Protein AF-0000000072982853 (afdb_homodimer)

Organism: Lacticaseibacillus paracasei (strain ATCC 334 / BCRC 17002 / CCUG 31169 / CIP 107868 / KCTC 3260 / NRRL B-441) (NCBI:txid321967)

Foldseek 3Di:
DEEEEEAAAALSVLLLLLQCVVPVPYAYEYEEQAQWYNAQLLCLLCVLLVNDPDNVVRHPDGPVRSVVSPYHYHYNKDWDAADVVQQKTWIARNVPRDIDIDHGQFYEYENAWAADDDPAACCVVAQEAERDDPVSSVVSSVCSVVWQEEEEEAQAQRSVSNQQSSLVVNHAYEYAYLAQFRNPQPADCVARVVSVVLCVVSNYHYHYNWAWHHWDADPVQWIWTDTPVGIDITNHYYYDHDIAAPQVNCQVPWDADPSQAFEAFFQQATVDNRYGYAAQSHWFQALLVRDTDRQHDSVRSNVSSSSCSVDVPHRDDTHLTAQNWDWHDGPLKTKTKGFDDCVRCVVVVHDKDKDKDKDWFADPVDPDTKIKIKMWIARLPLQFTGMMMIIISDPPHCVNVVSGVSSSVRHGLVCQLDPDDDDDRVGGYPRGVSNVRSVVVVVVSVVVVVDDDD/DFEEEEAAAALSVLLLLLQCVVPVPYAYEYEEQAQWYNAQLLCLLCVLLVNDPDNVVSHPDGPVRSVVSPYHYHYNKDWDAADVVQQKTWIARNVPRDIDIDHGQFYEYENAWDADDDPAACCVVAQEAERDDPVSSVVSSVCSVVWQEEEEEAQAQRSVSNQQSSLVVNHAYEYAYLAQFRNPQPADCVARVVSVVLCVVSNYHYHYNWAWHHWDADPVQWIWTDTPVGIDITNHYYYDHDIAAPQVNCQVPWDADPSQAFEAFFQQATVDNRYGYAAQSHWFQALLVRDTDRQHDSVRSNVSSSSCSVDVPHRDDTHLTAQNWDWHDGPLKTKTKGFDDCVRCVVVVHDKDKDKDKDWFADPVDPDTKIKIKMWIARLPLQFTGMMMIIISDPPHCVNVVSGVSSSVRHGLVCQLDPDDDDDRVGGYPRGVSNVRSVVVVVVSVVVVVDDDD

Nearest PDB structures (foldseek):
  5vn0-assembly2_C  TM=9.931E-01  e=9.464E-73  Levilactobacillus brevis ATCC 367
  5voh-assembly1_C  TM=9.916E-01  e=3.330E-72  Levilactobacillus brevis KB290
  2cdu-assembly1_B  TM=9.832E-01  e=1.960E-71  Fructilactobacillus sanfranciscensis
  8a56-assembly1_B  TM=9.497E-01  e=4.866E-48  Enterococcus faecalis
  6pfz-assembly1_C  TM=9.496E-01  e=2.821E-46  Archaeoglobus fulgidus DSM 4304

Radius of gyration: 30.74 Å; Cα contacts (8 Å, |Δi|>4): 2297; chains: 2; bounding box: 70×97×79 Å

InterPro domains:
  IPR004099 Pyridine nucleotide-disulphide oxidoreductase, dimerisation domain [PF02852] (331-433)
  IPR016156 FAD/NAD-linked reductase, dimerisation domain superfamily [G3DSA:3.30.390.30] (333-445)
  IPR016156 FAD/NAD-linked reductase, dimerisation domain superfamily [SSF55424] (321-443)
  IPR023753 FAD/NAD(P)-binding domain [PF07992] (1-305)
  IPR036188 FAD/NAD(P)-binding domain superfamily [G3DSA:3.50.50.60] (2-312)
  IPR036188 FAD/NAD(P)-binding domain superfamily [G3DSA:3.50.50.60] (34-243)
  IPR036188 FAD/NAD(P)-binding domain superfamily [SSF51905] (1-313)
  IPR050260 FAD-dependent oxidoreductase [PTHR43429] (2-429)

Solvent-accessible surface area (backbone atoms only — not comparable to full-atom values): 45490 Å² total; per-residue (Å²): 100,39,35,36,31,38,24,39,39,52,13,26,40,32,20,53,53,34,31,33,69,76,36,64,82,42,47,37,37,35,38,21,59,48,92,69,35,24,66,47,54,82,47,39,34,36,45,55,47,68,51,45,63,37,78,80,48,37,35,84,55,43,66,65,59,46,34,74,58,55,36,46,72,35,60,30,20,40,76,75,40,54,40,79,85,81,30,34,34,35,34,29,34,68,84,78,64,51,70,49,77,48,72,44,66,33,37,38,46,19,55,23,55,40,73,53,74,76,95,38,55,39,52,88,68,41,64,60,39,59,76,66,49,73,69,31,37,52,54,51,43,68,42,51,83,74,48,58,26,37,32,30,35,19,33,41,72,69,22,44,42,37,49,47,25,40,31,76,65,73,27,48,32,35,43,29,20,60,48,78,44,59,32,56,88,74,44,43,64,86,52,31,55,56,52,50,48,53,40,48,75,55,61,35,42,77,42,54,54,29,44,79,59,30,36,44,59,47,93,84,63,34,31,34,43,30,34,81,79,47,74,48,75,23,51,32,35,37,53,36,66,49,68,37,31,48,33,74,68,48,53,94,73,42,51,51,51,97,74,39,25,31,44,51,53,55,40,26,34,31,75,42,88,47,32,31,42,18,26,41,15,19,44,41,44,31,54,73,78,70,39,77,39,83,72,80,41,71,50,56,8,36,53,37,6,38,35,34,21,59,17,70,88,48,83,73,49,73,59,84,43,31,38,68,33,36,46,50,71,57,96,71,24,29,36,19,21,9,43,42,40,70,64,54,25,52,77,69,74,40,77,63,43,72,46,73,46,74,43,55,43,27,46,79,19,37,74,67,74,49,55,32,38,33,34,42,23,22,31,78,85,79,35,26,36,31,18,30,37,40,42,20,66,54,81,59,51,51,54,21,36,38,42,23,51,33,41,77,67,61,31,31,32,66,53,50,34,62,53,50,51,41,45,35,65,93,73,20,24,77,64,33,67,70,26,47,40,20,42,52,40,43,55,49,52,54,53,57,66,70,50,72,82,126,99,38,34,35,30,38,24,39,40,51,14,26,40,32,19,51,53,34,30,32,69,76,36,63,82,42,47,37,37,35,38,21,60,46,95,69,35,25,65,49,54,82,47,40,33,34,45,54,48,67,50,42,62,38,76,80,47,38,34,86,56,41,65,65,58,46,35,72,57,54,37,46,71,35,58,30,21,40,77,76,40,54,40,80,86,80,31,34,35,35,34,29,34,68,86,78,64,50,70,50,77,48,71,43,65,33,38,36,45,17,56,23,54,42,74,53,76,76,95,38,56,39,52,86,69,40,64,61,39,59,76,67,49,72,70,30,38,52,54,52,42,68,44,52,83,75,48,59,26,35,32,30,35,18,32,40,72,67,21,44,42,35,48,48,27,40,31,75,67,72,28,47,32,35,44,28,17,58,49,78,44,59,32,57,88,73,45,44,65,87,53,32,54,54,52,52,48,54,40,47,76,56,62,37,42,77,42,54,54,28,46,78,58,30,35,45,62,46,94,84,64,34,31,35,43,30,35,80,80,48,75,48,75,23,51,34,34,36,52,34,68,49,69,38,31,48,34,75,67,46,54,93,73,41,51,49,49,96,74,39,25,31,43,51,53,55,41,26,33,31,76,44,85,48,34,32,43,18,26,40,15,19,43,40,44,30,55,72,78,71,38,77,40,81,71,79,43,71,48,54,7,35,55,37,5,37,35,34,20,61,18,69,88,48,83,72,50,74,58,84,44,33,38,69,32,36,47,50,70,58,96,71,23,31,37,18,22,9,43,42,39,69,65,54,25,52,77,69,73,42,78,63,42,72,44,72,44,72,45,55,43,25,46,80,19,38,75,68,74,51,54,32,38,33,35,40,24,23,29,78,85,80,35,26,37,30,18,30,39,39,42,21,69,55,80,58,50,52,52,22,35,36,43,24,51,34,41,76,65,61,31,31,32,66,52,50,33,61,52,47,51,40,44,35,66,93,73,19,24,76,64,33,67,68,27,46,40,21,43,51,39,43,54,49,53,55,52,57,67,69,50,72,82,126

Structure (mmCIF, N/CA/C/O backbone):
data_AF-0000000072982853-model_v1
#
loop_
_entity.id
_entity.type
_entity.pdbx_description
1 polymer 'Uncharacterized NAD(FAD)-dependent dehydrogenase'
#
loop_
_atom_site.group_PDB
_atom_site.id
_atom_site.type_symbol
_atom_site.label_atom_id
_atom_site.label_alt_id
_atom_site.label_comp_id
_atom_site.label_asym_id
_atom_site.label_entity_id
_atom_site.label_seq_id
_atom_site.pdbx_PDB_ins_code
_atom_site.Cartn_x
_atom_site.Cartn_y
_atom_site.Cartn_z
_atom_site.occupancy
_atom_site.B_iso_or_equiv
_atom_site.auth_seq_id
_atom_site.auth_comp_id
_atom_site.auth_asym_id
_atom_site.auth_atom_id
_atom_site.pdbx_PDB_model_num
ATOM 1 N N . MET A 1 1 ? -22.672 17.75 29.859 1 97.06 1 MET A N 1
ATOM 2 C CA . MET A 1 1 ? -21.328 18.312 30.016 1 97.06 1 MET A CA 1
ATOM 3 C C . MET A 1 1 ? -21.109 19.484 29.062 1 97.06 1 MET A C 1
ATOM 5 O O . MET A 1 1 ? -21.578 19.438 27.906 1 97.06 1 MET A O 1
ATOM 9 N N . LYS A 1 2 ? -20.531 20.547 29.578 1 98.69 2 LYS A N 1
ATOM 10 C CA . LYS A 1 2 ? -20.234 21.719 28.75 1 98.69 2 LYS A CA 1
ATOM 11 C C . LYS A 1 2 ? -18.812 21.656 28.203 1 98.69 2 LYS A C 1
ATOM 13 O O . LYS A 1 2 ? -17.859 21.672 28.969 1 98.69 2 LYS A O 1
ATOM 18 N N . ILE A 1 3 ? -18.719 21.609 26.875 1 98.81 3 ILE A N 1
ATOM 19 C CA . ILE A 1 3 ? -17.422 21.484 26.219 1 98.81 3 ILE A CA 1
ATOM 20 C C . ILE A 1 3 ? -17.172 22.719 25.344 1 98.81 3 ILE A C 1
ATOM 22 O O . ILE A 1 3 ? -18.016 23.109 24.547 1 98.81 3 ILE A O 1
ATOM 26 N N . LEU A 1 4 ? -16.031 23.344 25.516 1 98.88 4 LEU A N 1
ATOM 27 C CA . LEU A 1 4 ? -15.578 24.391 24.609 1 98.88 4 LEU A CA 1
ATOM 28 C C . LEU A 1 4 ? -14.477 23.891 23.688 1 98.88 4 LEU A C 1
ATOM 30 O O . LEU A 1 4 ? -13.555 23.188 24.125 1 98.88 4 LEU A O 1
ATOM 34 N N . VAL A 1 5 ? -14.602 24.094 22.422 1 98.88 5 VAL A N 1
ATOM 35 C CA . VAL A 1 5 ? -13.57 23.797 21.422 1 98.88 5 VAL A CA 1
ATOM 36 C C . VAL A 1 5 ? -13 25.109 20.891 1 98.88 5 VAL A C 1
ATOM 38 O O . VAL A 1 5 ? -13.75 25.969 20.391 1 98.88 5 VAL A O 1
ATOM 41 N N . ILE A 1 6 ? -11.703 25.281 21.031 1 98.75 6 ILE A N 1
ATOM 42 C CA . ILE A 1 6 ? -11.07 26.5 20.531 1 98.75 6 ILE A CA 1
ATOM 43 C C . ILE A 1 6 ? -10.289 26.172 19.266 1 98.75 6 ILE A C 1
ATOM 45 O O . ILE A 1 6 ? -9.203 25.594 19.312 1 98.75 6 ILE A O 1
ATOM 49 N N . GLY A 1 7 ? -10.75 26.656 18.125 1 97.44 7 GLY A N 1
ATOM 50 C CA . GLY A 1 7 ? -10.172 26.359 16.828 1 97.44 7 GLY A CA 1
ATOM 51 C C . GLY A 1 7 ? -10.844 25.188 16.141 1 97.44 7 GLY A C 1
ATOM 52 O O . GLY A 1 7 ? -11.055 24.141 16.75 1 97.44 7 GLY A O 1
ATOM 53 N N . ALA A 1 8 ? -11.18 25.391 14.828 1 94.94 8 ALA A N 1
ATOM 54 C CA . ALA A 1 8 ? -11.906 24.344 14.133 1 94.94 8 ALA A CA 1
ATOM 55 C C . ALA A 1 8 ? -11.438 24.219 12.688 1 94.94 8 ALA A C 1
ATOM 57 O O . ALA A 1 8 ? -12.25 24.203 11.758 1 94.94 8 ALA A O 1
ATOM 58 N N . THR A 1 9 ? -10.156 23.969 12.453 1 93.5 9 THR A N 1
ATOM 59 C CA . THR A 1 9 ? -9.727 23.562 11.117 1 93.5 9 THR A CA 1
ATOM 60 C C . THR A 1 9 ? -9.859 22.062 10.945 1 93.5 9 THR A C 1
ATOM 62 O O . THR A 1 9 ? -10.938 21.547 10.656 1 93.5 9 THR A O 1
ATOM 65 N N . HIS A 1 10 ? -8.789 21.25 11.266 1 94.25 10 HIS A N 1
ATOM 66 C CA . HIS A 1 10 ? -8.93 19.797 11.133 1 94.25 10 HIS A CA 1
ATOM 67 C C . HIS A 1 10 ? -9.219 19.156 12.484 1 94.25 10 HIS A C 1
ATOM 69 O O . HIS A 1 10 ? -10.281 18.547 12.672 1 94.25 10 HIS A O 1
ATOM 75 N N . ALA A 1 11 ? -8.359 19.359 13.438 1 97.81 11 ALA A N 1
ATOM 76 C CA . ALA A 1 11 ? -8.477 18.703 14.727 1 97.81 11 ALA A CA 1
ATOM 77 C C . ALA A 1 11 ? -9.773 19.094 15.438 1 97.81 11 ALA A C 1
ATOM 79 O O . ALA A 1 11 ? -10.508 18.234 15.93 1 97.81 11 ALA A O 1
ATOM 80 N N . GLY A 1 12 ? -10.023 20.391 15.477 1 98.31 12 GLY A N 1
ATOM 81 C CA . GLY A 1 12 ? -11.227 20.875 16.141 1 98.31 12 GLY A CA 1
ATOM 82 C C . GLY A 1 12 ? -12.5 20.375 15.484 1 98.31 12 GLY A C 1
ATOM 83 O O . GLY A 1 12 ? -13.469 20.031 16.172 1 98.31 12 GLY A O 1
ATOM 84 N N . THR A 1 13 ? -12.484 20.344 14.188 1 97.69 13 THR A N 1
ATOM 85 C CA . THR A 1 13 ? -13.633 19.859 13.43 1 97.69 13 THR A CA 1
ATOM 86 C C . THR A 1 13 ? -13.922 18.406 13.766 1 97.69 13 THR A C 1
ATOM 88 O O . THR A 1 13 ? -15.047 18.047 14.109 1 97.69 13 THR A O 1
ATOM 91 N N . PHE A 1 14 ? -12.938 17.562 13.719 1 97.56 14 PHE A N 1
ATOM 92 C CA . PHE A 1 14 ? -13.133 16.125 13.945 1 97.56 14 PHE A CA 1
ATOM 93 C C . PHE A 1 14 ? -13.422 15.844 15.414 1 97.56 14 PHE A C 1
ATOM 95 O O . PHE A 1 14 ? -14.18 14.93 15.734 1 97.56 14 PHE A O 1
ATOM 102 N N . ALA A 1 15 ? -12.828 16.625 16.312 1 98.62 15 ALA A N 1
ATOM 103 C CA . ALA A 1 15 ? -13.164 16.5 17.734 1 98.62 15 ALA A CA 1
ATOM 104 C C . ALA A 1 15 ? -14.641 16.797 17.984 1 98.62 15 ALA A C 1
ATOM 106 O O . ALA A 1 15 ? -15.328 16.031 18.641 1 98.62 15 ALA A O 1
ATOM 107 N N . THR A 1 16 ? -15.078 17.922 17.438 1 98.56 16 THR A N 1
ATOM 108 C CA . THR A 1 16 ? -16.469 18.328 17.594 1 98.56 16 THR A CA 1
ATOM 109 C C . THR A 1 16 ? -17.406 17.266 17.031 1 98.56 16 THR A C 1
ATOM 111 O O . THR A 1 16 ? -18.359 16.859 17.703 1 98.56 16 THR A O 1
ATOM 114 N N . GLN A 1 17 ? -17.125 16.844 15.828 1 97.62 17 GLN A N 1
ATOM 115 C CA . GLN A 1 17 ? -17.953 15.828 15.18 1 97.62 17 GLN A CA 1
ATOM 116 C C . GLN A 1 17 ? -18.016 14.555 16.016 1 97.62 17 GLN A C 1
ATOM 118 O O . GLN A 1 17 ? -19.094 14 16.234 1 97.62 17 GLN A O 1
ATOM 123 N N . GLN A 1 18 ? -16.891 14.109 16.469 1 97.44 18 GLN A N 1
ATOM 124 C CA . GLN A 1 18 ? -16.812 12.852 17.203 1 97.44 18 GLN A CA 1
ATOM 125 C C . GLN A 1 18 ? -17.484 12.969 18.578 1 97.44 18 GLN A C 1
ATOM 127 O O . GLN A 1 18 ? -18.156 12.039 19.016 1 97.44 18 GLN A O 1
ATOM 132 N N . ILE A 1 19 ? -17.312 14.062 19.297 1 98.38 19 ILE A N 1
ATOM 133 C CA . ILE A 1 19 ? -17.953 14.281 20.594 1 98.38 19 ILE A CA 1
ATOM 134 C C . ILE A 1 19 ? -19.469 14.195 20.438 1 98.38 19 ILE A C 1
ATOM 136 O O . ILE A 1 19 ? -20.125 13.477 21.203 1 98.38 19 ILE A O 1
ATOM 140 N N . LEU A 1 20 ? -19.969 14.906 19.438 1 98.06 20 LEU A N 1
ATOM 141 C CA . LEU A 1 20 ? -21.406 15.008 19.281 1 98.06 20 LEU A CA 1
ATOM 142 C C . LEU A 1 20 ? -22 13.703 18.75 1 98.06 20 LEU A C 1
ATOM 144 O O . LEU A 1 20 ? -23.172 13.398 18.984 1 98.06 20 LEU A O 1
ATOM 148 N N . THR A 1 21 ? -21.156 12.977 18.016 1 94.5 21 THR A N 1
ATOM 149 C CA . THR A 1 21 ? -21.594 11.648 17.594 1 94.5 21 THR A CA 1
ATOM 150 C C . THR A 1 21 ? -21.734 10.711 18.797 1 94.5 21 THR A C 1
ATOM 152 O O . THR A 1 21 ? -22.703 9.961 18.891 1 94.5 21 THR A O 1
ATOM 155 N N . GLU A 1 22 ? -20.828 10.828 19.734 1 94.75 22 GLU A N 1
ATOM 156 C CA . GLU A 1 22 ? -20.844 9.961 20.906 1 94.75 22 GLU A CA 1
ATOM 157 C C . GLU A 1 22 ? -21.812 10.469 21.969 1 94.75 22 GLU A C 1
ATOM 159 O O . GLU A 1 22 ? -22.422 9.68 22.688 1 94.75 22 GLU A O 1
ATOM 164 N N . HIS A 1 23 ? -21.891 11.766 22.047 1 97.06 23 HIS A N 1
ATOM 165 C CA . HIS A 1 23 ? -22.703 12.406 23.078 1 97.06 23 HIS A CA 1
ATOM 166 C C . HIS A 1 23 ? -23.531 13.539 22.5 1 97.06 23 HIS A C 1
ATOM 168 O O . HIS A 1 23 ? -23.25 14.711 22.734 1 97.06 23 HIS A O 1
ATOM 174 N N . PRO A 1 24 ? -24.641 13.18 21.906 1 96.31 24 PRO A N 1
ATOM 175 C CA . PRO A 1 24 ? -25.438 14.203 21.234 1 96.31 24 PRO A CA 1
ATOM 176 C C . PRO A 1 24 ? -26.047 15.203 22.219 1 96.31 24 PRO A C 1
ATOM 178 O O . PRO A 1 24 ? -26.469 16.297 21.828 1 96.31 24 PRO A O 1
ATOM 181 N N . ASP A 1 25 ? -26.031 14.844 23.469 1 97.06 25 ASP A N 1
ATOM 182 C CA . ASP A 1 25 ? -26.688 15.68 24.484 1 97.06 25 ASP A CA 1
ATOM 183 C C . ASP A 1 25 ? -25.703 16.672 25.078 1 97.06 25 ASP A C 1
ATOM 185 O O . ASP A 1 25 ? -26.094 17.578 25.828 1 97.06 25 ASP A O 1
ATOM 189 N N . TYR A 1 26 ? -24.422 16.609 24.781 1 98.38 26 TYR A N 1
ATOM 190 C CA . TYR A 1 26 ? -23.422 17.516 25.344 1 98.38 26 TYR A CA 1
ATOM 191 C C . TYR A 1 26 ? -23.531 18.906 24.75 1 98.38 26 TYR A C 1
ATOM 193 O O . TYR A 1 26 ? -23.969 19.062 23.594 1 98.38 26 TYR A O 1
ATOM 201 N N . ASP A 1 27 ? -23.266 19.891 25.578 1 98.62 27 ASP A N 1
ATOM 202 C CA . ASP A 1 27 ? -23.25 21.281 25.141 1 98.62 27 ASP A CA 1
ATOM 203 C C . ASP A 1 27 ? -21.875 21.672 24.578 1 98.62 27 ASP A C 1
ATOM 205 O O . ASP A 1 27 ? -20.969 21.984 25.344 1 98.62 27 ASP A O 1
ATOM 209 N N . VAL A 1 28 ? -21.797 21.641 23.234 1 98.88 28 VAL A N 1
ATOM 210 C CA . VAL A 1 28 ? -20.516 21.891 22.594 1 98.88 28 VAL A CA 1
ATOM 211 C C . VAL A 1 28 ? -20.516 23.25 21.906 1 98.88 28 VAL A C 1
ATOM 213 O O . VAL A 1 28 ? -21.312 23.484 20.984 1 98.88 28 VAL A O 1
ATOM 216 N N . THR A 1 29 ? -19.672 24.156 22.344 1 98.88 29 THR A N 1
ATOM 217 C CA . THR A 1 29 ? -19.484 25.438 21.688 1 98.88 29 THR A CA 1
ATOM 218 C C . THR A 1 29 ? -18.094 25.516 21.047 1 98.88 29 THR A C 1
ATOM 220 O O . THR A 1 29 ? -17.094 25.219 21.688 1 98.88 29 THR A O 1
ATOM 223 N N . VAL A 1 30 ? -18.094 25.875 19.766 1 98.81 30 VAL A N 1
ATOM 224 C CA . VAL A 1 30 ? -16.844 26.016 19.031 1 98.81 30 VAL A CA 1
ATOM 225 C C . VAL A 1 30 ? -16.547 27.484 18.766 1 98.81 30 VAL A C 1
ATOM 227 O O . VAL A 1 30 ? -17.359 28.203 18.203 1 98.81 30 VAL A O 1
ATOM 230 N N . TYR A 1 31 ? -15.43 27.938 19.25 1 98.69 31 TYR A N 1
ATOM 231 C CA . TYR A 1 31 ? -14.953 29.266 18.906 1 98.69 31 TYR A CA 1
ATOM 232 C C . TYR A 1 31 ? -13.914 29.219 17.797 1 98.69 31 TYR A C 1
ATOM 234 O O . TYR A 1 31 ? -12.883 28.547 17.938 1 98.69 31 TYR A O 1
ATOM 242 N N . GLU A 1 32 ? -14.148 29.844 16.688 1 97.75 32 GLU A N 1
ATOM 243 C CA . GLU A 1 32 ? -13.258 29.922 15.539 1 97.75 32 GLU A CA 1
ATOM 244 C C . GLU A 1 32 ? -13.078 31.375 15.086 1 97.75 32 GLU A C 1
ATOM 246 O O . GLU A 1 32 ? -14.062 32.094 14.883 1 97.75 32 GLU A O 1
ATOM 251 N N . ARG A 1 33 ? -11.844 31.75 14.922 1 95.56 33 ARG A N 1
ATOM 252 C CA . ARG A 1 33 ? -11.562 33.125 14.594 1 95.56 33 ARG A CA 1
ATOM 253 C C . ARG A 1 33 ? -11.883 33.438 13.133 1 95.56 33 ARG A C 1
ATOM 255 O O . ARG A 1 33 ? -12.203 34.562 12.781 1 95.56 33 ARG A O 1
ATOM 262 N N . ASN A 1 34 ? -11.797 32.406 12.281 1 92.31 34 ASN A N 1
ATOM 263 C CA . ASN A 1 34 ? -12.023 32.594 10.852 1 92.31 34 ASN A CA 1
ATOM 264 C C . ASN A 1 34 ? -13.5 32.438 10.492 1 92.31 34 ASN A C 1
ATOM 266 O O . ASN A 1 34 ? -14.305 32 11.328 1 92.31 34 ASN A O 1
ATOM 270 N N . HIS A 1 35 ? -13.852 32.781 9.25 1 91.12 35 HIS A N 1
ATOM 271 C CA . HIS A 1 35 ? -15.227 32.625 8.781 1 91.12 35 HIS A CA 1
ATOM 272 C C . HIS A 1 35 ? -15.445 31.312 8.07 1 91.12 35 HIS A C 1
ATOM 274 O O . HIS A 1 35 ? -16.547 31.031 7.586 1 91.12 35 HIS A O 1
ATOM 280 N N . ASN A 1 36 ? -14.383 30.531 7.973 1 87.38 36 ASN A N 1
ATOM 281 C CA . ASN A 1 36 ? -14.414 29.188 7.402 1 87.38 36 ASN A CA 1
ATOM 282 C C . ASN A 1 36 ? -13.68 28.188 8.289 1 87.38 36 ASN A C 1
ATOM 284 O O . ASN A 1 36 ? -12.992 28.578 9.234 1 87.38 36 ASN A O 1
ATOM 288 N N . LEU A 1 37 ? -14.039 26.922 8.055 1 87.19 37 LEU A N 1
ATOM 289 C CA . LEU A 1 37 ? -13.297 25.891 8.758 1 87.19 37 LEU A CA 1
ATOM 290 C C . LEU A 1 37 ? -12.93 24.75 7.824 1 87.19 37 LEU A C 1
ATOM 292 O O . LEU A 1 37 ? -13.43 24.672 6.699 1 87.19 37 LEU A O 1
ATOM 296 N N . SER A 1 38 ? -11.914 23.922 8.273 1 86.62 38 SER A N 1
ATOM 297 C CA . SER A 1 38 ? -11.547 22.688 7.609 1 86.62 38 SER A CA 1
ATOM 298 C C . SER A 1 38 ? -10.938 22.938 6.238 1 86.62 38 SER A C 1
ATOM 300 O O . SER A 1 38 ? -11.266 22.25 5.266 1 86.62 38 SER A O 1
ATOM 302 N N . PHE A 1 39 ? -10.156 23.969 6.152 1 85.5 39 PHE A N 1
ATOM 303 C CA . PHE A 1 39 ? -9.469 24.328 4.918 1 85.5 39 PHE A CA 1
ATOM 304 C C . PHE A 1 39 ? -8.281 23.406 4.668 1 85.5 39 PHE A C 1
ATOM 306 O O . PHE A 1 39 ? -7.43 23.219 5.539 1 85.5 39 PHE A O 1
ATOM 313 N N . LEU A 1 40 ? -8.258 22.75 3.465 1 84.12 40 LEU A N 1
ATOM 314 C CA . LEU A 1 40 ? -7.129 21.922 3.061 1 84.12 40 LEU A CA 1
ATOM 315 C C . LEU A 1 40 ? -6.031 22.766 2.432 1 84.12 40 LEU A C 1
ATOM 317 O O . LEU A 1 40 ? -5.996 22.938 1.21 1 84.12 40 LEU A O 1
ATOM 321 N N . SER A 1 41 ? -5.086 23.109 3.221 1 84.56 41 SER A N 1
ATOM 322 C CA . SER A 1 41 ? -4.051 24.047 2.814 1 84.56 41 SER A CA 1
ATOM 323 C C . SER A 1 41 ? -3.145 23.453 1.741 1 84.56 41 SER A C 1
ATOM 325 O O . SER A 1 41 ? -2.479 24.188 1.006 1 84.56 41 SER A O 1
ATOM 327 N N . CYS A 1 42 ? -3.139 22.203 1.672 1 85.06 42 CYS A N 1
ATOM 328 C CA . CYS A 1 42 ? -2.344 21.531 0.65 1 85.06 42 CYS A CA 1
ATOM 329 C C . CYS A 1 42 ? -2.854 21.859 -0.746 1 85.06 42 CYS A C 1
ATOM 331 O O . CYS A 1 42 ? -2.143 21.672 -1.733 1 85.06 42 CYS A O 1
ATOM 333 N N . GLY A 1 43 ? -4.012 22.406 -0.802 1 86.56 43 GLY A N 1
ATOM 334 C CA . GLY A 1 43 ? -4.598 22.797 -2.078 1 86.56 43 GLY A CA 1
ATOM 335 C C . GLY A 1 43 ? -4.098 24.141 -2.582 1 86.56 43 GLY A C 1
ATOM 336 O O . GLY A 1 43 ? -4.305 24.484 -3.748 1 86.56 43 GLY A O 1
ATOM 337 N N . ILE A 1 44 ? -3.396 24.891 -1.746 1 89.31 44 ILE A N 1
ATOM 338 C CA . ILE A 1 44 ? -2.998 26.25 -2.109 1 89.31 44 ILE A CA 1
ATOM 339 C C . ILE A 1 44 ? -2.072 26.203 -3.322 1 89.31 44 ILE A C 1
ATOM 341 O O . ILE A 1 44 ? -2.314 26.875 -4.32 1 89.31 44 ILE A O 1
ATOM 345 N N . ALA A 1 45 ? -1.058 25.391 -3.205 1 89.44 45 ALA A N 1
ATOM 346 C CA . ALA A 1 45 ? -0.096 25.312 -4.301 1 89.44 45 ALA A CA 1
ATOM 347 C C . ALA A 1 45 ? -0.774 24.859 -5.59 1 89.44 45 ALA A C 1
ATOM 349 O O . ALA A 1 45 ? -0.521 25.422 -6.66 1 89.44 45 ALA A O 1
ATOM 350 N N . LEU A 1 46 ? -1.642 23.938 -5.449 1 90.75 46 LEU A N 1
ATOM 351 C CA . LEU A 1 46 ? -2.35 23.422 -6.613 1 90.75 46 LEU A CA 1
ATOM 352 C C . LEU A 1 46 ? -3.234 24.5 -7.234 1 90.75 46 LEU A C 1
ATOM 354 O O . LEU A 1 46 ? -3.352 24.578 -8.461 1 90.75 46 LEU A O 1
ATOM 358 N N . TRP A 1 47 ? -3.875 25.281 -6.375 1 90.12 47 TRP A N 1
ATOM 359 C CA . TRP A 1 47 ? -4.742 26.344 -6.848 1 90.12 47 TRP A CA 1
ATOM 360 C C . TRP A 1 47 ? -3.938 27.422 -7.562 1 90.12 47 TRP A C 1
ATOM 362 O O . TRP A 1 47 ? -4.344 27.922 -8.617 1 90.12 47 TRP A O 1
ATOM 372 N N . VAL A 1 48 ? -2.838 27.703 -6.996 1 90.69 48 VAL A N 1
ATOM 373 C CA . VAL A 1 48 ? -1.943 28.703 -7.59 1 90.69 48 VAL A CA 1
ATOM 374 C C . VAL A 1 48 ? -1.515 28.234 -8.984 1 90.69 48 VAL A C 1
ATOM 376 O O . VAL A 1 48 ? -1.377 29.062 -9.891 1 90.69 48 VAL A O 1
ATOM 379 N N . GLY A 1 49 ? -1.339 27 -9.188 1 91.06 49 GLY A N 1
ATOM 380 C CA . GLY A 1 49 ? -0.914 26.438 -10.461 1 91.06 49 GLY A CA 1
ATOM 381 C C . GLY A 1 49 ? -2.074 26.078 -11.375 1 91.06 49 GLY A C 1
ATOM 382 O O . GLY A 1 49 ? -1.879 25.453 -12.414 1 91.06 49 GLY A O 1
ATOM 383 N N . ASP A 1 50 ? -3.291 26.359 -10.961 1 89.19 50 ASP A N 1
ATOM 384 C CA . ASP A 1 50 ? -4.504 26.141 -11.742 1 89.19 50 ASP A CA 1
ATOM 385 C C . ASP A 1 50 ? -4.828 24.656 -11.844 1 89.19 50 ASP A C 1
ATOM 387 O O . ASP A 1 50 ? -5.301 24.188 -12.875 1 89.19 50 ASP A O 1
ATOM 391 N N . HIS A 1 51 ? -4.535 23.984 -10.836 1 89.75 51 HIS A N 1
ATOM 392 C CA . HIS A 1 51 ? -4.812 22.547 -10.812 1 89.75 51 HIS A CA 1
ATOM 393 C C . HIS A 1 51 ? -5.949 22.219 -9.852 1 89.75 51 HIS A C 1
ATOM 395 O O . HIS A 1 51 ? -5.949 21.156 -9.227 1 89.75 51 HIS A O 1
ATOM 401 N N . VAL A 1 52 ? -6.781 23.188 -9.602 1 88.06 52 VAL A N 1
ATOM 402 C CA . VAL A 1 52 ? -7.941 23 -8.742 1 88.06 52 VAL A CA 1
ATOM 403 C C . VAL A 1 52 ? -9.219 23.25 -9.531 1 88.06 52 VAL A C 1
ATOM 405 O O . VAL A 1 52 ? -9.312 24.234 -10.273 1 88.06 52 VAL A O 1
ATOM 408 N N . SER A 1 53 ? -10.18 22.359 -9.398 1 83.88 53 SER A N 1
ATOM 409 C CA . SER A 1 53 ? -11.445 22.469 -10.125 1 83.88 53 SER A CA 1
ATOM 410 C C . SER A 1 53 ? -12.312 23.578 -9.555 1 83.88 53 SER A C 1
ATOM 412 O O . SER A 1 53 ? -12.906 24.359 -10.312 1 83.88 53 SER A O 1
ATOM 414 N N . ASP A 1 54 ? -12.438 23.609 -8.266 1 87.38 54 ASP A N 1
ATOM 415 C CA . ASP A 1 54 ? -13.258 24.562 -7.516 1 87.38 54 ASP A CA 1
ATOM 416 C C . ASP A 1 54 ? -12.648 24.844 -6.141 1 87.38 54 ASP A C 1
ATOM 418 O O . ASP A 1 54 ? -12.672 23.984 -5.258 1 87.38 54 ASP A O 1
ATOM 422 N N . PRO A 1 55 ? -12.156 26.047 -5.977 1 85.81 55 PRO A N 1
ATOM 423 C CA . PRO A 1 55 ? -11.508 26.359 -4.703 1 85.81 55 PRO A CA 1
ATOM 424 C C . PRO A 1 55 ? -12.453 26.219 -3.508 1 85.81 55 PRO A C 1
ATOM 426 O O . PRO A 1 55 ? -12 25.969 -2.389 1 85.81 55 PRO A O 1
ATOM 429 N N . GLU A 1 56 ? -13.703 26.312 -3.752 1 85.12 56 GLU A N 1
ATOM 430 C CA . GLU A 1 56 ? -14.672 26.172 -2.668 1 85.12 56 GLU A CA 1
ATOM 431 C C . GLU A 1 56 ? -14.711 24.75 -2.148 1 85.12 56 GLU A C 1
ATOM 433 O O . GLU A 1 56 ? -15.219 24.484 -1.052 1 85.12 56 GLU A O 1
ATOM 438 N N . LYS A 1 57 ? -14.133 23.844 -2.941 1 85.38 57 LYS A N 1
ATOM 439 C CA . LYS A 1 57 ? -14.148 22.422 -2.572 1 85.38 57 LYS A CA 1
ATOM 440 C C . LYS A 1 57 ? -12.93 22.078 -1.723 1 85.38 57 LYS A C 1
ATOM 442 O O . LYS A 1 57 ? -12.734 20.906 -1.364 1 85.38 57 LYS A O 1
ATOM 447 N N . MET A 1 58 ? -12.195 23.062 -1.389 1 86.81 58 MET A N 1
ATOM 448 C CA . MET A 1 58 ? -11.023 22.828 -0.553 1 86.81 58 MET A CA 1
ATOM 449 C C . MET A 1 58 ? -11.406 22.766 0.921 1 86.81 58 MET A C 1
ATOM 451 O O . MET A 1 58 ? -10.539 22.781 1.795 1 86.81 58 MET A O 1
ATOM 455 N N . PHE A 1 59 ? -12.672 22.766 1.155 1 86.69 59 PHE A N 1
ATOM 456 C CA . PHE A 1 59 ? -13.25 22.594 2.482 1 86.69 59 PHE A CA 1
ATOM 457 C C . PHE A 1 59 ? -14.023 21.281 2.568 1 86.69 59 PHE A C 1
ATOM 459 O O . PHE A 1 59 ? -14.844 20.969 1.703 1 86.69 59 PHE A O 1
ATOM 466 N N . TYR A 1 60 ? -13.734 20.484 3.59 1 82.94 60 TYR A N 1
ATOM 467 C CA . TYR A 1 60 ? -14.422 19.203 3.621 1 82.94 60 TYR A CA 1
ATOM 468 C C . TYR A 1 60 ? -15.531 19.203 4.664 1 82.94 60 TYR A C 1
ATOM 470 O O . TYR A 1 60 ? -16.234 18.203 4.84 1 82.94 60 TYR A O 1
ATOM 478 N N . SER A 1 61 ? -15.711 20.297 5.402 1 89.06 61 SER A N 1
ATOM 479 C CA . SER A 1 61 ? -16.797 20.547 6.336 1 89.06 61 SER A CA 1
ATOM 480 C C . SER A 1 61 ? -17.188 22.016 6.344 1 89.06 61 SER A C 1
ATOM 482 O O . SER A 1 61 ? -16.672 22.812 5.547 1 89.06 61 SER A O 1
ATOM 484 N N . SER A 1 62 ? -18.234 22.359 7.09 1 92.12 62 SER A N 1
ATOM 485 C CA . SER A 1 62 ? -18.719 23.734 7.215 1 92.12 62 SER A CA 1
ATOM 486 C C . SER A 1 62 ? -19.297 23.984 8.602 1 92.12 62 SER A C 1
ATOM 488 O O . SER A 1 62 ? -19.656 23.047 9.32 1 92.12 62 SER A O 1
ATOM 490 N N . PRO A 1 63 ? -19.297 25.297 8.875 1 94.69 63 PRO A N 1
ATOM 491 C CA . PRO A 1 63 ? -19.953 25.625 10.141 1 94.69 63 PRO A CA 1
ATOM 492 C C . PRO A 1 63 ? -21.391 25.094 10.211 1 94.69 63 PRO A C 1
ATOM 494 O O . PRO A 1 63 ? -21.828 24.641 11.266 1 94.69 63 PRO A O 1
ATOM 497 N N . GLU A 1 64 ? -22.062 25.094 9.109 1 95.62 64 GLU A N 1
ATOM 498 C CA . GLU A 1 64 ? -23.438 24.609 9.055 1 95.62 64 GLU A CA 1
ATOM 499 C C . GLU A 1 64 ? -23.5 23.109 9.32 1 95.62 64 GLU A C 1
ATOM 501 O O . GLU A 1 64 ? -24.406 22.641 10 1 95.62 64 GLU A O 1
ATOM 506 N N . ALA A 1 65 ? -22.531 22.453 8.812 1 94.44 65 ALA A N 1
ATOM 507 C CA . ALA A 1 65 ? -22.5 21 9 1 94.44 65 ALA A CA 1
ATOM 508 C C . ALA A 1 65 ? -22.312 20.641 10.469 1 94.44 65 ALA A C 1
ATOM 510 O O . ALA A 1 65 ? -22.953 19.719 10.984 1 94.44 65 ALA A O 1
ATOM 511 N N . LEU A 1 66 ? -21.422 21.312 11.172 1 96.38 66 LEU A N 1
ATOM 512 C CA . LEU A 1 66 ? -21.188 21.078 12.594 1 96.38 66 LEU A CA 1
ATOM 513 C C . LEU A 1 66 ? -22.375 21.516 13.43 1 96.38 66 LEU A C 1
ATOM 515 O O . LEU A 1 66 ? -22.734 20.859 14.414 1 96.38 66 LEU A O 1
ATOM 519 N N . ALA A 1 67 ? -22.984 22.625 12.992 1 97.25 67 ALA A N 1
ATOM 520 C CA . ALA A 1 67 ? -24.188 23.094 13.68 1 97.25 67 ALA A CA 1
ATOM 521 C C . ALA A 1 67 ? -25.312 22.078 13.57 1 97.25 67 ALA A C 1
ATOM 523 O O . ALA A 1 67 ? -26.078 21.875 14.516 1 97.25 67 ALA A O 1
ATOM 524 N N . ALA A 1 68 ? -25.406 21.516 12.438 1 97.06 68 ALA A N 1
ATOM 525 C CA . ALA A 1 68 ? -26.438 20.5 12.203 1 97.06 68 ALA A CA 1
ATOM 526 C C . ALA A 1 68 ? -26.25 19.297 13.117 1 97.06 68 ALA A C 1
ATOM 528 O O . ALA A 1 68 ? -27.219 18.609 13.469 1 97.06 68 ALA A O 1
ATOM 529 N N . LEU A 1 69 ? -25.047 19.094 13.586 1 96.44 69 LEU A N 1
ATOM 530 C CA . LEU A 1 69 ? -24.75 17.984 14.492 1 96.44 69 LEU A CA 1
ATOM 531 C C . LEU A 1 69 ? -25.047 18.375 15.938 1 96.44 69 LEU A C 1
ATOM 533 O O . LEU A 1 69 ? -25.078 17.516 16.828 1 96.44 69 LEU A O 1
ATOM 537 N N . GLY A 1 70 ? -25.172 19.688 16.141 1 97.81 70 GLY A N 1
ATOM 538 C CA . GLY A 1 70 ? -25.547 20.125 17.469 1 97.81 70 GLY A CA 1
ATOM 539 C C . GLY A 1 70 ? -24.562 21.125 18.062 1 97.81 70 GLY A C 1
ATOM 540 O O . GLY A 1 70 ? -24.734 21.594 19.188 1 97.81 70 GLY A O 1
ATOM 541 N N . ALA A 1 71 ? -23.594 21.469 17.359 1 98.44 71 ALA A N 1
ATOM 542 C CA . ALA A 1 71 ? -22.578 22.375 17.891 1 98.44 71 ALA A CA 1
ATOM 543 C C . ALA A 1 71 ? -23.078 23.828 17.859 1 98.44 71 ALA A C 1
ATOM 545 O O . ALA A 1 71 ? -23.734 24.234 16.906 1 98.44 71 ALA A O 1
ATOM 546 N N . ASN A 1 72 ? -22.797 24.562 18.891 1 98.62 72 ASN A N 1
ATOM 547 C CA . ASN A 1 72 ? -22.906 26.016 18.844 1 98.62 72 ASN A CA 1
ATOM 548 C C . ASN A 1 72 ? -21.672 26.656 18.219 1 98.62 72 ASN A C 1
ATOM 550 O O . ASN A 1 72 ? -20.672 26.891 18.891 1 98.62 72 ASN A O 1
ATOM 554 N N . MET A 1 73 ? -21.828 27.016 16.922 1 98.38 73 MET A N 1
ATOM 555 C CA . MET A 1 73 ? -20.688 27.531 16.188 1 98.38 73 MET A CA 1
ATOM 556 C C . MET A 1 73 ? -20.562 29.047 16.375 1 98.38 73 MET A C 1
ATOM 558 O O . MET A 1 73 ? -21.453 29.797 15.984 1 98.38 73 MET A O 1
ATOM 562 N N . GLN A 1 74 ? -19.484 29.422 17.016 1 98.38 74 GLN A N 1
ATOM 563 C CA . GLN A 1 74 ? -19.156 30.844 17.156 1 98.38 74 GLN A CA 1
ATOM 564 C C . GLN A 1 74 ? -18 31.234 16.25 1 98.38 74 GLN A C 1
ATOM 566 O O . GLN A 1 74 ? -16.844 31.281 16.703 1 98.38 74 GLN A O 1
ATOM 571 N N . MET A 1 75 ? -18.391 31.5 14.992 1 97.44 75 MET A N 1
ATOM 572 C CA . MET A 1 75 ? -17.391 31.906 14.016 1 97.44 75 MET A CA 1
ATOM 573 C C . MET A 1 75 ? -16.969 33.344 14.25 1 97.44 75 MET A C 1
ATOM 575 O O . MET A 1 75 ? -17.688 34.125 14.883 1 97.44 75 MET A O 1
ATOM 579 N N . GLU A 1 76 ? -15.82 33.719 13.742 1 97.56 76 GLU A N 1
ATOM 580 C CA . GLU A 1 76 ? -15.281 35.062 13.883 1 97.56 76 GLU A CA 1
ATOM 581 C C . GLU A 1 76 ? -15.289 35.531 15.336 1 97.56 76 GLU A C 1
ATOM 583 O O . GLU A 1 76 ? -15.727 36.625 15.648 1 97.56 76 GLU A O 1
ATOM 588 N N . HIS A 1 77 ? -14.984 34.656 16.203 1 98.31 77 HIS A N 1
ATOM 589 C CA . HIS A 1 77 ? -14.758 34.875 17.625 1 98.31 77 HIS A CA 1
ATOM 590 C C . HIS A 1 77 ? -13.328 34.531 18.016 1 98.31 77 HIS A C 1
ATOM 592 O O . HIS A 1 77 ? -12.82 33.469 17.656 1 98.31 77 HIS A O 1
ATOM 598 N N . ASP A 1 78 ? -12.703 35.406 18.672 1 98.12 78 ASP A N 1
ATOM 599 C CA . ASP A 1 78 ? -11.32 35.219 19.109 1 98.12 78 ASP A CA 1
ATOM 600 C C . ASP A 1 78 ? -11.258 34.969 20.625 1 98.12 78 ASP A C 1
ATOM 602 O O . ASP A 1 78 ? -11.789 35.781 21.406 1 98.12 78 ASP A O 1
ATOM 606 N N . VAL A 1 79 ? -10.695 33.875 21 1 98.62 79 VAL A N 1
ATOM 607 C CA . VAL A 1 79 ? -10.469 33.625 22.422 1 98.62 79 VAL A CA 1
ATOM 608 C C . VAL A 1 79 ? -9.242 34.406 22.891 1 98.62 79 VAL A C 1
ATOM 610 O O . VAL A 1 79 ? -8.133 34.219 22.391 1 98.62 79 VAL A O 1
ATOM 613 N N . LEU A 1 80 ? -9.43 35.25 23.906 1 98.25 80 LEU A N 1
ATOM 614 C CA . LEU A 1 80 ? -8.398 36.219 24.328 1 98.25 80 LEU A CA 1
ATOM 615 C C . LEU A 1 80 ? -7.598 35.656 25.5 1 98.25 80 LEU A C 1
ATOM 617 O O . LEU A 1 80 ? -6.41 35.969 25.641 1 98.25 80 LEU A O 1
ATOM 621 N N . ALA A 1 81 ? -8.297 34.938 26.312 1 98.31 81 ALA A N 1
ATOM 622 C CA . ALA A 1 81 ? -7.668 34.438 27.531 1 98.31 81 ALA A CA 1
ATOM 623 C C . ALA A 1 81 ? -8.406 33.219 28.062 1 98.31 81 ALA A C 1
ATOM 625 O O . ALA A 1 81 ? -9.617 33.062 27.859 1 98.31 81 ALA A O 1
ATOM 626 N N . ILE A 1 82 ? -7.652 32.375 28.719 1 98.62 82 ILE A N 1
ATOM 627 C CA . ILE A 1 82 ? -8.195 31.188 29.391 1 98.62 82 ILE A CA 1
ATOM 628 C C . ILE A 1 82 ? -7.754 31.188 30.859 1 98.62 82 ILE A C 1
ATOM 630 O O . ILE A 1 82 ? -6.574 31.375 31.156 1 98.62 82 ILE A O 1
ATOM 634 N N . ASP A 1 83 ? -8.656 31.078 31.781 1 98.31 83 ASP A N 1
ATOM 635 C CA . ASP A 1 83 ? -8.367 30.828 33.188 1 98.31 83 ASP A CA 1
ATOM 636 C C . ASP A 1 83 ? -8.672 29.375 33.562 1 98.31 83 ASP A C 1
ATOM 638 O O . ASP A 1 83 ? -9.812 29.031 33.875 1 98.31 83 ASP A O 1
ATOM 642 N N . PRO A 1 84 ? -7.672 28.547 33.5 1 98.19 84 PRO A N 1
ATOM 643 C CA . PRO A 1 84 ? -7.918 27.109 33.719 1 98.19 84 PRO A CA 1
ATOM 644 C C . PRO A 1 84 ? -8.367 26.797 35.156 1 98.19 84 PRO A C 1
ATOM 646 O O . PRO A 1 84 ? -8.984 25.75 35.375 1 98.19 84 PRO A O 1
ATOM 649 N N . VAL A 1 85 ? -8.031 27.625 36.094 1 97 85 VAL A N 1
ATOM 650 C CA . VAL A 1 85 ? -8.445 27.406 37.469 1 97 85 VAL A CA 1
ATOM 651 C C . VAL A 1 85 ? -9.938 27.656 37.594 1 97 85 VAL A C 1
ATOM 653 O O . VAL A 1 85 ? -10.672 26.828 38.156 1 97 85 VAL A O 1
ATOM 656 N N . ALA A 1 86 ? -10.344 28.797 37.125 1 97.88 86 ALA A N 1
ATOM 657 C CA . ALA A 1 86 ? -11.758 29.141 37.188 1 97.88 86 ALA A CA 1
ATOM 658 C C . ALA A 1 86 ? -12.547 28.438 36.062 1 97.88 86 ALA A C 1
ATOM 660 O O . ALA A 1 86 ? -13.773 28.422 36.094 1 97.88 86 ALA A O 1
ATOM 661 N N . LYS A 1 87 ? -11.836 27.859 35.125 1 98.5 87 LYS A N 1
ATOM 662 C CA . LYS A 1 87 ? -12.406 27.203 33.938 1 98.5 87 LYS A CA 1
ATOM 663 C C . LYS A 1 87 ? -13.273 28.156 33.156 1 98.5 87 LYS A C 1
ATOM 665 O O . LYS A 1 87 ? -14.422 27.844 32.812 1 98.5 87 LYS A O 1
ATOM 670 N N . THR A 1 88 ? -12.688 29.297 32.844 1 98.5 88 THR A N 1
ATOM 671 C CA . THR A 1 88 ? -13.367 30.312 32.031 1 98.5 88 THR A CA 1
ATOM 672 C C . THR A 1 88 ? -12.516 30.719 30.844 1 98.5 88 THR A C 1
ATOM 674 O O . THR A 1 88 ? -11.297 30.531 30.844 1 98.5 88 THR A O 1
ATOM 677 N N . VAL A 1 89 ? -13.219 31.219 29.812 1 98.62 89 VAL A N 1
ATOM 678 C CA . VAL A 1 89 ? -12.57 31.75 28.625 1 98.62 89 VAL A CA 1
ATOM 679 C C . VAL A 1 89 ? -13.125 33.125 28.297 1 98.62 89 VAL A C 1
ATOM 681 O O . VAL A 1 89 ? -14.328 33.375 28.422 1 98.62 89 VAL A O 1
ATOM 684 N N . GLU A 1 90 ? -12.219 34.031 28.047 1 98.75 90 GLU A N 1
ATOM 685 C CA . GLU A 1 90 ? -12.609 35.344 27.531 1 98.75 90 GLU A CA 1
ATOM 686 C C . GLU A 1 90 ? -12.625 35.344 26 1 98.75 90 GLU A C 1
ATOM 688 O O . GLU A 1 90 ? -11.641 34.969 25.375 1 98.75 90 GLU A O 1
ATOM 693 N N . VAL A 1 91 ? -13.773 35.75 25.422 1 98.69 91 VAL A N 1
ATOM 694 C CA . VAL A 1 91 ? -13.953 35.656 23.984 1 98.69 91 VAL A CA 1
ATOM 695 C C . VAL A 1 91 ? -14.398 37 23.406 1 98.69 91 VAL A C 1
ATOM 697 O O . VAL A 1 91 ? -15.258 37.656 23.984 1 98.69 91 VAL A O 1
ATOM 700 N N . LYS A 1 92 ? -13.781 37.375 22.312 1 98.75 92 LYS A N 1
ATOM 701 C CA . LYS A 1 92 ? -14.156 38.594 21.594 1 98.75 92 LYS A CA 1
ATOM 702 C C . LYS A 1 92 ? -14.875 38.281 20.297 1 98.75 92 LYS A C 1
ATOM 704 O O . LYS A 1 92 ? -14.367 37.531 19.453 1 98.75 92 LYS A O 1
ATOM 709 N N . ASP A 1 93 ? -16.078 38.75 20.141 1 98.38 93 ASP A N 1
ATOM 710 C CA . ASP A 1 93 ? -16.75 38.75 18.844 1 98.38 93 ASP A CA 1
ATOM 711 C C . ASP A 1 93 ? -16.078 39.719 17.875 1 98.38 93 ASP A C 1
ATOM 713 O O . ASP A 1 93 ? -16.109 40.938 18.094 1 98.38 93 ASP A O 1
ATOM 717 N N . LEU A 1 94 ? -15.555 39.219 16.859 1 97.75 94 LEU A N 1
ATOM 718 C CA . LEU A 1 94 ? -14.75 40.031 15.969 1 97.75 94 LEU A CA 1
ATOM 719 C C . LEU A 1 94 ? -15.633 40.938 15.117 1 97.75 94 LEU A C 1
ATOM 721 O O . LEU A 1 94 ? -15.156 41.938 14.547 1 97.75 94 LEU A O 1
ATOM 725 N N . LYS A 1 95 ? -16.891 40.625 15.039 1 97.19 95 LYS A N 1
ATOM 726 C CA . LYS A 1 95 ? -17.828 41.438 14.281 1 97.19 95 LYS A CA 1
ATOM 727 C C . LYS A 1 95 ? -18.281 42.656 15.102 1 97.19 95 LYS A C 1
ATOM 729 O O . LYS A 1 95 ? -18.359 43.781 14.586 1 97.19 95 LYS A O 1
ATOM 734 N N . THR A 1 96 ? -18.547 42.438 16.406 1 97.44 96 THR A N 1
ATOM 735 C CA . THR A 1 96 ? -19.141 43.469 17.234 1 97.44 96 THR A CA 1
ATOM 736 C C . THR A 1 96 ? -18.078 44.094 18.141 1 97.44 96 THR A C 1
ATOM 738 O O . THR A 1 96 ? -18.266 45.219 18.656 1 97.44 96 THR A O 1
ATOM 741 N N . GLY A 1 97 ? -17.047 43.344 18.422 1 97.5 97 GLY A N 1
ATOM 742 C CA . GLY A 1 97 ? -16.031 43.812 19.359 1 97.5 97 GLY A CA 1
ATOM 743 C C . GLY A 1 97 ? -16.359 43.469 20.812 1 97.5 97 GLY A C 1
ATOM 744 O O . GLY A 1 97 ? -15.531 43.688 21.703 1 97.5 97 GLY A O 1
ATOM 745 N N . ASN A 1 98 ? -17.531 42.969 21.047 1 97.94 98 ASN A N 1
ATOM 746 C CA . ASN A 1 98 ? -17.953 42.625 22.391 1 97.94 98 ASN A CA 1
ATOM 747 C C . ASN A 1 98 ? -17.125 41.5 22.984 1 97.94 98 ASN A C 1
ATOM 749 O O . ASN A 1 98 ? -16.797 40.531 22.281 1 97.94 98 ASN A O 1
ATOM 753 N N . VAL A 1 99 ? -16.719 41.656 24.172 1 98.56 99 VAL A N 1
ATOM 754 C CA . VAL A 1 99 ? -15.961 40.656 24.906 1 98.56 99 VAL A CA 1
ATOM 755 C C . VAL A 1 99 ? -16.859 40 25.953 1 98.56 99 VAL A C 1
ATOM 757 O O . VAL A 1 99 ? -17.516 40.688 26.734 1 98.56 99 VAL A O 1
ATOM 760 N N . THR A 1 100 ? -16.984 38.719 25.984 1 98.38 100 THR A N 1
ATOM 761 C CA . THR A 1 100 ? -17.781 37.969 26.938 1 98.38 100 THR A CA 1
ATOM 762 C C . THR A 1 100 ? -16.953 36.875 27.609 1 98.38 100 THR A C 1
ATOM 764 O O . THR A 1 100 ? -15.828 36.594 27.188 1 98.38 100 THR A O 1
ATOM 767 N N . THR A 1 101 ? -17.469 36.344 28.688 1 98.5 101 THR A N 1
ATOM 768 C CA . THR A 1 101 ? -16.859 35.219 29.391 1 98.5 101 THR A CA 1
ATOM 769 C C . THR A 1 101 ? -17.719 33.969 29.281 1 98.5 101 THR A C 1
ATOM 771 O O . THR A 1 101 ? -18.953 34.062 29.406 1 98.5 101 THR A O 1
ATOM 774 N N . ASP A 1 102 ? -17.125 32.906 28.953 1 98.56 102 ASP A N 1
ATOM 775 C CA . ASP A 1 102 ? -17.781 31.609 28.906 1 98.56 102 ASP A CA 1
ATOM 776 C C . ASP A 1 102 ? -17.125 30.609 29.844 1 98.56 102 ASP A C 1
ATOM 778 O O . ASP A 1 102 ? -16.047 30.875 30.391 1 98.56 102 ASP A O 1
ATOM 782 N N . THR A 1 103 ? -17.844 29.516 30.203 1 98.69 103 THR A N 1
ATOM 783 C CA . THR A 1 103 ? -17.344 28.5 31.109 1 98.69 103 THR A CA 1
ATOM 784 C C . THR A 1 103 ? -17.312 27.125 30.438 1 98.69 103 THR A C 1
ATOM 786 O O . THR A 1 103 ? -17.891 26.953 29.359 1 98.69 103 THR A O 1
ATOM 789 N N . TYR A 1 104 ? -16.594 26.203 31.047 1 98.75 104 TYR A N 1
ATOM 790 C CA . TYR A 1 104 ? -16.547 24.859 30.484 1 98.75 104 TYR A CA 1
ATOM 791 C C . TYR A 1 104 ? -16.344 23.812 31.578 1 98.75 104 TYR A C 1
ATOM 793 O O . TYR A 1 104 ? -15.797 24.125 32.656 1 98.75 104 TYR A O 1
ATOM 801 N N . ASP A 1 105 ? -16.844 22.578 31.312 1 98.69 105 ASP A N 1
ATOM 802 C CA . ASP A 1 105 ? -16.438 21.406 32.062 1 98.69 105 ASP A CA 1
ATOM 803 C C . ASP A 1 105 ? -15.141 20.812 31.484 1 98.69 105 ASP A C 1
ATOM 805 O O . ASP A 1 105 ? -14.242 20.438 32.25 1 98.69 105 ASP A O 1
ATOM 809 N N . LYS A 1 106 ? -15.047 20.719 30.156 1 98.75 106 LYS A N 1
ATOM 810 C CA . LYS A 1 106 ? -13.859 20.328 29.406 1 98.75 106 LYS A CA 1
ATOM 811 C C . LYS A 1 106 ? -13.531 21.344 28.312 1 98.75 106 LYS A C 1
ATOM 813 O O . LYS A 1 106 ? -14.43 21.984 27.766 1 98.75 106 LYS A O 1
ATOM 818 N N . LEU A 1 107 ? -12.273 21.484 28.078 1 98.88 107 LEU A N 1
ATOM 819 C CA . LEU A 1 107 ? -11.781 22.375 27.016 1 98.88 107 LEU A CA 1
ATOM 820 C C . LEU A 1 107 ? -10.969 21.578 26 1 98.88 107 LEU A C 1
ATOM 822 O O . LEU A 1 107 ? -10.109 20.781 26.359 1 98.88 107 LEU A O 1
ATOM 826 N N . VAL A 1 108 ? -11.289 21.703 24.734 1 98.94 108 VAL A N 1
ATOM 827 C CA . VAL A 1 108 ? -10.508 21.156 23.625 1 98.94 108 VAL A CA 1
ATOM 828 C C . VAL A 1 108 ? -9.695 22.266 22.969 1 98.94 108 VAL A C 1
ATOM 830 O O . VAL A 1 108 ? -10.258 23.172 22.344 1 98.94 108 VAL A O 1
ATOM 833 N N . TYR A 1 109 ? -8.422 22.141 23.156 1 98.81 109 TYR A N 1
ATOM 834 C CA . TYR A 1 109 ? -7.473 23.156 22.719 1 98.81 109 TYR A CA 1
ATOM 835 C C . TYR A 1 109 ? -6.875 22.797 21.359 1 98.81 109 TYR A C 1
ATOM 837 O O . TYR A 1 109 ? -5.855 22.109 21.297 1 98.81 109 TYR A O 1
ATOM 845 N N . THR A 1 110 ? -7.426 23.266 20.266 1 98.62 110 THR A N 1
ATOM 846 C CA . THR A 1 110 ? -7.027 22.984 18.891 1 98.62 110 THR A CA 1
ATOM 847 C C . THR A 1 110 ? -6.785 24.281 18.109 1 98.62 110 THR A C 1
ATOM 849 O O . THR A 1 110 ? -7.328 24.469 17.016 1 98.62 110 THR A O 1
ATOM 852 N N . THR A 1 111 ? -5.848 25.062 18.562 1 97.94 111 THR A N 1
ATOM 853 C CA . THR A 1 111 ? -5.609 26.406 18.062 1 97.94 111 THR A CA 1
ATOM 854 C C . THR A 1 111 ? -4.633 26.406 16.891 1 97.94 111 THR A C 1
ATOM 856 O O . THR A 1 111 ? -4.379 27.438 16.281 1 97.94 111 THR A O 1
ATOM 859 N N . GLY A 1 112 ? -4.141 25.25 16.594 1 96.69 112 GLY A N 1
ATOM 860 C CA . GLY A 1 112 ? -3.316 25.078 15.406 1 96.69 112 GLY A CA 1
ATOM 861 C C . GLY A 1 112 ? -1.94 25.703 15.539 1 96.69 112 GLY A C 1
ATOM 862 O O . GLY A 1 112 ? -1.312 25.594 16.594 1 96.69 112 GLY A O 1
ATOM 863 N N . SER A 1 113 ? -1.404 26.125 14.43 1 96.44 113 SER A N 1
ATOM 864 C CA . SER A 1 113 ? -0.067 26.703 14.375 1 96.44 113 SER A CA 1
ATOM 865 C C . SER A 1 113 ? -0.053 27.984 13.539 1 96.44 113 SER A C 1
ATOM 867 O O . SER A 1 113 ? -1.021 28.281 12.836 1 96.44 113 SER A O 1
ATOM 869 N N . THR A 1 114 ? 0.939 28.75 13.711 1 94 114 THR A N 1
ATOM 870 C CA . THR A 1 114 ? 1.141 29.969 12.945 1 94 114 THR A CA 1
ATOM 871 C C . THR A 1 114 ? 2.479 29.938 12.211 1 94 114 THR A C 1
ATOM 873 O O . THR A 1 114 ? 3.469 29.438 12.742 1 94 114 THR A O 1
ATOM 876 N N . PRO A 1 115 ? 2.498 30.516 10.984 1 93.25 115 PRO A N 1
ATOM 877 C CA . PRO A 1 115 ? 3.773 30.578 10.266 1 93.25 115 PRO A CA 1
ATOM 878 C C . PRO A 1 115 ? 4.852 31.328 11.047 1 93.25 115 PRO A C 1
ATOM 880 O O . PRO A 1 115 ? 4.562 32.344 11.695 1 93.25 115 PRO A O 1
ATOM 883 N N . ILE A 1 116 ? 5.996 30.828 10.961 1 92 116 ILE A N 1
ATOM 884 C CA . ILE A 1 116 ? 7.129 31.516 11.57 1 92 116 ILE A CA 1
ATOM 885 C C . ILE A 1 116 ? 7.582 32.656 10.672 1 92 116 ILE A C 1
ATOM 887 O O . ILE A 1 116 ? 7.938 32.438 9.508 1 92 116 ILE A O 1
ATOM 891 N N . VAL A 1 117 ? 7.504 33.844 11.148 1 91.62 117 VAL A N 1
ATOM 892 C CA . VAL A 1 117 ? 8.047 35 10.461 1 91.62 117 VAL A CA 1
ATOM 893 C C . VAL A 1 117 ? 9.312 35.469 11.172 1 91.62 117 VAL A C 1
ATOM 895 O O . VAL A 1 117 ? 9.25 36.062 12.258 1 91.62 117 VAL A O 1
ATOM 898 N N . PRO A 1 118 ? 10.406 35.156 10.562 1 88.69 118 PRO A N 1
ATOM 899 C CA . PRO A 1 118 ? 11.656 35.562 11.219 1 88.69 118 PRO A CA 1
ATOM 900 C C . PRO A 1 118 ? 11.812 37.062 11.305 1 88.69 118 PRO A C 1
ATOM 902 O O . PRO A 1 118 ? 11.258 37.812 10.484 1 88.69 118 PRO A O 1
ATOM 905 N N . ASN A 1 119 ? 12.469 37.469 12.32 1 89.25 119 ASN A N 1
ATOM 906 C CA . ASN A 1 119 ? 12.758 38.906 12.477 1 89.25 119 ASN A CA 1
ATOM 907 C C . ASN A 1 119 ? 13.969 39.312 11.648 1 89.25 119 ASN A C 1
ATOM 909 O O . ASN A 1 119 ? 15.07 39.469 12.172 1 89.25 119 ASN A O 1
ATOM 913 N N . ILE A 1 120 ? 13.695 39.5 10.43 1 92.31 120 ILE A N 1
ATOM 914 C CA . ILE A 1 120 ? 14.727 39.844 9.461 1 92.31 120 ILE A CA 1
ATOM 915 C C . ILE A 1 120 ? 14.469 41.25 8.914 1 92.31 120 ILE A C 1
ATOM 917 O O . ILE A 1 120 ? 13.32 41.594 8.625 1 92.31 120 ILE A O 1
ATOM 921 N N . PRO A 1 121 ? 15.492 42.062 8.805 1 91.12 121 PRO A N 1
ATOM 922 C CA . PRO A 1 121 ? 15.32 43.406 8.297 1 91.12 121 PRO A CA 1
ATOM 923 C C . PRO A 1 121 ? 14.609 43.469 6.945 1 91.12 121 PRO A C 1
ATOM 925 O O . PRO A 1 121 ? 14.922 42.656 6.055 1 91.12 121 PRO A O 1
ATOM 928 N N . GLY A 1 122 ? 13.594 44.344 6.902 1 89.44 122 GLY A N 1
ATOM 929 C CA . GLY A 1 122 ? 12.953 44.625 5.629 1 89.44 122 GLY A CA 1
ATOM 930 C C . GLY A 1 122 ? 11.766 43.719 5.344 1 89.44 122 GLY A C 1
ATOM 931 O O . GLY A 1 122 ? 11.039 43.938 4.375 1 89.44 122 GLY A O 1
ATOM 932 N N . ILE A 1 123 ? 11.516 42.719 6.18 1 87.94 123 ILE A N 1
ATOM 933 C CA . ILE A 1 123 ? 10.508 41.719 5.887 1 87.94 123 ILE A CA 1
ATOM 934 C C . ILE A 1 123 ? 9.125 42.344 5.852 1 87.94 123 ILE A C 1
ATOM 936 O O . ILE A 1 123 ? 8.258 41.938 5.086 1 87.94 123 ILE A O 1
ATOM 940 N N . HIS A 1 124 ? 8.906 43.406 6.562 1 83.25 124 HIS A N 1
ATOM 941 C CA . HIS A 1 124 ? 7.586 44.031 6.668 1 83.25 124 HIS A CA 1
ATOM 942 C C . HIS A 1 124 ? 7.43 45.156 5.676 1 83.25 124 HIS A C 1
ATOM 944 O O . HIS A 1 124 ? 6.352 45.75 5.551 1 83.25 124 HIS A O 1
ATOM 950 N N . ASP A 1 125 ? 8.445 45.469 5.035 1 76.06 125 ASP A N 1
ATOM 951 C CA . ASP A 1 125 ? 8.445 46.594 4.117 1 76.06 125 ASP A CA 1
ATOM 952 C C . ASP A 1 125 ? 8.453 46.125 2.664 1 76.06 125 ASP A C 1
ATOM 954 O O . ASP A 1 125 ? 8.68 46.906 1.748 1 76.06 125 ASP A O 1
ATOM 958 N N . THR A 1 126 ? 8.25 44.875 2.547 1 77.56 126 THR A N 1
ATOM 959 C CA . THR A 1 126 ? 8.352 44.312 1.208 1 77.56 126 THR A CA 1
ATOM 960 C C . THR A 1 126 ? 7.156 43.406 0.914 1 77.56 126 THR A C 1
ATOM 962 O O . THR A 1 126 ? 6.281 43.219 1.764 1 77.56 126 THR A O 1
ATOM 965 N N . ASP A 1 127 ? 7.062 42.906 -0.328 1 83.81 127 ASP A N 1
ATOM 966 C CA . ASP A 1 127 ? 5.984 42.031 -0.792 1 83.81 127 ASP A CA 1
ATOM 967 C C . ASP A 1 127 ? 6.23 40.594 -0.392 1 83.81 127 ASP A C 1
ATOM 969 O O . ASP A 1 127 ? 6.32 39.688 -1.251 1 83.81 127 ASP A O 1
ATOM 973 N N . VAL A 1 128 ? 6.367 40.406 0.854 1 90.56 128 VAL A N 1
ATOM 974 C CA . VAL A 1 128 ? 6.52 39.062 1.425 1 90.56 128 VAL A CA 1
ATOM 975 C C . VAL A 1 128 ? 5.152 38.531 1.814 1 90.56 128 VAL A C 1
ATOM 977 O O . VAL A 1 128 ? 4.375 39.188 2.502 1 90.56 128 VAL A O 1
ATOM 980 N N . HIS A 1 129 ? 4.883 37.344 1.264 1 93.75 129 HIS A N 1
ATOM 981 C CA . HIS A 1 129 ? 3.582 36.719 1.475 1 93.75 129 HIS A CA 1
ATOM 982 C C . HIS A 1 129 ? 3.713 35.438 2.281 1 93.75 129 HIS A C 1
ATOM 984 O O . HIS A 1 129 ? 4.793 34.844 2.348 1 93.75 129 HIS A O 1
ATOM 990 N N . LEU A 1 130 ? 2.621 35.094 2.9 1 93.69 130 LEU A N 1
ATOM 991 C CA . LEU A 1 130 ? 2.539 33.812 3.641 1 93.69 130 LEU A CA 1
ATOM 992 C C . LEU A 1 130 ? 1.7 32.812 2.883 1 93.69 130 LEU A C 1
ATOM 994 O O . LEU A 1 130 ? 0.988 33.156 1.938 1 93.69 130 LEU A O 1
ATOM 998 N N . CYS A 1 131 ? 1.838 31.547 3.225 1 93.06 131 CYS A N 1
ATOM 999 C CA . CYS A 1 131 ? 1.121 30.453 2.588 1 93.06 131 CYS A CA 1
ATOM 1000 C C . CYS A 1 131 ? 0.574 29.484 3.627 1 93.06 131 CYS A C 1
ATOM 1002 O O . CYS A 1 131 ? 1.134 28.406 3.832 1 93.06 131 CYS A O 1
ATOM 1004 N N . LYS A 1 132 ? -0.539 29.781 4.18 1 89.19 132 LYS A N 1
ATOM 1005 C CA . LYS A 1 132 ? -1.01 28.938 5.277 1 89.19 132 LYS A CA 1
ATOM 1006 C C . LYS A 1 132 ? -2.527 28.797 5.242 1 89.19 132 LYS A C 1
ATOM 1008 O O . LYS A 1 132 ? -3.051 27.688 5.375 1 89.19 132 LYS A O 1
ATOM 1013 N N . ASN A 1 133 ? -3.242 29.859 5.137 1 87.56 133 ASN A N 1
ATOM 1014 C CA . ASN A 1 133 ? -4.691 29.828 5.289 1 87.56 133 ASN A CA 1
ATOM 1015 C C . ASN A 1 133 ? -5.398 30.328 4.031 1 87.56 133 ASN A C 1
ATOM 1017 O O . ASN A 1 133 ? -4.75 30.609 3.02 1 87.56 133 ASN A O 1
ATOM 1021 N N . TRP A 1 134 ? -6.715 30.375 4.109 1 88.06 134 TRP A N 1
ATOM 1022 C CA . TRP A 1 134 ? -7.543 30.734 2.965 1 88.06 134 TRP A CA 1
ATOM 1023 C C . TRP A 1 134 ? -7.227 32.125 2.48 1 88.06 134 TRP A C 1
ATOM 1025 O O . TRP A 1 134 ? -7.199 32.406 1.274 1 88.06 134 TRP A O 1
ATOM 1035 N N . HIS A 1 135 ? -7.02 33 3.387 1 89.12 135 HIS A N 1
ATOM 1036 C CA . HIS A 1 135 ? -6.656 34.375 3.041 1 89.12 135 HIS A CA 1
ATOM 1037 C C . HIS A 1 135 ? -5.352 34.406 2.256 1 89.12 135 HIS A C 1
ATOM 1039 O O . HIS A 1 135 ? -5.254 35.094 1.241 1 89.12 135 HIS A O 1
ATOM 1045 N N . ASP A 1 136 ? -4.344 33.719 2.73 1 91.31 136 ASP A N 1
ATOM 1046 C CA . ASP A 1 136 ? -3.07 33.625 2.027 1 91.31 136 ASP A CA 1
ATOM 1047 C C . ASP A 1 136 ? -3.262 33.031 0.63 1 91.31 136 ASP A C 1
ATOM 1049 O O . ASP A 1 136 ? -2.65 33.5 -0.334 1 91.31 136 ASP A O 1
ATOM 1053 N N . ALA A 1 137 ? -4.086 32 0.579 1 91.75 137 ALA A N 1
ATOM 1054 C CA . ALA A 1 137 ? -4.359 31.344 -0.686 1 91.75 137 ALA A CA 1
ATOM 1055 C C . ALA A 1 137 ? -4.926 32.312 -1.717 1 91.75 137 ALA A C 1
ATOM 1057 O O . ALA A 1 137 ? -4.477 32.344 -2.865 1 91.75 137 ALA A O 1
ATOM 1058 N N . LYS A 1 138 ? -5.887 33.094 -1.337 1 92.69 138 LYS A N 1
ATOM 1059 C CA . LYS A 1 138 ? -6.516 34.062 -2.227 1 92.69 138 LYS A CA 1
ATOM 1060 C C . LYS A 1 138 ? -5.512 35.094 -2.695 1 92.69 138 LYS A C 1
ATOM 1062 O O . LYS A 1 138 ? -5.496 35.469 -3.871 1 92.69 138 LYS A O 1
ATOM 1067 N N . ALA A 1 139 ? -4.742 35.562 -1.775 1 93.81 139 ALA A N 1
ATOM 1068 C CA . ALA A 1 139 ? -3.736 36.562 -2.107 1 93.81 139 ALA A CA 1
ATOM 1069 C C . ALA A 1 139 ? -2.742 36.031 -3.133 1 93.81 139 ALA A C 1
ATOM 1071 O O . ALA A 1 139 ? -2.439 36.688 -4.121 1 93.81 139 ALA A O 1
ATOM 1072 N N . LEU A 1 140 ? -2.248 34.906 -2.867 1 94.69 140 LEU A N 1
ATOM 1073 C CA . LEU A 1 140 ? -1.26 34.312 -3.756 1 94.69 140 LEU A CA 1
ATOM 1074 C C . LEU A 1 140 ? -1.869 34 -5.121 1 94.69 140 LEU A C 1
ATOM 1076 O O . LEU A 1 140 ? -1.213 34.188 -6.152 1 94.69 140 LEU A O 1
ATOM 1080 N N . LYS A 1 141 ? -3.092 33.5 -5.113 1 94.38 141 LYS A N 1
ATOM 1081 C CA . LYS A 1 141 ? -3.766 33.188 -6.371 1 94.38 141 LYS A CA 1
ATOM 1082 C C . LYS A 1 141 ? -3.971 34.469 -7.199 1 94.38 141 LYS A C 1
ATOM 1084 O O . LYS A 1 141 ? -3.791 34.438 -8.422 1 94.38 141 LYS A O 1
ATOM 1089 N N . ALA A 1 142 ? -4.328 35.5 -6.559 1 94.19 142 ALA A N 1
ATOM 1090 C CA . ALA A 1 142 ? -4.574 36.781 -7.234 1 94.19 142 ALA A CA 1
ATOM 1091 C C . ALA A 1 142 ? -3.291 37.344 -7.836 1 94.19 142 ALA A C 1
ATOM 1093 O O . ALA A 1 142 ? -3.318 37.969 -8.898 1 94.19 142 ALA A O 1
ATOM 1094 N N . LEU A 1 143 ? -2.203 37.094 -7.266 1 93.38 143 LEU A N 1
ATOM 1095 C CA . LEU A 1 143 ? -0.913 37.625 -7.676 1 93.38 143 LEU A CA 1
ATOM 1096 C C . LEU A 1 143 ? -0.32 36.812 -8.82 1 93.38 143 LEU A C 1
ATOM 1098 O O . LEU A 1 143 ? 0.428 37.344 -9.641 1 93.38 143 LEU A O 1
ATOM 1102 N N . ALA A 1 144 ? -0.635 35.594 -8.898 1 92.88 144 ALA A N 1
ATOM 1103 C CA . ALA A 1 144 ? 0.032 34.625 -9.758 1 92.88 144 ALA A CA 1
ATOM 1104 C C . ALA A 1 144 ? 0.031 35.094 -11.211 1 92.88 144 ALA A C 1
ATOM 1106 O O . ALA A 1 144 ? 1.06 35.031 -11.891 1 92.88 144 ALA A O 1
ATOM 1107 N N . PRO A 1 145 ? -1.09 35.625 -11.688 1 93.12 145 PRO A N 1
ATOM 1108 C CA . PRO A 1 145 ? -1.098 36.031 -13.102 1 93.12 145 PRO A CA 1
ATOM 1109 C C . PRO A 1 145 ? -0.289 37.281 -13.359 1 93.12 145 PRO A C 1
ATOM 1111 O O . PRO A 1 145 ? 0.06 37.562 -14.508 1 93.12 145 PRO A O 1
ATOM 1114 N N . THR A 1 146 ? 0.058 38 -12.297 1 93.44 146 THR A N 1
ATOM 1115 C CA . THR A 1 146 ? 0.617 39.344 -12.492 1 93.44 146 THR A CA 1
ATOM 1116 C C . THR A 1 146 ? 2.131 39.312 -12.289 1 93.44 146 THR A C 1
ATOM 1118 O O . THR A 1 146 ? 2.814 40.281 -12.633 1 93.44 146 THR A O 1
ATOM 1121 N N . ILE A 1 147 ? 2.588 38.281 -11.82 1 94.81 147 ILE A N 1
ATOM 1122 C CA . ILE A 1 147 ? 4.012 38.25 -11.516 1 94.81 147 ILE A CA 1
ATOM 1123 C C . ILE A 1 147 ? 4.754 37.438 -12.578 1 94.81 147 ILE A C 1
ATOM 1125 O O . ILE A 1 147 ? 4.164 36.594 -13.242 1 94.81 147 ILE A O 1
ATOM 1129 N N . LYS A 1 148 ? 6.031 37.719 -12.672 1 96.5 148 LYS A N 1
ATOM 1130 C CA . LYS A 1 148 ? 6.898 37 -13.586 1 96.5 148 LYS A CA 1
ATOM 1131 C C . LYS A 1 148 ? 7.918 36.156 -12.828 1 96.5 148 LYS A C 1
ATOM 1133 O O . LYS A 1 148 ? 8.492 35.219 -13.375 1 96.5 148 LYS A O 1
ATOM 1138 N N . SER A 1 149 ? 8.125 36.531 -11.617 1 97.19 149 SER A N 1
ATOM 1139 C CA . SER A 1 149 ? 9.156 35.875 -10.828 1 97.19 149 SER A CA 1
ATOM 1140 C C . SER A 1 149 ? 8.758 35.781 -9.359 1 97.19 149 SER A C 1
ATOM 1142 O O . SER A 1 149 ? 8.008 36.625 -8.867 1 97.19 149 SER A O 1
ATOM 1144 N N . ALA A 1 150 ? 9.203 34.719 -8.695 1 97.25 150 ALA A N 1
ATOM 1145 C CA . ALA A 1 150 ? 8.898 34.5 -7.281 1 97.25 150 ALA A CA 1
ATOM 1146 C C . ALA A 1 150 ? 10.086 33.875 -6.555 1 97.25 150 ALA A C 1
ATOM 1148 O O . ALA A 1 150 ? 10.766 33 -7.109 1 97.25 150 ALA A O 1
ATOM 1149 N N . ILE A 1 151 ? 10.391 34.344 -5.375 1 97.94 151 ILE A N 1
ATOM 1150 C CA . ILE A 1 151 ? 11.297 33.688 -4.445 1 97.94 151 ILE A CA 1
ATOM 1151 C C . ILE A 1 151 ? 10.5 32.938 -3.387 1 97.94 151 ILE A C 1
ATOM 1153 O O . ILE A 1 151 ? 9.625 33.5 -2.736 1 97.94 151 ILE A O 1
ATOM 1157 N N . VAL A 1 152 ? 10.68 31.656 -3.293 1 98.31 152 VAL A N 1
ATOM 1158 C CA . VAL A 1 152 ? 10.086 30.844 -2.238 1 98.31 152 VAL A CA 1
ATOM 1159 C C . VAL A 1 152 ? 11.133 30.547 -1.171 1 98.31 152 VAL A C 1
ATOM 1161 O O . VAL A 1 152 ? 12.203 30.016 -1.477 1 98.31 152 VAL A O 1
ATOM 1164 N N . ILE A 1 153 ? 10.836 30.906 0.054 1 97.75 153 ILE A N 1
ATOM 1165 C CA . ILE A 1 153 ? 11.773 30.734 1.156 1 97.75 153 ILE A CA 1
ATOM 1166 C C . ILE A 1 153 ? 11.305 29.594 2.055 1 97.75 153 ILE A C 1
ATOM 1168 O O . ILE A 1 153 ? 10.289 29.703 2.738 1 97.75 153 ILE A O 1
ATOM 1172 N N . GLY A 1 154 ? 12.102 28.531 2.141 1 97.81 154 GLY A N 1
ATOM 1173 C CA . GLY A 1 154 ? 11.742 27.266 2.764 1 97.81 154 GLY A CA 1
ATOM 1174 C C . GLY A 1 154 ? 11.453 26.172 1.76 1 97.81 154 GLY A C 1
ATOM 1175 O O . GLY A 1 154 ? 10.508 26.266 0.969 1 97.81 154 GLY A O 1
ATOM 1176 N N . ALA A 1 155 ? 12.281 25.094 1.846 1 98.31 155 ALA A N 1
ATOM 1177 C CA . ALA A 1 155 ? 12.18 24.047 0.842 1 98.31 155 ALA A CA 1
ATOM 1178 C C . ALA A 1 155 ? 11.594 22.766 1.445 1 98.31 155 ALA A C 1
ATOM 1180 O O . ALA A 1 155 ? 11.961 21.656 1.044 1 98.31 155 ALA A O 1
ATOM 1181 N N . GLY A 1 156 ? 10.711 22.906 2.477 1 96.88 156 GLY A N 1
ATOM 1182 C CA . GLY A 1 156 ? 9.867 21.812 2.906 1 96.88 156 GLY A CA 1
ATOM 1183 C C . GLY A 1 156 ? 8.703 21.547 1.969 1 96.88 156 GLY A C 1
ATOM 1184 O O . GLY A 1 156 ? 8.672 22.062 0.846 1 96.88 156 GLY A O 1
ATOM 1185 N N . TYR A 1 157 ? 7.746 20.812 2.377 1 96.06 157 TYR A N 1
ATOM 1186 C CA . TYR A 1 157 ? 6.641 20.375 1.529 1 96.06 157 TYR A CA 1
ATOM 1187 C C . TYR A 1 157 ? 5.918 21.562 0.915 1 96.06 157 TYR A C 1
ATOM 1189 O O . TYR A 1 157 ? 5.691 21.594 -0.297 1 96.06 157 TYR A O 1
ATOM 1197 N N . ILE A 1 158 ? 5.574 22.562 1.736 1 95.56 158 ILE A N 1
ATOM 1198 C CA . ILE A 1 158 ? 4.789 23.703 1.267 1 95.56 158 ILE A CA 1
ATOM 1199 C C . ILE A 1 158 ? 5.578 24.484 0.212 1 95.56 158 ILE A C 1
ATOM 1201 O O . ILE A 1 158 ? 5.066 24.75 -0.876 1 95.56 158 ILE A O 1
ATOM 1205 N N . GLY A 1 159 ? 6.809 24.828 0.534 1 97.69 159 GLY A N 1
ATOM 1206 C CA . GLY A 1 159 ? 7.641 25.562 -0.4 1 97.69 159 GLY A CA 1
ATOM 1207 C C . GLY A 1 159 ? 7.957 24.781 -1.663 1 97.69 159 GLY A C 1
ATOM 1208 O O . GLY A 1 159 ? 8 25.359 -2.756 1 97.69 159 GLY A O 1
ATOM 1209 N N . ALA A 1 160 ? 8.203 23.516 -1.497 1 98.31 160 ALA A N 1
ATOM 1210 C CA . ALA A 1 160 ? 8.508 22.656 -2.645 1 98.31 160 ALA A CA 1
ATOM 1211 C C . ALA A 1 160 ? 7.352 22.625 -3.635 1 98.31 160 ALA A C 1
ATOM 1213 O O . ALA A 1 160 ? 7.555 22.766 -4.844 1 98.31 160 ALA A O 1
ATOM 1214 N N . GLU A 1 161 ? 6.176 22.453 -3.148 1 97.88 161 GLU A N 1
ATOM 1215 C CA . GLU A 1 161 ? 5 22.375 -4.012 1 97.88 161 GLU A CA 1
ATOM 1216 C C . GLU A 1 161 ? 4.727 23.734 -4.676 1 97.88 161 GLU A C 1
ATOM 1218 O O . GLU A 1 161 ? 4.391 23.781 -5.859 1 97.88 161 GLU A O 1
ATOM 1223 N N . LEU A 1 162 ? 4.859 24.797 -3.91 1 97.69 162 LEU A N 1
ATOM 1224 C CA . LEU A 1 162 ? 4.613 26.125 -4.457 1 97.69 162 LEU A CA 1
ATOM 1225 C C . LEU A 1 162 ? 5.625 26.453 -5.547 1 97.69 162 LEU A C 1
ATOM 1227 O O . LEU A 1 162 ? 5.262 27 -6.594 1 97.69 162 LEU A O 1
ATOM 1231 N N . ALA A 1 163 ? 6.902 26.156 -5.234 1 98.44 163 ALA A N 1
ATOM 1232 C CA . ALA A 1 163 ? 7.949 26.391 -6.223 1 98.44 163 ALA A CA 1
ATOM 1233 C C . ALA A 1 163 ? 7.676 25.609 -7.508 1 98.44 163 ALA A C 1
ATOM 1235 O O . ALA A 1 163 ? 7.879 26.125 -8.609 1 98.44 163 ALA A O 1
ATOM 1236 N N . GLU A 1 164 ? 7.246 24.375 -7.406 1 98.31 164 GLU A N 1
ATOM 1237 C CA . GLU A 1 164 ? 6.898 23.578 -8.57 1 98.31 164 GLU A CA 1
ATOM 1238 C C . GLU A 1 164 ? 5.797 24.234 -9.391 1 98.31 164 GLU A C 1
ATOM 1240 O O . GLU A 1 164 ? 5.902 24.344 -10.617 1 98.31 164 GLU A O 1
ATOM 1245 N N . GLN A 1 165 ? 4.75 24.672 -8.711 1 97.06 165 GLN A N 1
ATOM 1246 C CA . GLN A 1 165 ? 3.6 25.219 -9.422 1 97.06 165 GLN A CA 1
ATOM 1247 C C . GLN A 1 165 ? 3.967 26.5 -10.156 1 97.06 165 GLN A C 1
ATOM 1249 O O . GLN A 1 165 ? 3.516 26.734 -11.281 1 97.06 165 GLN A O 1
ATOM 1254 N N . TYR A 1 166 ? 4.758 27.344 -9.539 1 97.5 166 TYR A N 1
ATOM 1255 C CA . TYR A 1 166 ? 5.23 28.547 -10.211 1 97.5 166 TYR A CA 1
ATOM 1256 C C . TYR A 1 166 ? 6.09 28.203 -11.414 1 97.5 166 TYR A C 1
ATOM 1258 O O . TYR A 1 166 ? 5.965 28.812 -12.477 1 97.5 166 TYR A O 1
ATOM 1266 N N . ALA A 1 167 ? 6.961 27.219 -11.211 1 97.75 167 ALA A N 1
ATOM 1267 C CA . ALA A 1 167 ? 7.82 26.797 -12.32 1 97.75 167 ALA A CA 1
ATOM 1268 C C . ALA A 1 167 ? 7 26.266 -13.492 1 97.75 167 ALA A C 1
ATOM 1270 O O . ALA A 1 167 ? 7.273 26.594 -14.648 1 97.75 167 ALA A O 1
ATOM 1271 N N . LEU A 1 168 ? 6.008 25.5 -13.203 1 96.19 168 LEU A N 1
ATOM 1272 C CA . LEU A 1 168 ? 5.184 24.859 -14.219 1 96.19 168 LEU A CA 1
ATOM 1273 C C . LEU A 1 168 ? 4.312 25.891 -14.938 1 96.19 168 LEU A C 1
ATOM 1275 O O . LEU A 1 168 ? 3.775 25.609 -16.016 1 96.19 168 LEU A O 1
ATOM 1279 N N . THR A 1 169 ? 4.133 27.016 -14.305 1 95.25 169 THR A N 1
ATOM 1280 C CA . THR A 1 169 ? 3.354 28.078 -14.93 1 95.25 169 THR A CA 1
ATOM 1281 C C . THR A 1 169 ? 4.27 29.172 -15.484 1 95.25 169 THR A C 1
ATOM 1283 O O . THR A 1 169 ? 3.904 30.344 -15.492 1 95.25 169 THR A O 1
ATOM 1286 N N . ASP A 1 170 ? 5.492 28.859 -15.75 1 94.69 170 ASP A N 1
ATOM 1287 C CA . ASP A 1 170 ? 6.477 29.625 -16.5 1 94.69 170 ASP A CA 1
ATOM 1288 C C . ASP A 1 170 ? 6.938 30.844 -15.719 1 94.69 170 ASP A C 1
ATOM 1290 O O . ASP A 1 170 ? 7.156 31.922 -16.297 1 94.69 170 ASP A O 1
ATOM 1294 N N . LYS A 1 171 ? 6.887 30.797 -14.422 1 97.25 171 LYS A N 1
ATOM 1295 C CA . LYS A 1 171 ? 7.508 31.844 -13.617 1 97.25 171 LYS A CA 1
ATOM 1296 C C . LYS A 1 171 ? 8.992 31.562 -13.391 1 97.25 171 LYS A C 1
ATOM 1298 O O . LYS A 1 171 ? 9.406 30.406 -13.359 1 97.25 171 LYS A O 1
ATOM 1303 N N . GLN A 1 172 ? 9.734 32.625 -13.312 1 98.19 172 GLN A N 1
ATOM 1304 C CA . GLN A 1 172 ? 11.102 32.469 -12.828 1 98.19 172 GLN A CA 1
ATOM 1305 C C . GLN A 1 172 ? 11.125 32.281 -11.312 1 98.19 172 GLN A C 1
ATOM 1307 O O . GLN A 1 172 ? 10.656 33.125 -10.555 1 98.19 172 GLN A O 1
ATOM 1312 N N . VAL A 1 173 ? 11.68 31.125 -10.891 1 98.62 173 VAL A N 1
ATOM 1313 C CA . VAL A 1 173 ? 11.555 30.75 -9.477 1 98.62 173 VAL A CA 1
ATOM 1314 C C . VAL A 1 173 ? 12.945 30.594 -8.859 1 98.62 173 VAL A C 1
ATOM 1316 O O . VAL A 1 173 ? 13.844 30.016 -9.484 1 98.62 173 VAL A O 1
ATOM 1319 N N . THR A 1 174 ? 13.148 31.172 -7.715 1 98.75 174 THR A N 1
ATOM 1320 C CA . THR A 1 174 ? 14.258 30.859 -6.824 1 98.75 174 THR A CA 1
ATOM 1321 C C . THR A 1 174 ? 13.75 30.219 -5.531 1 98.75 174 THR A C 1
ATOM 1323 O O . THR A 1 174 ? 12.883 30.781 -4.859 1 98.75 174 THR A O 1
ATOM 1326 N N . LEU A 1 175 ? 14.195 29.031 -5.223 1 98.81 175 LEU A N 1
ATOM 1327 C CA . LEU A 1 175 ? 13.859 28.328 -3.99 1 98.81 175 LEU A CA 1
ATOM 1328 C C . LEU A 1 175 ? 15.023 28.375 -3.002 1 98.81 175 LEU A C 1
ATOM 1330 O O . LEU A 1 175 ? 16.094 27.828 -3.268 1 98.81 175 LEU A O 1
ATOM 1334 N N . ILE A 1 176 ? 14.82 29.062 -1.867 1 98.62 176 ILE A N 1
ATOM 1335 C CA . ILE A 1 176 ? 15.859 29.297 -0.875 1 98.62 176 ILE A CA 1
ATOM 1336 C C . ILE A 1 176 ? 15.586 28.438 0.365 1 98.62 176 ILE A C 1
ATOM 1338 O O . ILE A 1 176 ? 14.445 28.344 0.815 1 98.62 176 ILE A O 1
ATOM 1342 N N . ASP A 1 177 ? 16.594 27.828 0.863 1 98.5 177 ASP A N 1
ATOM 1343 C CA . ASP A 1 177 ? 16.484 27.156 2.156 1 98.5 177 ASP A CA 1
ATOM 1344 C C . ASP A 1 177 ? 17.812 27.219 2.918 1 98.5 177 ASP A C 1
ATOM 1346 O O . ASP A 1 177 ? 18.891 27.172 2.312 1 98.5 177 ASP A O 1
ATOM 1350 N N . GLY A 1 178 ? 17.688 27.344 4.246 1 97.19 178 GLY A N 1
ATOM 1351 C CA . GLY A 1 178 ? 18.875 27.281 5.086 1 97.19 178 GLY A CA 1
ATOM 1352 C C . GLY A 1 178 ? 19.5 25.906 5.148 1 97.19 178 GLY A C 1
ATOM 1353 O O . GLY A 1 178 ? 20.688 25.766 5.414 1 97.19 178 GLY A O 1
ATOM 1354 N N . LEU A 1 179 ? 18.766 24.859 4.926 1 96.94 179 LEU A N 1
ATOM 1355 C CA . LEU A 1 179 ? 19.266 23.484 4.891 1 96.94 179 LEU A CA 1
ATOM 1356 C C . LEU A 1 179 ? 19.875 23.172 3.531 1 96.94 179 LEU A C 1
ATOM 1358 O O . LEU A 1 179 ? 19.562 23.828 2.533 1 96.94 179 LEU A O 1
ATOM 1362 N N . PRO A 1 180 ? 20.703 22.188 3.498 1 96.94 180 PRO A N 1
ATOM 1363 C CA . PRO A 1 180 ? 21.516 21.984 2.299 1 96.94 180 PRO A CA 1
ATOM 1364 C C . PRO A 1 180 ? 20.766 21.266 1.184 1 96.94 180 PRO A C 1
ATOM 1366 O O . PRO A 1 180 ? 21.297 21.094 0.087 1 96.94 180 PRO A O 1
ATOM 1369 N N . ARG A 1 181 ? 19.5 20.875 1.434 1 97.62 181 ARG A N 1
ATOM 1370 C CA . ARG A 1 181 ? 18.781 20.109 0.417 1 97.62 181 ARG A CA 1
ATOM 1371 C C . ARG A 1 181 ? 17.297 20.484 0.402 1 97.62 181 ARG A C 1
ATOM 1373 O O . ARG A 1 181 ? 16.766 20.938 1.414 1 97.62 181 ARG A O 1
ATOM 1380 N N . VAL A 1 182 ? 16.656 20.344 -0.8 1 98.5 182 VAL A N 1
ATOM 1381 C CA . VAL A 1 182 ? 15.203 20.406 -0.866 1 98.5 182 VAL A CA 1
ATOM 1382 C C . VAL A 1 182 ? 14.602 19.219 -0.107 1 98.5 182 VAL A C 1
ATOM 1384 O O . VAL A 1 182 ? 15.102 18.094 -0.206 1 98.5 182 VAL A O 1
ATOM 1387 N N . LEU A 1 183 ? 13.594 19.422 0.665 1 98.44 183 LEU A N 1
ATOM 1388 C CA . LEU A 1 183 ? 12.906 18.375 1.411 1 98.44 183 LEU A CA 1
ATOM 1389 C C . LEU A 1 183 ? 13.875 17.641 2.332 1 98.44 183 LEU A C 1
ATOM 1391 O O . LEU A 1 183 ? 13.773 16.422 2.5 1 98.44 183 LEU A O 1
ATOM 1395 N N . ALA A 1 184 ? 14.75 18.391 2.945 1 97.06 184 ALA A N 1
ATOM 1396 C CA . ALA A 1 184 ? 15.875 17.844 3.705 1 97.06 184 ALA A CA 1
ATOM 1397 C C . ALA A 1 184 ? 15.383 17.078 4.93 1 97.06 184 ALA A C 1
ATOM 1399 O O . ALA A 1 184 ? 16.047 16.141 5.391 1 97.06 184 ALA A O 1
ATOM 1400 N N . LYS A 1 185 ? 14.25 17.406 5.441 1 95.56 185 LYS A N 1
ATOM 1401 C CA . LYS A 1 185 ? 13.75 16.766 6.652 1 95.56 185 LYS A CA 1
ATOM 1402 C C . LYS A 1 185 ? 12.836 15.586 6.316 1 95.56 185 LYS A C 1
ATOM 1404 O O . LYS A 1 185 ? 12.477 14.805 7.195 1 95.56 185 LYS A O 1
ATOM 1409 N N . ASN A 1 186 ? 12.57 15.406 5.055 1 96.81 186 ASN A N 1
ATOM 1410 C CA . ASN A 1 186 ? 11.555 14.438 4.66 1 96.81 186 ASN A CA 1
ATOM 1411 C C . ASN A 1 186 ? 12.18 13.227 3.965 1 96.81 186 ASN A C 1
ATOM 1413 O O . ASN A 1 186 ? 11.617 12.133 4.008 1 96.81 186 ASN A O 1
ATOM 1417 N N . PHE A 1 187 ? 13.273 13.469 3.268 1 98.44 187 PHE A N 1
ATOM 1418 C CA . PHE A 1 187 ? 13.898 12.406 2.49 1 98.44 187 PHE A CA 1
ATOM 1419 C C . PHE A 1 187 ? 15.422 12.477 2.604 1 98.44 187 PHE A C 1
ATOM 1421 O O . PHE A 1 187 ? 15.977 13.531 2.932 1 98.44 187 PHE A O 1
ATOM 1428 N N . ASP A 1 188 ? 16.078 11.336 2.312 1 98.19 188 ASP A N 1
ATOM 1429 C CA . ASP A 1 188 ? 17.531 11.289 2.244 1 98.19 188 ASP A CA 1
ATOM 1430 C C . ASP A 1 188 ? 18.031 11.688 0.856 1 98.19 188 ASP A C 1
ATOM 1432 O O . ASP A 1 188 ? 17.234 11.859 -0.068 1 98.19 188 ASP A O 1
ATOM 1436 N N . ALA A 1 189 ? 19.312 11.789 0.701 1 97.81 189 ALA A N 1
ATOM 1437 C CA . ALA A 1 189 ? 19.984 12.344 -0.473 1 97.81 189 ALA A CA 1
ATOM 1438 C C . ALA A 1 189 ? 19.641 11.539 -1.728 1 97.81 189 ALA A C 1
ATOM 1440 O O . ALA A 1 189 ? 19.547 12.102 -2.82 1 97.81 189 ALA A O 1
ATOM 1441 N N . ASN A 1 190 ? 19.469 10.25 -1.556 1 97.44 190 ASN A N 1
ATOM 1442 C CA . ASN A 1 190 ? 19.156 9.406 -2.707 1 97.44 190 ASN A CA 1
ATOM 1443 C C . ASN A 1 190 ? 17.891 9.859 -3.418 1 97.44 190 ASN A C 1
ATOM 1445 O O . ASN A 1 190 ? 17.75 9.68 -4.629 1 97.44 190 ASN A O 1
ATOM 1449 N N . ILE A 1 191 ? 17 10.484 -2.732 1 98.44 191 ILE A N 1
ATOM 1450 C CA . ILE A 1 191 ? 15.75 10.969 -3.307 1 98.44 191 ILE A CA 1
ATOM 1451 C C . ILE A 1 191 ? 15.852 12.469 -3.578 1 98.44 191 ILE A C 1
ATOM 1453 O O . ILE A 1 191 ? 15.492 12.938 -4.66 1 98.44 191 ILE A O 1
ATOM 1457 N N . THR A 1 192 ? 16.391 13.25 -2.637 1 98.5 192 THR A N 1
ATOM 1458 C CA . THR A 1 192 ? 16.406 14.695 -2.797 1 98.5 192 THR A CA 1
ATOM 1459 C C . THR A 1 192 ? 17.312 15.102 -3.955 1 98.5 192 THR A C 1
ATOM 1461 O O . THR A 1 192 ? 17.062 16.109 -4.629 1 98.5 192 THR A O 1
ATOM 1464 N N . ASP A 1 193 ? 18.391 14.266 -4.262 1 98.44 193 ASP A N 1
ATOM 1465 C CA . ASP A 1 193 ? 19.219 14.508 -5.441 1 98.44 193 ASP A CA 1
ATOM 1466 C C . ASP A 1 193 ? 18.375 14.508 -6.711 1 98.44 193 ASP A C 1
ATOM 1468 O O . ASP A 1 193 ? 18.562 15.359 -7.586 1 98.44 193 ASP A O 1
ATOM 1472 N N . ARG A 1 194 ? 17.516 13.594 -6.789 1 98.5 194 ARG A N 1
ATOM 1473 C CA . ARG A 1 194 ? 16.641 13.477 -7.961 1 98.5 194 ARG A CA 1
ATOM 1474 C C . ARG A 1 194 ? 15.641 14.625 -8.016 1 98.5 194 ARG A C 1
ATOM 1476 O O . ARG A 1 194 ? 15.359 15.164 -9.094 1 98.5 194 ARG A O 1
ATOM 1483 N N . VAL A 1 195 ? 15.117 15.023 -6.887 1 98.75 195 VAL A N 1
ATOM 1484 C CA . VAL A 1 195 ? 14.164 16.125 -6.805 1 98.75 195 VAL A CA 1
ATOM 1485 C C . VAL A 1 195 ? 14.836 17.422 -7.238 1 98.75 195 VAL A C 1
ATOM 1487 O O . VAL A 1 195 ? 14.25 18.203 -7.992 1 98.75 195 VAL A O 1
ATOM 1490 N N . GLU A 1 196 ? 16 17.641 -6.734 1 98.81 196 GLU A N 1
ATOM 1491 C CA . GLU A 1 196 ? 16.75 18.844 -7.082 1 98.81 196 GLU A CA 1
ATOM 1492 C C . GLU A 1 196 ? 17.031 18.906 -8.578 1 98.81 196 GLU A C 1
ATOM 1494 O O . GLU A 1 196 ? 16.953 19.984 -9.188 1 98.81 196 GLU A O 1
ATOM 1499 N N . LYS A 1 197 ? 17.328 17.75 -9.148 1 98.69 197 LYS A N 1
ATOM 1500 C CA . LYS A 1 197 ? 17.531 17.719 -10.594 1 98.69 197 LYS A CA 1
ATOM 1501 C C . LYS A 1 197 ? 16.266 18.078 -11.344 1 98.69 197 LYS A C 1
ATOM 1503 O O . LYS A 1 197 ? 16.312 18.781 -12.359 1 98.69 197 LYS A O 1
ATOM 1508 N N . LEU A 1 198 ? 15.141 17.625 -10.906 1 98.75 198 LEU A N 1
ATOM 1509 C CA . LEU A 1 198 ? 13.859 17.984 -11.516 1 98.75 198 LEU A CA 1
ATOM 1510 C C . LEU A 1 198 ? 13.641 19.484 -11.484 1 98.75 198 LEU A C 1
ATOM 1512 O O . LEU A 1 198 ? 13.188 20.078 -12.469 1 98.75 198 LEU A O 1
ATOM 1516 N N . TYR A 1 199 ? 13.953 20.094 -10.328 1 98.81 199 TYR A N 1
ATOM 1517 C CA . TYR A 1 199 ? 13.805 21.547 -10.203 1 98.81 199 TYR A CA 1
ATOM 1518 C C . TYR A 1 199 ? 14.695 22.266 -11.203 1 98.81 199 TYR A C 1
ATOM 1520 O O . TYR A 1 199 ? 14.234 23.156 -11.922 1 98.81 199 TYR A O 1
ATOM 1528 N N . THR A 1 200 ? 15.961 21.906 -11.258 1 98.69 200 THR A N 1
ATOM 1529 C CA . THR A 1 200 ? 16.891 22.594 -12.148 1 98.69 200 THR A CA 1
ATOM 1530 C C . THR A 1 200 ? 16.516 22.344 -13.609 1 98.69 200 THR A C 1
ATOM 1532 O O . THR A 1 200 ? 16.656 23.234 -14.453 1 98.69 200 THR A O 1
ATOM 1535 N N . ASP A 1 201 ? 16.062 21.141 -13.898 1 98.44 201 ASP A N 1
ATOM 1536 C CA . ASP A 1 201 ? 15.625 20.812 -15.25 1 98.44 201 ASP A CA 1
ATOM 1537 C C . ASP A 1 201 ? 14.438 21.688 -15.672 1 98.44 201 ASP A C 1
ATOM 1539 O O . ASP A 1 201 ? 14.18 21.859 -16.859 1 98.44 201 ASP A O 1
ATOM 1543 N N . HIS A 1 202 ? 13.758 22.219 -14.711 1 98.12 202 HIS A N 1
ATOM 1544 C CA . HIS A 1 202 ? 12.602 23.062 -15 1 98.12 202 HIS A CA 1
ATOM 1545 C C . HIS A 1 202 ? 12.914 24.531 -14.781 1 98.12 202 HIS A C 1
ATOM 1547 O O . HIS A 1 202 ? 12 25.344 -14.617 1 98.12 202 HIS A O 1
ATOM 1553 N N . GLY A 1 203 ? 14.172 24.812 -14.609 1 98.19 203 GLY A N 1
ATOM 1554 C CA . GLY A 1 203 ? 14.625 26.203 -14.617 1 98.19 203 GLY A CA 1
ATOM 1555 C C . GLY A 1 203 ? 14.578 26.859 -13.25 1 98.19 203 GLY A C 1
ATOM 1556 O O . GLY A 1 203 ? 14.719 28.078 -13.133 1 98.19 203 GLY A O 1
ATOM 1557 N N . VAL A 1 204 ? 14.359 26.141 -12.195 1 98.81 204 VAL A N 1
ATOM 1558 C CA . VAL A 1 204 ? 14.312 26.688 -10.852 1 98.81 204 VAL A CA 1
ATOM 1559 C C . VAL A 1 204 ? 15.727 26.922 -10.328 1 98.81 204 VAL A C 1
ATOM 1561 O O . VAL A 1 204 ? 16.578 26.031 -10.43 1 98.81 204 VAL A O 1
ATOM 1564 N N . ASN A 1 205 ? 15.961 28.109 -9.867 1 98.75 205 ASN A N 1
ATOM 1565 C CA . ASN A 1 205 ? 17.219 28.391 -9.172 1 98.75 205 ASN A CA 1
ATOM 1566 C C . ASN A 1 205 ? 17.172 27.922 -7.723 1 98.75 205 ASN A C 1
ATOM 1568 O O . ASN A 1 205 ? 16.344 28.391 -6.938 1 98.75 205 ASN A O 1
ATOM 1572 N N . LEU A 1 206 ? 18.062 27 -7.41 1 98.81 206 LEU A N 1
ATOM 1573 C CA . LEU A 1 206 ? 18.109 26.469 -6.047 1 98.81 206 LEU A CA 1
ATOM 1574 C C . LEU A 1 206 ? 19.188 27.188 -5.234 1 98.81 206 LEU A C 1
ATOM 1576 O O . LEU A 1 206 ? 20.375 27.125 -5.57 1 98.81 206 LEU A O 1
ATOM 1580 N N . ALA A 1 207 ? 18.781 27.922 -4.227 1 98.69 207 ALA A N 1
ATOM 1581 C CA . ALA A 1 207 ? 19.672 28.562 -3.271 1 98.69 207 ALA A CA 1
ATOM 1582 C C . ALA A 1 207 ? 19.641 27.844 -1.922 1 98.69 207 ALA A C 1
ATOM 1584 O O . ALA A 1 207 ? 19.047 28.359 -0.961 1 98.69 207 ALA A O 1
ATOM 1585 N N . LEU A 1 208 ? 20.328 26.703 -1.828 1 98.5 208 LEU A N 1
ATOM 1586 C CA . LEU A 1 208 ? 20.297 25.828 -0.66 1 98.5 208 LEU A CA 1
ATOM 1587 C C . LEU A 1 208 ? 21.5 26.094 0.242 1 98.5 208 LEU A C 1
ATOM 1589 O O . LEU A 1 208 ? 22.562 26.531 -0.231 1 98.5 208 LEU A O 1
ATOM 1593 N N . GLY A 1 209 ? 21.328 25.781 1.534 1 97.88 209 GLY A N 1
ATOM 1594 C CA . GLY A 1 209 ? 22.359 26.109 2.494 1 97.88 209 GLY A CA 1
ATOM 1595 C C . GLY A 1 209 ? 22.562 27.609 2.674 1 97.88 209 GLY A C 1
ATOM 1596 O O . GLY A 1 209 ? 23.656 28.062 2.975 1 97.88 209 GLY A O 1
ATOM 1597 N N . GLU A 1 210 ? 21.531 28.344 2.322 1 97.38 210 GLU A N 1
ATOM 1598 C CA . GLU A 1 210 ? 21.578 29.797 2.406 1 97.38 210 GLU A CA 1
ATOM 1599 C C . GLU A 1 210 ? 20.562 30.328 3.412 1 97.38 210 GLU A C 1
ATOM 1601 O O . GLU A 1 210 ? 19.359 30.031 3.309 1 97.38 210 GLU A O 1
ATOM 1606 N N . MET A 1 211 ? 21.016 31.141 4.301 1 97 211 MET A N 1
ATOM 1607 C CA . MET A 1 211 ? 20.141 31.734 5.301 1 97 211 MET A CA 1
ATOM 1608 C C . MET A 1 211 ? 19.734 33.156 4.891 1 97 211 MET A C 1
ATOM 1610 O O . MET A 1 211 ? 20.594 34 4.621 1 97 211 MET A O 1
ATOM 1614 N N . VAL A 1 212 ? 18.516 33.438 4.844 1 97 212 VAL A N 1
ATOM 1615 C CA . VAL A 1 212 ? 18.031 34.781 4.496 1 97 212 VAL A CA 1
ATOM 1616 C C . VAL A 1 212 ? 18.391 35.781 5.602 1 97 212 VAL A C 1
ATOM 1618 O O . VAL A 1 212 ? 18.156 35.5 6.785 1 97 212 VAL A O 1
ATOM 1621 N N . THR A 1 213 ? 18.844 36.969 5.199 1 96.56 213 THR A N 1
ATOM 1622 C CA . THR A 1 213 ? 19.312 37.938 6.199 1 96.56 213 THR A CA 1
ATOM 1623 C C . THR A 1 213 ? 18.625 39.281 6.02 1 96.56 213 THR A C 1
ATOM 1625 O O . THR A 1 213 ? 18.703 40.125 6.891 1 96.56 213 THR A O 1
ATOM 1628 N N . GLY A 1 214 ? 17.938 39.344 4.887 1 95.5 214 GLY A N 1
ATOM 1629 C CA . GLY A 1 214 ? 17.281 40.625 4.723 1 95.5 214 GLY A CA 1
ATOM 1630 C C . GLY A 1 214 ? 16.438 40.719 3.471 1 95.5 214 GLY A C 1
ATOM 1631 O O . GLY A 1 214 ? 16.578 39.906 2.559 1 95.5 214 GLY A O 1
ATOM 1632 N N . PHE A 1 215 ? 15.547 41.719 3.494 1 94.62 215 PHE A N 1
ATOM 1633 C CA . PHE A 1 215 ? 14.68 42.062 2.371 1 94.62 215 PHE A CA 1
ATOM 1634 C C . PHE A 1 215 ? 14.812 43.531 2.027 1 94.62 215 PHE A C 1
ATOM 1636 O O . PHE A 1 215 ? 14.938 44.375 2.92 1 94.62 215 PHE A O 1
ATOM 1643 N N . THR A 1 216 ? 14.82 43.844 0.793 1 92.5 216 THR A N 1
ATOM 1644 C CA . THR A 1 216 ? 14.805 45.219 0.359 1 92.5 216 THR A CA 1
ATOM 1645 C C . THR A 1 216 ? 13.867 45.406 -0.828 1 92.5 216 THR A C 1
ATOM 1647 O O . THR A 1 216 ? 13.766 44.531 -1.69 1 92.5 216 THR A O 1
ATOM 1650 N N . GLN A 1 217 ? 13.141 46.5 -0.776 1 88.06 217 GLN A N 1
ATOM 1651 C CA . GLN A 1 217 ? 12.281 46.844 -1.896 1 88.06 217 GLN A CA 1
ATOM 1652 C C . GLN A 1 217 ? 13.016 47.719 -2.906 1 88.06 217 GLN A C 1
ATOM 1654 O O . GLN A 1 217 ? 13.688 48.688 -2.529 1 88.06 217 GLN A O 1
ATOM 1659 N N . GLY A 1 218 ? 12.898 47.25 -4.059 1 78.88 218 GLY A N 1
ATOM 1660 C CA . GLY A 1 218 ? 13.5 48.062 -5.102 1 78.88 218 GLY A CA 1
ATOM 1661 C C . GLY A 1 218 ? 12.609 49.219 -5.531 1 78.88 218 GLY A C 1
ATOM 1662 O O . GLY A 1 218 ? 11.484 49.375 -5.055 1 78.88 218 GLY A O 1
ATOM 1663 N N . THR A 1 219 ? 13.219 50.031 -6.43 1 77.44 219 THR A N 1
ATOM 1664 C CA . THR A 1 219 ? 12.547 51.219 -6.898 1 77.44 219 THR A CA 1
ATOM 1665 C C . THR A 1 219 ? 11.469 50.875 -7.926 1 77.44 219 THR A C 1
ATOM 1667 O O . THR A 1 219 ? 10.523 51.656 -8.117 1 77.44 219 THR A O 1
ATOM 1670 N N . ASP A 1 220 ? 11.656 49.812 -8.578 1 80.19 220 ASP A N 1
ATOM 1671 C CA . ASP A 1 220 ? 10.727 49.438 -9.648 1 80.19 220 ASP A CA 1
ATOM 1672 C C . ASP A 1 220 ? 9.719 48.406 -9.172 1 80.19 220 ASP A C 1
ATOM 1674 O O . ASP A 1 220 ? 9.109 47.719 -9.992 1 80.19 220 ASP A O 1
ATOM 1678 N N . GLY A 1 221 ? 9.617 48.219 -7.922 1 80 221 GLY A N 1
ATOM 1679 C CA . GLY A 1 221 ? 8.594 47.344 -7.387 1 80 221 GLY A CA 1
ATOM 1680 C C . GLY A 1 221 ? 9.094 45.938 -7.145 1 80 221 GLY A C 1
ATOM 1681 O O . GLY A 1 221 ? 8.391 45.125 -6.559 1 80 221 GLY A O 1
ATOM 1682 N N . GLU A 1 222 ? 10.359 45.75 -7.598 1 84.62 222 GLU A N 1
ATOM 1683 C CA . GLU A 1 222 ? 10.914 44.406 -7.344 1 84.62 222 GLU A CA 1
ATOM 1684 C C . GLU A 1 222 ? 11.445 44.312 -5.918 1 84.62 222 GLU A C 1
ATOM 1686 O O . GLU A 1 222 ? 11.703 45.312 -5.262 1 84.62 222 GLU A O 1
ATOM 1691 N N . MET A 1 223 ? 11.445 43.094 -5.426 1 90.5 223 MET A N 1
ATOM 1692 C CA . MET A 1 223 ? 11.992 42.812 -4.098 1 90.5 223 MET A CA 1
ATOM 1693 C C . MET A 1 223 ? 13.273 42 -4.188 1 90.5 223 MET A C 1
ATOM 1695 O O . MET A 1 223 ? 13.391 41.125 -5.039 1 90.5 223 MET A O 1
ATOM 1699 N N . THR A 1 224 ? 14.234 42.406 -3.371 1 95 224 THR A N 1
ATOM 1700 C CA . THR A 1 224 ? 15.492 41.688 -3.285 1 95 224 THR A CA 1
ATOM 1701 C C . THR A 1 224 ? 15.617 40.969 -1.94 1 95 224 THR A C 1
ATOM 1703 O O . THR A 1 224 ? 15.43 41.594 -0.889 1 95 224 THR A O 1
ATOM 1706 N N . VAL A 1 225 ? 15.867 39.656 -1.981 1 96.31 225 VAL A N 1
ATOM 1707 C CA . VAL A 1 225 ? 16.156 38.875 -0.792 1 96.31 225 VAL A CA 1
ATOM 1708 C C . VAL A 1 225 ? 17.672 38.625 -0.674 1 96.31 225 VAL A C 1
ATOM 1710 O O . VAL A 1 225 ? 18.297 38.125 -1.604 1 96.31 225 VAL A O 1
ATOM 1713 N N . THR A 1 226 ? 18.172 39.094 0.468 1 96.75 226 THR A N 1
ATOM 1714 C CA . THR A 1 226 ? 19.594 38.875 0.731 1 96.75 226 THR A CA 1
ATOM 1715 C C . THR A 1 226 ? 19.812 37.688 1.665 1 96.75 226 THR A C 1
ATOM 1717 O O . THR A 1 226 ? 19.078 37.531 2.639 1 96.75 226 THR A O 1
ATOM 1720 N N . THR A 1 227 ? 20.797 36.812 1.255 1 97.56 227 THR A N 1
ATOM 1721 C CA . THR A 1 227 ? 21.203 35.719 2.105 1 97.56 227 THR A CA 1
ATOM 1722 C C . THR A 1 227 ? 22.656 35.906 2.564 1 97.56 227 THR A C 1
ATOM 1724 O O . THR A 1 227 ? 23.297 36.906 2.242 1 97.56 227 THR A O 1
ATOM 1727 N N . ASP A 1 228 ? 23.109 34.969 3.379 1 97.75 228 ASP A N 1
ATOM 1728 C CA . ASP A 1 228 ? 24.5 35.031 3.826 1 97.75 228 ASP A CA 1
ATOM 1729 C C . ASP A 1 228 ? 25.453 34.688 2.682 1 97.75 228 ASP A C 1
ATOM 1731 O O . ASP A 1 228 ? 26.656 34.844 2.814 1 97.75 228 ASP A O 1
ATOM 1735 N N . LYS A 1 229 ? 24.906 34.281 1.538 1 97.69 229 LYS A N 1
ATOM 1736 C CA . LYS A 1 229 ? 25.797 33.875 0.45 1 97.69 229 LYS A CA 1
ATOM 1737 C C . LYS A 1 229 ? 25.5 34.656 -0.82 1 97.69 229 LYS A C 1
ATOM 1739 O O . LYS A 1 229 ? 26.297 34.656 -1.756 1 97.69 229 LYS A O 1
ATOM 1744 N N . GLY A 1 230 ? 24.359 35.281 -0.835 1 96.12 230 GLY A N 1
ATOM 1745 C CA . GLY A 1 230 ? 24.031 35.969 -2.074 1 96.12 230 GLY A CA 1
ATOM 1746 C C . GLY A 1 230 ? 22.781 36.812 -1.962 1 96.12 230 GLY A C 1
ATOM 1747 O O . GLY A 1 230 ? 22.391 37.188 -0.859 1 96.12 230 GLY A O 1
ATOM 1748 N N . SER A 1 231 ? 22.359 37.312 -3.148 1 96.88 231 SER A N 1
ATOM 1749 C CA . SER A 1 231 ? 21.141 38.094 -3.25 1 96.88 231 SER A CA 1
ATOM 1750 C C . SER A 1 231 ? 20.312 37.688 -4.469 1 96.88 231 SER A C 1
ATOM 1752 O O . SER A 1 231 ? 20.859 37.406 -5.531 1 96.88 231 SER A O 1
ATOM 1754 N N . TYR A 1 232 ? 19.031 37.719 -4.293 1 97.12 232 TYR A N 1
ATOM 1755 C CA . TYR A 1 232 ? 18.094 37.281 -5.332 1 97.12 232 TYR A CA 1
ATOM 1756 C C . TYR A 1 232 ? 16.938 38.281 -5.465 1 97.12 232 TYR A C 1
ATOM 1758 O O . TYR A 1 232 ? 16.422 38.781 -4.461 1 97.12 232 TYR A O 1
ATOM 1766 N N . THR A 1 233 ? 16.578 38.562 -6.691 1 95.88 233 THR A N 1
ATOM 1767 C CA . THR A 1 233 ? 15.523 39.531 -6.941 1 95.88 233 THR A CA 1
ATOM 1768 C C . THR A 1 233 ? 14.336 38.875 -7.629 1 95.88 233 THR A C 1
ATOM 1770 O O . THR A 1 233 ? 14.516 38 -8.5 1 95.88 233 THR A O 1
ATOM 1773 N N . ALA A 1 234 ? 13.102 39.25 -7.207 1 95.94 234 ALA A N 1
ATOM 1774 C CA . ALA A 1 234 ? 11.859 38.75 -7.816 1 95.94 234 ALA A CA 1
ATOM 1775 C C . ALA A 1 234 ? 10.711 39.719 -7.562 1 95.94 234 ALA A C 1
ATOM 1777 O O . ALA A 1 234 ? 10.875 40.719 -6.844 1 95.94 234 ALA A O 1
ATOM 1778 N N . ASP A 1 235 ? 9.578 39.438 -8.211 1 95.06 235 ASP A N 1
ATOM 1779 C CA . ASP A 1 235 ? 8.391 40.25 -8.023 1 95.06 235 ASP A CA 1
ATOM 1780 C C . ASP A 1 235 ? 7.809 40.062 -6.621 1 95.06 235 ASP A C 1
ATOM 1782 O O . ASP A 1 235 ? 7.312 41.031 -6.016 1 95.06 235 ASP A O 1
ATOM 1786 N N . ILE A 1 236 ? 7.836 38.875 -6.109 1 94.88 236 ILE A N 1
ATOM 1787 C CA . ILE A 1 236 ? 7.32 38.594 -4.773 1 94.88 236 ILE A CA 1
ATOM 1788 C C . ILE A 1 236 ? 8.203 37.562 -4.074 1 94.88 236 ILE A C 1
ATOM 1790 O O . ILE A 1 236 ? 9.016 36.906 -4.723 1 94.88 236 ILE A O 1
ATOM 1794 N N . ALA A 1 237 ? 8.07 37.5 -2.803 1 95.81 237 ALA A N 1
ATOM 1795 C CA . ALA A 1 237 ? 8.625 36.406 -1.99 1 95.81 237 ALA A CA 1
ATOM 1796 C C . ALA A 1 237 ? 7.535 3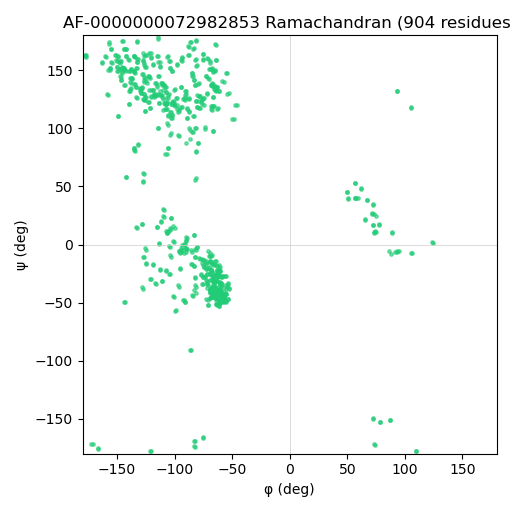5.75 -1.154 1 95.81 237 ALA A C 1
ATOM 1798 O O . ALA A 1 237 ? 6.59 36.406 -0.715 1 95.81 237 ALA A O 1
ATOM 1799 N N . VAL A 1 238 ? 7.59 34.469 -1.047 1 96.38 238 VAL A N 1
ATOM 1800 C CA . VAL A 1 238 ? 6.66 33.719 -0.203 1 96.38 238 VAL A CA 1
ATOM 1801 C C . VAL A 1 238 ? 7.426 33 0.909 1 96.38 238 VAL A C 1
ATOM 1803 O O . VAL A 1 238 ? 8.383 32.281 0.642 1 96.38 238 VAL A O 1
ATOM 1806 N N . LEU A 1 239 ? 6.996 33.219 2.113 1 95.88 239 LEU A N 1
ATOM 1807 C CA . LEU A 1 239 ? 7.633 32.625 3.281 1 95.88 239 LEU A CA 1
ATOM 1808 C C . LEU A 1 239 ? 7.02 31.266 3.596 1 95.88 239 LEU A C 1
ATOM 1810 O O . LEU A 1 239 ? 5.824 31.172 3.895 1 95.88 239 LEU A O 1
ATOM 1814 N N . CYS A 1 240 ? 7.789 30.203 3.52 1 95.38 240 CYS A N 1
ATOM 1815 C CA . CYS A 1 240 ? 7.422 28.844 3.859 1 95.38 240 CYS A CA 1
ATOM 1816 C C . CYS A 1 240 ? 8.414 28.234 4.844 1 95.38 240 CYS A C 1
ATOM 1818 O O . CYS A 1 240 ? 8.938 27.141 4.613 1 95.38 240 CYS A O 1
ATOM 1820 N N . THR A 1 241 ? 8.648 28.875 5.949 1 92.44 241 THR A N 1
ATOM 1821 C CA . THR A 1 241 ? 9.789 28.578 6.805 1 92.44 241 THR A CA 1
ATOM 1822 C C . THR A 1 241 ? 9.344 27.781 8.031 1 92.44 241 THR A C 1
ATOM 1824 O O . THR A 1 241 ? 10.078 27.703 9.023 1 92.44 241 THR A O 1
ATOM 1827 N N . GLY A 1 242 ? 8.133 27.266 7.996 1 91.12 242 GLY A N 1
ATOM 1828 C CA . GLY A 1 242 ? 7.684 26.438 9.094 1 91.12 242 GLY A CA 1
ATOM 1829 C C . GLY A 1 242 ? 6.617 27.094 9.945 1 91.12 242 GLY A C 1
ATOM 1830 O O . GLY A 1 242 ? 6.129 28.172 9.609 1 91.12 242 GLY A O 1
ATOM 1831 N N . PHE A 1 243 ? 6.219 26.359 11.016 1 93.44 243 PHE A N 1
ATOM 1832 C CA . PHE A 1 243 ? 5.105 26.781 11.852 1 93.44 243 PHE A CA 1
ATOM 1833 C C . PHE A 1 243 ? 5.453 26.641 13.328 1 93.44 243 PHE A C 1
ATOM 1835 O O . PHE A 1 243 ? 6.262 25.797 13.703 1 93.44 243 PHE A O 1
ATOM 1842 N N . ARG A 1 244 ? 4.938 27.484 14.086 1 95.19 244 ARG A N 1
ATOM 1843 C CA . ARG A 1 244 ? 4.988 27.375 15.539 1 95.19 244 ARG A CA 1
ATOM 1844 C C . ARG A 1 244 ? 3.609 27.078 16.109 1 95.19 244 ARG A C 1
ATOM 1846 O O . ARG A 1 244 ? 2.611 27.656 15.68 1 95.19 244 ARG A O 1
ATOM 1853 N N . PRO A 1 245 ? 3.566 26.156 17.125 1 97.5 245 PRO A N 1
ATOM 1854 C CA . PRO A 1 245 ? 2.258 25.891 17.734 1 97.5 245 PRO A CA 1
ATOM 1855 C C . PRO A 1 245 ? 1.666 27.125 18.422 1 97.5 245 PRO A C 1
ATOM 1857 O O . PRO A 1 245 ? 2.395 27.891 19.062 1 97.5 245 PRO A O 1
ATOM 1860 N N . ASN A 1 246 ? 0.387 27.375 18.203 1 97 246 ASN A N 1
ATOM 1861 C CA . ASN A 1 246 ? -0.336 28.438 18.891 1 97 246 ASN A CA 1
ATOM 1862 C C . ASN A 1 246 ? -0.75 28 20.297 1 97 246 ASN A C 1
ATOM 1864 O O . ASN A 1 246 ? -1.89 27.594 20.516 1 97 246 ASN A O 1
ATOM 1868 N N . THR A 1 247 ? 0.162 28.203 21.266 1 97.69 247 THR A N 1
ATOM 1869 C CA . THR A 1 247 ? -0.129 27.641 22.562 1 97.69 247 THR A CA 1
ATOM 1870 C C . THR A 1 247 ? -0.003 28.703 23.656 1 97.69 247 THR A C 1
ATOM 1872 O O . THR A 1 247 ? 0.045 28.375 24.844 1 97.69 247 THR A O 1
ATOM 1875 N N . GLU A 1 248 ? -0.022 29.953 23.281 1 96.19 248 GLU A N 1
ATOM 1876 C CA . GLU A 1 248 ? 0.267 31.047 24.203 1 96.19 248 GLU A CA 1
ATOM 1877 C C . GLU A 1 248 ? -0.793 31.141 25.297 1 96.19 248 GLU A C 1
ATOM 1879 O O . GLU A 1 248 ? -0.488 31.5 26.438 1 96.19 248 GLU A O 1
ATOM 1884 N N . LEU A 1 249 ? -2.02 30.875 25.016 1 97.75 249 LEU A N 1
ATOM 1885 C CA . LEU A 1 249 ? -3.137 31.062 25.938 1 97.75 249 LEU A CA 1
ATOM 1886 C C . LEU A 1 249 ? -2.99 30.188 27.156 1 97.75 249 LEU A C 1
ATOM 1888 O O . LEU A 1 249 ? -3.564 30.469 28.219 1 97.75 249 LEU A O 1
ATOM 1892 N N . LEU A 1 250 ? -2.189 29.062 27.016 1 97.62 250 LEU A N 1
ATOM 1893 C CA . LEU A 1 250 ? -2.072 28.109 28.109 1 97.62 250 LEU A CA 1
ATOM 1894 C C . LEU A 1 250 ? -0.612 27.75 28.375 1 97.62 250 LEU A C 1
ATOM 1896 O O . LEU A 1 250 ? -0.317 26.734 29.016 1 97.62 250 LEU A O 1
ATOM 1900 N N . LYS A 1 251 ? 0.312 28.5 27.844 1 92.69 251 LYS A N 1
ATOM 1901 C CA . LYS A 1 251 ? 1.738 28.188 27.844 1 92.69 251 LYS A CA 1
ATOM 1902 C C . LYS A 1 251 ? 2.266 28.031 29.281 1 92.69 251 LYS A C 1
ATOM 1904 O O . LYS A 1 251 ? 3.148 27.203 29.531 1 92.69 251 LYS A O 1
ATOM 1909 N N . ASP A 1 252 ? 1.727 28.797 30.281 1 94.81 252 ASP A N 1
ATOM 1910 C CA . ASP A 1 252 ? 2.221 28.766 31.656 1 94.81 252 ASP A CA 1
ATOM 1911 C C . ASP A 1 252 ? 1.47 27.719 32.5 1 94.81 252 ASP A C 1
ATOM 1913 O O . ASP A 1 252 ? 1.765 27.547 33.688 1 94.81 252 ASP A O 1
ATOM 1917 N N . HIS A 1 253 ? 0.568 27.047 31.875 1 97.88 253 HIS A N 1
ATOM 1918 C CA . HIS A 1 253 ? -0.279 26.125 32.625 1 97.88 253 HIS A CA 1
ATOM 1919 C C . HIS A 1 253 ? -0.066 24.688 32.188 1 97.88 253 HIS A C 1
ATOM 1921 O O . HIS A 1 253 ? -0.154 23.75 33 1 97.88 253 HIS A O 1
ATOM 1927 N N . LEU A 1 254 ? 0.207 24.469 30.969 1 98.62 254 LEU A N 1
ATOM 1928 C CA . LEU A 1 254 ? 0.313 23.125 30.422 1 98.62 254 LEU A CA 1
ATOM 1929 C C . LEU A 1 254 ? 1.773 22.734 30.203 1 98.62 254 LEU A C 1
ATOM 1931 O O . LEU A 1 254 ? 2.617 23.609 29.969 1 98.62 254 LEU A O 1
ATOM 1935 N N . GLU A 1 255 ? 2.064 21.391 30.266 1 98.5 255 GLU A N 1
ATOM 1936 C CA . GLU A 1 255 ? 3.371 20.875 29.859 1 98.5 255 GLU A CA 1
ATOM 1937 C C . GLU A 1 255 ? 3.545 20.938 28.344 1 98.5 255 GLU A C 1
ATOM 1939 O O . GLU A 1 255 ? 2.643 20.562 27.594 1 98.5 255 GLU A O 1
ATOM 1944 N N . THR A 1 256 ? 4.645 21.5 27.922 1 98.12 256 THR A N 1
ATOM 1945 C CA . THR A 1 256 ? 4.922 21.641 26.5 1 98.12 256 THR A CA 1
ATOM 1946 C C . THR A 1 256 ? 6.344 21.188 26.172 1 98.12 256 THR A C 1
ATOM 1948 O O . THR A 1 256 ? 7.176 21.062 27.078 1 98.12 256 THR A O 1
ATOM 1951 N N . LEU A 1 257 ? 6.586 20.828 24.969 1 97.31 257 LEU A N 1
ATOM 1952 C CA . LEU A 1 257 ? 7.953 20.781 24.453 1 97.31 257 LEU A CA 1
ATOM 1953 C C . LEU A 1 257 ? 8.57 22.188 24.422 1 97.31 257 LEU A C 1
ATOM 1955 O O . LEU A 1 257 ? 7.871 23.172 24.625 1 97.31 257 LEU A O 1
ATOM 1959 N N . PRO A 1 258 ? 9.883 22.25 24.125 1 95.5 258 PRO A N 1
ATOM 1960 C CA . PRO A 1 258 ? 10.547 23.562 24.094 1 95.5 258 PRO A CA 1
ATOM 1961 C C . PRO A 1 258 ? 9.953 24.5 23.047 1 95.5 258 PRO A C 1
ATOM 1963 O O . PRO A 1 258 ? 9.961 25.719 23.219 1 95.5 258 PRO A O 1
ATOM 1966 N N . ASN A 1 259 ? 9.406 23.969 22.062 1 95 259 ASN A N 1
ATOM 1967 C CA . ASN A 1 259 ? 8.867 24.812 21 1 95 259 ASN A CA 1
ATOM 1968 C C . ASN A 1 259 ? 7.441 25.266 21.312 1 95 259 ASN A C 1
ATOM 1970 O O . ASN A 1 259 ? 6.809 25.953 20.5 1 95 259 ASN A O 1
ATOM 1974 N N . GLY A 1 260 ? 6.93 24.781 22.344 1 97.19 260 GLY A N 1
ATOM 1975 C CA . GLY A 1 260 ? 5.613 25.234 22.781 1 97.19 260 GLY A CA 1
ATOM 1976 C C . GLY A 1 260 ? 4.52 24.219 22.5 1 97.19 260 GLY A C 1
ATOM 1977 O O . GLY A 1 260 ? 3.398 24.359 23 1 97.19 260 GLY A O 1
ATOM 1978 N N . ALA A 1 261 ? 4.781 23.141 21.797 1 98.38 261 ALA A N 1
ATOM 1979 C CA . ALA A 1 261 ? 3.76 22.141 21.484 1 98.38 261 ALA A CA 1
ATOM 1980 C C . ALA A 1 261 ? 3.26 21.469 22.766 1 98.38 261 ALA A C 1
ATOM 1982 O O . ALA A 1 261 ? 4.055 21.031 23.609 1 98.38 261 ALA A O 1
ATOM 1983 N N . VAL A 1 262 ? 1.997 21.359 22.906 1 98.81 262 VAL A N 1
ATOM 1984 C CA . VAL A 1 262 ? 1.384 20.844 24.125 1 98.81 262 VAL A CA 1
ATOM 1985 C C . VAL A 1 262 ? 1.563 19.328 24.172 1 98.81 262 VAL A C 1
ATOM 1987 O O . VAL A 1 262 ? 1.243 18.625 23.219 1 98.81 262 VAL A O 1
ATOM 1990 N N . ILE A 1 263 ? 2.119 18.812 25.266 1 98.69 263 ILE A N 1
ATOM 1991 C CA . ILE A 1 263 ? 2.277 17.375 25.469 1 98.69 263 ILE A CA 1
ATOM 1992 C C . ILE A 1 263 ? 0.946 16.766 25.906 1 98.69 263 ILE A C 1
ATOM 1994 O O . ILE A 1 263 ? 0.275 17.297 26.781 1 98.69 263 ILE A O 1
ATOM 1998 N N . THR A 1 264 ? 0.523 15.766 25.25 1 98.56 264 THR A N 1
ATOM 1999 C CA . THR A 1 264 ? -0.68 15.031 25.625 1 98.56 264 THR A CA 1
ATOM 2000 C C . THR A 1 264 ? -0.346 13.578 25.953 1 98.56 264 THR A C 1
ATOM 2002 O O . THR A 1 264 ? 0.699 13.07 25.531 1 98.56 264 THR A O 1
ATOM 2005 N N . ASP A 1 265 ? -1.171 12.953 26.75 1 98.06 265 ASP A N 1
ATOM 2006 C CA . ASP A 1 265 ? -1.025 11.523 27 1 98.06 265 ASP A CA 1
ATOM 2007 C C . ASP A 1 265 ? -1.675 10.695 25.891 1 98.06 265 ASP A C 1
ATOM 2009 O O . ASP A 1 265 ? -1.999 11.219 24.828 1 98.06 265 ASP A O 1
ATOM 2013 N N . ALA A 1 266 ? -1.817 9.438 26.078 1 97.56 266 ALA A N 1
ATOM 2014 C CA . ALA A 1 266 ? -2.297 8.516 25.047 1 97.56 266 ALA A CA 1
ATOM 2015 C C . ALA A 1 266 ? -3.775 8.75 24.75 1 97.56 266 ALA A C 1
ATOM 2017 O O . ALA A 1 266 ? -4.305 8.227 23.766 1 97.56 266 ALA A O 1
ATOM 2018 N N . TYR A 1 267 ? -4.453 9.531 25.516 1 98.5 267 TYR A N 1
ATOM 2019 C CA . TYR A 1 267 ? -5.879 9.773 25.344 1 98.5 267 TYR A CA 1
ATOM 2020 C C . TYR A 1 267 ? -6.145 11.234 24.984 1 98.5 267 TYR A C 1
ATOM 2022 O O . TYR A 1 267 ? -7.27 11.719 25.109 1 98.5 267 TYR A O 1
ATOM 2030 N N . MET A 1 268 ? -5.145 12.016 24.578 1 98.62 268 MET A N 1
ATOM 2031 C CA . MET A 1 268 ? -5.156 13.398 24.094 1 98.62 268 MET A CA 1
ATOM 2032 C C . MET A 1 268 ? -5.379 14.375 25.25 1 98.62 268 MET A C 1
ATOM 2034 O O . MET A 1 268 ? -5.625 15.562 25.016 1 98.62 268 MET A O 1
ATOM 2038 N N . GLN A 1 269 ? -5.277 13.844 26.469 1 98.62 269 GLN A N 1
ATOM 2039 C CA . GLN A 1 269 ? -5.391 14.703 27.641 1 98.62 269 GLN A CA 1
ATOM 2040 C C . GLN A 1 269 ? -4.062 15.398 27.953 1 98.62 269 GLN A C 1
ATOM 2042 O O . GLN A 1 269 ? -3.002 14.773 27.875 1 98.62 269 GLN A O 1
ATOM 2047 N N . THR A 1 270 ? -4.168 16.719 28.281 1 98.69 270 THR A N 1
ATOM 2048 C CA . THR A 1 270 ? -2.98 17.484 28.656 1 98.69 270 THR A CA 1
ATOM 2049 C C . THR A 1 270 ? -2.637 17.266 30.125 1 98.69 270 THR A C 1
ATOM 2051 O O . THR A 1 270 ? -3.186 16.359 30.766 1 98.69 270 THR A O 1
ATOM 2054 N N . SER A 1 271 ? -1.608 18.047 30.594 1 98.56 271 SER A N 1
ATOM 2055 C CA . SER A 1 271 ? -1.247 17.969 32 1 98.56 271 SER A CA 1
ATOM 2056 C C . SER A 1 271 ? -2.391 18.438 32.906 1 98.56 271 SER A C 1
ATOM 2058 O O . SER A 1 271 ? -2.379 18.203 34.094 1 98.56 271 SER A O 1
ATOM 2060 N N . ASP A 1 272 ? -3.35 19.172 32.375 1 98.44 272 ASP A N 1
ATOM 2061 C CA . ASP A 1 272 ? -4.609 19.484 33.031 1 98.44 272 ASP A CA 1
ATOM 2062 C C . ASP A 1 272 ? -5.715 18.531 32.594 1 98.44 272 ASP A C 1
ATOM 2064 O O . ASP A 1 272 ? -6.125 18.531 31.438 1 98.44 272 ASP A O 1
ATOM 2068 N N . PRO A 1 273 ? -6.258 17.766 33.469 1 97.5 273 PRO A N 1
ATOM 2069 C CA . PRO A 1 273 ? -7.223 16.734 33.094 1 97.5 273 PRO A CA 1
ATOM 2070 C C . PRO A 1 273 ? -8.484 17.297 32.438 1 97.5 273 PRO A C 1
ATOM 2072 O O . PRO A 1 273 ? -9.227 16.547 31.797 1 97.5 273 PRO A O 1
ATOM 2075 N N . ALA A 1 274 ? -8.742 18.562 32.594 1 98.31 274 ALA A N 1
ATOM 2076 C CA . ALA A 1 274 ? -9.945 19.156 32 1 98.31 274 ALA A CA 1
ATOM 2077 C C . ALA A 1 274 ? -9.672 19.703 30.609 1 98.31 274 ALA A C 1
ATOM 2079 O O . ALA A 1 274 ? -10.594 20.125 29.922 1 98.31 274 ALA A O 1
ATOM 2080 N N . ILE A 1 275 ? -8.414 19.625 30.156 1 98.88 275 ILE A N 1
ATOM 2081 C CA . ILE A 1 275 ? -8.047 20.234 28.891 1 98.88 275 ILE A CA 1
ATOM 2082 C C . ILE A 1 275 ? -7.441 19.188 27.969 1 98.88 275 ILE A C 1
ATOM 2084 O O . ILE A 1 275 ? -6.496 18.484 28.344 1 98.88 275 ILE A O 1
ATOM 2088 N N . PHE A 1 276 ? -8.039 19.016 26.797 1 98.88 276 PHE A N 1
ATOM 2089 C CA . PHE A 1 276 ? -7.527 18.188 25.719 1 98.88 276 PHE A CA 1
ATOM 2090 C C . PHE A 1 276 ? -6.883 19.031 24.625 1 98.88 276 PHE A C 1
ATOM 2092 O O . PHE A 1 276 ? -7.238 20.203 24.453 1 98.88 276 PHE A O 1
ATOM 2099 N N . ALA A 1 277 ? -5.887 18.484 23.953 1 98.81 277 ALA A N 1
ATOM 2100 C CA . ALA A 1 277 ? -5.238 19.188 22.844 1 98.81 277 ALA A CA 1
ATOM 2101 C C . ALA A 1 277 ? -5.031 18.25 21.656 1 98.81 277 ALA A C 1
ATOM 2103 O O . ALA A 1 277 ? -4.863 17.047 21.828 1 98.81 277 ALA A O 1
ATOM 2104 N N . ALA A 1 278 ? -5.055 18.781 20.469 1 98.69 278 ALA A N 1
ATOM 2105 C CA . ALA A 1 278 ? -4.898 18.016 19.234 1 98.69 278 ALA A CA 1
ATOM 2106 C C . ALA A 1 278 ? -4.48 18.922 18.078 1 98.69 278 ALA A C 1
ATOM 2108 O O . ALA A 1 278 ? -4.645 20.156 18.156 1 98.69 278 ALA A O 1
ATOM 2109 N N . GLY A 1 279 ? -3.943 18.281 17.031 1 98 279 GLY A N 1
ATOM 2110 C CA . GLY A 1 279 ? -3.527 19.016 15.844 1 98 279 GLY A CA 1
ATOM 2111 C C . GLY A 1 279 ? -2.188 19.719 16.016 1 98 279 GLY A C 1
ATOM 2112 O O . GLY A 1 279 ? -1.331 19.25 16.766 1 98 279 GLY A O 1
ATOM 2113 N N . ASP A 1 280 ? -2.033 20.781 15.281 1 97.56 280 ASP A N 1
ATOM 2114 C CA . ASP A 1 280 ? -0.738 21.453 15.195 1 97.56 280 ASP A CA 1
ATOM 2115 C C . ASP A 1 280 ? -0.37 22.109 16.531 1 97.56 280 ASP A C 1
ATOM 2117 O O . ASP A 1 280 ? 0.775 22.516 16.719 1 97.56 280 ASP A O 1
ATOM 2121 N N . THR A 1 281 ? -1.267 22.172 17.484 1 98.06 281 THR A N 1
ATOM 2122 C CA . THR A 1 281 ? -0.955 22.719 18.797 1 98.06 281 THR A CA 1
ATOM 2123 C C . THR A 1 281 ? -0.295 21.672 19.688 1 98.06 281 THR A C 1
ATOM 2125 O O . THR A 1 281 ? 0.403 22.016 20.641 1 98.06 281 THR A O 1
ATOM 2128 N N . ALA A 1 282 ? -0.454 20.438 19.312 1 98.44 282 ALA A N 1
ATOM 2129 C CA . ALA A 1 282 ? -0.074 19.359 20.219 1 98.44 282 ALA A CA 1
ATOM 2130 C C . ALA A 1 282 ? 1.087 18.547 19.641 1 98.44 282 ALA A C 1
ATOM 2132 O O . ALA A 1 282 ? 1.366 18.625 18.438 1 98.44 282 ALA A O 1
ATOM 2133 N N . THR A 1 283 ? 1.741 17.812 20.5 1 98.25 283 THR A N 1
ATOM 2134 C CA . THR A 1 283 ? 2.76 16.828 20.109 1 98.25 283 THR A CA 1
ATOM 2135 C C . THR A 1 283 ? 2.119 15.586 19.531 1 98.25 283 THR A C 1
ATOM 2137 O O . THR A 1 283 ? 0.903 15.398 19.609 1 98.25 283 THR A O 1
ATOM 2140 N N . VAL A 1 284 ? 2.91 14.805 18.859 1 98.19 284 VAL A N 1
ATOM 2141 C CA . VAL A 1 284 ? 2.557 13.445 18.469 1 98.19 284 VAL A CA 1
ATOM 2142 C C . VAL A 1 284 ? 3.438 12.453 19.219 1 98.19 284 VAL A C 1
ATOM 2144 O O . VAL A 1 284 ? 4.492 12.812 19.734 1 98.19 284 VAL A O 1
ATOM 2147 N N . HIS A 1 285 ? 2.918 11.258 19.406 1 98.19 285 HIS A N 1
ATOM 2148 C CA . HIS A 1 285 ? 3.799 10.148 19.75 1 98.19 285 HIS A CA 1
ATOM 2149 C C . HIS A 1 285 ? 4.422 9.539 18.5 1 98.19 285 HIS A C 1
ATOM 2151 O O . HIS A 1 285 ? 3.729 8.914 17.703 1 98.19 285 HIS A O 1
ATOM 2157 N N . TYR A 1 286 ? 5.715 9.742 18.359 1 98.25 286 TYR A N 1
ATOM 2158 C CA . TYR A 1 286 ? 6.426 9.281 17.172 1 98.25 286 TYR A CA 1
ATOM 2159 C C . TYR A 1 286 ? 6.949 7.863 17.359 1 98.25 286 TYR A C 1
ATOM 2161 O O . TYR A 1 286 ? 7.957 7.656 18.047 1 98.25 286 TYR A O 1
ATOM 2169 N N . ASN A 1 287 ? 6.383 6.914 16.688 1 98.38 287 ASN A N 1
ATOM 2170 C CA . ASN A 1 287 ? 6.574 5.488 16.953 1 98.38 287 ASN A CA 1
ATOM 2171 C C . ASN A 1 287 ? 8.008 5.055 16.656 1 98.38 287 ASN A C 1
ATOM 2173 O O . ASN A 1 287 ? 8.57 4.23 17.391 1 98.38 287 ASN A O 1
ATOM 2177 N N . PRO A 1 288 ? 8.656 5.562 15.609 1 97.81 288 PRO A N 1
ATOM 2178 C CA . PRO A 1 288 ? 10.016 5.086 15.336 1 97.81 288 PRO A CA 1
ATOM 2179 C C . PRO A 1 288 ? 10.969 5.348 16.5 1 97.81 288 PRO A C 1
ATOM 2181 O O . PRO A 1 288 ? 11.938 4.605 16.688 1 97.81 288 PRO A O 1
ATOM 2184 N N . THR A 1 289 ? 10.703 6.422 17.312 1 96.75 289 THR A N 1
ATOM 2185 C CA . THR A 1 289 ? 11.594 6.75 18.422 1 96.75 289 THR A CA 1
ATOM 2186 C C . THR A 1 289 ? 10.953 6.398 19.75 1 96.75 289 THR A C 1
ATOM 2188 O O . THR A 1 289 ? 11.633 6.32 20.781 1 96.75 289 THR A O 1
ATOM 2191 N N . GLY A 1 290 ? 9.609 6.301 19.797 1 96.06 290 GLY A N 1
ATOM 2192 C CA . GLY A 1 290 ? 8.875 6.062 21.031 1 96.06 290 GLY A CA 1
ATOM 2193 C C . GLY A 1 290 ? 8.75 7.297 21.891 1 96.06 290 GLY A C 1
ATOM 2194 O O . GLY A 1 290 ? 8.398 7.203 23.078 1 96.06 290 GLY A O 1
ATOM 2195 N N . LYS A 1 291 ? 8.977 8.469 21.328 1 96.25 291 LYS A N 1
ATOM 2196 C CA . LYS A 1 291 ? 8.977 9.711 22.078 1 96.25 291 LYS A CA 1
ATOM 2197 C C . LYS A 1 291 ? 8 10.719 21.5 1 96.25 291 LYS A C 1
ATOM 2199 O O . LYS A 1 291 ? 7.531 10.555 20.375 1 96.25 291 LYS A O 1
ATOM 2204 N N . ASN A 1 292 ? 7.672 11.711 22.281 1 97.38 292 ASN A N 1
ATOM 2205 C CA . ASN A 1 292 ? 6.914 12.844 21.75 1 97.38 292 ASN A CA 1
ATOM 2206 C C . ASN A 1 292 ? 7.734 13.648 20.75 1 97.38 292 ASN A C 1
ATOM 2208 O O . ASN A 1 292 ? 8.945 13.82 20.922 1 97.38 292 ASN A O 1
ATOM 2212 N N . ASP A 1 293 ? 7.133 14.023 19.781 1 97.31 293 ASP A N 1
ATOM 2213 C CA . ASP A 1 293 ? 7.711 14.867 18.734 1 97.31 293 ASP A CA 1
ATOM 2214 C C . ASP A 1 293 ? 6.691 15.875 18.219 1 97.31 293 ASP A C 1
ATOM 2216 O O . ASP A 1 293 ? 5.539 15.883 18.656 1 97.31 293 ASP A O 1
ATOM 2220 N N . TYR A 1 294 ? 7.141 16.844 17.453 1 97.12 294 TYR A N 1
ATOM 2221 C CA . TYR A 1 294 ? 6.258 17.828 16.828 1 97.12 294 TYR A CA 1
ATOM 2222 C C . TYR A 1 294 ? 6.277 17.688 15.312 1 97.12 294 TYR A C 1
ATOM 2224 O O . TYR A 1 294 ? 7.227 18.125 14.664 1 97.12 294 TYR A O 1
ATOM 2232 N N . ILE A 1 295 ? 5.277 17.047 14.75 1 96.06 295 ILE A N 1
ATOM 2233 C CA . ILE A 1 295 ? 5.152 16.75 13.328 1 96.06 295 ILE A CA 1
ATOM 2234 C C . ILE A 1 295 ? 3.76 17.141 12.844 1 96.06 295 ILE A C 1
ATOM 2236 O O . ILE A 1 295 ? 2.855 16.312 12.781 1 96.06 295 ILE A O 1
ATOM 2240 N N . PRO A 1 296 ? 3.607 18.375 12.477 1 95.12 296 PRO A N 1
ATOM 2241 C CA . PRO A 1 296 ? 2.291 18.875 12.086 1 95.12 296 PRO A CA 1
ATOM 2242 C C . PRO A 1 296 ? 1.85 18.375 10.719 1 95.12 296 PRO A C 1
ATOM 2244 O O . PRO A 1 296 ? 2.33 18.875 9.688 1 95.12 296 PRO A O 1
ATOM 2247 N N . LEU A 1 297 ? 1.009 17.391 10.656 1 95.12 297 LEU A N 1
ATOM 2248 C CA . LEU A 1 297 ? 0.359 16.844 9.469 1 95.12 297 LEU A CA 1
ATOM 2249 C C . LEU A 1 297 ? -1.155 16.812 9.641 1 95.12 297 LEU A C 1
ATOM 2251 O O . LEU A 1 297 ? -1.65 16.531 10.734 1 95.12 297 LEU A O 1
ATOM 2255 N N . ALA A 1 298 ? -1.826 17.062 8.57 1 94.25 298 ALA A N 1
ATOM 2256 C CA . ALA A 1 298 ? -3.287 17.031 8.602 1 94.25 298 ALA A CA 1
ATOM 2257 C C . ALA A 1 298 ? -3.789 15.672 9.086 1 94.25 298 ALA A C 1
ATOM 2259 O O . ALA A 1 298 ? -4.781 15.594 9.812 1 94.25 298 ALA A O 1
ATOM 2260 N N . THR A 1 299 ? -3.129 14.594 8.711 1 96.31 299 THR A N 1
ATOM 2261 C CA . THR A 1 299 ? -3.547 13.25 9.094 1 96.31 299 THR A CA 1
ATOM 2262 C C . THR A 1 299 ? -3.467 13.07 10.609 1 96.31 299 THR A C 1
ATOM 2264 O O . THR A 1 299 ? -4.355 12.469 11.211 1 96.31 299 THR A O 1
ATOM 2267 N N . ASN A 1 300 ? -2.441 13.586 11.219 1 97.44 300 ASN A N 1
ATOM 2268 C CA . ASN A 1 300 ? -2.326 13.539 12.672 1 97.44 300 ASN A CA 1
ATOM 2269 C C . ASN A 1 300 ? -3.449 14.32 13.344 1 97.44 300 ASN A C 1
ATOM 2271 O O . ASN A 1 300 ? -4.027 13.867 14.336 1 97.44 300 ASN A O 1
ATOM 2275 N N . ALA A 1 301 ? -3.684 15.508 12.797 1 97.38 301 ALA A N 1
ATOM 2276 C CA . ALA A 1 301 ? -4.727 16.359 13.367 1 97.38 301 ALA A CA 1
ATOM 2277 C C . ALA A 1 301 ? -6.082 15.664 13.344 1 97.38 301 ALA A C 1
ATOM 2279 O O . ALA A 1 301 ? -6.82 15.703 14.336 1 97.38 301 ALA A O 1
ATOM 2280 N N . VAL A 1 302 ? -6.363 15.055 12.25 1 96.5 302 VAL A N 1
ATOM 2281 C CA . VAL A 1 302 ? -7.633 14.352 12.078 1 96.5 302 VAL A CA 1
ATOM 2282 C C . VAL A 1 302 ? -7.742 13.227 13.102 1 96.5 302 VAL A C 1
ATOM 2284 O O . VAL A 1 302 ? -8.727 13.141 13.836 1 96.5 302 VAL A O 1
ATOM 2287 N N . ARG A 1 303 ? -6.773 12.367 13.18 1 97.69 303 ARG A N 1
ATOM 2288 C CA . ARG A 1 303 ? -6.812 11.219 14.086 1 97.69 303 ARG A CA 1
ATOM 2289 C C . ARG A 1 303 ? -6.859 11.672 15.539 1 97.69 303 ARG A C 1
ATOM 2291 O O . ARG A 1 303 ? -7.594 11.102 16.344 1 97.69 303 ARG A O 1
ATOM 2298 N N . GLN A 1 304 ? -6.086 12.672 15.852 1 98.5 304 GLN A N 1
ATOM 2299 C CA . GLN A 1 304 ? -6.094 13.188 17.219 1 98.5 304 GLN A CA 1
ATOM 2300 C C . GLN A 1 304 ? -7.453 13.789 17.562 1 98.5 304 GLN A C 1
ATOM 2302 O O . GLN A 1 304 ? -7.93 13.641 18.688 1 98.5 304 GLN A O 1
ATOM 2307 N N . GLY A 1 305 ? -8.031 14.516 16.594 1 98.5 305 GLY A N 1
ATOM 2308 C CA . GLY A 1 305 ? -9.375 15.031 16.812 1 98.5 305 GLY A CA 1
ATOM 2309 C C . GLY A 1 305 ? -10.391 13.953 17.125 1 98.5 305 GLY A C 1
ATOM 2310 O O . GLY A 1 305 ? -11.18 14.086 18.062 1 98.5 305 GLY A O 1
ATOM 2311 N N . ILE A 1 306 ? -10.344 12.906 16.375 1 98 306 ILE A N 1
ATOM 2312 C CA . ILE A 1 306 ? -11.234 11.773 16.594 1 98 306 ILE A CA 1
ATOM 2313 C C . ILE A 1 306 ? -11.008 11.195 17.984 1 98 306 ILE A C 1
ATOM 2315 O O . ILE A 1 306 ? -11.961 10.922 18.719 1 98 306 ILE A O 1
ATOM 2319 N N . LEU A 1 307 ? -9.805 11.062 18.406 1 98.44 307 LEU A N 1
ATOM 2320 C CA . LEU A 1 307 ? -9.461 10.492 19.703 1 98.44 307 LEU A CA 1
ATOM 2321 C C . LEU A 1 307 ? -9.953 11.375 20.844 1 98.44 307 LEU A C 1
ATOM 2323 O O . LEU A 1 307 ? -10.375 10.883 21.891 1 98.44 307 LEU A O 1
ATOM 2327 N N . VAL A 1 308 ? -9.82 12.711 20.625 1 98.69 308 VAL A N 1
ATOM 2328 C CA . VAL A 1 308 ? -10.367 13.617 21.641 1 98.69 308 VAL A CA 1
ATOM 2329 C C . VAL A 1 308 ? -11.844 13.305 21.859 1 98.69 308 VAL A C 1
ATOM 2331 O O . VAL A 1 308 ? -12.297 13.188 23 1 98.69 308 VAL A O 1
ATOM 2334 N N . GLY A 1 309 ? -12.57 13.211 20.766 1 98.25 309 GLY A N 1
ATOM 2335 C CA . GLY A 1 309 ? -13.992 12.922 20.891 1 98.25 309 GLY A CA 1
ATOM 2336 C C . GLY A 1 309 ? -14.273 11.602 21.578 1 98.25 309 GLY A C 1
ATOM 2337 O O . GLY A 1 309 ? -15.195 11.508 22.391 1 98.25 309 GLY A O 1
ATOM 2338 N N . LYS A 1 310 ? -13.492 10.617 21.266 1 97.31 310 LYS A N 1
ATOM 2339 C CA . LYS A 1 310 ? -13.672 9.289 21.844 1 97.31 310 LYS A CA 1
ATOM 2340 C C . LYS A 1 310 ? -13.359 9.297 23.328 1 97.31 310 LYS A C 1
ATOM 2342 O O . LYS A 1 310 ? -13.93 8.508 24.094 1 97.31 310 LYS A O 1
ATOM 2347 N N . ASN A 1 311 ? -12.516 10.18 23.797 1 98.38 311 ASN A N 1
ATOM 2348 C CA . ASN A 1 311 ? -11.969 10.086 25.141 1 98.38 311 ASN A CA 1
ATOM 2349 C C . ASN A 1 311 ? -12.453 11.234 26.016 1 98.38 311 ASN A C 1
ATOM 2351 O O . ASN A 1 311 ? -12.078 11.32 27.188 1 98.38 311 ASN A O 1
ATOM 2355 N N . ILE A 1 312 ? -13.297 12.133 25.516 1 98.56 312 ILE A N 1
ATOM 2356 C CA . ILE A 1 312 ? -13.633 13.398 26.172 1 98.56 312 ILE A CA 1
ATOM 2357 C C . ILE A 1 312 ? -14.266 13.117 27.531 1 98.56 312 ILE A C 1
ATOM 2359 O O . ILE A 1 312 ? -14.078 13.883 28.469 1 98.56 312 ILE A O 1
ATOM 2363 N N . GLU A 1 313 ? -15.023 12.055 27.656 1 97.62 313 GLU A N 1
ATOM 2364 C CA . GLU A 1 313 ? -15.703 11.711 28.906 1 97.62 313 GLU A CA 1
ATOM 2365 C C . GLU A 1 313 ? -14.836 10.797 29.766 1 97.62 313 GLU A C 1
ATOM 2367 O O . GLU A 1 313 ? -14.672 11.039 30.969 1 97.62 313 GLU A O 1
ATOM 2372 N N . LYS A 1 314 ? -14.32 9.773 29.234 1 96.94 314 LYS A N 1
ATOM 2373 C CA . LYS A 1 314 ? -13.438 8.797 29.875 1 96.94 314 LYS A CA 1
ATOM 2374 C C . LYS A 1 314 ? -12.453 8.203 28.875 1 96.94 314 LYS A C 1
ATOM 2376 O O . LYS A 1 314 ? -12.727 8.172 27.672 1 96.94 314 LYS A O 1
ATOM 2381 N N . PRO A 1 315 ? -11.289 7.84 29.344 1 97.06 315 PRO A N 1
ATOM 2382 C CA . PRO A 1 315 ? -10.328 7.211 28.438 1 97.06 315 PRO A CA 1
ATOM 2383 C C . PRO A 1 315 ? -10.828 5.883 27.875 1 97.06 315 PRO A C 1
ATOM 2385 O O . PRO A 1 315 ? -11.055 4.934 28.641 1 97.06 315 PRO A O 1
ATOM 2388 N N . THR A 1 316 ? -11 5.816 26.578 1 95.31 316 THR A N 1
ATOM 2389 C CA . THR A 1 316 ? -11.562 4.617 25.969 1 95.31 316 THR A CA 1
ATOM 2390 C C . THR A 1 316 ? -10.664 4.117 24.844 1 95.31 316 THR A C 1
ATOM 2392 O O . THR A 1 316 ? -10.578 2.91 24.609 1 95.31 316 THR A O 1
ATOM 2395 N N . GLU A 1 317 ? -10.109 5.031 24.109 1 96.38 317 GLU A N 1
ATOM 2396 C CA . GLU A 1 317 ? -9.297 4.648 22.953 1 96.38 317 GLU A CA 1
ATOM 2397 C C . GLU A 1 317 ? -7.914 5.289 23.016 1 96.38 317 GLU A C 1
ATOM 2399 O O . GLU A 1 317 ? -7.793 6.512 23.109 1 96.38 317 GLU A O 1
ATOM 2404 N N . LYS A 1 318 ? -6.953 4.469 22.953 1 97.62 318 LYS A N 1
ATOM 2405 C CA . LYS A 1 318 ? -5.57 4.93 23.047 1 97.62 318 LYS A CA 1
ATOM 2406 C C . LYS A 1 318 ? -5.055 5.398 21.688 1 97.62 318 LYS A C 1
ATOM 2408 O O . LYS A 1 318 ? -5.371 4.801 20.656 1 97.62 318 LYS A O 1
ATOM 2413 N N . TYR A 1 319 ? -4.223 6.43 21.797 1 98.06 319 TYR A N 1
ATOM 2414 C CA . TYR A 1 319 ? -3.482 6.902 20.625 1 98.06 319 TYR A CA 1
ATOM 2415 C C . TYR A 1 319 ? -2.477 5.855 20.156 1 98.06 319 TYR A C 1
ATOM 2417 O O . TYR A 1 319 ? -1.648 5.387 20.938 1 98.06 319 TYR A O 1
ATOM 2425 N N . LEU A 1 320 ? -2.521 5.5 18.906 1 98.12 320 LEU A N 1
ATOM 2426 C CA . LEU A 1 320 ? -1.623 4.492 18.359 1 98.12 320 LEU A CA 1
ATOM 2427 C C . LEU A 1 320 ? -0.272 5.105 18 1 98.12 320 LEU A C 1
ATOM 2429 O O . LEU A 1 320 ? 0.666 4.387 17.656 1 98.12 320 LEU A O 1
ATOM 2433 N N . GLY A 1 321 ? -0.135 6.402 18.156 1 98.31 321 GLY A N 1
ATOM 2434 C CA . GLY A 1 321 ? 1.035 7.09 17.641 1 98.31 321 GLY A CA 1
ATOM 2435 C C . GLY A 1 321 ? 1.028 7.234 16.125 1 98.31 321 GLY A C 1
ATOM 2436 O O . GLY A 1 321 ? -0.004 7.031 15.484 1 98.31 321 GLY A O 1
ATOM 2437 N N . THR A 1 322 ? 2.174 7.715 15.609 1 98.44 322 THR A N 1
ATOM 2438 C CA . THR A 1 322 ? 2.287 7.938 14.172 1 98.44 322 THR A CA 1
ATOM 2439 C C . THR A 1 322 ? 3.697 7.613 13.68 1 98.44 322 THR A C 1
ATOM 2441 O O . THR A 1 322 ? 4.648 7.625 14.469 1 98.44 322 THR A O 1
ATOM 2444 N N . GLN A 1 323 ? 3.76 7.211 12.43 1 98.31 323 GLN A N 1
ATOM 2445 C CA . GLN A 1 323 ? 5.027 7.082 11.719 1 98.31 323 GLN A CA 1
ATOM 2446 C C . GLN A 1 323 ? 5.324 8.328 10.891 1 98.31 323 GLN A C 1
ATOM 2448 O O . GLN A 1 323 ? 6.398 8.438 10.297 1 98.31 323 GLN A O 1
ATOM 2453 N N . SER A 1 324 ? 4.367 9.172 10.898 1 97.06 324 SER A N 1
ATOM 2454 C CA . SER A 1 324 ? 4.422 10.398 10.102 1 97.06 324 SER A CA 1
ATOM 2455 C C . SER A 1 324 ? 4.516 10.086 8.617 1 97.06 324 SER A C 1
ATOM 2457 O O . SER A 1 324 ? 5.41 10.578 7.926 1 97.06 324 SER A O 1
ATOM 2459 N N . SER A 1 325 ? 3.654 9.188 8.133 1 98.62 325 SER A N 1
ATOM 2460 C CA . SER A 1 325 ? 3.588 8.859 6.715 1 98.62 325 SER A CA 1
ATOM 2461 C C . SER A 1 325 ? 3.156 10.062 5.887 1 98.62 325 SER A C 1
ATOM 2463 O O . SER A 1 325 ? 2.238 10.789 6.27 1 98.62 325 SER A O 1
ATOM 2465 N N . SER A 1 326 ? 3.857 10.305 4.832 1 97.88 326 SER A N 1
ATOM 2466 C CA . SER A 1 326 ? 3.598 11.492 4.023 1 97.88 326 SER A CA 1
ATOM 2467 C C . SER A 1 326 ? 3.965 11.258 2.562 1 97.88 326 SER A C 1
ATOM 2469 O O . SER A 1 326 ? 4.629 10.273 2.234 1 97.88 326 SER A O 1
ATOM 2471 N N . ALA A 1 327 ? 3.465 12.102 1.742 1 98.12 327 ALA A N 1
ATOM 2472 C CA . ALA A 1 327 ? 3.77 12.055 0.314 1 98.12 327 ALA A CA 1
ATOM 2473 C C . ALA A 1 327 ? 3.707 13.445 -0.311 1 98.12 327 ALA A C 1
ATOM 2475 O O . ALA A 1 327 ? 3.135 14.367 0.271 1 98.12 327 ALA A O 1
ATOM 2476 N N . VAL A 1 328 ? 4.359 13.609 -1.412 1 98 328 VAL A N 1
ATOM 2477 C CA . VAL A 1 328 ? 4.297 14.812 -2.24 1 98 328 VAL A CA 1
ATOM 2478 C C . VAL A 1 328 ? 4.438 14.43 -3.713 1 98 328 VAL A C 1
ATOM 2480 O O . VAL A 1 328 ? 5.035 13.398 -4.039 1 98 328 VAL A O 1
ATOM 2483 N N . GLU A 1 329 ? 3.742 15.039 -4.559 1 97.88 329 GLU A N 1
ATOM 2484 C CA . GLU A 1 329 ? 3.979 14.914 -5.992 1 97.88 329 GLU A CA 1
ATOM 2485 C C . GLU A 1 329 ? 4.711 16.141 -6.539 1 97.88 329 GLU A C 1
ATOM 2487 O O . GLU A 1 329 ? 4.258 17.266 -6.359 1 97.88 329 GLU A O 1
ATOM 2492 N N . LEU A 1 330 ? 5.852 15.969 -7.109 1 98.44 330 LEU A N 1
ATOM 2493 C CA . LEU A 1 330 ? 6.617 17.031 -7.75 1 98.44 330 LEU A CA 1
ATOM 2494 C C . LEU A 1 330 ? 6.977 16.656 -9.188 1 98.44 330 LEU A C 1
ATOM 2496 O O . LEU A 1 330 ? 7.582 15.602 -9.422 1 98.44 330 LEU A O 1
ATOM 2500 N N . PHE A 1 331 ? 6.602 17.531 -10.164 1 98.06 331 PHE A N 1
ATOM 2501 C CA . PHE A 1 331 ? 6.906 17.328 -11.578 1 98.06 331 PHE A CA 1
ATOM 2502 C C . PHE A 1 331 ? 6.512 15.93 -12.023 1 98.06 331 PHE A C 1
ATOM 2504 O O . PHE A 1 331 ? 7.32 15.211 -12.617 1 98.06 331 PHE A O 1
ATOM 2511 N N . GLU A 1 332 ? 5.359 15.477 -11.648 1 96.94 332 GLU A N 1
ATOM 2512 C CA . GLU A 1 332 ? 4.711 14.234 -12.07 1 96.94 332 GLU A CA 1
ATOM 2513 C C . GLU A 1 332 ? 5.391 13.023 -11.453 1 96.94 332 GLU A C 1
ATOM 2515 O O . GLU A 1 332 ? 5.254 11.906 -11.953 1 96.94 332 GLU A O 1
ATOM 2520 N N . HIS A 1 333 ? 6.18 13.219 -10.414 1 98.62 333 HIS A N 1
ATOM 2521 C CA . HIS A 1 333 ? 6.789 12.117 -9.68 1 98.62 333 HIS A CA 1
ATOM 2522 C C . HIS A 1 333 ? 6.137 11.938 -8.312 1 98.62 333 HIS A C 1
ATOM 2524 O O . HIS A 1 333 ? 5.902 12.914 -7.598 1 98.62 333 HIS A O 1
ATOM 2530 N N . ALA A 1 334 ? 5.789 10.711 -8.039 1 98.62 334 ALA A N 1
ATOM 2531 C CA . ALA A 1 334 ? 5.297 10.352 -6.707 1 98.62 334 ALA A CA 1
ATOM 2532 C C . ALA A 1 334 ? 6.457 10.141 -5.734 1 98.62 334 ALA A C 1
ATOM 2534 O O . ALA A 1 334 ? 7.352 9.328 -5.992 1 98.62 334 ALA A O 1
ATOM 2535 N N . ILE A 1 335 ? 6.469 10.852 -4.645 1 98.88 335 ILE A N 1
ATOM 2536 C CA . ILE A 1 335 ? 7.457 10.75 -3.578 1 98.88 335 ILE A CA 1
ATOM 2537 C C . ILE A 1 335 ? 6.758 10.508 -2.242 1 98.88 335 ILE A C 1
ATOM 2539 O O . ILE A 1 335 ? 5.961 11.336 -1.794 1 98.88 335 ILE A O 1
ATOM 2543 N N . ALA A 1 336 ? 6.977 9.359 -1.653 1 98.75 336 ALA A N 1
ATOM 2544 C CA . ALA A 1 336 ? 6.25 8.992 -0.438 1 98.75 336 ALA A CA 1
ATOM 2545 C C . ALA A 1 336 ? 7.184 8.344 0.58 1 98.75 336 ALA A C 1
ATOM 2547 O O . ALA A 1 336 ? 8.18 7.727 0.209 1 98.75 336 ALA A O 1
ATOM 2548 N N . ALA A 1 337 ? 6.879 8.5 1.85 1 98.69 337 ALA A N 1
ATOM 2549 C CA . ALA A 1 337 ? 7.738 7.941 2.889 1 98.69 337 ALA A CA 1
ATOM 2550 C C . ALA A 1 337 ? 6.949 7.68 4.172 1 98.69 337 ALA A C 1
ATOM 2552 O O . ALA A 1 337 ? 5.859 8.219 4.355 1 98.69 337 ALA A O 1
ATOM 2553 N N . SER A 1 338 ? 7.391 6.824 4.969 1 98.81 338 SER A N 1
ATOM 2554 C CA . SER A 1 338 ? 6.949 6.602 6.344 1 98.81 338 SER A CA 1
ATOM 2555 C C . SER A 1 338 ? 8.133 6.352 7.27 1 98.81 338 SER A C 1
ATOM 2557 O O . SER A 1 338 ? 9.055 5.605 6.926 1 98.81 338 SER A O 1
ATOM 2559 N N . GLY A 1 339 ? 8.125 7.004 8.414 1 98.62 339 GLY A N 1
ATOM 2560 C CA . GLY A 1 339 ? 9.141 6.738 9.422 1 98.62 339 GLY A CA 1
ATOM 2561 C C . GLY A 1 339 ? 10.398 7.566 9.242 1 98.62 339 GLY A C 1
ATOM 2562 O O . GLY A 1 339 ? 10.336 8.695 8.758 1 98.62 339 GLY A O 1
ATOM 2563 N N . MET A 1 340 ? 11.555 7.016 9.688 1 97.69 340 MET A N 1
ATOM 2564 C CA . MET A 1 340 ? 12.781 7.785 9.875 1 97.69 340 MET A CA 1
ATOM 2565 C C . MET A 1 340 ? 13.672 7.699 8.641 1 97.69 340 MET A C 1
ATOM 2567 O O . MET A 1 340 ? 13.859 6.613 8.086 1 97.69 340 MET A O 1
ATOM 2571 N N . THR A 1 341 ? 14.188 8.805 8.25 1 98.06 341 THR A N 1
ATOM 2572 C CA . THR A 1 341 ? 15.328 8.852 7.34 1 98.06 341 THR A CA 1
ATOM 2573 C C . THR A 1 341 ? 16.641 8.688 8.102 1 98.06 341 THR A C 1
ATOM 2575 O O . THR A 1 341 ? 16.656 8.727 9.336 1 98.06 341 THR A O 1
ATOM 2578 N N . THR A 1 342 ? 17.734 8.484 7.332 1 98.12 342 THR A N 1
ATOM 2579 C CA . THR A 1 342 ? 19.031 8.422 7.973 1 98.12 342 THR A CA 1
ATOM 2580 C C . THR A 1 342 ? 19.375 9.75 8.648 1 98.12 342 THR A C 1
ATOM 2582 O O . THR A 1 342 ? 19.844 9.773 9.789 1 98.12 342 THR A O 1
ATOM 2585 N N . GLU A 1 343 ? 19.125 10.859 8.016 1 96.5 343 GLU A N 1
ATOM 2586 C CA . GLU A 1 343 ? 19.406 12.18 8.562 1 96.5 343 GLU A CA 1
ATOM 2587 C C . GLU A 1 343 ? 18.5 12.508 9.734 1 96.5 343 GLU A C 1
ATOM 2589 O O . GLU A 1 343 ? 18.922 13.133 10.703 1 96.5 343 GLU A O 1
ATOM 2594 N N . GLY A 1 344 ? 17.25 12.133 9.609 1 96.31 344 GLY A N 1
ATOM 2595 C CA . GLY A 1 344 ? 16.328 12.32 10.719 1 96.31 344 GLY A CA 1
ATOM 2596 C C . GLY A 1 344 ? 16.719 11.555 11.961 1 96.31 344 GLY A C 1
ATOM 2597 O O . GLY A 1 344 ? 16.562 12.047 13.078 1 96.31 344 GLY A O 1
ATOM 2598 N N . ALA A 1 345 ? 17.203 10.344 11.758 1 97.88 345 ALA A N 1
ATOM 2599 C CA . ALA A 1 345 ? 17.688 9.523 12.867 1 97.88 345 ALA A CA 1
ATOM 2600 C C . ALA A 1 345 ? 18.891 10.164 13.547 1 97.88 345 ALA A C 1
ATOM 2602 O O . ALA A 1 345 ? 18.938 10.258 14.773 1 97.88 345 ALA A O 1
ATOM 2603 N N . LYS A 1 346 ? 19.781 10.594 12.742 1 96.62 346 LYS A N 1
ATOM 2604 C CA . LYS A 1 346 ? 20.969 11.258 13.258 1 96.62 346 LYS A CA 1
ATOM 2605 C C . LYS A 1 346 ? 20.609 12.477 14.102 1 96.62 346 LYS A C 1
ATOM 2607 O O . LYS A 1 346 ? 21.156 12.672 15.188 1 96.62 346 LYS A O 1
ATOM 2612 N N . ALA A 1 347 ? 19.672 13.273 13.609 1 94.88 347 ALA A N 1
ATOM 2613 C CA . ALA A 1 347 ? 19.234 14.484 14.297 1 94.88 347 ALA A CA 1
ATOM 2614 C C . ALA A 1 347 ? 18.609 14.148 15.648 1 94.88 347 ALA A C 1
ATOM 2616 O O . ALA A 1 347 ? 18.609 14.977 16.562 1 94.88 347 ALA A O 1
ATOM 2617 N N . ARG A 1 348 ? 18.078 12.945 15.789 1 95.44 348 ARG A N 1
ATOM 2618 C CA . ARG A 1 348 ? 17.406 12.523 17.016 1 95.44 348 ARG A CA 1
ATOM 2619 C C . ARG A 1 348 ? 18.312 11.656 17.875 1 95.44 348 ARG A C 1
ATOM 2621 O O . ARG A 1 348 ? 17.875 11.109 18.891 1 95.44 348 ARG A O 1
ATOM 2628 N N . GLY A 1 349 ? 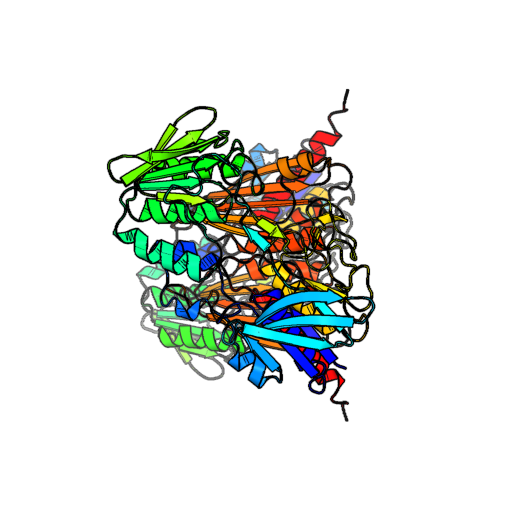19.562 11.453 17.422 1 95.81 349 GLY A N 1
ATOM 2629 C CA . GLY A 1 349 ? 20.531 10.664 18.172 1 95.81 349 GLY A CA 1
ATOM 2630 C C . GLY A 1 349 ? 20.266 9.172 18.094 1 95.81 349 GLY A C 1
ATOM 2631 O O . GLY A 1 349 ? 20.578 8.43 19.031 1 95.81 349 GLY A O 1
ATOM 2632 N N . ILE A 1 350 ? 19.625 8.75 17.094 1 96.31 350 ILE A N 1
ATOM 2633 C CA . ILE A 1 350 ? 19.297 7.344 16.906 1 96.31 350 ILE A CA 1
ATOM 2634 C C . ILE A 1 350 ? 20.141 6.766 15.758 1 96.31 350 ILE A C 1
ATOM 2636 O O . ILE A 1 350 ? 20.328 7.414 14.727 1 96.31 350 ILE A O 1
ATOM 2640 N N . GLU A 1 351 ? 20.625 5.617 15.977 1 95.94 351 GLU A N 1
ATOM 2641 C CA . GLU A 1 351 ? 21.375 4.93 14.93 1 95.94 351 GLU A CA 1
ATOM 2642 C C . GLU A 1 351 ? 20.453 4.059 14.07 1 95.94 351 GLU A C 1
ATOM 2644 O O . GLU A 1 351 ? 19.656 3.273 14.602 1 95.94 351 GLU A O 1
ATOM 2649 N N . VAL A 1 352 ? 20.625 4.207 12.766 1 98.25 352 VAL A N 1
ATOM 2650 C CA . VAL A 1 352 ? 19.891 3.344 11.844 1 98.25 352 VAL A CA 1
ATOM 2651 C C . VAL A 1 352 ? 20.812 2.92 10.695 1 98.25 352 VAL A C 1
ATOM 2653 O O . VAL A 1 352 ? 21.766 3.627 10.359 1 98.25 352 VAL A O 1
ATOM 2656 N N . ALA A 1 353 ? 20.562 1.708 10.156 1 98.56 353 ALA A N 1
ATOM 2657 C CA . ALA A 1 353 ? 21.141 1.289 8.875 1 98.56 353 ALA A CA 1
ATOM 2658 C C . ALA A 1 353 ? 20.172 1.582 7.727 1 98.56 353 ALA A C 1
ATOM 2660 O O . ALA A 1 353 ? 18.984 1.832 7.953 1 98.56 353 ALA A O 1
ATOM 2661 N N . SER A 1 354 ? 20.719 1.665 6.566 1 98.75 354 SER A N 1
ATOM 2662 C CA . SER A 1 354 ? 19.875 1.993 5.418 1 98.75 354 SER A CA 1
ATOM 2663 C C . SER A 1 354 ? 20.359 1.285 4.16 1 98.75 354 SER A C 1
ATOM 2665 O O . SER A 1 354 ? 21.531 0.905 4.066 1 98.75 354 SER A O 1
ATOM 2667 N N . VAL A 1 355 ? 19.469 1.014 3.225 1 98.81 355 VAL A N 1
ATOM 2668 C CA . VAL A 1 355 ? 19.797 0.498 1.898 1 98.81 355 VAL A CA 1
ATOM 2669 C C . VAL A 1 355 ? 18.859 1.115 0.86 1 98.81 355 VAL A C 1
ATOM 2671 O O . VAL A 1 355 ? 17.766 1.577 1.196 1 98.81 355 VAL A O 1
ATOM 2674 N N . THR A 1 356 ? 19.328 1.254 -0.319 1 98.81 356 THR A N 1
ATOM 2675 C CA . THR A 1 356 ? 18.547 1.762 -1.441 1 98.81 356 THR A CA 1
ATOM 2676 C C . THR A 1 356 ? 18.672 0.843 -2.652 1 98.81 356 THR A C 1
ATOM 2678 O O . THR A 1 356 ? 19.766 0.352 -2.949 1 98.81 356 THR A O 1
ATOM 2681 N N . ILE A 1 357 ? 17.547 0.546 -3.283 1 98.75 357 ILE A N 1
ATOM 2682 C CA . ILE A 1 357 ? 17.562 -0.178 -4.551 1 98.75 357 ILE A CA 1
ATOM 2683 C C . ILE A 1 357 ? 16.75 0.584 -5.594 1 98.75 357 ILE A C 1
ATOM 2685 O O . ILE A 1 357 ? 15.977 1.48 -5.25 1 98.75 357 ILE A O 1
ATOM 2689 N N . GLU A 1 358 ? 16.984 0.338 -6.797 1 98.62 358 GLU A N 1
ATOM 2690 C CA . GLU A 1 358 ? 16.188 0.855 -7.906 1 98.62 358 GLU A CA 1
ATOM 2691 C C . GLU A 1 358 ? 15.859 -0.245 -8.906 1 98.62 358 GLU A C 1
ATOM 2693 O O . GLU A 1 358 ? 16.734 -1.021 -9.297 1 98.62 358 GLU A O 1
ATOM 2698 N N . GLN A 1 359 ? 14.617 -0.41 -9.219 1 98.06 359 GLN A N 1
ATOM 2699 C CA . GLN A 1 359 ? 14.141 -1.362 -10.219 1 98.06 359 GLN A CA 1
ATOM 2700 C C . GLN A 1 359 ? 12.875 -0.859 -10.898 1 98.06 359 GLN A C 1
ATOM 2702 O O . GLN A 1 359 ? 12.219 0.058 -10.398 1 98.06 359 GLN A O 1
ATOM 2707 N N . ASP A 1 360 ? 12.586 -1.456 -12.055 1 97.38 360 ASP A N 1
ATOM 2708 C CA . ASP A 1 360 ? 11.32 -1.106 -12.695 1 97.38 360 ASP A CA 1
ATOM 2709 C C . ASP A 1 360 ? 10.133 -1.592 -11.867 1 97.38 360 ASP A C 1
ATOM 2711 O O . ASP A 1 360 ? 10.211 -2.621 -11.195 1 97.38 360 ASP A O 1
ATOM 2715 N N . TYR A 1 361 ? 8.984 -0.852 -11.93 1 97.38 361 TYR A N 1
ATOM 2716 C CA . TYR A 1 361 ? 7.867 -1.229 -11.078 1 97.38 361 TYR A CA 1
ATOM 2717 C C . TYR A 1 361 ? 7.172 -2.479 -11.602 1 97.38 361 TYR A C 1
ATOM 2719 O O . TYR A 1 361 ? 6.461 -3.16 -10.859 1 97.38 361 TYR A O 1
ATOM 2727 N N . ARG A 1 362 ? 7.383 -2.799 -12.898 1 96.5 362 ARG A N 1
ATOM 2728 C CA . ARG A 1 362 ? 6.766 -3.988 -13.477 1 96.5 362 ARG A CA 1
ATOM 2729 C C . ARG A 1 362 ? 7.691 -4.648 -14.492 1 96.5 362 ARG A C 1
ATOM 2731 O O . ARG A 1 362 ? 8.727 -4.086 -14.852 1 96.5 362 ARG A O 1
ATOM 2738 N N . PRO A 1 363 ? 7.383 -5.859 -14.938 1 94.75 363 PRO A N 1
ATOM 2739 C CA . PRO A 1 363 ? 8.32 -6.652 -15.734 1 94.75 363 PRO A CA 1
ATOM 2740 C C . PRO A 1 363 ? 8.641 -6.008 -17.078 1 94.75 363 PRO A C 1
ATOM 2742 O O . PRO A 1 363 ? 7.793 -5.32 -17.656 1 94.75 363 PRO A O 1
ATOM 2745 N N . ASP A 1 364 ? 9.742 -6.398 -17.641 1 90.75 364 ASP A N 1
ATOM 2746 C CA . ASP A 1 364 ? 10.297 -5.816 -18.859 1 90.75 364 ASP A CA 1
ATOM 2747 C C . ASP A 1 364 ? 9.477 -6.211 -20.078 1 90.75 364 ASP A C 1
ATOM 2749 O O . ASP A 1 364 ? 9.539 -5.551 -21.125 1 90.75 364 ASP A O 1
ATOM 2753 N N . PHE A 1 365 ? 8.703 -7.312 -19.969 1 91.94 365 PHE A N 1
ATOM 2754 C CA . PHE A 1 365 ? 7.949 -7.742 -21.141 1 91.94 365 PHE A CA 1
ATOM 2755 C C . PHE A 1 365 ? 6.727 -6.855 -21.344 1 91.94 365 PHE A C 1
ATOM 2757 O O . PHE A 1 365 ? 6.109 -6.887 -22.406 1 91.94 365 PHE A O 1
ATOM 2764 N N . MET A 1 366 ? 6.398 -6.059 -20.344 1 94.44 366 MET A N 1
ATOM 2765 C CA . MET A 1 366 ? 5.297 -5.109 -20.516 1 94.44 366 MET A CA 1
ATOM 2766 C C . MET A 1 366 ? 5.676 -4.004 -21.484 1 94.44 366 MET A C 1
ATOM 2768 O O . MET A 1 366 ? 6.855 -3.693 -21.656 1 94.44 366 MET A O 1
ATOM 2772 N N . LEU A 1 367 ? 4.734 -3.324 -22.109 1 94.12 367 LEU A N 1
ATOM 2773 C CA . LEU A 1 367 ? 4.969 -2.318 -23.141 1 94.12 367 LEU A CA 1
ATOM 2774 C C . LEU A 1 367 ? 5.656 -1.089 -22.547 1 94.12 367 LEU A C 1
ATOM 2776 O O . LEU A 1 367 ? 6.41 -0.405 -23.25 1 94.12 367 LEU A O 1
ATOM 2780 N N . THR A 1 368 ? 5.27 -0.778 -21.406 1 94.81 368 THR A N 1
ATOM 2781 C CA . THR A 1 368 ? 5.867 0.369 -20.734 1 94.81 368 THR A CA 1
ATOM 2782 C C . THR A 1 368 ? 6.246 0.017 -19.297 1 94.81 368 THR A C 1
ATOM 2784 O O . THR A 1 368 ? 5.676 -0.905 -18.703 1 94.81 368 THR A O 1
ATOM 2787 N N . THR A 1 369 ? 7.23 0.699 -18.844 1 96.19 369 THR A N 1
ATOM 2788 C CA . THR A 1 369 ? 7.617 0.627 -17.438 1 96.19 369 THR A CA 1
ATOM 2789 C C . THR A 1 369 ? 8.344 1.899 -17 1 96.19 369 THR A C 1
ATOM 2791 O O . THR A 1 369 ? 8.539 2.812 -17.812 1 96.19 369 THR A O 1
ATOM 2794 N N . THR A 1 370 ? 8.555 2.1 -15.695 1 98 370 THR A N 1
ATOM 2795 C CA . THR A 1 370 ? 9.367 3.176 -15.133 1 98 370 THR A CA 1
ATOM 2796 C C . THR A 1 370 ? 10.055 2.721 -13.852 1 98 370 THR A C 1
ATOM 2798 O O . THR A 1 370 ? 9.578 1.812 -13.172 1 98 370 THR A O 1
ATOM 2801 N N . PRO A 1 371 ? 11.172 3.266 -13.547 1 98.25 371 PRO A N 1
ATOM 2802 C CA . PRO A 1 371 ? 11.898 2.848 -12.336 1 98.25 371 PRO A CA 1
ATOM 2803 C C . PRO A 1 371 ? 11.195 3.281 -11.055 1 98.25 371 PRO A C 1
ATOM 2805 O O . PRO A 1 371 ? 10.508 4.301 -11.031 1 98.25 371 PRO A O 1
ATOM 2808 N N . VAL A 1 372 ? 11.398 2.518 -10.062 1 98.62 372 VAL A N 1
ATOM 2809 C CA . VAL A 1 372 ? 11.047 2.828 -8.68 1 98.62 372 VAL A CA 1
ATOM 2810 C C . VAL A 1 372 ? 12.297 2.795 -7.805 1 98.62 372 VAL A C 1
ATOM 2812 O O . VAL A 1 372 ? 12.992 1.781 -7.754 1 98.62 372 VAL A O 1
ATOM 2815 N N . LEU A 1 373 ? 12.609 3.924 -7.242 1 98.81 373 LEU A N 1
ATOM 2816 C CA . LEU A 1 373 ? 13.641 3.99 -6.219 1 98.81 373 LEU A CA 1
ATOM 2817 C C . LEU A 1 373 ? 13.062 3.729 -4.836 1 98.81 373 LEU A C 1
ATOM 2819 O O . LEU A 1 373 ? 12.078 4.363 -4.441 1 98.81 373 LEU A O 1
ATOM 2823 N N . CYS A 1 374 ? 13.633 2.756 -4.133 1 98.62 374 CYS A N 1
ATOM 2824 C CA . CYS A 1 374 ? 13.148 2.369 -2.812 1 98.62 374 CYS A CA 1
ATOM 2825 C C . CYS A 1 374 ? 14.281 2.398 -1.789 1 98.62 374 CYS A C 1
ATOM 2827 O O . CYS A 1 374 ? 15.344 1.826 -2.02 1 98.62 374 CYS A O 1
ATOM 2829 N N . SER A 1 375 ? 14.047 3.047 -0.707 1 98.75 375 SER A N 1
ATOM 2830 C CA . SER A 1 375 ? 14.992 3.061 0.405 1 98.75 375 SER A CA 1
ATOM 2831 C C . SER A 1 375 ? 14.344 2.543 1.687 1 98.75 375 SER A C 1
ATOM 2833 O O . SER A 1 375 ? 13.148 2.762 1.918 1 98.75 375 SER A O 1
ATOM 2835 N N . LEU A 1 376 ? 15.109 1.853 2.486 1 98.88 376 LEU A N 1
ATOM 2836 C CA . LEU A 1 376 ? 14.648 1.3 3.756 1 98.88 376 LEU A CA 1
ATOM 2837 C C . LEU A 1 376 ? 15.656 1.589 4.867 1 98.88 376 LEU A C 1
ATOM 2839 O O . LEU A 1 376 ? 16.859 1.489 4.656 1 98.88 376 LEU A O 1
ATOM 2843 N N . THR A 1 377 ? 15.203 2.012 6.023 1 98.94 377 THR A N 1
ATOM 2844 C CA . THR A 1 377 ? 16.016 2.135 7.223 1 98.94 377 THR A CA 1
ATOM 2845 C C . THR A 1 377 ? 15.562 1.154 8.297 1 98.94 377 THR A C 1
ATOM 2847 O O . THR A 1 377 ? 14.367 0.85 8.398 1 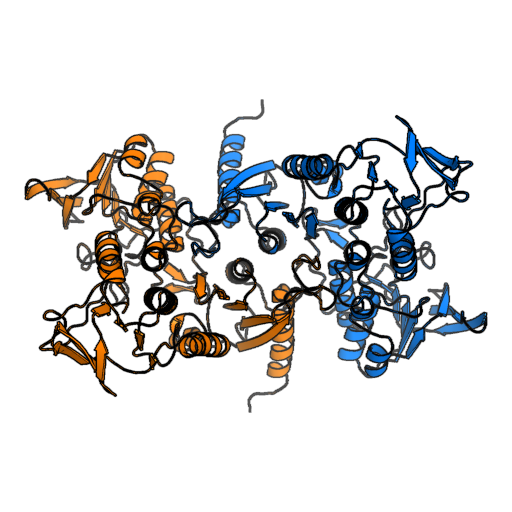98.94 377 THR A O 1
ATOM 2850 N N . TRP A 1 378 ? 16.469 0.643 9.062 1 98.88 378 TRP A N 1
ATOM 2851 C CA . TRP A 1 378 ? 16.125 -0.292 10.133 1 98.88 378 TRP A CA 1
ATOM 2852 C C . TRP A 1 378 ? 17.094 -0.141 11.305 1 98.88 378 TRP A C 1
ATOM 2854 O O . TRP A 1 378 ? 18.141 0.479 11.18 1 98.88 378 TRP A O 1
ATOM 2864 N N . ASP A 1 379 ? 16.688 -0.55 12.523 1 98.56 379 ASP A N 1
ATOM 2865 C CA . ASP A 1 379 ? 17.547 -0.636 13.695 1 98.56 379 ASP A CA 1
ATOM 2866 C C . ASP A 1 379 ? 18.578 -1.744 13.531 1 98.56 379 ASP A C 1
ATOM 2868 O O . ASP A 1 379 ? 18.234 -2.92 13.406 1 98.56 379 ASP A O 1
ATOM 2872 N N . PRO A 1 380 ? 19.875 -1.399 13.547 1 97.81 380 PRO A N 1
ATOM 2873 C CA . PRO A 1 380 ? 20.891 -2.418 13.266 1 97.81 380 PRO A CA 1
ATOM 2874 C C . PRO A 1 380 ? 20.969 -3.486 14.352 1 97.81 380 PRO A C 1
ATOM 2876 O O . PRO A 1 380 ? 21.531 -4.562 14.125 1 97.81 380 PRO A O 1
ATOM 2879 N N . LYS A 1 381 ? 20.453 -3.266 15.492 1 97.06 381 LYS A N 1
ATOM 2880 C CA . LYS A 1 381 ? 20.5 -4.223 16.594 1 97.06 381 LYS A CA 1
ATOM 2881 C C . LYS A 1 381 ? 19.281 -5.129 16.594 1 97.06 381 LYS A C 1
ATOM 2883 O O . LYS A 1 381 ? 19.406 -6.352 16.688 1 97.06 381 LYS A O 1
ATOM 2888 N N . THR A 1 382 ? 18.094 -4.555 16.469 1 97.81 382 THR A N 1
ATOM 2889 C CA . THR A 1 382 ? 16.859 -5.324 16.594 1 97.81 382 THR A CA 1
ATOM 2890 C C . THR A 1 382 ? 16.359 -5.758 15.227 1 97.81 382 THR A C 1
ATOM 2892 O O . THR A 1 382 ? 15.484 -6.629 15.133 1 97.81 382 THR A O 1
ATOM 2895 N N . HIS A 1 383 ? 16.797 -5.066 14.141 1 98.5 383 HIS A N 1
ATOM 2896 C CA . HIS A 1 383 ? 16.406 -5.289 12.75 1 98.5 383 HIS A CA 1
ATOM 2897 C C . HIS A 1 383 ? 14.992 -4.797 12.484 1 98.5 383 HIS A C 1
ATOM 2899 O O . HIS A 1 383 ? 14.414 -5.094 11.438 1 98.5 383 HIS A O 1
ATOM 2905 N N . GLU A 1 384 ? 14.406 -4.055 13.453 1 98.75 384 GLU A N 1
ATOM 2906 C CA . GLU A 1 384 ? 13.078 -3.49 13.234 1 98.75 384 GLU A CA 1
ATOM 2907 C C . GLU A 1 384 ? 13.102 -2.412 12.156 1 98.75 384 GLU A C 1
ATOM 2909 O O . GLU A 1 384 ? 14.031 -1.598 12.117 1 98.75 384 GLU A O 1
ATOM 2914 N N . VAL A 1 385 ? 12.125 -2.469 11.312 1 98.94 385 VAL A N 1
ATOM 2915 C CA . VAL A 1 385 ? 11.961 -1.426 10.305 1 98.94 385 VAL A CA 1
ATOM 2916 C C . VAL A 1 385 ? 11.734 -0.078 10.984 1 98.94 385 VAL A C 1
ATOM 2918 O O . VAL A 1 385 ? 10.906 0.033 11.898 1 98.94 385 VAL A O 1
ATOM 2921 N N . LYS A 1 386 ? 12.453 0.982 10.555 1 98.88 386 LYS A N 1
ATOM 2922 C CA . LYS A 1 386 ? 12.32 2.295 11.18 1 98.88 386 LYS A CA 1
ATOM 2923 C C . LYS A 1 386 ? 11.836 3.334 10.172 1 98.88 386 LYS A C 1
ATOM 2925 O O . LYS A 1 386 ? 11.375 4.414 10.555 1 98.88 386 LYS A O 1
ATOM 2930 N N . GLY A 1 387 ? 11.953 3.004 8.891 1 98.81 387 GLY A N 1
ATOM 2931 C CA . GLY A 1 387 ? 11.477 3.932 7.879 1 98.81 387 GLY A CA 1
ATOM 2932 C C . GLY A 1 387 ? 11.625 3.402 6.465 1 98.81 387 GLY A C 1
ATOM 2933 O O . GLY A 1 387 ? 12.289 2.389 6.246 1 98.81 387 GLY A O 1
ATOM 2934 N N . GLY A 1 388 ? 10.977 3.945 5.531 1 98.81 388 GLY A N 1
ATOM 2935 C CA . GLY A 1 388 ? 11.055 3.678 4.105 1 98.81 388 GLY A CA 1
ATOM 2936 C C . GLY A 1 388 ? 10.594 4.844 3.252 1 98.81 388 GLY A C 1
ATOM 2937 O O . GLY A 1 388 ? 9.805 5.676 3.701 1 98.81 388 GLY A O 1
ATOM 2938 N N . ALA A 1 389 ? 11.148 4.945 2.033 1 98.88 389 ALA A N 1
ATOM 2939 C CA . ALA A 1 389 ? 10.805 6.016 1.1 1 98.88 389 ALA A CA 1
ATOM 2940 C C . ALA A 1 389 ? 10.82 5.512 -0.341 1 98.88 389 ALA A C 1
ATOM 2942 O O . ALA A 1 389 ? 11.555 4.582 -0.674 1 98.88 389 ALA A O 1
ATOM 2943 N N . PHE A 1 390 ? 10.023 6.125 -1.17 1 98.88 390 PHE A N 1
ATOM 2944 C CA . PHE A 1 390 ? 9.82 5.688 -2.547 1 98.88 390 PHE A CA 1
ATOM 2945 C C . PHE A 1 390 ? 9.781 6.883 -3.492 1 98.88 390 PHE A C 1
ATOM 2947 O O . PHE A 1 390 ? 9.273 7.949 -3.133 1 98.88 390 PHE A O 1
ATOM 2954 N N . PHE A 1 391 ? 10.32 6.773 -4.691 1 98.88 391 PHE A N 1
ATOM 2955 C CA . PHE A 1 391 ? 10.359 7.781 -5.742 1 98.88 391 PHE A CA 1
ATOM 2956 C C . PHE A 1 391 ? 10.109 7.152 -7.109 1 98.88 391 PHE A C 1
ATOM 2958 O O . PHE A 1 391 ? 10.828 6.234 -7.516 1 98.88 391 PHE A O 1
ATOM 2965 N N . SER A 1 392 ? 9.039 7.598 -7.867 1 98.88 392 SER A N 1
ATOM 2966 C CA . SER A 1 392 ? 8.758 7.055 -9.188 1 98.88 392 SER A CA 1
ATOM 2967 C C . SER A 1 392 ? 7.812 7.961 -9.969 1 98.88 392 SER A C 1
ATOM 2969 O O . SER A 1 392 ? 7.062 8.742 -9.375 1 98.88 392 SER A O 1
ATOM 2971 N N . LYS A 1 393 ? 7.824 7.867 -11.297 1 98.31 393 LYS A N 1
ATOM 2972 C CA . LYS A 1 393 ? 6.82 8.508 -12.141 1 98.31 393 LYS A CA 1
ATOM 2973 C C . LYS A 1 393 ? 5.477 7.793 -12.031 1 98.31 393 LYS A C 1
ATOM 2975 O O . LYS A 1 393 ? 4.43 8.383 -12.32 1 98.31 393 LYS A O 1
ATOM 2980 N N . HIS A 1 394 ? 5.531 6.492 -11.672 1 98.06 394 HIS A N 1
ATOM 2981 C CA . HIS A 1 394 ? 4.316 5.73 -11.406 1 98.06 394 HIS A CA 1
ATOM 2982 C C . HIS A 1 394 ? 3.818 5.953 -9.984 1 98.06 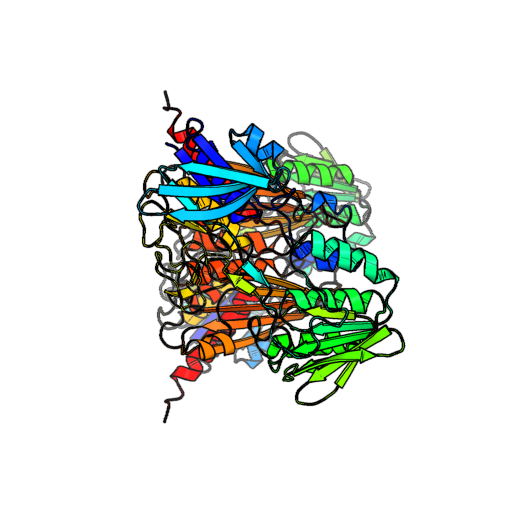394 HIS A C 1
ATOM 2984 O O . HIS A 1 394 ? 4.621 6.105 -9.055 1 98.06 394 HIS A O 1
ATOM 2990 N N . ASP A 1 395 ? 2.504 6.043 -9.758 1 97.94 395 ASP A N 1
ATOM 2991 C CA . ASP A 1 395 ? 1.965 6.223 -8.414 1 97.94 395 ASP A CA 1
ATOM 2992 C C . ASP A 1 395 ? 2.225 4.988 -7.551 1 97.94 395 ASP A C 1
ATOM 2994 O O . ASP A 1 395 ? 1.448 4.031 -7.574 1 97.94 395 ASP A O 1
ATOM 2998 N N . ILE A 1 396 ? 3.25 5.023 -6.754 1 98.12 396 ILE A N 1
ATOM 2999 C CA . ILE A 1 396 ? 3.617 3.961 -5.824 1 98.12 396 ILE A CA 1
ATOM 3000 C C . ILE A 1 396 ? 3.41 4.438 -4.387 1 98.12 396 ILE A C 1
ATOM 3002 O O . ILE A 1 396 ? 4.027 3.912 -3.459 1 98.12 396 ILE A O 1
ATOM 3006 N N . SER A 1 397 ? 2.592 5.484 -4.172 1 98.31 397 SER A N 1
ATOM 3007 C CA . SER A 1 397 ? 2.506 6.191 -2.898 1 98.31 397 SER A CA 1
ATOM 3008 C C . SER A 1 397 ? 1.985 5.281 -1.792 1 98.31 397 SER A C 1
ATOM 3010 O O . SER A 1 397 ? 2.426 5.375 -0.644 1 98.31 397 SER A O 1
ATOM 3012 N N . GLN A 1 398 ? 1.12 4.32 -2.125 1 98.06 398 GLN A N 1
ATOM 3013 C CA . GLN A 1 398 ? 0.499 3.459 -1.124 1 98.06 398 GLN A CA 1
ATOM 3014 C C . GLN A 1 398 ? 1.522 2.52 -0.495 1 98.06 398 GLN A C 1
ATOM 3016 O O . GLN A 1 398 ? 1.265 1.923 0.552 1 98.06 398 GLN A O 1
ATOM 3021 N N . SER A 1 399 ? 2.721 2.4 -1.127 1 98.62 399 SER A N 1
ATOM 3022 C CA . SER A 1 399 ? 3.791 1.588 -0.558 1 98.62 399 SER A CA 1
ATOM 3023 C C . SER A 1 399 ? 4.258 2.15 0.781 1 98.62 399 SER A C 1
ATOM 3025 O O . SER A 1 399 ? 4.703 1.4 1.653 1 98.62 399 SER A O 1
ATOM 3027 N N . ALA A 1 400 ? 4.121 3.488 0.952 1 98.81 400 ALA A N 1
ATOM 3028 C CA . ALA A 1 400 ? 4.492 4.105 2.223 1 98.81 400 ALA A CA 1
ATOM 3029 C C . ALA A 1 400 ? 3.582 3.631 3.35 1 98.81 400 ALA A C 1
ATOM 3031 O O . ALA A 1 400 ? 4.016 3.52 4.5 1 98.81 400 ALA A O 1
ATOM 3032 N N . ASN A 1 401 ? 2.299 3.33 3.023 1 98.88 401 ASN A N 1
ATOM 3033 C CA . ASN A 1 401 ? 1.36 2.826 4.023 1 98.88 401 ASN A CA 1
ATOM 3034 C C . ASN A 1 401 ? 1.727 1.416 4.473 1 98.88 401 ASN A C 1
ATOM 3036 O O . ASN A 1 401 ? 1.475 1.041 5.617 1 98.88 401 ASN A O 1
ATOM 3040 N N . VAL A 1 402 ? 2.35 0.627 3.553 1 98.88 402 VAL A N 1
ATOM 3041 C CA . VAL A 1 402 ? 2.859 -0.688 3.926 1 98.88 402 VAL A CA 1
ATOM 3042 C C . VAL A 1 402 ? 3.977 -0.535 4.957 1 98.88 402 VAL A C 1
ATOM 3044 O O . VAL A 1 402 ? 3.99 -1.229 5.977 1 98.88 402 VAL A O 1
ATOM 3047 N N . ILE A 1 403 ? 4.867 0.402 4.711 1 98.94 403 ILE A N 1
ATOM 3048 C CA . ILE A 1 403 ? 5.961 0.671 5.637 1 98.94 403 ILE A CA 1
ATOM 3049 C C . ILE A 1 403 ? 5.402 1.156 6.973 1 98.94 403 ILE A C 1
ATOM 3051 O O . ILE A 1 403 ? 5.918 0.804 8.039 1 98.94 403 ILE A O 1
ATOM 3055 N N . SER A 1 404 ? 4.371 2.012 6.898 1 98.88 404 SER A N 1
ATOM 3056 C CA . SER A 1 404 ? 3.725 2.5 8.109 1 98.88 404 SER A CA 1
ATOM 3057 C C . SER A 1 404 ? 3.283 1.345 9.008 1 98.88 404 SER A C 1
ATOM 3059 O O . SER A 1 404 ? 3.541 1.35 10.211 1 98.88 404 SER A O 1
ATOM 3061 N N . LEU A 1 405 ? 2.625 0.314 8.43 1 98.88 405 LEU A N 1
ATOM 3062 C CA . LEU A 1 405 ? 2.166 -0.825 9.219 1 98.88 405 LEU A CA 1
ATOM 3063 C C . LEU A 1 405 ? 3.346 -1.633 9.75 1 98.88 405 LEU A C 1
ATOM 3065 O O . LEU A 1 405 ? 3.279 -2.195 10.844 1 98.88 405 LEU A O 1
ATOM 3069 N N . ALA A 1 406 ? 4.414 -1.74 8.891 1 98.88 406 ALA A N 1
ATOM 3070 C CA . ALA A 1 406 ? 5.602 -2.455 9.344 1 98.88 406 ALA A CA 1
ATOM 3071 C C . ALA A 1 406 ? 6.172 -1.822 10.609 1 98.88 406 ALA A C 1
ATOM 3073 O O . ALA A 1 406 ? 6.512 -2.525 11.57 1 98.88 406 ALA A O 1
ATOM 3074 N N . ILE A 1 407 ? 6.23 -0.489 10.648 1 98.88 407 ILE A N 1
ATOM 3075 C CA . ILE A 1 407 ? 6.746 0.226 11.812 1 98.88 407 ILE A CA 1
ATOM 3076 C C . ILE A 1 407 ? 5.785 0.071 12.984 1 98.88 407 ILE A C 1
ATOM 3078 O O . ILE A 1 407 ? 6.207 -0.226 14.102 1 98.88 407 ILE A O 1
ATOM 3082 N N . GLN A 1 408 ? 4.438 0.268 12.727 1 98.62 408 GLN A N 1
ATOM 3083 C CA . GLN A 1 408 ? 3.404 0.202 13.75 1 98.62 408 GLN A CA 1
ATOM 3084 C C . GLN A 1 408 ? 3.467 -1.119 14.516 1 98.62 408 GLN A C 1
ATOM 3086 O O . GLN A 1 408 ? 3.215 -1.159 15.719 1 98.62 408 GLN A O 1
ATOM 3091 N N . THR A 1 409 ? 3.85 -2.184 13.797 1 98.31 409 THR A N 1
ATOM 3092 C CA . THR A 1 409 ? 3.779 -3.523 14.359 1 98.31 409 THR A CA 1
ATOM 3093 C C . THR A 1 409 ? 5.172 -4.043 14.703 1 98.31 409 THR A C 1
ATOM 3095 O O . THR A 1 409 ? 5.359 -5.246 14.906 1 98.31 409 THR A O 1
ATOM 3098 N N . HIS A 1 410 ? 6.219 -3.232 14.68 1 98.25 410 HIS A N 1
ATOM 3099 C CA . HIS A 1 410 ? 7.598 -3.57 15.023 1 98.25 410 HIS A CA 1
ATOM 3100 C C . HIS A 1 410 ? 8.109 -4.727 14.172 1 98.25 410 HIS A C 1
ATOM 3102 O O . HIS A 1 410 ? 8.773 -5.633 14.68 1 98.25 410 HIS A O 1
ATOM 3108 N N . MET A 1 411 ? 7.762 -4.703 12.945 1 98.62 411 MET A N 1
ATOM 3109 C CA . MET A 1 411 ? 8.164 -5.746 12.008 1 98.62 411 MET A CA 1
ATOM 3110 C C . MET A 1 411 ? 9.656 -5.668 11.711 1 98.62 411 MET A C 1
ATOM 3112 O O . MET A 1 411 ? 10.211 -4.578 11.57 1 98.62 411 MET A O 1
ATOM 3116 N N . THR A 1 412 ? 10.352 -6.789 11.555 1 98.69 412 THR A N 1
ATOM 3117 C CA . THR A 1 412 ? 11.766 -6.824 11.203 1 98.69 412 THR A CA 1
ATOM 3118 C C . THR A 1 412 ? 11.945 -6.812 9.688 1 98.69 412 THR A C 1
ATOM 3120 O O . THR A 1 412 ? 11 -7.07 8.945 1 98.69 412 THR A O 1
ATOM 3123 N N . ILE A 1 413 ? 13.141 -6.496 9.258 1 98.75 413 ILE A N 1
ATOM 3124 C CA . ILE A 1 413 ? 13.461 -6.5 7.832 1 98.75 413 ILE A CA 1
ATOM 3125 C C . ILE A 1 413 ? 13.32 -7.914 7.273 1 98.75 413 ILE A C 1
ATOM 3127 O O . ILE A 1 413 ? 12.938 -8.102 6.117 1 98.75 413 ILE A O 1
ATOM 3131 N N . GLU A 1 414 ? 13.57 -9 8.062 1 98 414 GLU A N 1
ATOM 3132 C CA . GLU A 1 414 ? 13.406 -10.383 7.617 1 98 414 GLU A CA 1
ATOM 3133 C C . GLU A 1 414 ? 11.938 -10.695 7.316 1 98 414 GLU A C 1
ATOM 3135 O O . GLU A 1 414 ? 11.633 -11.297 6.289 1 98 414 GLU A O 1
ATOM 3140 N N . THR A 1 415 ? 11.07 -10.242 8.234 1 98.31 415 THR A N 1
ATOM 3141 C CA . THR A 1 415 ? 9.641 -10.469 8.023 1 98.31 415 THR A CA 1
ATOM 3142 C C . THR A 1 415 ? 9.148 -9.688 6.812 1 98.31 415 THR A C 1
ATOM 3144 O O . THR A 1 415 ? 8.406 -10.227 5.98 1 98.31 415 THR A O 1
ATOM 3147 N N . LEU A 1 416 ? 9.539 -8.422 6.703 1 98.81 416 LEU A N 1
ATOM 3148 C CA . LEU A 1 416 ? 9.117 -7.582 5.586 1 98.81 416 LEU A CA 1
ATOM 3149 C C . LEU A 1 416 ? 9.586 -8.164 4.258 1 98.81 416 LEU A C 1
ATOM 3151 O O . LEU A 1 416 ? 8.891 -8.047 3.244 1 98.81 416 LEU A O 1
ATOM 3155 N N . ALA A 1 417 ? 10.727 -8.82 4.234 1 98.31 417 ALA A N 1
ATOM 3156 C CA . ALA A 1 417 ? 11.305 -9.398 3.023 1 98.31 417 ALA A CA 1
ATOM 3157 C C . ALA A 1 417 ? 10.461 -10.562 2.51 1 98.31 417 ALA A C 1
ATOM 3159 O O . ALA A 1 417 ? 10.477 -10.867 1.315 1 98.31 417 ALA A O 1
ATOM 3160 N N . MET A 1 418 ? 9.648 -11.18 3.439 1 97.94 418 MET A N 1
ATOM 3161 C CA . MET A 1 418 ? 9.047 -12.461 3.074 1 97.94 418 MET A CA 1
ATOM 3162 C C . MET A 1 418 ? 7.531 -12.414 3.23 1 97.94 418 MET A C 1
ATOM 3164 O O . MET A 1 418 ? 6.84 -13.383 2.904 1 97.94 418 MET A O 1
ATOM 3168 N N . VAL A 1 419 ? 7.035 -11.32 3.729 1 98.31 419 VAL A N 1
ATOM 3169 C CA . VAL A 1 419 ? 5.594 -11.219 3.934 1 98.31 419 VAL A CA 1
ATOM 3170 C C . VAL A 1 419 ? 4.879 -11.203 2.584 1 98.31 419 VAL A C 1
ATOM 3172 O O . VAL A 1 419 ? 5.438 -10.742 1.586 1 98.31 419 VAL A O 1
ATOM 3175 N N . ASP A 1 420 ? 3.652 -11.68 2.57 1 98.5 420 ASP A N 1
ATOM 3176 C CA . ASP A 1 420 ? 2.846 -11.859 1.366 1 98.5 420 ASP A CA 1
ATOM 3177 C C . ASP A 1 420 ? 2.502 -10.508 0.737 1 98.5 420 ASP A C 1
ATOM 3179 O O . ASP A 1 420 ? 1.873 -9.664 1.375 1 98.5 420 ASP A O 1
ATOM 3183 N N . MET A 1 421 ? 2.922 -10.297 -0.483 1 98.31 421 MET A N 1
ATOM 3184 C CA . MET A 1 421 ? 2.533 -9.18 -1.335 1 98.31 421 MET A CA 1
ATOM 3185 C C . MET A 1 421 ? 1.976 -9.672 -2.664 1 98.31 421 MET A C 1
ATOM 3187 O O . MET A 1 421 ? 2.354 -10.75 -3.141 1 98.31 421 MET A O 1
ATOM 3191 N N . LEU A 1 422 ? 1.104 -8.883 -3.273 1 98.19 422 LEU A N 1
ATOM 3192 C CA . LEU A 1 422 ? 0.487 -9.281 -4.531 1 98.19 422 LEU A CA 1
ATOM 3193 C C . LEU A 1 422 ? 1.497 -9.234 -5.672 1 98.19 422 LEU A C 1
ATOM 3195 O O . LEU A 1 422 ? 2.531 -8.57 -5.562 1 98.19 422 LEU A O 1
ATOM 3199 N N . PHE A 1 423 ? 1.152 -9.953 -6.719 1 97.56 423 PHE A N 1
ATOM 3200 C CA . PHE A 1 423 ? 1.848 -9.805 -7.992 1 97.56 423 PHE A CA 1
ATOM 3201 C C . PHE A 1 423 ? 0.863 -9.852 -9.156 1 97.56 423 PHE A C 1
ATOM 3203 O O . PHE A 1 423 ? 0.004 -10.734 -9.211 1 97.56 423 PHE A O 1
ATOM 3210 N N . GLN A 1 424 ? 0.967 -8.945 -10.039 1 97.19 424 GLN A N 1
ATOM 3211 C CA . GLN A 1 424 ? 0.344 -8.875 -11.352 1 97.19 424 GLN A CA 1
ATOM 3212 C C . GLN A 1 424 ? 1.118 -7.934 -12.273 1 97.19 424 GLN A C 1
ATOM 3214 O O . GLN A 1 424 ? 1.41 -6.793 -11.906 1 97.19 424 GLN A O 1
ATOM 3219 N N . PRO A 1 425 ? 1.451 -8.367 -13.43 1 95.56 425 PRO A N 1
ATOM 3220 C CA . PRO A 1 425 ? 2.428 -7.656 -14.258 1 95.56 425 PRO A CA 1
ATOM 3221 C C . PRO A 1 425 ? 2.039 -6.199 -14.508 1 95.56 425 PRO A C 1
ATOM 3223 O O . PRO A 1 425 ? 2.906 -5.355 -14.734 1 95.56 425 PRO A O 1
ATOM 3226 N N . ASN A 1 426 ? 0.791 -5.883 -14.477 1 96.38 426 ASN A N 1
ATOM 3227 C CA . ASN A 1 426 ? 0.378 -4.5 -14.688 1 96.38 426 ASN A CA 1
ATOM 3228 C C . ASN A 1 426 ? 0.718 -3.621 -13.484 1 96.38 426 ASN A C 1
ATOM 3230 O O . ASN A 1 426 ? 0.749 -2.395 -13.594 1 96.38 426 ASN A O 1
ATOM 3234 N N . PHE A 1 427 ? 1.006 -4.266 -12.336 1 97.62 427 PHE A N 1
ATOM 3235 C CA . PHE A 1 427 ? 1.069 -3.465 -11.125 1 97.62 427 PHE A CA 1
ATOM 3236 C C . PHE A 1 427 ? 2.443 -3.578 -10.469 1 97.62 427 PHE A C 1
ATOM 3238 O O . PHE A 1 427 ? 2.854 -2.691 -9.719 1 97.62 427 PHE A O 1
ATOM 3245 N N . ASP A 1 428 ? 3.1 -4.707 -10.641 1 97.25 428 ASP A N 1
ATOM 3246 C CA . ASP A 1 428 ? 4.367 -4.867 -9.938 1 97.25 428 ASP A CA 1
ATOM 3247 C C . ASP A 1 428 ? 5.156 -6.055 -10.484 1 97.25 428 ASP A C 1
ATOM 3249 O O . ASP A 1 428 ? 4.793 -6.621 -11.516 1 97.25 428 ASP A O 1
ATOM 3253 N N . GLN A 1 429 ? 6.309 -6.348 -9.836 1 95.19 429 GLN A N 1
ATOM 3254 C CA . GLN A 1 429 ? 7.195 -7.465 -10.141 1 95.19 429 GLN A CA 1
ATOM 3255 C C . GLN A 1 429 ? 6.867 -8.68 -9.281 1 95.19 429 GLN A C 1
ATOM 3257 O O . GLN A 1 429 ? 6.199 -8.555 -8.25 1 95.19 429 GLN A O 1
ATOM 3262 N N . PRO A 1 430 ? 7.332 -9.875 -9.719 1 93.06 430 PRO A N 1
ATOM 3263 C CA . PRO A 1 430 ? 7.07 -11.07 -8.914 1 93.06 430 PRO A CA 1
ATOM 3264 C C . PRO A 1 430 ? 7.508 -10.906 -7.461 1 93.06 430 PRO A C 1
ATOM 3266 O O . PRO A 1 430 ? 6.855 -11.438 -6.555 1 93.06 430 PRO A O 1
ATOM 3269 N N . ILE A 1 431 ? 8.602 -10.242 -7.324 1 96.06 431 ILE A N 1
ATOM 3270 C CA . ILE A 1 431 ? 8.984 -9.742 -6.008 1 96.06 431 ILE A CA 1
ATOM 3271 C C . ILE A 1 431 ? 8.703 -8.242 -5.918 1 96.06 431 ILE A C 1
ATOM 3273 O O . ILE A 1 431 ? 9.375 -7.438 -6.566 1 96.06 431 ILE A O 1
ATOM 3277 N N . ASN A 1 432 ? 7.727 -7.906 -5.156 1 98.19 432 ASN A N 1
ATOM 3278 C CA . ASN A 1 432 ? 7.375 -6.5 -4.988 1 98.19 432 ASN A CA 1
ATOM 3279 C C . ASN A 1 432 ? 8.57 -5.672 -4.531 1 98.19 432 ASN A C 1
ATOM 3281 O O . ASN A 1 432 ? 9.398 -6.148 -3.746 1 98.19 432 ASN A O 1
ATOM 3285 N N . TRP A 1 433 ? 8.656 -4.43 -4.93 1 98.62 433 TRP A N 1
ATOM 3286 C CA . TRP A 1 433 ? 9.812 -3.596 -4.625 1 98.62 433 TRP A CA 1
ATOM 3287 C C . TRP A 1 433 ? 9.961 -3.393 -3.121 1 98.62 433 TRP A C 1
ATOM 3289 O O . TRP A 1 433 ? 11.055 -3.125 -2.627 1 98.62 433 TRP A O 1
ATOM 3299 N N . VAL A 1 434 ? 8.875 -3.471 -2.289 1 98.88 434 VAL A N 1
ATOM 3300 C CA . VAL A 1 434 ? 8.977 -3.381 -0.837 1 98.88 434 VAL A CA 1
ATOM 3301 C C . VAL A 1 434 ? 9.688 -4.617 -0.289 1 98.88 434 VAL A C 1
ATOM 3303 O O . VAL A 1 434 ? 10.57 -4.504 0.564 1 98.88 434 VAL A O 1
ATOM 3306 N N . ASN A 1 435 ? 9.289 -5.82 -0.799 1 98.69 435 ASN A N 1
ATOM 3307 C CA . ASN A 1 435 ? 10.008 -7.035 -0.433 1 98.69 435 ASN A CA 1
ATOM 3308 C C . ASN A 1 435 ? 11.461 -6.984 -0.877 1 98.69 435 ASN A C 1
ATOM 3310 O O . ASN A 1 435 ? 12.359 -7.371 -0.126 1 98.69 435 ASN A O 1
ATOM 3314 N N . ALA A 1 436 ? 11.641 -6.539 -2.104 1 98.5 436 ALA A N 1
ATOM 3315 C CA . ALA A 1 436 ? 12.969 -6.527 -2.697 1 98.5 436 ALA A CA 1
ATOM 3316 C C . ALA A 1 436 ? 13.93 -5.664 -1.879 1 98.5 436 ALA A C 1
ATOM 3318 O O . ALA A 1 436 ? 15.062 -6.066 -1.612 1 98.5 436 ALA A O 1
ATOM 3319 N N . VAL A 1 437 ? 13.508 -4.438 -1.496 1 98.88 437 VAL A N 1
ATOM 3320 C CA . VAL A 1 437 ? 14.383 -3.566 -0.726 1 98.88 437 VAL A CA 1
ATOM 3321 C C . VAL A 1 437 ? 14.625 -4.164 0.659 1 98.88 437 VAL A C 1
ATOM 3323 O O . VAL A 1 437 ? 15.711 -4.023 1.226 1 98.88 437 VAL A O 1
ATOM 3326 N N . ALA A 1 438 ? 13.641 -4.789 1.236 1 98.88 438 ALA A N 1
ATOM 3327 C CA . ALA A 1 438 ? 13.82 -5.469 2.518 1 98.88 438 ALA A CA 1
ATOM 3328 C C . ALA A 1 438 ? 14.805 -6.625 2.391 1 98.88 438 ALA A C 1
ATOM 3330 O O . ALA A 1 438 ? 15.609 -6.867 3.295 1 98.88 438 ALA A O 1
ATOM 3331 N N . MET A 1 439 ? 14.711 -7.398 1.308 1 97.94 439 MET A N 1
ATOM 3332 C CA . MET A 1 439 ? 15.68 -8.453 1.056 1 97.94 439 MET A CA 1
ATOM 3333 C C . MET A 1 439 ? 17.094 -7.891 0.986 1 97.94 439 MET A C 1
ATOM 3335 O O . MET A 1 439 ? 18.031 -8.484 1.52 1 97.94 439 MET A O 1
ATOM 3339 N N . ALA A 1 440 ? 17.219 -6.766 0.295 1 98.62 440 ALA A N 1
ATOM 3340 C CA . ALA A 1 440 ? 18.516 -6.094 0.246 1 98.62 440 ALA A CA 1
ATOM 3341 C C . ALA A 1 440 ? 18.969 -5.695 1.645 1 98.62 440 ALA A C 1
ATOM 3343 O O . ALA A 1 440 ? 20.172 -5.766 1.954 1 98.62 440 ALA A O 1
ATOM 3344 N N . ALA A 1 441 ? 18.062 -5.219 2.451 1 98.81 441 ALA A N 1
ATOM 3345 C CA . ALA A 1 441 ? 18.375 -4.852 3.83 1 98.81 441 ALA A CA 1
ATOM 3346 C C . ALA A 1 441 ? 18.891 -6.055 4.613 1 98.81 441 ALA A C 1
ATOM 3348 O O . ALA A 1 441 ? 19.875 -5.945 5.363 1 98.81 441 ALA A O 1
ATOM 3349 N N . VAL A 1 442 ? 18.25 -7.195 4.484 1 97.56 442 VAL A N 1
ATOM 3350 C CA . VAL A 1 442 ? 18.656 -8.414 5.176 1 97.56 442 VAL A CA 1
ATOM 3351 C C . VAL A 1 442 ? 20.078 -8.797 4.754 1 97.56 442 VAL A C 1
ATOM 3353 O O . VAL A 1 442 ? 20.906 -9.148 5.598 1 97.56 442 VAL A O 1
ATOM 3356 N N . ALA A 1 443 ? 20.312 -8.766 3.424 1 96.38 443 ALA A N 1
ATOM 3357 C CA . ALA A 1 443 ? 21.641 -9.086 2.914 1 96.38 443 ALA A CA 1
ATOM 3358 C C . ALA A 1 443 ? 22.688 -8.164 3.52 1 96.38 443 ALA A C 1
ATOM 3360 O O . ALA A 1 443 ? 23.766 -8.617 3.936 1 96.38 443 ALA A O 1
ATOM 3361 N N . LYS A 1 444 ? 22.406 -6.891 3.564 1 97.81 444 LYS A N 1
ATOM 3362 C CA . LYS A 1 444 ? 23.344 -5.918 4.121 1 97.81 444 LYS A CA 1
ATOM 3363 C C . LYS A 1 444 ? 23.562 -6.156 5.609 1 97.81 444 LYS A C 1
ATOM 3365 O O . LYS A 1 444 ? 24.688 -6.027 6.105 1 97.81 444 LYS A O 1
ATOM 3370 N N . ALA A 1 445 ? 22.5 -6.375 6.332 1 97.5 445 ALA A N 1
ATOM 3371 C CA . ALA A 1 445 ? 22.594 -6.637 7.762 1 97.5 445 ALA A CA 1
ATOM 3372 C C . ALA A 1 445 ? 23.516 -7.828 8.039 1 97.5 445 ALA A C 1
ATOM 3374 O O . ALA A 1 445 ? 24.281 -7.816 9 1 97.5 445 ALA A O 1
ATOM 3375 N N . GLN A 1 446 ? 23.406 -8.867 7.234 1 93.25 446 GLN A N 1
ATOM 3376 C CA . GLN A 1 446 ? 24.234 -10.055 7.379 1 93.25 446 GLN A CA 1
ATOM 3377 C C . GLN A 1 446 ? 25.703 -9.711 7.133 1 93.25 446 GLN A C 1
ATOM 3379 O O . GLN A 1 446 ? 26.594 -10.242 7.812 1 93.25 446 GLN A O 1
ATOM 3384 N N . GLU A 1 447 ? 25.953 -8.828 6.18 1 92.94 447 GLU A N 1
ATOM 3385 C CA . GLU A 1 447 ? 27.312 -8.391 5.898 1 92.94 447 GLU A CA 1
ATOM 3386 C C . GLU A 1 447 ? 27.875 -7.57 7.059 1 92.94 447 GLU A C 1
ATOM 3388 O O . GLU A 1 447 ? 29.062 -7.676 7.371 1 92.94 447 GLU A O 1
ATOM 3393 N N . MET A 1 448 ? 27.047 -6.773 7.609 1 90.12 448 MET A N 1
ATOM 3394 C CA . MET A 1 448 ? 27.469 -5.93 8.727 1 90.12 448 MET A CA 1
ATOM 3395 C C . MET A 1 448 ? 27.812 -6.773 9.945 1 90.12 448 MET A C 1
ATOM 3397 O O . MET A 1 448 ? 28.656 -6.383 10.75 1 90.12 448 MET A O 1
ATOM 3401 N N . GLU A 1 449 ? 27.156 -7.836 10.109 1 86.25 449 GLU A N 1
ATOM 3402 C CA . GLU A 1 449 ? 27.406 -8.719 11.242 1 86.25 449 GLU A CA 1
ATOM 3403 C C . GLU A 1 449 ? 28.688 -9.523 11.047 1 86.25 449 GLU A C 1
ATOM 3405 O O . GLU A 1 449 ? 29.328 -9.938 12.023 1 86.25 449 GLU A O 1
ATOM 3410 N N . LYS A 1 450 ? 29.031 -9.906 9.828 1 77.62 450 LYS A N 1
ATOM 3411 C CA . LYS A 1 450 ? 30.266 -10.648 9.547 1 77.62 450 LYS A CA 1
ATOM 3412 C C . LYS A 1 450 ? 31.484 -9.75 9.688 1 77.62 450 LYS A C 1
ATOM 3414 O O . LYS A 1 450 ? 32.594 -10.234 9.906 1 77.62 450 LYS A O 1
ATOM 3419 N N . THR A 1 451 ? 31.406 -8.492 9.414 1 66 451 THR A N 1
ATOM 3420 C CA . THR A 1 451 ? 32.562 -7.613 9.516 1 66 451 THR A CA 1
ATOM 3421 C C . THR A 1 451 ? 32.719 -7.066 10.93 1 66 451 THR A C 1
ATOM 3423 O O . THR A 1 451 ? 31.891 -6.262 11.375 1 66 451 THR A O 1
ATOM 3426 N N . PRO A 1 452 ? 33.469 -7.746 11.789 1 51.66 452 PRO A N 1
ATOM 3427 C CA . PRO A 1 452 ? 33.75 -7.242 13.141 1 51.66 452 PRO A CA 1
ATOM 3428 C C . PRO A 1 452 ? 34.156 -5.773 13.148 1 51.66 452 PRO A C 1
ATOM 3430 O O . PRO A 1 452 ? 34.844 -5.316 12.227 1 51.66 452 PRO A O 1
ATOM 3433 N N . VAL A 1 453 ? 33.406 -4.938 13.828 1 40.78 453 VAL A N 1
ATOM 3434 C CA . VAL A 1 453 ? 33.906 -3.617 14.164 1 40.78 453 VAL A CA 1
ATOM 3435 C C . VAL A 1 453 ? 35.281 -3.748 14.805 1 40.78 453 VAL A C 1
ATOM 3437 O O . VAL A 1 453 ? 35.438 -4.418 15.828 1 40.78 453 VAL A O 1
ATOM 3440 N N . ALA A 1 454 ? 36.312 -3.363 14.094 1 31.08 454 ALA A N 1
ATOM 3441 C CA . ALA A 1 454 ? 37.562 -3.191 14.789 1 31.08 454 ALA A CA 1
ATOM 3442 C C . ALA A 1 454 ? 37.438 -2.254 15.984 1 31.08 454 ALA A C 1
ATOM 3444 O O . ALA A 1 454 ? 36.75 -1.234 15.898 1 31.08 454 ALA A O 1
ATOM 3445 N N . MET B 1 1 ? 26.797 -32.031 0.115 1 97.06 1 MET B N 1
ATOM 3446 C CA . MET B 1 1 ? 25.469 -32.625 0.069 1 97.06 1 MET B CA 1
ATOM 3447 C C . MET B 1 1 ? 24.953 -32.688 -1.362 1 97.06 1 MET B C 1
ATOM 3449 O O . MET B 1 1 ? 25.156 -31.75 -2.139 1 97.06 1 MET B O 1
ATOM 3453 N N . LYS B 1 2 ? 24.391 -33.812 -1.736 1 98.69 2 LYS B N 1
ATOM 3454 C CA . LYS B 1 2 ? 23.797 -33.969 -3.066 1 98.69 2 LYS B CA 1
ATOM 3455 C C . LYS B 1 2 ? 22.312 -33.688 -3.055 1 98.69 2 LYS B C 1
ATOM 3457 O O . LYS B 1 2 ? 21.531 -34.375 -2.385 1 98.69 2 LYS B O 1
ATOM 3462 N N . ILE B 1 3 ? 21.938 -32.656 -3.834 1 98.81 3 ILE B N 1
ATOM 3463 C CA . ILE B 1 3 ? 20.547 -32.188 -3.867 1 98.81 3 ILE B CA 1
ATOM 3464 C C . ILE B 1 3 ? 20 -32.375 -5.277 1 98.81 3 ILE B C 1
ATOM 3466 O O . ILE B 1 3 ? 20.609 -31.938 -6.254 1 98.81 3 ILE B O 1
ATOM 3470 N N . LEU B 1 4 ? 18.859 -33 -5.41 1 98.88 4 LEU B N 1
ATOM 3471 C CA . LEU B 1 4 ? 18.109 -33.031 -6.672 1 98.88 4 LEU B CA 1
ATOM 3472 C C . LEU B 1 4 ? 16.906 -32.125 -6.621 1 98.88 4 LEU B C 1
ATOM 3474 O O . LEU B 1 4 ? 16.172 -32.094 -5.629 1 98.88 4 LEU B O 1
ATOM 3478 N N . VAL B 1 5 ? 16.75 -31.281 -7.578 1 98.88 5 VAL B N 1
ATOM 3479 C CA . VAL B 1 5 ? 15.562 -30.438 -7.758 1 98.88 5 VAL B CA 1
ATOM 3480 C C . VAL B 1 5 ? 14.766 -30.938 -8.969 1 98.88 5 VAL B C 1
ATOM 3482 O O . VAL B 1 5 ? 15.305 -31.031 -10.07 1 98.88 5 VAL B O 1
ATOM 3485 N N . ILE B 1 6 ? 13.523 -31.281 -8.727 1 98.75 6 ILE B N 1
ATOM 3486 C CA . ILE B 1 6 ? 12.68 -31.75 -9.82 1 98.75 6 ILE B CA 1
ATOM 3487 C C . ILE B 1 6 ? 11.68 -30.656 -10.203 1 98.75 6 ILE B C 1
ATOM 3489 O O . ILE B 1 6 ? 10.703 -30.422 -9.484 1 98.75 6 ILE B O 1
ATOM 3493 N N . GLY B 1 7 ? 11.836 -30.078 -11.367 1 97.44 7 GLY B N 1
ATOM 3494 C CA . GLY B 1 7 ? 11.031 -28.953 -11.812 1 97.44 7 GLY B CA 1
ATOM 3495 C C . GLY B 1 7 ? 11.656 -27.609 -11.5 1 97.44 7 GLY B C 1
ATOM 3496 O O . GLY B 1 7 ? 12.102 -27.375 -10.375 1 97.44 7 GLY B O 1
ATOM 3497 N N . ALA B 1 8 ? 11.688 -26.719 -12.531 1 94.81 8 ALA B N 1
ATOM 3498 C CA . ALA B 1 8 ? 12.352 -25.438 -12.32 1 94.81 8 ALA B CA 1
ATOM 3499 C C . ALA B 1 8 ? 11.594 -24.312 -13.016 1 94.81 8 ALA B C 1
ATOM 3501 O O . ALA B 1 8 ? 12.188 -23.516 -13.758 1 94.81 8 ALA B O 1
ATOM 3502 N N . THR B 1 9 ? 10.336 -24.094 -12.711 1 93.44 9 THR B N 1
ATOM 3503 C CA . THR B 1 9 ? 9.68 -22.859 -13.141 1 93.44 9 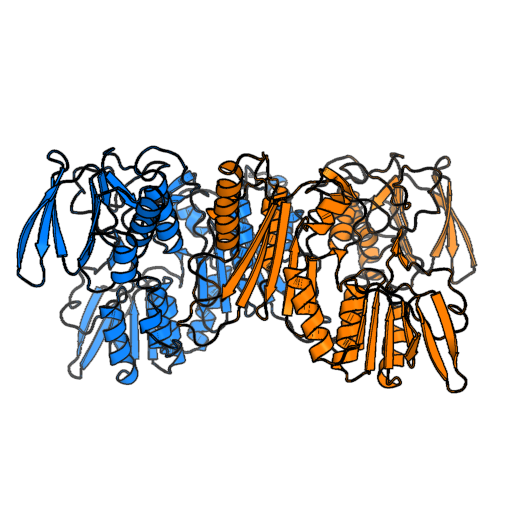THR B CA 1
ATOM 3504 C C . THR B 1 9 ? 9.914 -21.75 -12.125 1 93.44 9 THR B C 1
ATOM 3506 O O . THR B 1 9 ? 10.969 -21.094 -12.141 1 93.44 9 THR B O 1
ATOM 3509 N N . HIS B 1 10 ? 9.023 -21.562 -11.094 1 94.19 10 HIS B N 1
ATOM 3510 C CA . HIS B 1 10 ? 9.273 -20.531 -10.109 1 94.19 10 HIS B CA 1
ATOM 3511 C C . HIS B 1 10 ? 9.906 -21.094 -8.844 1 94.19 10 HIS B C 1
ATOM 3513 O O . HIS B 1 10 ? 11.039 -20.75 -8.5 1 94.19 10 HIS B O 1
ATOM 3519 N N . ALA B 1 11 ? 9.25 -22.047 -8.242 1 97.75 11 ALA B N 1
ATOM 3520 C CA . ALA B 1 11 ? 9.711 -22.578 -6.961 1 97.75 11 ALA B CA 1
ATOM 3521 C C . ALA B 1 11 ? 11.078 -23.25 -7.102 1 97.75 11 ALA B C 1
ATOM 3523 O O . ALA B 1 11 ? 11.977 -23 -6.301 1 97.75 11 ALA B O 1
ATOM 3524 N N . GLY B 1 12 ? 11.195 -24.094 -8.109 1 98.31 12 GLY B N 1
ATOM 3525 C CA . GLY B 1 12 ? 12.461 -24.781 -8.312 1 98.31 12 GLY B CA 1
ATOM 3526 C C . GLY B 1 12 ? 13.609 -23.828 -8.609 1 98.31 12 GLY B C 1
ATOM 3527 O O . GLY B 1 12 ? 14.734 -24.047 -8.133 1 98.31 12 GLY B O 1
ATOM 3528 N N . THR B 1 13 ? 13.32 -22.844 -9.391 1 97.62 13 THR B N 1
ATOM 3529 C CA . THR B 1 13 ? 14.328 -21.844 -9.734 1 97.62 13 THR B CA 1
ATOM 3530 C C . THR B 1 13 ? 14.82 -21.125 -8.484 1 97.62 13 THR B C 1
ATOM 3532 O O . THR B 1 13 ? 16.031 -21.047 -8.242 1 97.62 13 THR B O 1
ATOM 3535 N N . PHE B 1 14 ? 13.938 -20.641 -7.668 1 97.5 14 PHE B N 1
ATOM 3536 C CA . PHE B 1 14 ? 14.32 -19.875 -6.492 1 97.5 14 PHE B CA 1
ATOM 3537 C C . PHE B 1 14 ? 14.945 -20.766 -5.43 1 97.5 14 PHE B C 1
ATOM 3539 O O . PHE B 1 14 ? 15.836 -20.344 -4.695 1 97.5 14 PHE B O 1
ATOM 3546 N N . ALA B 1 15 ? 14.477 -22.016 -5.34 1 98.62 15 ALA B N 1
ATOM 3547 C CA . ALA B 1 15 ? 15.117 -22.969 -4.43 1 98.62 15 ALA B CA 1
ATOM 3548 C C . ALA B 1 15 ? 16.578 -23.203 -4.816 1 98.62 15 ALA B C 1
ATOM 3550 O O . ALA B 1 15 ? 17.469 -23.141 -3.971 1 98.62 15 ALA B O 1
ATOM 3551 N N . THR B 1 16 ? 16.766 -23.469 -6.102 1 98.56 16 THR B N 1
ATOM 3552 C CA . THR B 1 16 ? 18.109 -23.719 -6.605 1 98.56 16 THR B CA 1
ATOM 3553 C C . THR B 1 16 ? 19.016 -22.516 -6.352 1 98.56 16 THR B C 1
ATOM 3555 O O . THR B 1 16 ? 20.125 -22.672 -5.82 1 98.56 16 THR B O 1
ATOM 3558 N N . GLN B 1 17 ? 18.516 -21.359 -6.711 1 97.56 17 GLN B N 1
ATOM 3559 C CA . GLN B 1 17 ? 19.281 -20.125 -6.52 1 97.56 17 GLN B CA 1
ATOM 3560 C C . GLN B 1 17 ? 19.656 -19.938 -5.051 1 97.56 17 GLN B C 1
ATOM 3562 O O . GLN B 1 17 ? 20.797 -19.625 -4.727 1 97.56 17 GLN B O 1
ATOM 3567 N N . GLN B 1 18 ? 18.703 -20.109 -4.191 1 97.38 18 GLN B N 1
ATOM 3568 C CA . GLN B 1 18 ? 18.906 -19.859 -2.766 1 97.38 18 GLN B CA 1
ATOM 3569 C C . GLN B 1 18 ? 19.844 -20.906 -2.156 1 97.38 18 GLN B C 1
ATOM 3571 O O . GLN B 1 18 ? 20.688 -20.562 -1.324 1 97.38 18 GLN B O 1
ATOM 3576 N N . ILE B 1 19 ? 19.719 -22.172 -2.5 1 98.38 19 ILE B N 1
ATOM 3577 C CA . ILE B 1 19 ? 20.594 -23.234 -2.002 1 98.38 19 ILE B CA 1
ATOM 3578 C C . ILE B 1 19 ? 22.047 -22.906 -2.346 1 98.38 19 ILE B C 1
ATOM 3580 O O . ILE B 1 19 ? 22.922 -22.953 -1.477 1 98.38 19 ILE B O 1
ATOM 3584 N N . LEU B 1 20 ? 22.25 -22.562 -3.607 1 98.06 20 LEU B N 1
ATOM 3585 C CA . LEU B 1 20 ? 23.609 -22.359 -4.086 1 98.06 20 LEU B CA 1
ATOM 3586 C C . LEU B 1 20 ? 24.203 -21.062 -3.557 1 98.06 20 LEU B C 1
ATOM 3588 O O . LEU B 1 20 ? 25.422 -20.922 -3.443 1 98.06 20 LEU B O 1
ATOM 3592 N N . THR B 1 21 ? 23.297 -20.109 -3.285 1 94.44 21 THR B N 1
ATOM 3593 C CA . THR B 1 21 ? 23.766 -18.891 -2.637 1 94.44 21 THR B CA 1
ATOM 3594 C C . THR B 1 21 ? 24.25 -19.188 -1.222 1 94.44 21 THR B C 1
ATOM 3596 O O . THR B 1 21 ? 25.281 -18.672 -0.803 1 94.44 21 THR B O 1
ATOM 3599 N N . GLU B 1 22 ? 23.562 -20.047 -0.534 1 94.69 22 GLU B N 1
ATOM 3600 C CA . GLU B 1 22 ? 23.906 -20.375 0.848 1 94.69 22 GLU B CA 1
ATOM 3601 C C . GLU B 1 22 ? 25.031 -21.406 0.909 1 94.69 22 GLU B C 1
ATOM 3603 O O . GLU B 1 22 ? 25.844 -21.391 1.831 1 94.69 22 GLU B O 1
ATOM 3608 N N . HIS B 1 23 ? 24.984 -22.312 -0.034 1 97.06 23 HIS B N 1
ATOM 3609 C CA . HIS B 1 23 ? 25.922 -23.422 -0.055 1 97.06 23 HIS B CA 1
ATOM 3610 C C . HIS B 1 23 ? 26.5 -23.641 -1.45 1 97.06 23 HIS B C 1
ATOM 3612 O O . HIS B 1 23 ? 26.141 -24.594 -2.135 1 97.06 23 HIS B O 1
ATOM 3618 N N . PRO B 1 24 ? 27.469 -22.859 -1.782 1 96.31 24 PRO B N 1
ATOM 3619 C CA . PRO B 1 24 ? 28.016 -22.938 -3.141 1 96.31 24 PRO B CA 1
ATOM 3620 C C . PRO B 1 24 ? 28.703 -24.266 -3.418 1 96.31 24 PRO B C 1
ATOM 3622 O O . PRO B 1 24 ? 28.922 -24.625 -4.578 1 96.31 24 PRO B O 1
ATOM 3625 N N . ASP B 1 25 ? 29.016 -24.969 -2.361 1 97 25 ASP B N 1
ATOM 3626 C CA . ASP B 1 25 ? 29.766 -26.219 -2.512 1 97 25 ASP B CA 1
ATOM 3627 C C . ASP B 1 25 ? 28.828 -27.406 -2.68 1 97 25 ASP B C 1
ATOM 3629 O O . ASP B 1 25 ? 29.281 -28.516 -2.973 1 97 25 ASP B O 1
ATOM 3633 N N . TYR B 1 26 ? 27.531 -27.266 -2.549 1 98.38 26 TYR B N 1
ATOM 3634 C CA . TYR B 1 26 ? 26.578 -28.375 -2.666 1 98.38 26 TYR B CA 1
ATOM 3635 C C . TYR B 1 26 ? 26.438 -28.812 -4.117 1 98.38 26 TYR B C 1
ATOM 3637 O O . TYR B 1 26 ? 26.594 -28.016 -5.039 1 98.38 26 TYR B O 1
ATOM 3645 N N . ASP B 1 27 ? 26.25 -30.109 -4.281 1 98.62 27 ASP B N 1
ATOM 3646 C CA . ASP B 1 27 ? 26.016 -30.672 -5.605 1 98.62 27 ASP B CA 1
ATOM 3647 C C . ASP B 1 27 ? 24.531 -30.641 -5.949 1 98.62 27 ASP B C 1
ATOM 3649 O O . ASP B 1 27 ? 23.766 -31.516 -5.523 1 98.62 27 ASP B O 1
ATOM 3653 N N . VAL B 1 28 ? 24.156 -29.625 -6.754 1 98.88 28 VAL B N 1
ATOM 3654 C CA . VAL B 1 28 ? 22.75 -29.422 -7.055 1 98.88 28 VAL B CA 1
ATOM 3655 C C . VAL B 1 28 ? 22.469 -29.766 -8.516 1 98.88 28 VAL B C 1
ATOM 3657 O O . VAL B 1 28 ? 23.031 -29.141 -9.422 1 98.88 28 VAL B O 1
ATOM 3660 N N . THR B 1 29 ? 21.656 -30.781 -8.75 1 98.88 29 THR B N 1
ATOM 3661 C CA . THR B 1 29 ? 21.203 -31.125 -10.094 1 98.88 29 THR B CA 1
ATOM 3662 C C . THR B 1 29 ? 19.719 -30.828 -10.25 1 98.88 29 THR B C 1
ATOM 3664 O O . THR B 1 29 ? 18.906 -31.219 -9.414 1 98.88 29 THR B O 1
ATOM 3667 N N . VAL B 1 30 ? 19.391 -30.094 -11.312 1 98.81 30 VAL B N 1
ATOM 3668 C CA . VAL B 1 30 ? 18.016 -29.734 -11.602 1 98.81 30 VAL B CA 1
ATOM 3669 C C . VAL B 1 30 ? 17.516 -30.531 -12.812 1 98.81 30 VAL B C 1
ATOM 3671 O O . VAL B 1 30 ? 18.125 -30.484 -13.883 1 98.81 30 VAL B O 1
ATOM 3674 N N . TYR B 1 31 ? 16.5 -31.281 -12.633 1 98.69 31 TYR B N 1
ATOM 3675 C CA . TYR B 1 31 ? 15.828 -31.938 -13.75 1 98.69 31 TYR B CA 1
ATOM 3676 C C . TYR B 1 31 ? 14.578 -31.172 -14.172 1 98.69 31 TYR B C 1
ATOM 3678 O O . TYR B 1 31 ? 13.672 -30.953 -13.367 1 98.69 31 TYR B O 1
ATOM 3686 N N . GLU B 1 32 ? 14.523 -30.719 -15.375 1 97.75 32 GLU B N 1
ATOM 3687 C CA . GLU B 1 32 ? 13.398 -29.984 -15.969 1 97.75 32 GLU B CA 1
ATOM 3688 C C . GLU B 1 32 ? 12.992 -30.594 -17.312 1 97.75 32 GLU B C 1
ATOM 3690 O O . GLU B 1 32 ? 13.836 -30.812 -18.172 1 97.75 32 GLU B O 1
ATOM 3695 N N . ARG B 1 33 ? 11.711 -30.828 -17.422 1 95.56 33 ARG B N 1
ATOM 3696 C CA . ARG B 1 33 ? 11.227 -31.5 -18.625 1 95.56 33 ARG B CA 1
ATOM 3697 C C . ARG B 1 33 ? 11.211 -30.562 -19.812 1 95.56 33 ARG B C 1
ATOM 3699 O O . ARG B 1 33 ? 11.328 -31 -20.969 1 95.56 33 ARG B O 1
ATOM 3706 N N . ASN B 1 34 ? 11.047 -29.281 -19.562 1 92.31 34 ASN B N 1
ATOM 3707 C CA . ASN B 1 34 ? 10.953 -28.281 -20.625 1 92.31 34 ASN B CA 1
ATOM 3708 C C . ASN B 1 34 ? 12.328 -27.766 -21.031 1 92.31 34 ASN B C 1
ATOM 3710 O O . ASN B 1 34 ? 13.328 -28.047 -20.375 1 92.31 34 ASN B O 1
ATOM 3714 N N . HIS B 1 35 ? 12.383 -27 -22.125 1 91.12 35 HIS B N 1
ATOM 3715 C CA . HIS B 1 35 ? 13.633 -26.422 -22.609 1 91.12 35 HIS B CA 1
ATOM 3716 C C . HIS B 1 35 ? 13.828 -25 -22.078 1 91.12 35 HIS B C 1
ATOM 3718 O O . HIS B 1 35 ? 14.82 -24.344 -22.406 1 91.12 35 HIS B O 1
ATOM 3724 N N . ASN B 1 36 ? 12.844 -24.531 -21.344 1 87.44 36 ASN B N 1
ATOM 3725 C CA . ASN B 1 36 ? 12.883 -23.234 -20.688 1 87.44 36 ASN B CA 1
ATOM 3726 C C . ASN B 1 36 ? 12.453 -23.328 -19.219 1 87.44 36 ASN B C 1
ATOM 3728 O O . ASN B 1 36 ? 11.945 -24.359 -18.781 1 87.44 36 ASN B O 1
ATOM 3732 N N . LEU B 1 37 ? 12.875 -22.281 -18.484 1 87.12 37 LEU B N 1
ATOM 3733 C CA . LEU B 1 37 ? 12.406 -22.219 -17.109 1 87.12 37 LEU B CA 1
ATOM 3734 C C . LEU B 1 37 ? 11.961 -20.812 -16.75 1 87.12 37 LEU B C 1
ATOM 3736 O O . LEU B 1 37 ? 12.211 -19.859 -17.5 1 87.12 37 LEU B O 1
ATOM 3740 N N . SER B 1 38 ? 11.156 -20.734 -15.625 1 86.5 38 SER B N 1
ATOM 3741 C CA . SER B 1 38 ? 10.781 -19.453 -15.008 1 86.5 38 SER B CA 1
ATOM 3742 C C . SER B 1 38 ? 9.867 -18.656 -15.93 1 86.5 38 SER B C 1
ATOM 3744 O O . SER B 1 38 ? 10.047 -17.438 -16.078 1 86.5 38 SER B O 1
ATOM 3746 N N . PHE B 1 39 ? 8.984 -19.312 -16.594 1 85.38 39 PHE B N 1
ATOM 3747 C CA . PHE B 1 39 ? 8.023 -18.672 -17.484 1 85.38 39 PHE B CA 1
ATOM 3748 C C . PHE B 1 39 ? 6.91 -18 -16.688 1 85.38 39 PHE B C 1
ATOM 3750 O O . PHE B 1 39 ? 6.281 -18.641 -15.836 1 85.38 39 PHE B O 1
ATOM 3757 N N . LEU B 1 40 ? 6.699 -16.688 -16.938 1 83.94 40 LEU B N 1
ATOM 3758 C CA . LEU B 1 40 ? 5.602 -15.961 -16.328 1 83.94 40 LEU B CA 1
ATOM 3759 C C . LEU B 1 40 ? 4.312 -16.141 -17.125 1 83.94 40 LEU B C 1
ATOM 3761 O O . LEU B 1 40 ? 3.998 -15.336 -18 1 83.94 40 LEU B O 1
ATOM 3765 N N . SER B 1 41 ? 3.535 -17.047 -16.688 1 84.62 41 SER B N 1
ATOM 3766 C CA . SER B 1 41 ? 2.348 -17.453 -17.422 1 84.62 41 SER B CA 1
ATOM 3767 C C . SER B 1 41 ? 1.298 -16.344 -17.438 1 84.62 41 SER B C 1
ATOM 3769 O O . SER B 1 41 ? 0.417 -16.328 -18.312 1 84.62 41 SER B O 1
ATOM 3771 N N . CYS B 1 42 ? 1.394 -15.5 -16.531 1 84.88 42 CYS B N 1
ATOM 3772 C CA . CYS B 1 42 ? 0.468 -14.375 -16.484 1 84.88 42 CYS B CA 1
ATOM 3773 C C . CYS B 1 42 ? 0.633 -13.477 -17.703 1 84.88 42 CYS B C 1
ATOM 3775 O O . CYS B 1 42 ? -0.252 -12.68 -18.016 1 84.88 42 CYS B O 1
ATOM 3777 N N . GLY B 1 43 ? 1.703 -13.656 -18.406 1 87.19 43 GLY B N 1
ATOM 3778 C CA . GLY B 1 43 ? 1.963 -12.875 -19.609 1 87.19 43 GLY B CA 1
ATOM 3779 C C . GLY B 1 43 ? 1.244 -13.414 -20.828 1 87.19 43 GLY B C 1
ATOM 3780 O O . GLY B 1 43 ? 1.167 -12.734 -21.859 1 87.19 43 GLY B O 1
ATOM 3781 N N . ILE B 1 44 ? 0.663 -14.602 -20.734 1 89.56 44 ILE B N 1
ATOM 3782 C CA . ILE B 1 44 ? 0.072 -15.242 -21.906 1 89.56 44 ILE B CA 1
ATOM 3783 C C . ILE B 1 44 ? -1.084 -14.398 -22.438 1 89.56 44 ILE B C 1
ATOM 3785 O O . ILE B 1 44 ? -1.123 -14.055 -23.625 1 89.56 44 ILE B O 1
ATOM 3789 N N . ALA B 1 45 ? -1.97 -14.07 -21.531 1 89.62 45 ALA B N 1
ATOM 3790 C CA . ALA B 1 45 ? -3.129 -13.281 -21.953 1 89.62 45 ALA B CA 1
ATOM 3791 C C . ALA B 1 45 ? -2.697 -11.945 -22.547 1 89.62 45 ALA B C 1
ATOM 3793 O O . ALA B 1 45 ? -3.221 -11.531 -23.594 1 89.62 45 ALA B O 1
ATOM 3794 N N . LEU B 1 46 ? -1.735 -11.375 -21.953 1 90.94 46 LEU B N 1
ATOM 3795 C CA . LEU B 1 46 ? -1.242 -10.086 -22.422 1 90.94 46 LEU B CA 1
ATOM 3796 C C . LEU B 1 46 ? -0.617 -10.227 -23.812 1 90.94 46 LEU B C 1
ATOM 3798 O O . LEU B 1 46 ? -0.776 -9.344 -24.656 1 90.94 46 LEU B O 1
ATOM 3802 N N . TRP B 1 47 ? 0.113 -11.312 -24 1 90.25 47 TRP B N 1
ATOM 3803 C CA . TRP B 1 47 ? 0.754 -11.57 -25.281 1 90.25 47 TRP B CA 1
ATOM 3804 C C . TRP B 1 47 ? -0.287 -11.805 -26.375 1 90.25 47 TRP B C 1
ATOM 3806 O O . TRP B 1 47 ? -0.164 -11.281 -27.484 1 90.25 47 TRP B O 1
ATOM 3816 N N . VAL B 1 48 ? -1.265 -12.523 -26.016 1 90.81 48 VAL B N 1
ATOM 3817 C CA . VAL B 1 48 ? -2.355 -12.805 -26.938 1 90.81 48 VAL B CA 1
ATOM 3818 C C . VAL B 1 48 ? -3.021 -11.492 -27.375 1 90.81 48 VAL B C 1
ATOM 3820 O O . VAL B 1 48 ? -3.428 -11.352 -28.516 1 90.81 48 VAL B O 1
ATOM 3823 N N . GLY B 1 49 ? -3.115 -10.555 -26.516 1 91.25 49 GLY B N 1
ATOM 3824 C CA . GLY B 1 49 ? -3.74 -9.273 -26.797 1 91.25 49 GLY B CA 1
ATOM 3825 C C . GLY B 1 49 ? -2.766 -8.242 -27.328 1 91.25 49 GLY B C 1
ATOM 3826 O O . GLY B 1 49 ? -3.113 -7.066 -27.469 1 91.25 49 GLY B O 1
ATOM 3827 N N . ASP B 1 50 ? -1.521 -8.594 -27.547 1 89.31 50 ASP B N 1
ATOM 3828 C CA . ASP B 1 50 ? -0.481 -7.746 -28.109 1 89.31 50 ASP B CA 1
ATOM 3829 C C . ASP B 1 50 ? -0.039 -6.676 -27.109 1 89.31 50 ASP B C 1
ATOM 3831 O O . ASP B 1 50 ? 0.25 -5.543 -27.5 1 89.31 50 ASP B O 1
ATOM 3835 N N . HIS B 1 51 ? -0.051 -7.039 -25.922 1 89.88 51 HIS B N 1
ATOM 3836 C CA . HIS B 1 51 ? 0.36 -6.098 -24.891 1 89.88 51 HIS B CA 1
ATOM 3837 C C . HIS B 1 51 ? 1.698 -6.504 -24.281 1 89.88 51 HIS B C 1
ATOM 3839 O O . HIS B 1 51 ? 1.927 -6.297 -23.094 1 89.88 51 HIS B O 1
ATOM 3845 N N . VAL B 1 52 ? 2.469 -7.227 -25.031 1 88.44 52 VAL B N 1
ATOM 3846 C CA . VAL B 1 52 ? 3.799 -7.645 -24.594 1 88.44 52 VAL B CA 1
ATOM 3847 C C . VAL B 1 52 ? 4.852 -7.086 -25.547 1 88.44 52 VAL B C 1
ATOM 3849 O O . VAL B 1 52 ? 4.688 -7.148 -26.766 1 88.44 52 VAL B O 1
ATOM 3852 N N . SER B 1 53 ? 5.902 -6.5 -25 1 84.12 53 SER B N 1
ATOM 3853 C CA . SER B 1 53 ? 6.969 -5.902 -25.797 1 84.12 53 SER B CA 1
ATOM 3854 C C . SER B 1 53 ? 7.816 -6.969 -26.484 1 84.12 53 SER B C 1
ATOM 3856 O O . SER B 1 53 ? 8.156 -6.84 -27.656 1 84.12 53 SER B O 1
ATOM 3858 N N . ASP B 1 54 ? 8.211 -7.957 -25.734 1 87.81 54 ASP B N 1
ATOM 3859 C CA . ASP B 1 54 ? 9.062 -9.062 -26.156 1 87.81 54 ASP B CA 1
ATOM 3860 C C . ASP B 1 54 ? 8.734 -10.336 -25.391 1 87.81 54 ASP B C 1
ATOM 3862 O O . ASP B 1 54 ? 9.031 -10.453 -24.203 1 87.81 54 ASP B O 1
ATOM 3866 N N . PRO B 1 55 ? 8.164 -11.297 -26.094 1 85.69 55 PRO B N 1
ATOM 3867 C CA . PRO B 1 55 ? 7.766 -12.523 -25.406 1 85.69 55 PRO B CA 1
ATOM 3868 C C . PRO B 1 55 ? 8.945 -13.25 -24.766 1 85.69 55 PRO B C 1
ATOM 3870 O O . PRO B 1 55 ? 8.773 -13.984 -23.797 1 85.69 55 PRO B O 1
ATOM 3873 N N . GLU B 1 56 ? 10.102 -13 -25.266 1 85.12 56 GLU B N 1
ATOM 3874 C CA . GLU B 1 56 ? 11.289 -13.641 -24.703 1 85.12 56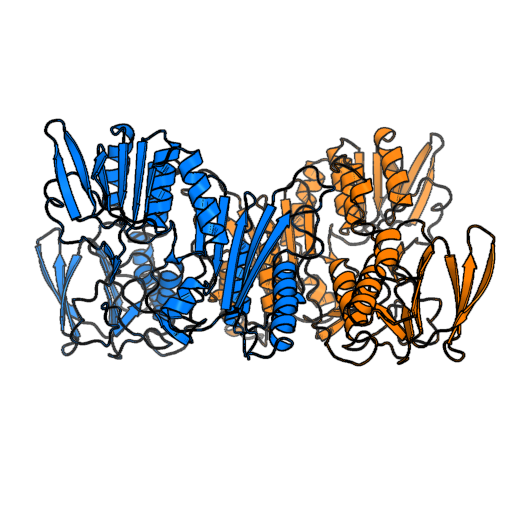 GLU B CA 1
ATOM 3875 C C . GLU B 1 56 ? 11.594 -13.102 -23.297 1 85.12 56 GLU B C 1
ATOM 3877 O O . GLU B 1 56 ? 12.336 -13.727 -22.547 1 85.12 56 GLU B O 1
ATOM 3882 N N . LYS B 1 57 ? 10.953 -11.984 -22.984 1 85.44 57 LYS B N 1
ATOM 3883 C CA . LYS B 1 57 ? 11.188 -11.352 -21.688 1 85.44 57 LYS B CA 1
ATOM 3884 C C . LYS B 1 57 ? 10.219 -11.883 -20.641 1 85.44 57 LYS B C 1
ATOM 3886 O O . LYS B 1 57 ? 10.219 -11.422 -19.484 1 85.44 57 LYS B O 1
ATOM 3891 N N . MET B 1 58 ? 9.469 -12.859 -21.031 1 86.62 58 MET B N 1
ATOM 3892 C CA . MET B 1 58 ? 8.523 -13.461 -20.094 1 86.62 58 MET B CA 1
ATOM 3893 C C . MET B 1 58 ? 9.219 -14.492 -19.219 1 86.62 58 MET B C 1
ATOM 3895 O O . MET B 1 58 ? 8.555 -15.258 -18.516 1 86.62 58 MET B O 1
ATOM 3899 N N . PHE B 1 59 ? 10.508 -14.531 -19.328 1 86.56 59 PHE B N 1
ATOM 3900 C CA . PHE B 1 59 ? 11.367 -15.359 -18.484 1 86.56 59 PHE B CA 1
ATOM 3901 C C . PHE B 1 59 ? 12.258 -14.5 -17.609 1 86.56 59 PHE B C 1
ATOM 3903 O O . PHE B 1 59 ? 12.914 -13.57 -18.078 1 86.56 59 PHE B O 1
ATOM 3910 N N . TYR B 1 60 ? 12.266 -14.789 -16.312 1 82.81 60 TYR B N 1
ATOM 3911 C CA . TYR B 1 60 ? 13.07 -13.914 -15.477 1 82.81 60 TYR B CA 1
ATOM 3912 C C . TYR B 1 60 ? 14.375 -14.586 -15.07 1 82.81 60 TYR B C 1
ATOM 3914 O O . TYR B 1 60 ? 15.188 -14 -14.352 1 82.81 60 TYR B O 1
ATOM 3922 N N . SER B 1 61 ? 14.594 -15.828 -15.461 1 88.94 61 SER B N 1
ATOM 3923 C CA . SER B 1 61 ? 15.828 -16.594 -15.312 1 88.94 61 SER B CA 1
ATOM 3924 C C . SER B 1 61 ? 16.062 -17.516 -16.5 1 88.94 61 SER B C 1
ATOM 3926 O O . SER B 1 61 ? 15.312 -17.469 -17.484 1 88.94 61 SER B O 1
ATOM 3928 N N . SER B 1 62 ? 17.203 -18.188 -16.531 1 92 62 SER B N 1
ATOM 3929 C CA . SER B 1 62 ? 17.562 -19.125 -17.578 1 92 62 SER B CA 1
ATOM 3930 C C . SER B 1 62 ? 18.391 -20.281 -17.047 1 92 62 SER B C 1
ATOM 3932 O O . SER B 1 62 ? 18.984 -20.188 -15.961 1 92 62 SER B O 1
ATOM 3934 N N . PRO B 1 63 ? 18.312 -21.344 -17.859 1 94.69 63 PRO B N 1
ATOM 3935 C CA . PRO B 1 63 ? 19.188 -22.453 -17.469 1 94.69 63 PRO B CA 1
ATOM 3936 C C . PRO B 1 63 ? 20.641 -22.016 -17.328 1 94.69 63 PRO B C 1
ATOM 3938 O O . PRO B 1 63 ? 21.344 -22.484 -16.422 1 94.69 63 PRO B O 1
ATOM 3941 N N . GLU B 1 64 ? 21.062 -21.125 -18.156 1 95.56 64 GLU B N 1
ATOM 3942 C CA . GLU B 1 64 ? 22.438 -20.625 -18.109 1 95.56 64 GLU B CA 1
ATOM 3943 C C . GLU B 1 64 ? 22.703 -19.844 -16.828 1 95.56 64 GLU B C 1
ATOM 3945 O O . GLU B 1 64 ? 23.781 -19.969 -16.25 1 95.56 64 GLU B O 1
ATOM 3950 N N . ALA B 1 65 ? 21.719 -19.141 -16.438 1 94.44 65 ALA B N 1
ATOM 3951 C CA . ALA B 1 65 ? 21.875 -18.344 -15.227 1 94.44 65 ALA B CA 1
ATOM 3952 C C . ALA B 1 65 ? 22.031 -19.234 -14 1 94.44 65 ALA B C 1
ATOM 3954 O O . ALA B 1 65 ? 22.859 -18.969 -13.125 1 94.44 65 ALA B O 1
ATOM 3955 N N . LEU B 1 66 ? 21.25 -20.312 -13.883 1 96.38 66 LEU B N 1
ATOM 3956 C CA . LEU B 1 66 ? 21.359 -21.234 -12.766 1 96.38 66 LEU B CA 1
ATOM 3957 C C . LEU B 1 66 ? 22.641 -22.047 -12.844 1 96.38 66 LEU B C 1
ATOM 3959 O O . LEU B 1 66 ? 23.266 -22.328 -11.812 1 96.38 66 LEU B O 1
ATOM 3963 N N . ALA B 1 67 ? 23.031 -22.359 -14.078 1 97.25 67 ALA B N 1
ATOM 3964 C CA . ALA B 1 67 ? 24.297 -23.078 -14.266 1 97.25 67 ALA B CA 1
ATOM 3965 C C . ALA B 1 67 ? 25.469 -22.219 -13.805 1 97.25 67 ALA B C 1
ATOM 3967 O O . ALA B 1 67 ? 26.438 -22.734 -13.234 1 97.25 67 ALA B O 1
ATOM 3968 N N . ALA B 1 68 ? 25.375 -21 -14.086 1 97 68 ALA B N 1
ATOM 3969 C CA . ALA B 1 68 ? 26.438 -20.062 -13.695 1 97 68 ALA B CA 1
ATOM 3970 C C . ALA B 1 68 ? 26.562 -19.984 -12.172 1 97 68 ALA B C 1
ATOM 3972 O O . ALA B 1 68 ? 27.641 -19.719 -11.648 1 97 68 ALA B O 1
ATOM 3973 N N . LEU B 1 69 ? 25.516 -20.344 -11.477 1 96.44 69 LEU B N 1
ATOM 3974 C CA . LEU B 1 69 ? 25.516 -20.344 -10.016 1 96.44 69 LEU B CA 1
ATOM 3975 C C . LEU B 1 69 ? 26.078 -21.656 -9.477 1 96.44 69 LEU B C 1
ATOM 3977 O O . LEU B 1 69 ? 26.375 -21.781 -8.289 1 96.44 69 LEU B O 1
ATOM 3981 N N . GLY B 1 70 ? 26.125 -22.641 -10.367 1 97.81 70 GLY B N 1
ATOM 3982 C CA . GLY B 1 70 ? 26.719 -23.891 -9.953 1 97.81 70 GLY B CA 1
ATOM 3983 C C . GLY B 1 70 ? 25.781 -25.078 -10.133 1 97.81 70 GLY B C 1
ATOM 3984 O O . GLY B 1 70 ? 26.156 -26.219 -9.836 1 97.81 70 GLY B O 1
ATOM 3985 N N . ALA B 1 71 ? 24.672 -24.875 -10.633 1 98.44 71 ALA B N 1
ATOM 3986 C CA . ALA B 1 71 ? 23.703 -25.969 -10.781 1 98.44 71 ALA B CA 1
ATOM 3987 C C . ALA B 1 71 ? 24.031 -26.828 -12 1 98.44 71 ALA B C 1
ATOM 3989 O O . ALA B 1 71 ? 24.438 -26.312 -13.047 1 98.44 71 ALA B O 1
ATOM 3990 N N . ASN B 1 72 ? 23.922 -28.094 -11.867 1 98.62 72 ASN B N 1
ATOM 3991 C CA . ASN B 1 72 ? 23.875 -29 -13.016 1 98.62 72 ASN B CA 1
ATOM 3992 C C . ASN B 1 72 ? 22.469 -29.062 -13.625 1 98.62 72 ASN B C 1
ATOM 3994 O O . ASN B 1 72 ? 21.625 -29.812 -13.164 1 98.62 72 ASN B O 1
ATOM 3998 N N . MET B 1 73 ? 22.312 -28.312 -14.727 1 98.38 73 MET B N 1
ATOM 3999 C CA . MET B 1 73 ? 21 -28.188 -15.336 1 98.38 73 MET B CA 1
ATOM 4000 C C . MET B 1 73 ? 20.766 -29.328 -16.328 1 98.38 73 MET B C 1
ATOM 4002 O O . MET B 1 73 ? 21.469 -29.438 -17.328 1 98.38 73 MET B O 1
ATOM 4006 N N . GLN B 1 74 ? 19.828 -30.156 -16 1 98.38 74 GLN B N 1
ATOM 4007 C CA . GLN B 1 74 ? 19.391 -31.219 -16.906 1 98.38 74 GLN B CA 1
ATOM 4008 C C . GLN B 1 74 ? 18.031 -30.891 -17.516 1 98.38 74 GLN B C 1
ATOM 4010 O O . GLN B 1 74 ? 17.016 -31.391 -17.047 1 98.38 74 GLN B O 1
ATOM 4015 N N . MET B 1 75 ? 18.125 -30.078 -18.578 1 97.38 75 MET B N 1
ATOM 4016 C CA . MET B 1 75 ? 16.906 -29.688 -19.297 1 97.38 75 MET B CA 1
ATOM 4017 C C . MET B 1 75 ? 16.391 -30.844 -20.156 1 97.38 75 MET B C 1
ATOM 4019 O O . MET B 1 75 ? 17.156 -31.75 -20.5 1 97.38 75 MET B O 1
ATOM 4023 N N . GLU B 1 76 ? 15.156 -30.812 -20.5 1 97.56 76 GLU B N 1
ATOM 4024 C CA . GLU B 1 76 ? 14.523 -31.844 -21.312 1 97.56 76 GLU B CA 1
ATOM 4025 C C . GLU B 1 76 ? 14.797 -33.219 -20.766 1 97.56 76 GLU B C 1
ATOM 4027 O O . GLU B 1 76 ? 15.18 -34.125 -21.5 1 97.56 76 GLU B O 1
ATOM 4032 N N . HIS B 1 77 ? 14.766 -33.344 -19.5 1 98.31 77 HIS B N 1
ATOM 4033 C CA . HIS B 1 77 ? 14.82 -34.594 -18.75 1 98.31 77 HIS B CA 1
ATOM 4034 C C . HIS B 1 77 ? 13.547 -34.812 -17.938 1 98.31 77 HIS B C 1
ATOM 4036 O O . HIS B 1 77 ? 13.078 -33.906 -17.25 1 98.31 77 HIS B O 1
ATOM 4042 N N . ASP B 1 78 ? 12.984 -35.938 -18.078 1 98.12 78 ASP B N 1
ATOM 4043 C CA . ASP B 1 78 ? 11.758 -36.281 -17.375 1 98.12 78 ASP B CA 1
ATOM 4044 C C . ASP B 1 78 ? 12.031 -37.281 -16.25 1 98.12 78 ASP B C 1
ATOM 4046 O O . ASP B 1 78 ? 12.633 -38.344 -16.469 1 98.12 78 ASP B O 1
ATOM 4050 N N . VAL B 1 79 ? 11.68 -36.906 -15.047 1 98.62 79 VAL B N 1
ATOM 4051 C CA . VAL B 1 79 ? 11.781 -37.844 -13.938 1 98.62 79 VAL B CA 1
ATOM 4052 C C . VAL B 1 79 ? 10.609 -38.844 -13.984 1 98.62 79 VAL B C 1
ATOM 4054 O O . VAL B 1 79 ? 9.445 -38.438 -13.906 1 98.62 79 VAL B O 1
ATOM 4057 N N . LEU B 1 80 ? 10.93 -40.125 -14.039 1 98.25 80 LEU B N 1
ATOM 4058 C CA . LEU B 1 80 ? 9.914 -41.156 -14.281 1 98.25 80 LEU B CA 1
ATOM 4059 C C . LEU B 1 80 ? 9.438 -41.75 -12.961 1 98.25 80 LEU B C 1
ATOM 4061 O O . LEU B 1 80 ? 8.289 -42.188 -12.852 1 98.25 80 LEU B O 1
ATOM 4065 N N . ALA B 1 81 ? 10.367 -41.875 -12.07 1 98.25 81 ALA B N 1
ATOM 4066 C CA . ALA B 1 81 ? 10.055 -42.5 -10.805 1 98.25 81 ALA B CA 1
ATOM 4067 C C . ALA B 1 81 ? 11.008 -42.062 -9.703 1 98.25 81 ALA B C 1
ATOM 4069 O O . ALA B 1 81 ? 12.156 -41.688 -9.977 1 98.25 81 ALA B O 1
ATOM 4070 N N . ILE B 1 82 ? 10.492 -42.062 -8.5 1 98.62 82 ILE B N 1
ATOM 4071 C CA . ILE B 1 82 ? 11.281 -41.781 -7.309 1 98.62 82 ILE B CA 1
ATOM 4072 C C . ILE B 1 82 ? 11.156 -42.906 -6.305 1 98.62 82 ILE B C 1
ATOM 4074 O O . ILE B 1 82 ? 10.055 -43.375 -6.012 1 98.62 82 ILE B O 1
ATOM 4078 N N . ASP B 1 83 ? 12.234 -43.469 -5.836 1 98.31 83 ASP B N 1
ATOM 4079 C CA . ASP B 1 83 ? 12.281 -44.375 -4.707 1 98.31 83 ASP B CA 1
ATOM 4080 C C . ASP B 1 83 ? 12.797 -43.688 -3.449 1 98.31 83 ASP B C 1
ATOM 4082 O O . ASP B 1 83 ? 14.008 -43.625 -3.229 1 98.31 83 ASP B O 1
ATOM 4086 N N . PRO B 1 84 ? 11.898 -43.25 -2.641 1 98.19 84 PRO B N 1
ATOM 4087 C CA . PRO B 1 84 ? 12.32 -42.438 -1.483 1 98.19 84 PRO B CA 1
ATOM 4088 C C . PRO B 1 84 ? 13.086 -43.281 -0.451 1 98.19 84 PRO B C 1
ATOM 4090 O O . PRO B 1 84 ? 13.852 -42.719 0.348 1 98.19 84 PRO B O 1
ATOM 4093 N N . VAL B 1 85 ? 12.883 -44.531 -0.418 1 97 85 VAL B N 1
ATOM 4094 C CA . VAL B 1 85 ? 13.594 -45.406 0.512 1 97 85 VAL B CA 1
ATOM 4095 C C . VAL B 1 85 ? 15.055 -45.531 0.087 1 97 85 VAL B C 1
ATOM 4097 O O . VAL B 1 85 ? 15.961 -45.344 0.899 1 97 85 VAL B O 1
ATOM 4100 N N . ALA B 1 86 ? 15.227 -45.875 -1.158 1 97.88 86 ALA B N 1
ATOM 4101 C CA . ALA B 1 86 ? 16.578 -46 -1.687 1 97.88 86 ALA B CA 1
ATOM 4102 C C . ALA B 1 86 ? 17.188 -44.625 -1.995 1 97.88 86 ALA B C 1
ATOM 4104 O O . ALA B 1 86 ? 18.391 -44.5 -2.227 1 97.88 86 ALA B O 1
ATOM 4105 N N . LYS B 1 87 ? 16.359 -43.594 -1.995 1 98.5 87 LYS B N 1
ATOM 4106 C CA . LYS B 1 87 ? 16.719 -42.219 -2.344 1 98.5 87 LYS B CA 1
ATOM 4107 C C . LYS B 1 87 ? 17.312 -42.156 -3.75 1 98.5 87 LYS B C 1
ATOM 4109 O O . LYS B 1 87 ? 18.391 -41.594 -3.951 1 98.5 87 LYS B O 1
ATOM 4114 N N . THR B 1 88 ? 16.562 -42.719 -4.676 1 98.5 88 THR B N 1
ATOM 4115 C CA . THR B 1 88 ? 16.953 -42.719 -6.078 1 98.5 88 THR B CA 1
ATOM 4116 C C . THR B 1 88 ? 15.836 -42.156 -6.953 1 98.5 88 THR B C 1
ATOM 4118 O O . THR B 1 88 ? 14.672 -42.125 -6.547 1 98.5 88 THR B O 1
ATOM 4121 N N . VAL B 1 89 ? 16.25 -41.625 -8.109 1 98.62 89 VAL B N 1
ATOM 4122 C CA . VAL B 1 89 ? 15.312 -41.125 -9.109 1 98.62 89 VAL B CA 1
ATOM 4123 C C . VAL B 1 89 ? 15.648 -41.719 -10.477 1 98.62 89 VAL B C 1
ATOM 4125 O O . VAL B 1 89 ? 16.828 -41.844 -10.828 1 98.62 89 VAL B O 1
ATOM 4128 N N . GLU B 1 90 ? 14.633 -42.188 -11.133 1 98.75 90 GLU B N 1
ATOM 4129 C CA . GLU B 1 90 ? 14.773 -42.625 -12.523 1 98.75 90 GLU B CA 1
ATOM 4130 C C . GLU B 1 90 ? 14.461 -41.469 -13.477 1 98.75 90 GLU B C 1
ATOM 4132 O O . GLU B 1 90 ? 13.406 -40.844 -13.375 1 98.75 90 GLU B O 1
ATOM 4137 N N . VAL B 1 91 ? 15.414 -41.188 -14.383 1 98.69 91 VAL B N 1
ATOM 4138 C CA . VAL B 1 91 ? 15.297 -40 -15.234 1 98.69 91 VAL B CA 1
ATOM 4139 C C . VAL B 1 91 ? 15.477 -40.406 -16.703 1 98.69 91 VAL B C 1
ATOM 4141 O O . VAL B 1 91 ? 16.375 -41.188 -17.031 1 98.69 91 VAL B O 1
ATOM 4144 N N . LYS B 1 92 ? 14.617 -39.875 -17.531 1 98.75 92 LYS B N 1
ATOM 4145 C CA . LYS B 1 92 ? 14.711 -40.062 -18.984 1 98.75 92 LYS B CA 1
ATOM 4146 C C . LYS B 1 92 ? 15.172 -38.812 -19.688 1 98.75 92 LYS B C 1
ATOM 4148 O O . LYS B 1 92 ? 14.57 -37.75 -19.531 1 98.75 92 LYS B O 1
ATOM 4153 N N . ASP B 1 93 ? 16.266 -38.875 -20.406 1 98.31 93 ASP B N 1
ATOM 4154 C CA . ASP B 1 93 ? 16.641 -37.844 -21.344 1 98.31 93 ASP B CA 1
ATOM 4155 C C . ASP B 1 93 ? 15.688 -37.781 -22.531 1 98.31 93 ASP B C 1
ATOM 4157 O O . ASP B 1 93 ? 15.656 -38.75 -23.328 1 98.31 93 ASP B O 1
ATOM 4161 N N . LEU B 1 94 ? 15.008 -36.75 -22.688 1 97.75 94 LEU B N 1
ATOM 4162 C CA . LEU B 1 94 ? 13.953 -36.688 -23.688 1 97.75 94 LEU B CA 1
ATOM 4163 C C . LEU B 1 94 ? 14.547 -36.531 -25.094 1 97.75 94 LEU B C 1
ATOM 4165 O O . LEU B 1 94 ? 13.867 -36.781 -26.078 1 97.75 94 LEU B O 1
ATOM 4169 N N . LYS B 1 95 ? 15.797 -36.156 -25.141 1 97.19 95 LYS B N 1
ATOM 4170 C CA . LYS B 1 95 ? 16.453 -36 -26.438 1 97.19 95 LYS B CA 1
ATOM 4171 C C . LYS B 1 95 ? 16.969 -37.375 -26.938 1 97.19 95 LYS B C 1
ATOM 4173 O O . LYS B 1 95 ? 16.828 -37.688 -28.125 1 97.19 95 LYS B O 1
ATOM 4178 N N . THR B 1 96 ? 17.5 -38.188 -26.031 1 97.44 96 THR B N 1
ATOM 4179 C CA . THR B 1 96 ? 18.141 -39.438 -26.422 1 97.44 96 THR B CA 1
ATOM 4180 C C . THR B 1 96 ? 17.25 -40.625 -26.109 1 97.44 96 THR B C 1
ATOM 4182 O O . THR B 1 96 ? 17.422 -41.719 -26.672 1 97.44 96 THR B O 1
ATOM 4185 N N . GLY B 1 97 ? 16.375 -40.469 -25.156 1 97.5 97 GLY B N 1
ATOM 4186 C CA . GLY B 1 97 ? 15.539 -41.562 -24.703 1 97.5 97 GLY B CA 1
ATOM 4187 C C . GLY B 1 97 ? 16.203 -42.406 -23.641 1 97.5 97 GLY B C 1
ATOM 4188 O O . GLY B 1 97 ? 15.562 -43.312 -23.062 1 97.5 97 GLY B O 1
ATOM 4189 N N . ASN B 1 98 ? 17.438 -42.156 -23.344 1 97.94 98 ASN B N 1
ATOM 4190 C CA . ASN B 1 98 ? 18.172 -42.906 -22.328 1 97.94 98 ASN B CA 1
ATOM 4191 C C . ASN B 1 98 ? 17.594 -42.688 -20.938 1 97.94 98 ASN B C 1
ATOM 4193 O O . ASN B 1 98 ? 17.234 -41.594 -20.578 1 97.94 98 ASN B O 1
ATOM 4197 N N . VAL B 1 99 ? 17.438 -43.75 -20.25 1 98.56 99 VAL B N 1
ATOM 4198 C CA . VAL B 1 99 ? 16.953 -43.719 -18.875 1 98.56 99 VAL B CA 1
ATOM 4199 C C . VAL B 1 99 ? 18.109 -44.031 -17.922 1 98.56 99 VAL B C 1
ATOM 4201 O O . VAL B 1 99 ? 18.844 -45 -18.094 1 98.56 99 VAL B O 1
ATOM 4204 N N . THR B 1 100 ? 18.375 -43.188 -16.953 1 98.38 100 THR B N 1
ATOM 4205 C CA . THR B 1 100 ? 19.438 -43.344 -15.961 1 98.38 100 THR B CA 1
ATOM 4206 C C . THR B 1 100 ? 18.875 -43.219 -14.547 1 98.38 100 THR B C 1
ATOM 4208 O O . THR B 1 100 ? 17.719 -42.844 -14.359 1 98.38 100 THR B O 1
ATOM 4211 N N . THR B 1 101 ? 19.641 -43.688 -13.602 1 98.5 101 THR B N 1
ATOM 4212 C CA . THR B 1 101 ? 19.312 -43.531 -12.188 1 98.5 101 THR B CA 1
ATOM 4213 C C . THR B 1 101 ? 20.25 -42.562 -11.492 1 98.5 101 THR B C 1
ATOM 4215 O O . THR B 1 101 ? 21.453 -42.594 -11.719 1 98.5 101 THR B O 1
ATOM 4218 N N . ASP B 1 102 ? 19.703 -41.688 -10.75 1 98.56 102 ASP B N 1
ATOM 4219 C CA . ASP B 1 102 ? 20.453 -40.719 -9.938 1 98.56 102 ASP B CA 1
ATOM 4220 C C . ASP B 1 102 ? 20.109 -40.875 -8.461 1 98.56 102 ASP B C 1
ATOM 4222 O O . ASP B 1 102 ? 19.156 -41.562 -8.102 1 98.56 102 ASP B O 1
ATOM 4226 N N . THR B 1 103 ? 20.984 -40.344 -7.555 1 98.69 103 THR B N 1
ATOM 4227 C CA . THR B 1 103 ? 20.797 -40.438 -6.113 1 98.69 103 THR B CA 1
ATOM 4228 C C . THR B 1 103 ? 20.75 -39.031 -5.496 1 98.69 103 THR B C 1
ATOM 4230 O O . THR B 1 103 ? 21.109 -38.062 -6.148 1 98.69 103 THR B O 1
ATOM 4233 N N . TYR B 1 104 ? 20.281 -38.969 -4.27 1 98.75 104 TYR B N 1
ATOM 4234 C CA . TYR B 1 104 ? 20.25 -37.688 -3.586 1 98.75 104 TYR B CA 1
ATOM 4235 C C . TYR B 1 104 ? 20.391 -37.875 -2.078 1 98.75 104 TYR B C 1
ATOM 4237 O O . TYR B 1 104 ? 20.047 -38.938 -1.539 1 98.75 104 TYR B O 1
ATOM 4245 N N . ASP B 1 105 ? 20.953 -36.812 -1.414 1 98.69 105 ASP B N 1
ATOM 4246 C CA . ASP B 1 105 ? 20.828 -36.656 0.031 1 98.69 105 ASP B CA 1
ATOM 4247 C C . ASP B 1 105 ? 19.5 -35.969 0.393 1 98.69 105 ASP B C 1
ATOM 4249 O O . ASP B 1 105 ? 18.828 -36.375 1.334 1 98.69 105 ASP B O 1
ATOM 4253 N N . LYS B 1 106 ? 19.141 -34.906 -0.343 1 98.75 106 LYS B N 1
ATOM 4254 C CA . LYS B 1 106 ? 17.875 -34.188 -0.254 1 98.75 106 LYS B CA 1
ATOM 4255 C C . LYS B 1 106 ? 17.219 -34.062 -1.629 1 98.75 106 LYS B C 1
ATOM 4257 O O . LYS B 1 106 ? 17.922 -33.969 -2.643 1 98.75 106 LYS B O 1
ATOM 4262 N N . LEU B 1 107 ? 15.938 -34.094 -1.626 1 98.88 107 LEU B N 1
ATOM 4263 C CA . LEU B 1 107 ? 15.148 -33.938 -2.838 1 98.88 107 LEU B CA 1
ATOM 4264 C C . LEU B 1 107 ? 14.211 -32.719 -2.707 1 98.88 107 LEU B C 1
ATOM 4266 O O . LEU B 1 107 ? 13.531 -32.562 -1.691 1 98.88 107 LEU B O 1
ATOM 4270 N N . VAL B 1 108 ? 14.25 -31.812 -3.648 1 98.94 108 VAL B N 1
ATOM 4271 C CA . VAL B 1 108 ? 13.312 -30.703 -3.752 1 98.94 108 VAL B CA 1
ATOM 4272 C C . VAL B 1 108 ? 12.273 -31 -4.828 1 98.94 108 VAL B C 1
ATOM 4274 O O . VAL B 1 108 ? 12.602 -31.062 -6.016 1 98.94 108 VAL B O 1
ATOM 4277 N N . TYR B 1 109 ? 11.086 -31.188 -4.344 1 98.81 109 TYR B N 1
ATOM 4278 C CA . TYR B 1 109 ? 9.977 -31.609 -5.188 1 98.81 109 TYR B CA 1
ATOM 4279 C C . TYR B 1 109 ? 9.141 -30.406 -5.621 1 98.81 109 TYR B C 1
ATOM 4281 O O . TYR B 1 109 ? 8.211 -30 -4.922 1 98.81 109 TYR B O 1
ATOM 4289 N N . THR B 1 110 ? 9.391 -29.828 -6.777 1 98.62 110 THR B N 1
ATOM 4290 C CA . THR B 1 110 ? 8.742 -28.641 -7.324 1 98.62 110 THR B CA 1
ATOM 4291 C C . THR B 1 110 ? 8.211 -28.922 -8.734 1 98.62 110 THR B C 1
ATOM 4293 O O . THR B 1 110 ? 8.5 -28.156 -9.664 1 98.62 110 THR B O 1
ATOM 4296 N N . THR B 1 111 ? 7.316 -29.844 -8.852 1 97.94 111 THR B N 1
ATOM 4297 C CA . THR B 1 111 ? 6.852 -30.359 -10.133 1 97.94 111 THR B CA 1
ATOM 4298 C C . THR B 1 111 ? 5.652 -29.562 -10.633 1 97.94 111 THR B C 1
ATOM 4300 O O . THR B 1 111 ? 5.172 -29.797 -11.75 1 97.94 111 THR B O 1
ATOM 4303 N N . GLY B 1 112 ? 5.223 -28.641 -9.852 1 96.62 112 GLY B N 1
ATOM 4304 C CA . GLY B 1 112 ? 4.188 -27.719 -10.281 1 96.62 112 GLY B CA 1
ATOM 4305 C C . GLY B 1 112 ? 2.814 -28.359 -10.375 1 96.62 112 GLY B C 1
ATOM 4306 O O . GLY B 1 112 ? 2.438 -29.156 -9.516 1 96.62 112 GLY B O 1
ATOM 4307 N N . SER B 1 113 ? 2.014 -27.859 -11.273 1 96.38 113 SER B N 1
ATOM 4308 C CA . SER B 1 113 ? 0.644 -28.328 -11.469 1 96.38 113 SER B CA 1
ATOM 4309 C C . SER B 1 113 ? 0.325 -28.516 -12.945 1 96.38 113 SER B C 1
ATOM 4311 O O . SER B 1 113 ? 1.084 -28.078 -13.812 1 96.38 113 SER B O 1
ATOM 4313 N N . THR B 1 114 ? -0.675 -29.234 -13.203 1 94 114 THR B N 1
ATOM 4314 C CA . THR B 1 114 ? -1.157 -29.469 -14.562 1 94 114 THR B CA 1
ATOM 4315 C C . THR B 1 114 ? -2.609 -29.016 -14.703 1 94 114 THR B C 1
ATOM 4317 O O . THR B 1 114 ? -3.41 -29.188 -13.781 1 94 114 THR B O 1
ATOM 4320 N N . PRO B 1 115 ? -2.943 -28.453 -15.898 1 93.19 115 PRO B N 1
ATOM 4321 C CA . PRO B 1 115 ? -4.344 -28.094 -16.125 1 93.19 115 PRO B CA 1
ATOM 4322 C C . PRO B 1 115 ? -5.297 -29.266 -15.969 1 93.19 115 PRO B C 1
ATOM 4324 O O . PRO B 1 115 ? -4.98 -30.375 -16.391 1 93.19 115 PRO B O 1
ATOM 4327 N N . ILE B 1 116 ? -6.387 -29 -15.383 1 91.88 116 ILE B N 1
ATOM 4328 C CA . ILE B 1 116 ? -7.426 -30.016 -15.289 1 91.88 116 ILE B CA 1
ATOM 4329 C C . ILE B 1 116 ? -8.172 -30.125 -16.625 1 91.88 116 ILE B C 1
ATOM 4331 O O . ILE B 1 116 ? -8.75 -29.141 -17.094 1 91.88 116 ILE B O 1
ATOM 4335 N N . VAL B 1 117 ? -8.102 -31.234 -17.234 1 91.44 117 VAL B N 1
ATOM 4336 C CA . VAL B 1 117 ? -8.891 -31.531 -18.438 1 91.44 117 VAL B CA 1
ATOM 4337 C C . VAL B 1 117 ? -10.023 -32.5 -18.078 1 91.44 117 VAL B C 1
ATOM 4339 O O . VAL B 1 117 ? -9.781 -33.688 -17.859 1 91.44 117 VAL B O 1
ATOM 4342 N N . PRO B 1 118 ? -11.18 -31.922 -17.984 1 88.44 118 PRO B N 1
ATOM 4343 C CA . PRO B 1 118 ? -12.289 -32.812 -17.609 1 88.44 118 PRO B CA 1
ATOM 4344 C C . PRO B 1 118 ? -12.578 -33.875 -18.672 1 88.44 118 PRO B C 1
ATOM 4346 O O . PRO B 1 118 ? -12.289 -33.656 -19.859 1 88.44 118 PRO B O 1
ATOM 4349 N N . ASN B 1 119 ? -13.047 -34.969 -18.219 1 89.25 119 ASN B N 1
ATOM 4350 C CA . ASN B 1 119 ? -13.43 -36.031 -19.141 1 89.25 119 ASN B CA 1
ATOM 4351 C C . ASN B 1 119 ? -14.82 -35.781 -19.719 1 89.25 119 ASN B C 1
ATOM 4353 O O . ASN B 1 119 ? -15.797 -36.406 -19.281 1 89.25 119 ASN B O 1
ATOM 4357 N N . ILE B 1 120 ? -14.836 -34.938 -20.656 1 92.19 120 ILE B N 1
ATOM 4358 C CA . ILE B 1 120 ? -16.078 -34.562 -21.297 1 92.19 120 ILE B CA 1
ATOM 4359 C C . ILE B 1 120 ? -16.078 -35 -22.75 1 92.19 120 ILE B C 1
ATOM 4361 O O . ILE B 1 120 ? -15.062 -34.906 -23.453 1 92.19 120 ILE B O 1
ATOM 4365 N N . PRO B 1 121 ? -17.172 -35.531 -23.219 1 91 121 PRO B N 1
ATOM 4366 C CA . PRO B 1 121 ? -17.25 -36.031 -24.594 1 91 121 PRO B CA 1
ATOM 4367 C C . PRO B 1 121 ? -16.859 -34.969 -25.625 1 91 121 PRO B C 1
ATOM 4369 O O . PRO B 1 121 ? -17.266 -33.812 -25.5 1 91 121 PRO B O 1
ATOM 4372 N N . GLY B 1 122 ? -15.961 -35.375 -26.516 1 89.31 122 GLY B N 1
ATOM 4373 C CA . GLY B 1 122 ? -15.641 -34.531 -27.656 1 89.31 122 GLY B CA 1
ATOM 4374 C C . GLY B 1 122 ? -14.453 -33.625 -27.406 1 89.31 122 GLY B C 1
ATOM 4375 O O . GLY B 1 122 ? -13.969 -32.969 -28.312 1 89.31 122 GLY B O 1
ATOM 4376 N N . ILE B 1 123 ? -13.938 -33.594 -26.188 1 87.62 123 ILE B N 1
ATOM 4377 C CA . ILE B 1 123 ? -12.922 -32.625 -25.797 1 87.62 123 ILE B CA 1
ATOM 4378 C C . ILE B 1 123 ? -11.641 -32.906 -26.594 1 87.62 123 ILE B C 1
ATOM 4380 O O . ILE B 1 123 ? -10.914 -31.953 -26.938 1 87.62 123 ILE B O 1
ATOM 4384 N N . HIS B 1 124 ? -11.391 -34.094 -26.984 1 82.31 124 HIS B N 1
ATOM 4385 C CA . HIS B 1 124 ? -10.148 -34.438 -27.672 1 82.31 124 HIS B CA 1
ATOM 4386 C C . HIS B 1 124 ? -10.312 -34.406 -29.188 1 82.31 124 HIS B C 1
ATOM 4388 O O . HIS B 1 124 ? -9.344 -34.594 -29.922 1 82.31 124 HIS B O 1
ATOM 4394 N N . ASP B 1 125 ? -11.461 -34.219 -29.578 1 74.81 125 ASP B N 1
ATOM 4395 C CA . ASP B 1 125 ? -11.766 -34.25 -31.016 1 74.81 125 ASP B CA 1
ATOM 4396 C C . ASP B 1 125 ? -12.023 -32.844 -31.547 1 74.81 125 ASP B C 1
ATOM 4398 O O . ASP B 1 125 ? -12.508 -32.688 -32.688 1 74.81 125 ASP B O 1
ATOM 4402 N N . THR B 1 126 ? -11.727 -31.922 -30.719 1 76.25 126 THR B N 1
ATOM 4403 C CA . THR B 1 126 ? -12.047 -30.562 -31.109 1 76.25 126 THR B CA 1
ATOM 4404 C C . THR B 1 126 ? -10.859 -29.641 -30.859 1 76.25 126 THR B C 1
ATOM 4406 O O . THR B 1 126 ? -9.812 -30.078 -30.375 1 76.25 126 THR B O 1
ATOM 4409 N N . ASP B 1 127 ? -10.969 -28.375 -31.266 1 82.38 127 ASP B N 1
ATOM 4410 C CA . ASP B 1 127 ? -9.93 -27.344 -31.141 1 82.38 127 ASP B CA 1
ATOM 4411 C C . ASP B 1 127 ? -9.945 -26.734 -29.734 1 82.38 127 ASP B C 1
ATOM 4413 O O . ASP B 1 127 ? -10.102 -25.516 -29.594 1 82.38 127 ASP B O 1
ATOM 4417 N N . VAL B 1 128 ? -9.82 -27.594 -28.797 1 90.31 128 VAL B N 1
ATOM 4418 C CA . VAL B 1 128 ? -9.719 -27.156 -27.406 1 90.31 128 VAL B CA 1
ATOM 4419 C C . VAL B 1 128 ? -8.258 -26.953 -27.031 1 90.31 128 VAL B C 1
ATOM 4421 O O . VAL B 1 128 ? -7.418 -27.828 -27.266 1 90.31 128 VAL B O 1
ATOM 4424 N N . HIS B 1 129 ? -7.992 -25.734 -26.562 1 93.62 129 HIS B N 1
ATOM 4425 C CA . HIS B 1 129 ? -6.621 -25.359 -26.234 1 93.62 129 HIS B CA 1
ATOM 4426 C C . HIS B 1 129 ? -6.449 -25.156 -24.734 1 93.62 129 HIS B C 1
ATOM 4428 O O . HIS B 1 129 ? -7.43 -24.953 -24.016 1 93.62 129 HIS B O 1
ATOM 4434 N N . LEU B 1 130 ? -5.227 -25.281 -24.297 1 93.69 130 LEU B N 1
ATOM 4435 C CA . LEU B 1 130 ? -4.867 -25.031 -22.922 1 93.69 130 LEU B CA 1
ATOM 4436 C C . LEU B 1 130 ? -4.109 -23.719 -22.781 1 93.69 130 LEU B C 1
ATOM 4438 O O . LEU B 1 130 ? -3.643 -23.156 -23.781 1 93.69 130 LEU B O 1
ATOM 4442 N N . CYS B 1 131 ? -4.043 -23.172 -21.609 1 93.12 131 CYS B N 1
ATOM 4443 C CA . CYS B 1 131 ? -3.369 -21.906 -21.328 1 93.12 131 CYS B CA 1
ATOM 4444 C C . CYS B 1 131 ? -2.523 -22.031 -20.062 1 93.12 131 CYS B C 1
ATOM 4446 O O . CYS B 1 131 ? -2.926 -21.547 -19 1 93.12 131 CYS B O 1
ATOM 4448 N N . LYS B 1 132 ? -1.361 -22.531 -20.188 1 89.19 132 LYS B N 1
ATOM 4449 C CA . LYS B 1 132 ? -0.594 -22.781 -18.969 1 89.19 132 LYS B CA 1
ATOM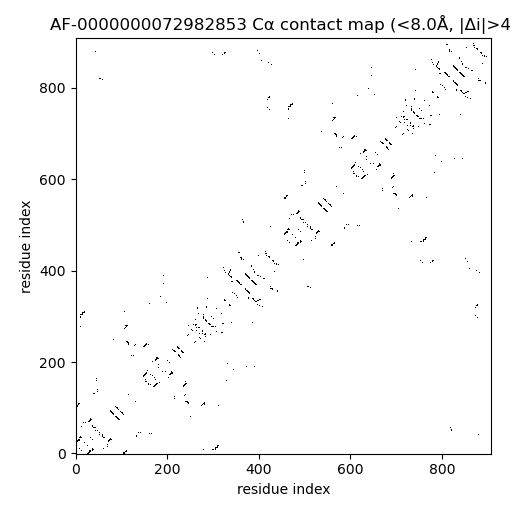 4450 C C . LYS B 1 132 ? 0.892 -22.5 -19.188 1 89.19 132 LYS B C 1
ATOM 4452 O O . LYS B 1 132 ? 1.541 -21.859 -18.375 1 89.19 132 LYS B O 1
ATOM 4457 N N . ASN B 1 133 ? 1.46 -23.031 -20.219 1 87.81 133 ASN B N 1
ATOM 4458 C CA . ASN B 1 133 ? 2.906 -22.984 -20.406 1 87.81 133 ASN B CA 1
ATOM 4459 C C . ASN B 1 133 ? 3.275 -22.297 -21.719 1 87.81 133 ASN B C 1
ATOM 4461 O O . ASN B 1 133 ? 2.406 -21.781 -22.422 1 87.81 133 ASN B O 1
ATOM 4465 N N . TRP B 1 134 ? 4.566 -22.266 -21.984 1 88.12 134 TRP B N 1
ATOM 4466 C CA . TRP B 1 134 ? 5.098 -21.547 -23.141 1 88.12 134 TRP B CA 1
ATOM 4467 C C . TRP B 1 134 ? 4.547 -22.125 -24.438 1 88.12 134 TRP B C 1
ATOM 4469 O O . TRP B 1 134 ? 4.238 -21.375 -25.375 1 88.12 134 TRP B O 1
ATOM 4479 N N . HIS B 1 135 ? 4.445 -23.391 -24.469 1 89.12 135 HIS B N 1
ATOM 4480 C CA . HIS B 1 135 ? 3.883 -24.047 -25.656 1 89.12 135 HIS B CA 1
ATOM 4481 C C . HIS B 1 135 ? 2.443 -23.609 -25.891 1 89.12 135 HIS B C 1
ATOM 4483 O O . HIS B 1 135 ? 2.066 -23.297 -27.031 1 89.12 135 HIS B O 1
ATOM 4489 N N . ASP B 1 136 ? 1.635 -23.625 -24.875 1 91.38 136 ASP B N 1
ATOM 4490 C CA . ASP B 1 136 ? 0.258 -23.156 -24.953 1 91.38 136 ASP B CA 1
ATOM 4491 C C . ASP B 1 136 ? 0.208 -21.703 -25.422 1 91.38 136 ASP B C 1
ATOM 4493 O O . ASP B 1 136 ? -0.633 -21.328 -26.234 1 91.38 136 ASP B O 1
ATOM 4497 N N . ALA B 1 137 ? 1.097 -20.922 -24.844 1 91.81 137 ALA B N 1
ATOM 4498 C CA . ALA B 1 137 ? 1.165 -19.5 -25.172 1 91.81 137 ALA B CA 1
ATOM 4499 C C . ALA B 1 137 ? 1.401 -19.281 -26.672 1 91.81 137 ALA B C 1
ATOM 4501 O O . ALA B 1 137 ? 0.721 -18.484 -27.297 1 91.81 137 ALA B O 1
ATOM 4502 N N . LYS B 1 138 ? 2.34 -19.984 -27.219 1 92.81 138 LYS B N 1
ATOM 4503 C CA . LYS B 1 138 ? 2.67 -19.875 -28.641 1 92.81 138 LYS B CA 1
ATOM 4504 C C . LYS B 1 138 ? 1.491 -20.297 -29.516 1 92.81 138 LYS B C 1
ATOM 4506 O O . LYS B 1 138 ? 1.192 -19.641 -30.516 1 92.81 138 LYS B O 1
ATOM 4511 N N . ALA B 1 139 ? 0.889 -21.359 -29.125 1 93.94 139 ALA B N 1
ATOM 4512 C CA . ALA B 1 139 ? -0.257 -21.859 -29.875 1 93.94 139 ALA B CA 1
ATOM 4513 C C . ALA B 1 139 ? -1.387 -20.828 -29.906 1 93.94 139 ALA B C 1
ATOM 4515 O O . ALA B 1 139 ? -1.956 -20.547 -30.953 1 93.94 139 ALA B O 1
ATOM 4516 N N . LEU B 1 140 ? -1.697 -20.344 -28.781 1 94.81 140 LEU B N 1
ATOM 4517 C CA . LEU B 1 140 ? -2.783 -19.375 -28.656 1 94.81 140 LEU B CA 1
ATOM 4518 C C . LEU B 1 140 ? -2.447 -18.094 -29.406 1 94.81 140 LEU B C 1
ATOM 4520 O O . LEU B 1 140 ? -3.318 -17.5 -30.047 1 94.81 140 LEU B O 1
ATOM 4524 N N . LYS B 1 141 ? -1.208 -17.656 -29.266 1 94.5 141 LYS B N 1
ATOM 4525 C CA . LYS B 1 141 ? -0.784 -16.438 -29.969 1 94.5 141 LYS B CA 1
ATOM 4526 C C . LYS B 1 141 ? -0.884 -16.609 -31.484 1 94.5 141 LYS B C 1
ATOM 4528 O O . LYS B 1 141 ? -1.314 -15.703 -32.188 1 94.5 141 LYS B O 1
ATOM 4533 N N . ALA B 1 142 ? -0.511 -17.75 -31.953 1 94.31 142 ALA B N 1
ATOM 4534 C CA . ALA B 1 142 ? -0.536 -18.031 -33.406 1 94.31 142 ALA B CA 1
ATOM 4535 C C . ALA B 1 142 ? -1.968 -18.062 -33.906 1 94.31 142 ALA B C 1
ATOM 4537 O O . ALA B 1 142 ? -2.223 -17.656 -35.062 1 94.31 142 ALA B O 1
ATOM 4538 N N . LEU B 1 143 ? -2.873 -18.438 -33.125 1 93.38 143 LEU B N 1
ATOM 4539 C CA . LEU B 1 143 ? -4.266 -18.594 -33.531 1 93.38 143 LEU B CA 1
ATOM 4540 C C . LEU B 1 143 ? -5.004 -17.266 -33.5 1 93.38 143 LEU B C 1
ATOM 4542 O O . LEU B 1 143 ? -5.957 -17.047 -34.25 1 93.38 143 LEU B O 1
ATOM 4546 N N . ALA B 1 144 ? -4.598 -16.391 -32.688 1 93.12 144 ALA B N 1
ATOM 4547 C CA . ALA B 1 144 ? -5.332 -15.18 -32.344 1 93.12 144 ALA B CA 1
ATOM 4548 C C . ALA B 1 144 ? -5.684 -14.367 -33.594 1 93.12 144 ALA B C 1
ATOM 4550 O O . ALA B 1 144 ? -6.82 -13.914 -33.75 1 93.12 144 ALA B O 1
ATOM 4551 N N . PRO B 1 145 ? -4.754 -14.234 -34.531 1 93.31 145 PRO B N 1
ATOM 4552 C CA . PRO B 1 145 ? -5.086 -13.422 -35.688 1 93.31 145 PRO B CA 1
ATOM 4553 C C . PRO B 1 145 ? -6.055 -14.117 -36.656 1 93.31 145 PRO B C 1
ATOM 4555 O O . PRO B 1 145 ? -6.664 -13.469 -37.5 1 93.31 145 PRO B O 1
ATOM 4558 N N . THR B 1 146 ? -6.234 -15.422 -36.469 1 93.5 146 THR B N 1
ATOM 4559 C CA . THR B 1 146 ? -6.953 -16.188 -37.5 1 93.5 146 THR B CA 1
ATOM 4560 C C . THR B 1 146 ? -8.383 -16.484 -37.031 1 93.5 146 THR B C 1
ATOM 4562 O O . THR B 1 146 ? -9.219 -16.906 -37.844 1 93.5 146 THR B O 1
ATOM 4565 N N . ILE B 1 147 ? -8.625 -16.203 -35.844 1 94.94 147 ILE B N 1
ATOM 4566 C CA . ILE B 1 147 ? -9.945 -16.562 -35.344 1 94.94 147 ILE B CA 1
ATOM 4567 C C . ILE B 1 147 ? -10.812 -15.305 -35.219 1 94.94 147 ILE B C 1
ATOM 4569 O O . ILE B 1 147 ? -10.289 -14.195 -35.094 1 94.94 147 ILE B O 1
ATOM 4573 N N . LYS B 1 148 ? -12.094 -15.555 -35.219 1 96.56 148 LYS B N 1
ATOM 4574 C CA . LYS B 1 148 ? -13.062 -14.477 -35.062 1 96.56 148 LYS B CA 1
ATOM 4575 C C . LYS B 1 148 ? -13.805 -14.609 -33.719 1 96.56 148 LYS B C 1
ATOM 4577 O O . LYS B 1 148 ? -14.383 -13.641 -33.25 1 96.56 148 LYS B O 1
ATOM 4582 N N . SER B 1 149 ? -13.797 -15.797 -33.219 1 97.19 149 SER B N 1
ATOM 4583 C CA . SER B 1 149 ? -14.562 -16.062 -32 1 97.19 149 SER B CA 1
ATOM 4584 C C . SER B 1 149 ? -13.859 -17.078 -31.125 1 97.19 149 SER B C 1
ATOM 4586 O O . SER B 1 149 ? -13.117 -17.922 -31.609 1 97.19 149 SER B O 1
ATOM 4588 N N . ALA B 1 150 ? -14.039 -16.953 -29.812 1 97.25 150 ALA B N 1
ATOM 4589 C CA . ALA B 1 150 ? -13.43 -17.844 -28.844 1 97.25 150 ALA B CA 1
ATOM 4590 C C . ALA B 1 150 ? -14.359 -18.094 -27.672 1 97.25 150 ALA B C 1
ATOM 4592 O O . ALA B 1 150 ? -15.055 -17.188 -27.219 1 97.25 150 ALA B O 1
ATOM 4593 N N . ILE B 1 151 ? -14.453 -19.312 -27.219 1 97.94 151 ILE B N 1
ATOM 4594 C CA . ILE B 1 151 ? -15.078 -19.688 -25.953 1 97.94 151 ILE B CA 1
ATOM 4595 C C . ILE B 1 151 ? -14 -19.922 -24.906 1 97.94 151 ILE B C 1
ATOM 4597 O O . ILE B 1 151 ? -13.07 -20.703 -25.125 1 97.94 151 ILE B O 1
ATOM 4601 N N . VAL B 1 152 ? -14.031 -19.203 -23.859 1 98.25 152 VAL B N 1
ATOM 4602 C CA . VAL B 1 152 ? -13.141 -19.406 -22.719 1 98.25 152 VAL B CA 1
ATOM 4603 C C . VAL B 1 152 ? -13.906 -20.125 -21.609 1 98.25 152 VAL B C 1
ATOM 4605 O O . VAL B 1 152 ? -14.953 -19.656 -21.156 1 98.25 152 VAL B O 1
ATOM 4608 N N . ILE B 1 153 ? -13.398 -21.266 -21.188 1 97.69 153 ILE B N 1
ATOM 4609 C CA . ILE B 1 153 ? -14.062 -22.078 -20.172 1 97.69 153 ILE B CA 1
ATOM 4610 C C . ILE B 1 153 ? -13.305 -21.969 -18.859 1 97.69 153 ILE B C 1
ATOM 4612 O O . ILE B 1 153 ? -12.18 -22.469 -18.734 1 97.69 153 ILE B O 1
ATOM 4616 N N . GLY B 1 154 ? -13.961 -21.422 -17.828 1 97.75 154 GLY B N 1
ATOM 4617 C CA . GLY B 1 154 ? -13.344 -21.047 -16.562 1 97.75 154 GLY B CA 1
ATOM 4618 C C . GLY B 1 154 ? -13.172 -19.547 -16.406 1 97.75 154 GLY B C 1
ATOM 4619 O O . GLY B 1 154 ? -12.43 -18.922 -17.172 1 97.75 154 GLY B O 1
ATOM 4620 N N . ALA B 1 155 ? -13.852 -19.016 -15.383 1 98.31 155 ALA B N 1
ATOM 4621 C CA . ALA B 1 155 ? -13.859 -17.562 -15.227 1 98.31 155 ALA B CA 1
ATOM 4622 C C . ALA B 1 155 ? -13.031 -17.125 -14.016 1 98.31 155 ALA B C 1
ATOM 4624 O O . ALA B 1 155 ? -13.367 -16.141 -13.344 1 98.31 155 ALA B O 1
ATOM 4625 N N . GLY B 1 156 ? -11.969 -17.922 -13.672 1 96.88 156 GLY B N 1
ATOM 4626 C CA . GLY B 1 156 ? -10.945 -17.453 -12.75 1 96.88 156 GLY B CA 1
ATOM 4627 C C . GLY B 1 156 ? -9.984 -16.469 -13.375 1 96.88 156 GLY B C 1
ATOM 4628 O O . GLY B 1 156 ? -10.242 -15.945 -14.461 1 96.88 156 GLY B O 1
ATOM 4629 N N . TYR B 1 157 ? -8.898 -16.188 -12.758 1 96.06 157 TYR B N 1
ATOM 4630 C CA . TYR B 1 157 ? -7.961 -15.156 -13.188 1 96.06 157 TYR B CA 1
ATOM 4631 C C . TYR B 1 157 ? -7.504 -15.398 -14.617 1 96.06 157 TYR B C 1
ATOM 4633 O O . TYR B 1 157 ? -7.543 -14.484 -15.445 1 96.06 157 TYR B O 1
ATOM 4641 N N . ILE B 1 158 ? -7.094 -16.641 -14.953 1 95.44 158 ILE B N 1
ATOM 4642 C CA . ILE B 1 158 ? -6.543 -16.938 -16.266 1 95.44 158 ILE B CA 1
ATOM 4643 C C . ILE B 1 158 ? -7.609 -16.719 -17.344 1 95.44 158 ILE B C 1
ATOM 4645 O O . ILE B 1 158 ? -7.367 -16.031 -18.328 1 95.44 158 ILE B O 1
ATOM 4649 N N . GLY B 1 159 ? -8.773 -17.312 -17.141 1 97.69 159 GLY B N 1
ATOM 4650 C CA . GLY B 1 159 ? -9.859 -17.156 -18.094 1 97.69 159 GLY B CA 1
ATOM 4651 C C . GLY B 1 159 ? -10.352 -15.727 -18.219 1 97.69 159 GLY B C 1
ATOM 4652 O O . GLY B 1 159 ? -10.688 -15.273 -19.312 1 97.69 159 GLY B O 1
ATOM 4653 N N . ALA B 1 160 ? -10.43 -15.055 -17.109 1 98.31 160 ALA B N 1
ATOM 4654 C CA . ALA B 1 160 ? -10.891 -13.672 -17.109 1 98.31 160 ALA B CA 1
ATOM 4655 C C . ALA B 1 160 ? -9.969 -12.781 -17.938 1 98.31 160 ALA B C 1
ATOM 4657 O O . ALA B 1 160 ? -10.43 -11.977 -18.75 1 98.31 160 ALA B O 1
ATOM 4658 N N . GLU B 1 161 ? -8.703 -12.93 -17.75 1 97.88 161 GLU B N 1
ATOM 4659 C CA . GLU B 1 161 ? -7.734 -12.117 -18.469 1 97.88 161 GLU B CA 1
ATOM 4660 C C . GLU B 1 161 ? -7.742 -12.453 -19.969 1 97.88 161 GLU B C 1
ATOM 4662 O O . GLU B 1 161 ? -7.672 -11.562 -20.812 1 97.88 161 GLU B O 1
ATOM 4667 N N . LEU B 1 162 ? -7.816 -13.727 -20.266 1 97.75 162 LEU B N 1
ATOM 4668 C CA . LEU B 1 162 ? -7.824 -14.148 -21.656 1 97.75 162 LEU B CA 1
ATOM 4669 C C . LEU B 1 162 ? -9.07 -13.641 -22.375 1 97.75 162 LEU B C 1
ATOM 4671 O O . LEU B 1 162 ? -8.992 -13.164 -23.516 1 97.75 162 LEU B O 1
ATOM 4675 N N . ALA B 1 163 ? -10.211 -13.805 -21.688 1 98.44 163 ALA B N 1
ATOM 4676 C CA . ALA B 1 163 ? -11.469 -13.312 -22.25 1 98.44 163 ALA B CA 1
ATOM 4677 C C . ALA B 1 163 ? -11.391 -11.812 -22.516 1 98.44 163 ALA B C 1
ATOM 4679 O O . ALA B 1 163 ? -11.875 -11.336 -23.547 1 98.44 163 ALA B O 1
ATOM 4680 N N . GLU B 1 164 ? -10.836 -11.055 -21.609 1 98.31 164 GLU B N 1
ATOM 4681 C CA . GLU B 1 164 ? -10.664 -9.617 -21.797 1 98.31 164 GLU B CA 1
ATOM 4682 C C . GLU B 1 164 ? -9.828 -9.312 -23.031 1 98.31 164 GLU B C 1
ATOM 4684 O O . GLU B 1 164 ? -10.195 -8.461 -23.844 1 98.31 164 GLU B O 1
ATOM 4689 N N . GLN B 1 165 ? -8.711 -10.008 -23.156 1 97.19 165 GLN B N 1
ATOM 4690 C CA . GLN B 1 165 ? -7.797 -9.711 -24.266 1 97.19 165 GLN B CA 1
ATOM 4691 C C . GLN B 1 165 ? -8.438 -10.023 -25.609 1 97.19 165 GLN B C 1
ATOM 4693 O O . GLN B 1 165 ? -8.25 -9.281 -26.578 1 97.19 165 GLN B O 1
ATOM 4698 N N . TYR B 1 166 ? -9.164 -11.109 -25.703 1 97.56 166 TYR B N 1
ATOM 4699 C CA . TYR B 1 166 ? -9.891 -11.43 -26.922 1 97.56 166 TYR B CA 1
ATOM 4700 C C . TYR B 1 166 ? -10.945 -10.367 -27.219 1 97.56 166 TYR B C 1
ATOM 4702 O O . TYR B 1 166 ? -11.109 -9.953 -28.375 1 97.56 166 TYR B O 1
ATOM 4710 N N . ALA B 1 167 ? -11.641 -9.969 -26.172 1 97.81 167 ALA B N 1
ATOM 4711 C CA . ALA B 1 167 ? -12.672 -8.953 -26.359 1 97.81 167 ALA B CA 1
ATOM 4712 C C . ALA B 1 167 ? -12.062 -7.641 -26.859 1 97.81 167 ALA B C 1
ATOM 4714 O O . ALA B 1 167 ? -12.609 -7 -27.75 1 97.81 167 ALA B O 1
ATOM 4715 N N . LEU B 1 168 ? -10.961 -7.266 -26.297 1 96.38 168 LEU B N 1
ATOM 4716 C CA . LEU B 1 168 ? -10.312 -6.004 -26.625 1 96.38 168 LEU B CA 1
ATOM 4717 C C . LEU B 1 168 ? -9.719 -6.035 -28.031 1 96.38 168 LEU B C 1
ATOM 4719 O O . LEU B 1 168 ? -9.391 -4.988 -28.594 1 96.38 168 LEU B O 1
ATOM 4723 N N . THR B 1 169 ? -9.523 -7.223 -28.531 1 95.38 169 THR B N 1
ATOM 4724 C CA . THR B 1 169 ? -9 -7.359 -29.891 1 95.38 169 THR B CA 1
ATOM 4725 C C . THR B 1 169 ? -10.117 -7.734 -30.859 1 95.38 169 THR B C 1
ATOM 4727 O O . THR B 1 169 ? -9.883 -8.445 -31.844 1 95.38 169 THR B O 1
ATOM 4730 N N . ASP B 1 170 ? -11.336 -7.445 -30.516 1 94.75 170 ASP B N 1
ATOM 4731 C CA . ASP B 1 170 ? -12.523 -7.465 -31.359 1 94.75 170 ASP B CA 1
ATOM 4732 C C . ASP B 1 170 ? -12.93 -8.898 -31.703 1 94.75 170 ASP B C 1
ATOM 4734 O O . ASP B 1 170 ? -13.367 -9.172 -32.812 1 94.75 170 ASP B O 1
ATOM 4738 N N . LYS B 1 171 ? -12.609 -9.836 -30.891 1 97.31 171 LYS B N 1
ATOM 4739 C CA . LYS B 1 171 ? -13.148 -11.188 -31.047 1 97.31 171 LYS B CA 1
ATOM 4740 C C . LYS B 1 171 ? -14.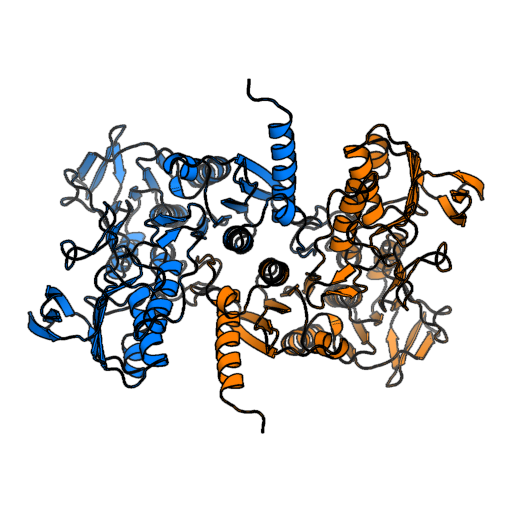508 -11.32 -30.375 1 97.31 171 LYS B C 1
ATOM 4742 O O . LYS B 1 171 ? -14.789 -10.633 -29.391 1 97.31 171 LYS B O 1
ATOM 4747 N N . GLN B 1 172 ? -15.32 -12.141 -30.969 1 98.19 172 GLN B N 1
ATOM 4748 C CA . GLN B 1 172 ? -16.531 -12.555 -30.281 1 98.19 172 GLN B CA 1
ATOM 4749 C C . GLN B 1 172 ? -16.219 -13.562 -29.172 1 98.19 172 GLN B C 1
ATOM 4751 O O . GLN B 1 172 ? -15.68 -14.633 -29.453 1 98.19 172 GLN B O 1
ATOM 4756 N N . VAL B 1 173 ? -16.562 -13.203 -27.922 1 98.62 173 VAL B N 1
ATOM 4757 C CA . VAL B 1 173 ? -16.109 -14.023 -26.812 1 98.62 173 VAL B CA 1
ATOM 4758 C C . VAL B 1 173 ? -17.312 -14.523 -26.016 1 98.62 173 VAL B C 1
ATOM 4760 O O . VAL B 1 173 ? -18.25 -13.766 -25.766 1 98.62 173 VAL B O 1
ATOM 4763 N N . THR B 1 174 ? -17.328 -15.773 -25.703 1 98.75 174 THR B N 1
ATOM 4764 C CA . THR B 1 174 ? -18.188 -16.359 -24.672 1 98.75 174 THR B CA 1
ATOM 4765 C C . THR B 1 174 ? -17.359 -16.875 -23.5 1 98.75 174 THR B C 1
ATOM 4767 O O . THR B 1 174 ? -16.438 -17.656 -23.703 1 98.75 174 THR B O 1
ATOM 4770 N N . LEU B 1 175 ? -17.609 -16.391 -22.328 1 98.81 175 LEU B N 1
ATOM 4771 C CA . LEU B 1 175 ? -16.938 -16.828 -21.094 1 98.81 175 LEU B CA 1
ATOM 4772 C C . LEU B 1 175 ? -17.859 -17.734 -20.281 1 98.81 175 LEU B C 1
ATOM 4774 O O . LEU B 1 175 ? -18.906 -17.281 -19.797 1 98.81 175 LEU B O 1
ATOM 4778 N N . ILE B 1 176 ? -17.5 -19 -20.141 1 98.56 176 ILE B N 1
ATOM 4779 C CA . ILE B 1 176 ? -18.328 -20.016 -19.469 1 98.56 176 ILE B CA 1
ATOM 4780 C C . ILE B 1 176 ? -17.703 -20.375 -18.125 1 98.56 176 ILE B C 1
ATOM 4782 O O . ILE B 1 176 ? -16.5 -20.531 -18.016 1 98.56 176 ILE B O 1
ATOM 4786 N N . ASP B 1 177 ? -18.516 -20.453 -17.125 1 98.44 177 ASP B N 1
ATOM 4787 C CA . ASP B 1 177 ? -18.078 -21 -15.852 1 98.44 177 ASP B CA 1
ATOM 4788 C C . ASP B 1 177 ? -19.203 -21.734 -15.141 1 98.44 177 ASP B C 1
ATOM 4790 O O . ASP B 1 177 ? -20.375 -21.359 -15.258 1 98.44 177 ASP B O 1
ATOM 4794 N N . GLY B 1 178 ? -18.828 -22.812 -14.453 1 97.19 178 GLY B N 1
ATOM 4795 C CA . GLY B 1 178 ? -19.797 -23.531 -13.633 1 97.19 178 GLY B CA 1
ATOM 4796 C C . GLY B 1 178 ? -20.234 -22.734 -12.422 1 97.19 178 GLY B C 1
ATOM 4797 O O . GLY B 1 178 ? -21.328 -22.969 -11.891 1 97.19 178 GLY B O 1
ATOM 4798 N N . LEU B 1 179 ? -19.469 -21.828 -11.93 1 96.94 179 LEU B N 1
ATOM 4799 C CA . LEU B 1 179 ? -19.828 -20.969 -10.805 1 96.94 179 LEU B CA 1
ATOM 4800 C C . LEU B 1 179 ? -20.688 -19.797 -11.273 1 96.94 179 LEU B C 1
ATOM 4802 O O . LEU B 1 179 ? -20.656 -19.438 -12.453 1 96.94 179 LEU B O 1
ATOM 4806 N N . PRO B 1 180 ? -21.391 -19.219 -10.375 1 96.94 180 PRO B N 1
ATOM 4807 C CA . PRO B 1 180 ? -22.406 -18.25 -10.789 1 96.94 180 PRO B CA 1
ATOM 4808 C C . PRO B 1 180 ? -21.844 -16.875 -11.094 1 96.94 180 PRO B C 1
ATOM 4810 O O . PRO B 1 180 ? -22.578 -15.969 -11.516 1 96.94 180 PRO B O 1
ATOM 4813 N N . ARG B 1 181 ? -20.531 -16.688 -10.906 1 97.62 181 ARG B N 1
ATOM 4814 C CA . ARG B 1 181 ? -19.969 -15.352 -11.117 1 97.62 181 ARG B CA 1
ATOM 4815 C C . ARG B 1 181 ? -18.578 -15.43 -11.727 1 97.62 181 ARG B C 1
ATOM 4817 O O . ARG B 1 181 ? -17.875 -16.438 -11.562 1 97.62 181 ARG B O 1
ATOM 4824 N N . VAL B 1 182 ? -18.188 -14.367 -12.5 1 98.5 182 VAL B N 1
ATOM 4825 C CA . VAL B 1 182 ? -16.781 -14.203 -12.891 1 98.5 182 VAL B CA 1
ATOM 4826 C C . VAL B 1 182 ? -15.93 -13.953 -11.656 1 98.5 182 VAL B C 1
ATOM 4828 O O . VAL B 1 182 ? -16.312 -13.195 -10.766 1 98.5 182 VAL B O 1
ATOM 4831 N N . LEU B 1 183 ? -14.812 -14.586 -11.531 1 98.38 183 LEU B N 1
ATOM 4832 C CA . LEU B 1 183 ? -13.883 -14.406 -10.422 1 98.38 183 LEU B CA 1
ATOM 4833 C C . LEU B 1 183 ? -14.555 -14.727 -9.094 1 98.38 183 LEU B C 1
ATOM 4835 O O . LEU B 1 183 ? -14.305 -14.055 -8.094 1 98.38 183 LEU B O 1
ATOM 4839 N N . ALA B 1 184 ? -15.352 -15.758 -9.102 1 97 184 ALA B N 1
ATOM 4840 C CA . ALA B 1 184 ? -16.219 -16.094 -7.98 1 97 184 ALA B CA 1
ATOM 4841 C C . ALA B 1 184 ? -15.414 -16.469 -6.746 1 97 184 ALA B C 1
ATOM 4843 O O . ALA B 1 184 ? -15.867 -16.297 -5.613 1 97 184 ALA B O 1
ATOM 4844 N N . LYS B 1 185 ? -14.227 -16.953 -6.922 1 95.5 185 LYS B N 1
ATOM 4845 C CA . LYS B 1 185 ? -13.422 -17.406 -5.793 1 95.5 185 LYS B CA 1
ATOM 4846 C C . LYS B 1 185 ? -12.484 -16.312 -5.309 1 95.5 185 LYS B C 1
ATOM 4848 O O . LYS B 1 185 ? -11.867 -16.438 -4.25 1 95.5 185 LYS B O 1
ATOM 4853 N N . ASN B 1 186 ? -12.477 -15.211 -6.004 1 96.81 186 ASN B N 1
ATOM 4854 C CA . ASN B 1 186 ? -11.484 -14.188 -5.727 1 96.81 186 ASN B CA 1
ATOM 4855 C C . ASN B 1 186 ? -12.117 -12.945 -5.109 1 96.81 186 ASN B C 1
ATOM 4857 O O . ASN B 1 186 ? -11.453 -12.203 -4.375 1 96.81 186 ASN B O 1
ATOM 4861 N N . PHE B 1 187 ? -13.359 -12.688 -5.488 1 98.44 187 PHE B N 1
ATOM 4862 C CA . PHE B 1 187 ? -14.023 -11.469 -5.027 1 98.44 187 PHE B CA 1
ATOM 4863 C C . PHE B 1 187 ? -15.484 -11.75 -4.688 1 98.44 187 PHE B C 1
ATOM 4865 O O . PHE B 1 187 ? -16.062 -12.734 -5.16 1 98.44 187 PHE B O 1
ATOM 4872 N N . ASP B 1 188 ? -16.078 -10.852 -3.861 1 98.25 188 ASP B N 1
ATOM 4873 C CA . ASP B 1 188 ? -17.5 -10.914 -3.559 1 98.25 188 ASP B CA 1
ATOM 4874 C C . ASP B 1 188 ? -18.312 -10.172 -4.609 1 98.25 188 ASP B C 1
ATOM 4876 O O . ASP B 1 188 ? -17.766 -9.5 -5.484 1 98.25 188 ASP B O 1
ATOM 4880 N N . ALA B 1 189 ? -19.609 -10.25 -4.508 1 97.81 189 ALA B N 1
ATOM 4881 C CA . ALA B 1 189 ? -20.562 -9.781 -5.516 1 97.81 189 ALA B CA 1
ATOM 4882 C C . ALA B 1 189 ? -20.422 -8.281 -5.758 1 97.81 189 ALA B C 1
ATOM 4884 O O . ALA B 1 189 ? -20.609 -7.809 -6.879 1 97.81 189 ALA B O 1
ATOM 4885 N N . ASN B 1 190 ? -20.078 -7.555 -4.707 1 97.5 190 ASN B N 1
ATOM 4886 C CA . ASN B 1 190 ? -19.953 -6.109 -4.844 1 97.5 190 ASN B CA 1
ATOM 4887 C C . ASN B 1 190 ? -18.906 -5.738 -5.902 1 97.5 190 ASN B C 1
ATOM 4889 O O . ASN B 1 190 ? -19.016 -4.695 -6.547 1 97.5 190 ASN B O 1
ATOM 4893 N N . ILE B 1 191 ? -17.953 -6.566 -6.133 1 98.44 191 ILE B N 1
ATOM 4894 C CA . ILE B 1 191 ? -16.906 -6.324 -7.121 1 98.44 191 ILE B CA 1
ATOM 4895 C C . ILE B 1 191 ? -17.219 -7.094 -8.406 1 98.44 191 ILE B C 1
ATOM 4897 O O . ILE B 1 191 ? -17.141 -6.543 -9.5 1 98.44 191 ILE B O 1
ATOM 4901 N N . THR B 1 192 ? -17.609 -8.367 -8.297 1 98.56 192 THR B N 1
ATOM 4902 C CA . THR B 1 192 ? -17.812 -9.188 -9.492 1 98.56 192 THR B CA 1
ATOM 4903 C C . THR B 1 192 ? -18.984 -8.656 -10.32 1 98.56 192 THR B C 1
ATOM 4905 O O . THR B 1 192 ? -18.984 -8.773 -11.547 1 98.56 192 THR B O 1
ATOM 4908 N N . ASP B 1 193 ? -20 -7.988 -9.648 1 98.44 193 ASP B N 1
ATOM 4909 C CA . ASP B 1 193 ? -21.078 -7.336 -10.391 1 98.44 193 ASP B CA 1
ATOM 4910 C C . ASP B 1 193 ? -20.516 -6.293 -11.359 1 98.44 193 ASP B C 1
ATOM 4912 O O . ASP B 1 193 ? -20.969 -6.199 -12.5 1 98.44 193 ASP B O 1
ATOM 4916 N N . ARG B 1 194 ? -19.609 -5.555 -10.891 1 98.5 194 ARG B N 1
ATOM 4917 C CA . ARG B 1 194 ? -19 -4.512 -11.711 1 98.5 194 ARG B CA 1
ATOM 4918 C C . ARG B 1 194 ? -18.156 -5.113 -12.828 1 98.5 194 ARG B C 1
ATOM 4920 O O . ARG B 1 194 ? -18.156 -4.617 -13.953 1 98.5 194 ARG B O 1
ATOM 4927 N N . VAL B 1 195 ? -17.438 -6.176 -12.539 1 98.75 195 VAL B N 1
ATOM 4928 C CA . VAL B 1 195 ? -16.609 -6.855 -13.523 1 98.75 195 VAL B CA 1
ATOM 4929 C C . VAL B 1 195 ? -17.484 -7.434 -14.633 1 98.75 195 VAL B C 1
ATOM 4931 O O . VAL B 1 195 ? -17.156 -7.309 -15.812 1 98.75 195 VAL B O 1
ATOM 4934 N N . GLU B 1 196 ? -18.531 -8.062 -14.234 1 98.81 196 GLU B N 1
ATOM 4935 C CA . GLU B 1 196 ? -19.453 -8.656 -15.211 1 98.81 196 GLU B CA 1
ATOM 4936 C C . GLU B 1 196 ? -20.047 -7.586 -16.125 1 98.81 196 GLU B C 1
ATOM 4938 O O . GLU B 1 196 ? -20.203 -7.809 -17.328 1 98.81 196 GLU B O 1
ATOM 4943 N N . LYS B 1 197 ? -20.359 -6.438 -15.531 1 98.69 197 LYS B N 1
ATOM 4944 C CA . LYS B 1 197 ? -20.844 -5.336 -16.344 1 98.69 197 LYS B CA 1
ATOM 4945 C C . LYS B 1 197 ? -19.797 -4.883 -17.359 1 98.69 197 LYS B C 1
ATOM 4947 O O . LYS B 1 197 ? -20.141 -4.559 -18.5 1 98.69 197 LYS B O 1
ATOM 4952 N N . LEU B 1 198 ? -18.578 -4.812 -16.984 1 98.75 198 LEU B N 1
ATOM 4953 C CA . LEU B 1 198 ? -17.5 -4.453 -17.906 1 98.75 198 LEU B CA 1
ATOM 4954 C C . LEU B 1 198 ? -17.422 -5.43 -19.078 1 98.75 198 LEU B C 1
ATOM 4956 O O . LEU B 1 198 ? -17.25 -5.016 -20.219 1 98.75 198 LEU B O 1
ATOM 4960 N N . TYR B 1 199 ? -17.547 -6.73 -18.75 1 98.81 199 TYR B N 1
ATOM 4961 C CA . TYR B 1 199 ? -17.516 -7.746 -19.797 1 98.81 199 TYR B CA 1
ATOM 4962 C C . TYR B 1 199 ? -18.672 -7.547 -20.781 1 98.81 199 TYR B C 1
ATOM 4964 O O . TYR B 1 199 ? -18.469 -7.523 -22 1 98.81 199 TYR B O 1
ATOM 4972 N N . THR B 1 200 ? -19.875 -7.395 -20.266 1 98.69 200 THR B N 1
ATOM 4973 C CA . THR B 1 200 ? -21.031 -7.254 -21.141 1 98.69 200 THR B CA 1
ATOM 4974 C C . THR B 1 200 ? -20.953 -5.953 -21.938 1 98.69 200 THR B C 1
ATOM 4976 O O . THR B 1 200 ? -21.375 -5.902 -23.094 1 98.69 200 THR B O 1
ATOM 4979 N N . ASP B 1 201 ? -20.453 -4.902 -21.312 1 98.44 201 ASP B N 1
ATOM 4980 C CA . ASP B 1 201 ? -20.281 -3.625 -21.984 1 98.44 201 ASP B CA 1
ATOM 4981 C C . ASP B 1 201 ? -19.312 -3.754 -23.156 1 98.44 201 ASP B C 1
ATOM 4983 O O . ASP B 1 201 ? -19.328 -2.943 -24.078 1 98.44 201 ASP B O 1
ATOM 4987 N N . HIS B 1 202 ? -18.5 -4.766 -23.109 1 98.19 202 HIS B N 1
ATOM 4988 C CA . HIS B 1 202 ? -17.516 -4.969 -24.172 1 98.19 202 HIS B CA 1
ATOM 4989 C C . HIS B 1 202 ? -17.922 -6.117 -25.078 1 98.19 202 HIS B C 1
ATOM 4991 O O . HIS B 1 202 ? -17.094 -6.676 -25.797 1 98.19 202 HIS B O 1
ATOM 4997 N N . GLY B 1 203 ? -19.141 -6.559 -24.922 1 98.19 203 GLY B N 1
ATOM 4998 C CA . GLY B 1 203 ? -19.719 -7.488 -25.875 1 98.19 203 GLY B CA 1
ATOM 4999 C C . GLY B 1 203 ? -19.453 -8.938 -25.547 1 98.19 203 GLY B C 1
ATOM 5000 O O . GLY B 1 203 ? -19.688 -9.828 -26.359 1 98.19 203 GLY B O 1
ATOM 5001 N N . VAL B 1 204 ? -18.953 -9.258 -24.391 1 98.81 204 VAL B N 1
ATOM 5002 C CA . VAL B 1 204 ? -18.672 -10.633 -24 1 98.81 204 VAL B CA 1
ATOM 5003 C C . VAL B 1 204 ? -19.953 -11.312 -23.547 1 98.81 204 VAL B C 1
ATOM 5005 O O . VAL B 1 204 ? -20.719 -10.75 -22.766 1 98.81 204 VAL B O 1
ATOM 5008 N N . ASN B 1 205 ? -20.203 -12.445 -24.109 1 98.75 205 ASN B N 1
ATOM 5009 C CA . ASN B 1 205 ? -21.312 -13.281 -23.625 1 98.75 205 ASN B CA 1
ATOM 5010 C C . ASN B 1 205 ? -20.906 -14.07 -22.391 1 98.75 205 ASN B C 1
ATOM 5012 O O . ASN B 1 205 ? -19.984 -14.891 -22.438 1 98.75 205 ASN B O 1
ATOM 5016 N N . LEU B 1 206 ? -21.609 -13.797 -21.312 1 98.81 206 LEU B N 1
ATOM 5017 C CA . LEU B 1 206 ? -21.328 -14.492 -20.062 1 98.81 206 LEU B CA 1
ATOM 5018 C C . LEU B 1 206 ? -22.266 -15.672 -19.875 1 98.81 206 LEU B C 1
ATOM 5020 O O . LEU B 1 206 ? -23.484 -15.492 -19.781 1 98.81 206 LEU B O 1
ATOM 5024 N N . ALA B 1 207 ? -21.734 -16.859 -19.875 1 98.69 207 ALA B N 1
ATOM 5025 C CA . ALA B 1 207 ? -22.469 -18.094 -19.594 1 98.69 207 ALA B CA 1
ATOM 5026 C C . ALA B 1 207 ? -22.078 -18.656 -18.234 1 98.69 207 ALA B C 1
ATOM 5028 O O . ALA B 1 207 ? -21.344 -19.641 -18.141 1 98.69 207 ALA B O 1
ATOM 5029 N N . LEU B 1 208 ? -22.609 -18.078 -17.172 1 98.5 208 LEU B N 1
ATOM 5030 C CA . LEU B 1 208 ? -22.25 -18.391 -15.789 1 98.5 208 LEU B CA 1
ATOM 5031 C C . LEU B 1 208 ? -23.25 -19.359 -15.18 1 98.5 208 LEU B C 1
ATOM 5033 O O . LEU B 1 208 ? -24.406 -19.391 -15.578 1 98.5 208 LEU B O 1
ATOM 5037 N N . GLY B 1 209 ? -22.766 -20.109 -14.156 1 97.88 209 GLY B N 1
ATOM 5038 C CA . GLY B 1 209 ? -23.609 -21.156 -13.594 1 97.88 209 GLY B CA 1
ATOM 5039 C C . GLY B 1 209 ? -23.906 -22.281 -14.57 1 97.88 209 GLY B C 1
ATOM 5040 O O . GLY B 1 209 ? -24.969 -22.906 -14.5 1 97.88 209 GLY B O 1
ATOM 5041 N N . GLU B 1 210 ? -23.062 -22.391 -15.57 1 97.38 210 GLU B N 1
ATOM 5042 C CA . GLU B 1 210 ? -23.234 -23.391 -16.609 1 97.38 210 GLU B CA 1
ATOM 5043 C C . GLU B 1 210 ? -22.078 -24.391 -16.594 1 97.38 210 GLU B C 1
ATOM 5045 O O . GLU B 1 210 ? -20.922 -24.016 -16.703 1 97.38 210 GLU B O 1
ATOM 5050 N N . MET B 1 211 ? -22.422 -25.641 -16.562 1 96.94 211 MET B N 1
ATOM 5051 C CA . MET B 1 211 ? -21.422 -26.703 -16.594 1 96.94 211 MET B CA 1
ATOM 5052 C C . MET B 1 211 ? -21.25 -27.25 -18 1 96.94 211 MET B C 1
ATOM 5054 O O . MET B 1 211 ? -22.234 -27.672 -18.625 1 96.94 211 MET B O 1
ATOM 5058 N N . VAL B 1 212 ? -20.094 -27.281 -18.516 1 96.94 212 VAL B N 1
ATOM 5059 C CA . VAL B 1 212 ? -19.828 -27.828 -19.844 1 96.94 212 VAL B CA 1
ATOM 5060 C C . VAL B 1 212 ? -20.047 -29.344 -19.828 1 96.94 212 VAL B C 1
ATOM 5062 O O . VAL B 1 212 ? -19.562 -30.047 -18.938 1 96.94 212 VAL B O 1
ATOM 5065 N N . THR B 1 213 ? -20.703 -29.859 -20.891 1 96.5 213 THR B N 1
ATOM 5066 C CA . THR B 1 213 ? -21.031 -31.281 -20.906 1 96.5 213 THR B CA 1
ATOM 5067 C C . THR B 1 213 ? -20.531 -31.953 -22.172 1 96.5 213 THR B C 1
ATOM 5069 O O . THR B 1 213 ? -20.516 -33.188 -22.281 1 96.5 213 THR B O 1
ATOM 5072 N N . GLY B 1 214 ? -20.109 -31.062 -23.078 1 95.44 214 GLY B N 1
ATOM 5073 C CA . GLY B 1 214 ? -19.641 -31.703 -24.297 1 95.44 214 GLY B CA 1
ATOM 5074 C C . GLY B 1 214 ? -19.094 -30.734 -25.312 1 95.44 214 GLY B C 1
ATOM 5075 O O . GLY B 1 214 ? -19.344 -29.531 -25.234 1 95.44 214 GLY B O 1
ATOM 5076 N N . PHE B 1 215 ? -18.312 -31.312 -26.234 1 94.5 215 PHE B N 1
ATOM 5077 C CA . PHE B 1 215 ? -17.75 -30.594 -27.375 1 94.5 215 PHE B CA 1
ATOM 5078 C C . PHE B 1 215 ? -18.094 -31.312 -28.688 1 94.5 215 PHE B C 1
ATOM 5080 O O . PHE B 1 215 ? -18.109 -32.531 -28.734 1 94.5 215 PHE B O 1
ATOM 5087 N N . THR B 1 216 ? -18.375 -30.578 -29.672 1 92.31 216 THR B N 1
ATOM 5088 C CA . THR B 1 216 ? -18.594 -31.141 -31 1 92.31 216 THR B CA 1
ATOM 5089 C C . THR B 1 216 ? -17.938 -30.266 -32.062 1 92.31 216 THR B C 1
ATOM 5091 O O . THR B 1 216 ? -17.938 -29.031 -31.953 1 92.31 216 THR B O 1
ATOM 5094 N N . GLN B 1 217 ? -17.344 -30.922 -33.031 1 88 217 GLN B N 1
ATOM 5095 C CA . GLN B 1 217 ? -16.766 -30.219 -34.156 1 88 217 GLN B CA 1
ATOM 5096 C C . GLN B 1 217 ? -17.781 -30.078 -35.281 1 88 217 GLN B C 1
ATOM 5098 O O . GLN B 1 217 ? -18.453 -31.047 -35.656 1 88 217 GLN B O 1
ATOM 5103 N N . GLY B 1 218 ? -17.844 -28.875 -35.656 1 78.88 218 GLY B N 1
ATOM 5104 C CA . GLY B 1 218 ? -18.719 -28.672 -36.781 1 78.88 218 GLY B CA 1
ATOM 5105 C C . GLY B 1 218 ? -18.078 -29 -38.125 1 78.88 218 GLY B C 1
ATOM 5106 O O . GLY B 1 218 ? -16.891 -29.344 -38.156 1 78.88 218 GLY B O 1
ATOM 5107 N N . THR B 1 219 ? -18.938 -28.891 -39.156 1 77.38 219 THR B N 1
ATOM 5108 C CA . THR B 1 219 ? -18.516 -29.25 -40.5 1 77.38 219 THR B CA 1
ATOM 5109 C C . THR B 1 219 ? -17.641 -28.156 -41.094 1 77.38 219 THR B C 1
ATOM 5111 O O . THR B 1 219 ? -16.828 -28.406 -41.969 1 77.38 219 THR B O 1
ATOM 5114 N N . ASP B 1 220 ? -17.828 -26.984 -40.625 1 80.25 220 ASP B N 1
ATOM 5115 C CA . ASP B 1 220 ? -17.109 -25.844 -41.219 1 80.25 220 ASP B CA 1
ATOM 5116 C C . ASP B 1 220 ? -15.922 -25.438 -40.344 1 80.25 220 ASP B C 1
ATOM 5118 O O . ASP B 1 220 ? -15.422 -24.328 -40.438 1 80.25 220 ASP B O 1
ATOM 5122 N N . GLY B 1 221 ? -15.539 -26.266 -39.469 1 80.06 221 GLY B N 1
ATOM 5123 C CA . GLY B 1 221 ? -14.344 -26.016 -38.656 1 80.06 221 GLY B CA 1
ATOM 5124 C C . GLY B 1 221 ? -14.641 -25.344 -37.344 1 80.06 221 GLY B C 1
ATOM 5125 O O . GLY B 1 221 ? -13.75 -25.203 -36.5 1 80.06 221 GLY B O 1
ATOM 5126 N N . GLU B 1 222 ? -15.953 -24.984 -37.219 1 85 222 GLU B N 1
ATOM 5127 C CA . GLU B 1 222 ? -16.312 -24.375 -35.938 1 85 222 GLU B CA 1
ATOM 5128 C C . GLU B 1 222 ? -16.531 -25.438 -34.875 1 85 222 GLU B C 1
ATOM 5130 O O . GLU B 1 222 ? -16.734 -26.609 -35.188 1 85 222 GLU B O 1
ATOM 5135 N N . MET B 1 223 ? -16.328 -25.031 -33.625 1 90.38 223 MET B N 1
ATOM 5136 C CA . MET B 1 223 ? -16.578 -25.922 -32.5 1 90.38 223 MET B CA 1
ATOM 5137 C C . MET B 1 223 ? -17.766 -25.453 -31.672 1 90.38 223 MET B C 1
ATOM 5139 O O . MET B 1 223 ? -17.969 -24.25 -31.516 1 90.38 223 MET B O 1
ATOM 5143 N N . THR B 1 224 ? -18.547 -26.438 -31.281 1 94.94 224 THR B N 1
ATOM 5144 C CA . THR B 1 224 ? -19.688 -26.141 -30.406 1 94.94 224 THR B CA 1
ATOM 5145 C C . THR B 1 224 ? -19.453 -26.719 -29.016 1 94.94 224 THR B C 1
ATOM 5147 O O . THR B 1 224 ? -19.109 -27.891 -28.875 1 94.94 224 THR B O 1
ATOM 5150 N N . VAL B 1 225 ? -19.578 -25.875 -27.984 1 96.19 225 VAL B N 1
ATOM 5151 C CA . VAL B 1 225 ? -19.531 -26.281 -26.594 1 96.19 225 VAL B CA 1
ATOM 5152 C C . VAL B 1 225 ? -20.953 -26.375 -26.031 1 96.19 225 VAL B C 1
ATOM 5154 O O . VAL B 1 225 ? -21.719 -25.406 -26.094 1 96.19 225 VAL B O 1
ATOM 5157 N N . THR B 1 226 ? -21.25 -27.562 -25.547 1 96.69 226 THR B N 1
ATOM 5158 C CA . THR B 1 226 ? -22.562 -27.781 -24.938 1 96.69 226 THR B CA 1
ATOM 5159 C C . THR B 1 226 ? -22.453 -27.734 -23.406 1 96.69 226 THR B C 1
ATOM 5161 O O . THR B 1 226 ? -21.516 -28.297 -22.828 1 96.69 226 THR B O 1
ATOM 5164 N N . THR B 1 227 ? -23.406 -26.969 -22.797 1 97.5 227 THR B N 1
ATOM 5165 C CA . THR B 1 227 ? -23.516 -26.938 -21.344 1 97.5 227 THR B CA 1
ATOM 5166 C C . THR B 1 227 ? -24.844 -27.547 -20.891 1 97.5 227 THR B C 1
ATOM 5168 O O . THR B 1 227 ? -25.641 -28.016 -21.719 1 97.5 227 THR B O 1
ATOM 5171 N N . ASP B 1 228 ? -25.031 -27.625 -19.609 1 97.75 228 ASP B N 1
ATOM 5172 C CA . ASP B 1 228 ? -26.297 -28.125 -19.062 1 97.75 228 ASP B CA 1
ATOM 5173 C C . ASP B 1 228 ? -27.438 -27.141 -19.312 1 97.75 228 ASP B C 1
ATOM 5175 O O . ASP B 1 228 ? -28.594 -27.469 -19.094 1 97.75 228 ASP B O 1
ATOM 5179 N N . LYS B 1 229 ? -27.109 -25.953 -19.828 1 97.69 229 LYS B N 1
ATOM 5180 C CA . LYS B 1 229 ? -28.156 -24.953 -20 1 97.69 229 LYS B CA 1
ATOM 5181 C C . LYS B 1 229 ? -28.219 -24.469 -21.453 1 97.69 229 LYS B C 1
ATOM 5183 O O . LYS B 1 229 ? -29.203 -23.844 -21.859 1 97.69 229 LYS B O 1
ATOM 5188 N N . GLY B 1 230 ? -27.172 -24.734 -22.172 1 96.12 230 GLY B N 1
ATOM 5189 C CA . GLY B 1 230 ? -27.172 -24.203 -23.516 1 96.12 230 GLY B CA 1
ATOM 5190 C C . GLY B 1 230 ? -26.031 -24.719 -24.359 1 96.12 230 GLY B C 1
ATOM 5191 O O . GLY B 1 230 ? -25.438 -25.766 -24.047 1 96.12 230 GLY B O 1
ATOM 5192 N N . SER B 1 231 ? -25.906 -24.109 -25.562 1 96.81 231 SER B N 1
ATOM 5193 C CA . SER B 1 231 ? -24.828 -24.422 -26.484 1 96.81 231 SER B CA 1
ATOM 5194 C C . SER B 1 231 ? -24.234 -23.156 -27.109 1 96.81 231 SER B C 1
ATOM 5196 O O . SER B 1 231 ? -24.969 -22.219 -27.422 1 96.81 231 SER B O 1
ATOM 5198 N N . TYR B 1 232 ? -22.953 -23.172 -27.281 1 97.12 232 TYR B N 1
ATOM 5199 C CA . TYR B 1 232 ? -22.219 -22.016 -27.812 1 97.12 232 TYR B CA 1
ATOM 5200 C C . TYR B 1 232 ? -21.219 -22.453 -28.875 1 97.12 232 TYR B C 1
ATOM 5202 O O . TYR B 1 232 ? -20.562 -23.484 -28.75 1 97.12 232 TYR B O 1
ATOM 5210 N N . THR B 1 233 ? -21.156 -21.672 -29.938 1 95.88 233 THR B N 1
ATOM 5211 C CA . THR B 1 233 ? -20.266 -22 -31.047 1 95.88 233 THR B CA 1
ATOM 5212 C C . THR B 1 233 ? -19.203 -20.938 -31.219 1 95.88 233 THR B C 1
ATOM 5214 O O . THR B 1 233 ? -19.469 -19.734 -31.078 1 95.88 233 THR B O 1
ATOM 5217 N N . ALA B 1 234 ? -17.953 -21.375 -31.5 1 95.81 234 ALA B N 1
ATOM 5218 C CA . ALA B 1 234 ? -16.828 -20.469 -31.781 1 95.81 234 ALA B CA 1
ATOM 5219 C C . ALA B 1 234 ? -15.75 -21.172 -32.594 1 95.81 234 ALA B C 1
ATOM 5221 O O . ALA B 1 234 ? -15.852 -22.375 -32.875 1 95.81 234 ALA B O 1
ATOM 5222 N N . ASP B 1 235 ? -14.758 -20.391 -33 1 95 235 ASP B N 1
ATOM 5223 C CA . ASP B 1 235 ? -13.641 -20.938 -33.781 1 95 235 ASP B CA 1
ATOM 5224 C C . ASP B 1 235 ? -12.758 -21.812 -32.875 1 95 235 ASP B C 1
ATOM 5226 O O . ASP B 1 235 ? -12.242 -22.844 -33.344 1 95 235 ASP B O 1
ATOM 5230 N N . ILE B 1 236 ? -12.562 -21.438 -31.656 1 94.75 236 ILE B N 1
ATOM 5231 C CA . ILE B 1 236 ? -11.75 -22.219 -30.734 1 94.75 236 ILE B CA 1
ATOM 5232 C C . ILE B 1 236 ? -12.367 -22.172 -29.328 1 94.75 236 ILE B C 1
ATOM 5234 O O . ILE B 1 236 ? -13.227 -21.328 -29.047 1 94.75 236 ILE B O 1
ATOM 5238 N N . ALA B 1 237 ? -11.969 -23.078 -28.516 1 95.75 237 ALA B N 1
ATOM 5239 C CA . ALA B 1 237 ? -12.227 -23.062 -27.078 1 95.75 237 ALA B CA 1
ATOM 5240 C C . ALA B 1 237 ? -10.93 -23.156 -26.281 1 95.75 237 ALA B C 1
ATOM 5242 O O . ALA B 1 237 ? -9.984 -23.828 -26.703 1 95.75 237 ALA B O 1
ATOM 5243 N N . VAL B 1 238 ? -10.828 -22.422 -25.25 1 96.38 238 VAL B N 1
ATOM 5244 C CA . VAL B 1 238 ? -9.672 -22.484 -24.359 1 96.38 238 VAL B CA 1
ATOM 5245 C C . VAL B 1 238 ? -10.117 -22.938 -22.969 1 96.38 238 VAL B C 1
ATOM 5247 O O . VAL B 1 238 ? -11.039 -22.359 -22.391 1 96.38 238 VAL B O 1
ATOM 5250 N N . LEU B 1 239 ? -9.461 -23.938 -22.484 1 95.81 239 LEU B N 1
ATOM 5251 C CA . LEU B 1 239 ? -9.773 -24.5 -21.172 1 95.81 239 LEU B CA 1
ATOM 5252 C C . LEU B 1 239 ? -8.977 -23.797 -20.078 1 95.81 239 LEU B C 1
ATOM 5254 O O . LEU B 1 239 ? -7.742 -23.859 -20.078 1 95.81 239 LEU B O 1
ATOM 5258 N N . CYS B 1 240 ? -9.641 -23.141 -19.156 1 95.31 240 CYS B N 1
ATOM 5259 C CA . CYS B 1 240 ? -9.07 -22.469 -17.984 1 95.31 240 CYS B CA 1
ATOM 5260 C C . CYS B 1 240 ? -9.766 -22.922 -16.719 1 95.31 240 CYS B C 1
ATOM 5262 O O . CYS B 1 240 ? -10.211 -22.094 -15.914 1 95.31 240 CYS B O 1
ATOM 5264 N N . THR B 1 241 ? -9.828 -24.203 -16.469 1 92.25 241 THR B N 1
ATOM 5265 C CA . THR B 1 241 ? -10.727 -24.75 -15.461 1 92.25 241 THR B CA 1
ATOM 5266 C C . THR B 1 241 ? -9.953 -25.125 -14.195 1 92.25 241 THR B C 1
ATOM 5268 O O . THR B 1 241 ? -10.453 -25.891 -13.359 1 92.25 241 THR B O 1
ATOM 5271 N N . GLY B 1 242 ? -8.734 -24.656 -14.086 1 91 242 GLY B N 1
ATOM 5272 C CA . GLY B 1 242 ? -7.98 -24.906 -12.867 1 91 242 GLY B CA 1
ATOM 5273 C C . GLY B 1 242 ? -6.832 -25.875 -13.07 1 91 242 GLY B C 1
ATOM 5274 O O . GLY B 1 242 ? -6.535 -26.266 -14.195 1 91 242 GLY B O 1
ATOM 5275 N N . PHE B 1 243 ? -6.148 -26.172 -11.938 1 93.19 243 PHE B N 1
ATOM 5276 C CA . PHE B 1 243 ? -4.93 -26.984 -11.984 1 93.19 243 PHE B CA 1
ATOM 5277 C C . PHE B 1 243 ? -4.938 -28.031 -10.891 1 93.19 243 PHE B C 1
ATOM 5279 O O . PHE B 1 243 ? -5.566 -27.859 -9.844 1 93.19 243 PHE B O 1
ATOM 5286 N N . ARG B 1 244 ? -4.359 -29.094 -11.164 1 95.12 244 ARG B N 1
ATOM 5287 C CA . ARG B 1 244 ? -4.09 -30.125 -10.172 1 95.12 244 ARG B CA 1
ATOM 5288 C C . ARG B 1 244 ? -2.596 -30.234 -9.891 1 95.12 244 ARG B C 1
ATOM 5290 O O . ARG B 1 244 ? -1.775 -30.172 -10.805 1 95.12 244 ARG B O 1
ATOM 5297 N N . PRO B 1 245 ? -2.244 -30.406 -8.586 1 97.5 245 PRO B N 1
ATOM 5298 C CA . PRO B 1 245 ? -0.817 -30.562 -8.289 1 97.5 245 PRO B CA 1
ATOM 5299 C C . PRO B 1 245 ? -0.216 -31.812 -8.914 1 97.5 245 PRO B C 1
ATOM 5301 O O . PRO B 1 245 ? -0.863 -32.875 -8.945 1 97.5 245 PRO B O 1
ATOM 5304 N N . ASN B 1 246 ? 0.96 -31.688 -9.508 1 97 246 ASN B N 1
ATOM 5305 C CA . ASN B 1 246 ? 1.706 -32.812 -10.039 1 97 246 ASN B CA 1
ATOM 5306 C C . ASN B 1 246 ? 2.445 -33.562 -8.93 1 97 246 ASN B C 1
ATOM 5308 O O . ASN B 1 246 ? 3.641 -33.375 -8.719 1 97 246 ASN B O 1
ATOM 5312 N N . THR B 1 247 ? 1.739 -34.531 -8.297 1 97.75 247 THR B N 1
ATOM 5313 C CA . THR B 1 247 ? 2.354 -35.125 -7.117 1 97.75 247 THR B CA 1
ATOM 5314 C C . THR B 1 247 ? 2.357 -36.625 -7.223 1 97.75 247 THR B C 1
ATOM 5316 O O . THR B 1 247 ? 2.602 -37.344 -6.234 1 97.75 247 THR B O 1
ATOM 5319 N N . GLU B 1 248 ? 2.176 -37.188 -8.406 1 96.19 248 GLU B N 1
ATOM 5320 C CA . GLU B 1 248 ? 1.979 -38.594 -8.609 1 96.19 248 GLU B CA 1
ATOM 5321 C C . GLU B 1 248 ? 3.23 -39.406 -8.234 1 96.19 248 GLU B C 1
ATOM 5323 O O . GLU B 1 248 ? 3.137 -40.531 -7.742 1 96.19 248 GLU B O 1
ATOM 5328 N N . LEU B 1 249 ? 4.387 -38.875 -8.469 1 97.75 249 LEU B N 1
ATOM 5329 C CA . LEU B 1 249 ? 5.645 -39.594 -8.281 1 97.75 249 LEU B CA 1
ATOM 5330 C C . LEU B 1 249 ? 5.855 -39.969 -6.82 1 97.75 249 LEU B C 1
ATOM 5332 O O . LEU B 1 249 ? 6.605 -40.906 -6.512 1 97.75 249 LEU B O 1
ATOM 5336 N N . LEU B 1 250 ? 5.16 -39.219 -5.883 1 97.69 250 LEU B N 1
ATOM 5337 C CA . LEU B 1 250 ? 5.375 -39.438 -4.457 1 97.69 250 LEU B CA 1
ATOM 5338 C C . LEU B 1 250 ? 4.043 -39.531 -3.721 1 97.69 250 LEU B C 1
ATOM 5340 O O . LEU B 1 250 ? 3.99 -39.406 -2.498 1 97.69 250 LEU B O 1
ATOM 5344 N N . LYS B 1 251 ? 2.953 -39.719 -4.426 1 92.81 251 LYS B N 1
ATOM 5345 C CA . LYS B 1 251 ? 1.598 -39.656 -3.889 1 92.81 251 LYS B CA 1
ATOM 5346 C C . LYS B 1 251 ? 1.401 -40.688 -2.775 1 92.81 251 LYS B C 1
ATOM 5348 O O . LYS B 1 251 ? 0.68 -40.438 -1.809 1 92.81 251 LYS B O 1
ATOM 5353 N N . ASP B 1 252 ? 2.061 -41.875 -2.834 1 94.75 252 ASP B N 1
ATOM 5354 C CA . ASP B 1 252 ? 1.872 -42.969 -1.859 1 94.75 252 ASP B CA 1
ATOM 5355 C C . ASP B 1 252 ? 2.881 -42.844 -0.719 1 94.75 252 ASP B C 1
ATOM 5357 O O . ASP B 1 252 ? 2.861 -43.656 0.216 1 94.75 252 ASP B O 1
ATOM 5361 N N . HIS B 1 253 ? 3.689 -41.844 -0.771 1 97.88 253 HIS B N 1
ATOM 5362 C CA . HIS B 1 253 ? 4.766 -41.75 0.21 1 97.88 253 HIS B CA 1
ATOM 5363 C C . HIS B 1 253 ? 4.605 -40.5 1.07 1 97.88 253 HIS B C 1
ATOM 5365 O O . HIS B 1 253 ? 4.957 -40.5 2.252 1 97.88 253 HIS B O 1
ATOM 5371 N N . LEU B 1 254 ? 4.109 -39.469 0.532 1 98.62 254 LEU B N 1
ATOM 5372 C CA . LEU B 1 254 ? 4.023 -38.188 1.238 1 98.62 254 LEU B CA 1
ATOM 5373 C C . LEU B 1 254 ? 2.598 -37.906 1.7 1 98.62 254 LEU B C 1
ATOM 5375 O O . LEU B 1 254 ? 1.64 -38.375 1.075 1 98.62 254 LEU B O 1
ATOM 5379 N N . GLU B 1 255 ? 2.463 -37.125 2.826 1 98.5 255 GLU B N 1
ATOM 5380 C CA . GLU B 1 255 ? 1.158 -36.625 3.244 1 98.5 255 GLU B CA 1
ATOM 5381 C C . GLU B 1 255 ? 0.662 -35.531 2.299 1 98.5 255 GLU B C 1
ATOM 5383 O O . GLU B 1 255 ? 1.42 -34.625 1.928 1 98.5 255 GLU B O 1
ATOM 5388 N N . THR B 1 256 ? -0.555 -35.688 1.856 1 98.12 256 THR B N 1
ATOM 5389 C CA . THR B 1 256 ? -1.141 -34.719 0.926 1 98.12 256 THR B CA 1
ATOM 5390 C C . THR B 1 256 ? -2.543 -34.312 1.373 1 98.12 256 THR B C 1
ATOM 5392 O O . THR B 1 256 ? -3.15 -35 2.209 1 98.12 256 THR B O 1
ATOM 5395 N N . LEU B 1 257 ? -2.996 -33.188 0.949 1 97.31 257 LEU B N 1
ATOM 5396 C CA . LEU B 1 257 ? -4.426 -32.906 0.962 1 97.31 257 LEU B CA 1
ATOM 5397 C C . LEU B 1 257 ? -5.176 -33.844 0.021 1 97.31 257 LEU B C 1
ATOM 5399 O O . LEU B 1 257 ? -4.559 -34.562 -0.761 1 97.31 257 LEU B O 1
ATOM 5403 N N . PRO B 1 258 ? -6.531 -33.781 0.06 1 95.44 258 PRO B N 1
ATOM 5404 C CA . PRO B 1 258 ? -7.312 -34.656 -0.804 1 95.44 258 PRO B CA 1
ATOM 5405 C C . PRO B 1 258 ? -7.055 -34.438 -2.289 1 95.44 258 PRO B C 1
ATOM 5407 O O . PRO B 1 258 ? -7.152 -35.344 -3.098 1 95.44 258 PRO B O 1
ATOM 5410 N N . ASN B 1 259 ? -6.676 -33.281 -2.621 1 94.94 259 ASN B N 1
ATOM 5411 C CA . ASN B 1 259 ? -6.457 -32.969 -4.031 1 94.94 259 ASN B CA 1
ATOM 5412 C C . ASN B 1 259 ? -5.055 -33.375 -4.48 1 94.94 259 ASN B C 1
ATOM 5414 O O . ASN B 1 259 ? -4.676 -33.125 -5.629 1 94.94 259 ASN B O 1
ATOM 5418 N N . GLY B 1 260 ? -4.289 -33.781 -3.594 1 97.25 260 GLY B N 1
ATOM 5419 C CA . GLY B 1 260 ? -2.965 -34.281 -3.939 1 97.25 260 GLY B CA 1
ATOM 5420 C C . GLY B 1 260 ? -1.854 -33.312 -3.578 1 97.25 260 GLY B C 1
ATOM 5421 O O . GLY B 1 260 ? -0.674 -33.656 -3.629 1 97.25 260 GLY B O 1
ATOM 5422 N N . ALA B 1 261 ? -2.148 -32.094 -3.145 1 98.38 261 ALA B N 1
ATOM 5423 C CA . ALA B 1 261 ? -1.117 -31.125 -2.795 1 98.38 261 ALA B CA 1
ATOM 5424 C C . ALA B 1 261 ? -0.291 -31.609 -1.605 1 98.38 261 ALA B C 1
ATOM 5426 O O . ALA B 1 261 ? -0.844 -32.031 -0.593 1 98.38 261 ALA B O 1
ATOM 5427 N N . VAL B 1 262 ? 0.981 -31.531 -1.716 1 98.81 262 VAL B N 1
ATOM 5428 C CA . VAL B 1 262 ? 1.889 -32.062 -0.695 1 98.81 262 VAL B CA 1
ATOM 5429 C C . VAL B 1 262 ? 1.872 -31.125 0.524 1 98.81 262 VAL B C 1
ATOM 5431 O O . VAL B 1 262 ? 2.047 -29.922 0.396 1 98.81 262 VAL B O 1
ATOM 5434 N N . ILE B 1 263 ? 1.602 -31.688 1.7 1 98.75 263 ILE B N 1
ATOM 5435 C CA . ILE B 1 263 ? 1.634 -30.922 2.945 1 98.75 263 ILE B CA 1
ATOM 5436 C C . ILE B 1 263 ? 3.08 -30.734 3.393 1 98.75 263 ILE B C 1
ATOM 5438 O O . ILE B 1 263 ? 3.869 -31.672 3.398 1 98.75 263 ILE B O 1
ATOM 5442 N N . THR B 1 264 ? 3.469 -29.547 3.656 1 98.56 264 THR B N 1
ATOM 5443 C CA . THR B 1 264 ? 4.789 -29.234 4.188 1 98.56 264 THR B CA 1
ATOM 5444 C C . THR B 1 264 ? 4.68 -28.562 5.559 1 98.56 264 THR B C 1
ATOM 5446 O O . THR B 1 264 ? 3.629 -28.031 5.914 1 98.56 264 THR B O 1
ATOM 5449 N N . ASP B 1 265 ? 5.703 -28.688 6.359 1 98.06 265 ASP B N 1
ATOM 5450 C CA . ASP B 1 265 ? 5.758 -27.969 7.633 1 98.06 265 ASP B CA 1
ATOM 5451 C C . ASP B 1 265 ? 6.242 -26.531 7.441 1 98.06 265 ASP B C 1
ATOM 5453 O O . ASP B 1 265 ? 6.285 -26.031 6.316 1 98.06 265 ASP B O 1
ATOM 5457 N N . ALA B 1 266 ? 6.539 -25.859 8.469 1 97.5 266 ALA B N 1
ATOM 5458 C CA . ALA B 1 266 ? 6.883 -24.438 8.438 1 97.5 266 ALA B CA 1
ATOM 5459 C C . ALA B 1 266 ? 8.234 -24.219 7.77 1 97.5 266 ALA B C 1
ATOM 5461 O O . ALA B 1 266 ? 8.594 -23.078 7.441 1 97.5 266 ALA B O 1
ATOM 5462 N N . TYR B 1 267 ? 8.977 -25.234 7.512 1 98.5 267 TYR B N 1
ATOM 5463 C CA . TYR B 1 267 ? 10.305 -25.109 6.918 1 98.5 267 TYR B CA 1
ATOM 5464 C C . TYR B 1 267 ? 10.344 -25.75 5.535 1 98.5 267 TYR B C 1
ATOM 5466 O O . TYR B 1 267 ? 11.414 -26.047 5.008 1 98.5 267 TYR B O 1
ATOM 5474 N N . MET B 1 268 ? 9.203 -26.062 4.898 1 98.56 268 MET B N 1
ATOM 5475 C CA . MET B 1 268 ? 8.977 -26.578 3.555 1 98.56 268 MET B CA 1
ATOM 5476 C C . MET B 1 268 ? 9.336 -28.062 3.48 1 98.56 268 MET B C 1
ATOM 5478 O O . MET B 1 268 ? 9.414 -28.625 2.391 1 98.56 268 MET B O 1
ATOM 5482 N N . GLN B 1 269 ? 9.555 -28.656 4.656 1 98.62 269 GLN B N 1
ATOM 5483 C CA . GLN B 1 269 ? 9.828 -30.094 4.699 1 98.62 269 GLN B CA 1
ATOM 5484 C C . GLN B 1 269 ? 8.531 -30.891 4.645 1 98.62 269 GLN B C 1
ATOM 5486 O O . GLN B 1 269 ? 7.543 -30.531 5.289 1 98.62 269 GLN B O 1
ATOM 5491 N N . THR B 1 270 ? 8.562 -32 3.824 1 98.69 270 THR B N 1
ATOM 5492 C CA . THR B 1 270 ? 7.41 -32.875 3.73 1 98.69 270 THR B CA 1
ATOM 5493 C C . THR B 1 270 ? 7.41 -33.875 4.875 1 98.69 270 THR B C 1
ATOM 5495 O O . THR B 1 270 ? 8.164 -33.75 5.84 1 98.69 270 THR B O 1
ATOM 5498 N N . SER B 1 271 ? 6.434 -34.844 4.793 1 98.56 271 SER B N 1
ATOM 5499 C CA . SER B 1 271 ? 6.391 -35.906 5.805 1 98.56 271 SER B CA 1
ATOM 5500 C C . SER B 1 271 ? 7.645 -36.781 5.758 1 98.56 271 SER B C 1
ATOM 5502 O O . SER B 1 271 ? 7.91 -37.531 6.684 1 98.56 271 SER B O 1
ATOM 5504 N N . ASP B 1 272 ? 8.391 -36.75 4.68 1 98.44 272 ASP B N 1
ATOM 5505 C CA . ASP B 1 272 ? 9.727 -37.344 4.586 1 98.44 272 ASP B CA 1
ATOM 5506 C C . ASP B 1 272 ? 10.805 -36.281 4.805 1 98.44 272 ASP B C 1
ATOM 5508 O O . ASP B 1 272 ? 10.961 -35.375 3.99 1 98.44 272 ASP B O 1
ATOM 5512 N N . PRO B 1 273 ? 11.586 -36.375 5.797 1 97.44 273 PRO B N 1
ATOM 5513 C CA . PRO B 1 273 ? 12.555 -35.344 6.152 1 97.44 273 PRO B CA 1
ATOM 5514 C C . PRO B 1 273 ? 13.586 -35.062 5.055 1 97.44 273 PRO B C 1
ATOM 5516 O O . PRO B 1 273 ? 14.242 -34.031 5.055 1 97.44 273 PRO B O 1
ATOM 5519 N N . ALA B 1 274 ? 13.75 -36 4.129 1 98.31 274 ALA B N 1
ATOM 5520 C CA . ALA B 1 274 ? 14.734 -35.812 3.062 1 98.31 274 ALA B CA 1
ATOM 5521 C C . ALA B 1 274 ? 14.117 -35.125 1.847 1 98.31 274 ALA B C 1
ATOM 5523 O O . ALA B 1 274 ? 14.82 -34.781 0.893 1 98.31 274 ALA B O 1
ATOM 5524 N N . ILE B 1 275 ? 12.805 -34.875 1.881 1 98.88 275 ILE B N 1
ATOM 5525 C CA . ILE B 1 275 ? 12.117 -34.344 0.713 1 98.88 275 ILE B CA 1
ATOM 5526 C C . ILE B 1 275 ? 11.438 -33.031 1.072 1 98.88 275 ILE B C 1
ATOM 5528 O O . ILE B 1 275 ? 10.664 -32.938 2.029 1 98.88 275 ILE B O 1
ATOM 5532 N N . PHE B 1 276 ? 11.789 -31.969 0.347 1 98.88 276 PHE B N 1
ATOM 5533 C CA . PHE B 1 276 ? 11.148 -30.672 0.423 1 98.88 276 PHE B CA 1
ATOM 5534 C C . PHE B 1 276 ? 10.211 -30.453 -0.756 1 98.88 276 PHE B C 1
ATOM 5536 O O . PHE B 1 276 ? 10.398 -31.047 -1.822 1 98.88 276 PHE B O 1
ATOM 5543 N N . ALA B 1 277 ? 9.156 -29.688 -0.553 1 98.81 277 ALA B N 1
ATOM 5544 C CA . ALA B 1 277 ? 8.219 -29.359 -1.629 1 98.81 277 ALA B CA 1
ATOM 5545 C C . ALA B 1 277 ? 7.863 -27.891 -1.613 1 98.81 277 ALA B C 1
ATOM 5547 O O . ALA B 1 277 ? 7.855 -27.25 -0.555 1 98.81 277 ALA B O 1
ATOM 5548 N N . ALA B 1 278 ? 7.578 -27.328 -2.75 1 98.69 278 ALA B N 1
ATOM 5549 C CA . ALA B 1 278 ? 7.238 -25.922 -2.904 1 98.69 278 ALA B CA 1
ATOM 5550 C C . ALA B 1 278 ? 6.5 -25.672 -4.215 1 98.69 278 ALA B C 1
ATOM 5552 O O . ALA B 1 278 ? 6.551 -26.5 -5.129 1 98.69 278 ALA B O 1
ATOM 5553 N N . GLY B 1 279 ? 5.828 -24.516 -4.27 1 97.94 279 GLY B N 1
ATOM 5554 C CA . GLY B 1 279 ? 5.102 -24.125 -5.469 1 97.94 279 GLY B CA 1
ATOM 5555 C C . GLY B 1 279 ? 3.764 -24.828 -5.605 1 97.94 279 GLY B C 1
ATOM 5556 O O . GLY B 1 279 ? 3.139 -25.188 -4.605 1 97.94 279 GLY B O 1
ATOM 5557 N N . ASP B 1 280 ? 3.342 -24.969 -6.832 1 97.5 280 ASP B N 1
ATOM 5558 C CA . ASP B 1 280 ? 1.997 -25.469 -7.113 1 97.5 280 ASP B CA 1
ATOM 5559 C C . ASP B 1 280 ? 1.855 -26.938 -6.711 1 97.5 280 ASP B C 1
ATOM 5561 O O . ASP B 1 280 ? 0.744 -27.469 -6.656 1 97.5 280 ASP B O 1
ATOM 5565 N N . THR B 1 281 ? 2.928 -27.609 -6.352 1 98.06 281 THR B N 1
ATOM 5566 C CA . THR B 1 281 ? 2.85 -28.984 -5.895 1 98.06 281 THR B CA 1
ATOM 5567 C C . THR B 1 281 ? 2.5 -29.047 -4.41 1 98.06 281 THR B C 1
ATOM 5569 O O . THR B 1 281 ? 1.99 -30.062 -3.932 1 98.06 281 THR B O 1
ATOM 5572 N N . ALA B 1 282 ? 2.701 -27.969 -3.742 1 98.44 282 ALA B N 1
ATOM 5573 C CA . ALA B 1 282 ? 2.627 -27.984 -2.285 1 98.44 282 ALA B CA 1
ATOM 5574 C C . ALA B 1 282 ? 1.458 -27.141 -1.786 1 98.44 282 ALA B C 1
ATOM 5576 O O . ALA B 1 282 ? 0.925 -26.312 -2.525 1 98.44 282 ALA B O 1
ATOM 5577 N N . THR B 1 283 ? 1.076 -27.375 -0.553 1 98.25 283 THR B N 1
ATOM 5578 C CA . THR B 1 283 ? 0.099 -26.562 0.156 1 98.25 283 THR B CA 1
ATOM 5579 C C . THR B 1 283 ? 0.721 -25.234 0.604 1 98.25 283 THR B C 1
ATOM 5581 O O . THR B 1 283 ? 1.94 -25.078 0.546 1 98.25 283 THR B O 1
ATOM 5584 N N . VAL B 1 284 ? -0.109 -24.312 0.94 1 98.12 284 VAL B N 1
ATOM 5585 C CA . VAL B 1 284 ? 0.291 -23.109 1.654 1 98.12 284 VAL B CA 1
ATOM 5586 C C . VAL B 1 284 ? -0.311 -23.125 3.057 1 98.12 284 VAL B C 1
ATOM 5588 O O . VAL B 1 284 ? -1.264 -23.859 3.328 1 98.12 284 VAL B O 1
ATOM 5591 N N . HIS B 1 285 ? 0.355 -22.453 3.975 1 98.19 285 HIS B N 1
ATOM 5592 C CA . HIS B 1 285 ? -0.321 -22.078 5.211 1 98.19 285 HIS B CA 1
ATOM 5593 C C . HIS B 1 285 ? -1.132 -20.797 5.035 1 98.19 285 HIS B C 1
ATOM 5595 O O . HIS B 1 285 ? -0.563 -19.719 4.871 1 98.19 285 HIS B O 1
ATOM 5601 N N . TYR B 1 286 ? -2.434 -20.953 5.062 1 98.25 286 TYR B N 1
ATOM 5602 C CA . TYR B 1 286 ? -3.33 -19.828 4.824 1 98.25 286 TYR B CA 1
ATOM 5603 C C . TYR B 1 286 ? -3.664 -19.109 6.125 1 98.25 286 TYR B C 1
ATOM 5605 O O . TYR B 1 286 ? -4.48 -19.594 6.914 1 98.25 286 TYR B O 1
ATOM 5613 N N . ASN B 1 287 ? -3.15 -17.922 6.312 1 98.38 287 ASN B N 1
ATOM 5614 C CA . ASN B 1 287 ? -3.146 -17.219 7.59 1 98.38 287 ASN B CA 1
ATOM 5615 C C . ASN B 1 287 ? -4.559 -16.859 8.039 1 98.38 287 ASN B C 1
ATOM 5617 O O . ASN B 1 287 ? -4.875 -16.922 9.227 1 98.38 287 ASN B O 1
ATOM 5621 N N . PRO B 1 288 ? -5.465 -16.453 7.141 1 97.88 288 PRO B N 1
ATOM 5622 C CA . PRO B 1 288 ? -6.797 -16.078 7.617 1 97.88 288 PRO B CA 1
ATOM 5623 C C . PRO B 1 288 ? -7.508 -17.219 8.344 1 97.88 288 PRO B C 1
ATOM 5625 O O . PRO B 1 288 ? -8.336 -16.984 9.227 1 97.88 288 PRO B O 1
ATOM 5628 N N . THR B 1 289 ? -7.18 -18.5 7.977 1 96.81 289 THR B N 1
ATOM 5629 C CA . THR B 1 289 ? -7.844 -19.641 8.602 1 96.81 289 THR B CA 1
ATOM 5630 C C . THR B 1 289 ? -6.902 -20.359 9.562 1 96.81 289 THR B C 1
ATOM 5632 O O . THR B 1 289 ? -7.344 -21.141 10.398 1 96.81 289 THR B O 1
ATOM 5635 N N . GLY B 1 290 ? -5.582 -20.203 9.375 1 96.06 290 GLY B N 1
ATOM 5636 C CA . GLY B 1 290 ? -4.586 -20.906 10.164 1 96.06 290 GLY B CA 1
ATOM 5637 C C . GLY B 1 290 ? -4.402 -22.344 9.742 1 96.06 290 GLY B C 1
ATOM 5638 O O . GLY B 1 290 ? -3.807 -23.141 10.469 1 96.06 290 GLY B O 1
ATOM 5639 N N . LYS B 1 291 ? -4.848 -22.688 8.555 1 96.25 291 LYS B N 1
ATOM 5640 C CA . LYS B 1 291 ? -4.812 -24.078 8.086 1 96.25 291 LYS B CA 1
ATOM 5641 C C . LYS B 1 291 ? -4.09 -24.188 6.742 1 96.25 291 LYS B C 1
ATOM 5643 O O . LYS B 1 291 ? -3.861 -23.172 6.07 1 96.25 291 LYS B O 1
ATOM 5648 N N . ASN B 1 292 ? -3.703 -25.375 6.406 1 97.38 292 ASN B N 1
ATOM 5649 C CA . ASN B 1 292 ? -3.191 -25.641 5.066 1 97.38 292 ASN B CA 1
ATOM 5650 C C . ASN B 1 292 ? -4.281 -25.484 4.008 1 97.38 292 ASN B C 1
ATOM 5652 O O . ASN B 1 292 ? -5.434 -25.844 4.242 1 97.38 292 ASN B O 1
ATOM 5656 N N . ASP B 1 293 ? -3.939 -24.922 2.994 1 97.25 293 ASP B N 1
ATOM 5657 C CA . ASP B 1 293 ? -4.805 -24.734 1.835 1 97.25 293 ASP B CA 1
ATOM 5658 C C . ASP B 1 293 ? -4.023 -24.891 0.533 1 97.25 293 ASP B C 1
ATOM 5660 O O . ASP B 1 293 ? -2.809 -25.109 0.555 1 97.25 293 ASP B O 1
ATOM 5664 N N . TYR B 1 294 ? -4.719 -24.984 -0.57 1 97.06 294 TYR B N 1
ATOM 5665 C CA . TYR B 1 294 ? -4.09 -25.062 -1.884 1 97.06 294 TYR B CA 1
ATOM 5666 C C . TYR B 1 294 ? -4.418 -23.828 -2.713 1 97.06 294 TYR B C 1
ATOM 5668 O O . TYR B 1 294 ? -5.523 -23.703 -3.242 1 97.06 294 TYR B O 1
ATOM 5676 N N . ILE B 1 295 ? -3.5 -22.891 -2.791 1 96 295 ILE B N 1
ATOM 5677 C CA . ILE B 1 295 ? -3.645 -21.609 -3.473 1 96 295 ILE B CA 1
ATOM 5678 C C . ILE B 1 295 ? -2.43 -21.359 -4.363 1 96 295 ILE B C 1
ATOM 5680 O O . ILE B 1 295 ? -1.48 -20.688 -3.957 1 96 295 ILE B O 1
ATOM 5684 N N . PRO B 1 296 ? -2.477 -21.859 -5.543 1 95 296 PRO B N 1
ATOM 5685 C CA . PRO B 1 296 ? -1.331 -21.766 -6.449 1 95 296 PRO B CA 1
ATOM 5686 C C . PRO B 1 296 ? -1.135 -20.359 -7.02 1 95 296 PRO B C 1
ATOM 5688 O O . PRO B 1 296 ? -1.846 -19.969 -7.945 1 95 296 PRO B O 1
ATOM 5691 N N . LEU B 1 297 ? -0.238 -19.594 -6.477 1 95.06 297 LEU B N 1
ATOM 5692 C CA . LEU B 1 297 ? 0.196 -18.281 -6.938 1 95.06 297 LEU B CA 1
ATOM 5693 C C . LEU B 1 297 ? 1.709 -18.234 -7.121 1 95.06 297 LEU B C 1
ATOM 5695 O O . LEU B 1 297 ? 2.449 -18.828 -6.336 1 95.06 297 LEU B O 1
ATOM 5699 N N . ALA B 1 298 ? 2.109 -17.531 -8.125 1 94.12 298 ALA B N 1
ATOM 5700 C CA . ALA B 1 298 ? 3.539 -17.375 -8.383 1 94.12 298 ALA B CA 1
ATOM 5701 C C . ALA B 1 298 ? 4.266 -16.828 -7.16 1 94.12 298 ALA B C 1
ATOM 5703 O O . ALA B 1 298 ? 5.391 -17.219 -6.863 1 94.12 298 ALA B O 1
ATOM 5704 N N . THR B 1 299 ? 3.648 -15.898 -6.434 1 96.19 299 THR B N 1
ATOM 5705 C CA . THR B 1 299 ? 4.27 -15.281 -5.27 1 96.19 299 THR B CA 1
ATOM 5706 C C . THR B 1 299 ? 4.527 -16.328 -4.18 1 96.19 299 THR B C 1
ATOM 5708 O O . THR B 1 299 ? 5.578 -16.312 -3.537 1 96.19 299 THR B O 1
ATOM 5711 N N . ASN B 1 300 ? 3.607 -17.219 -3.977 1 97.38 300 ASN B N 1
ATOM 5712 C CA . ASN B 1 300 ? 3.809 -18.297 -3.02 1 97.38 300 ASN B CA 1
ATOM 5713 C C . ASN B 1 300 ? 4.961 -19.203 -3.434 1 97.38 300 ASN B C 1
ATOM 5715 O O . ASN B 1 300 ? 5.777 -19.594 -2.6 1 97.38 300 ASN B O 1
ATOM 5719 N N . ALA B 1 301 ? 4.961 -19.531 -4.715 1 97.25 301 ALA B N 1
ATOM 5720 C CA . ALA B 1 301 ? 6.008 -20.406 -5.234 1 97.25 301 ALA B CA 1
ATOM 5721 C C . ALA B 1 301 ? 7.391 -19.812 -5.004 1 97.25 301 ALA B C 1
ATOM 5723 O O . ALA B 1 301 ? 8.312 -20.516 -4.578 1 97.25 301 ALA B O 1
ATOM 5724 N N . VAL B 1 302 ? 7.496 -18.562 -5.285 1 96.44 302 VAL B N 1
ATOM 5725 C CA . VAL B 1 302 ? 8.758 -17.859 -5.129 1 96.44 302 VAL B CA 1
ATOM 5726 C C . VAL B 1 302 ? 9.195 -17.891 -3.666 1 96.44 302 VAL B C 1
ATOM 5728 O O . VAL B 1 302 ? 10.32 -18.297 -3.355 1 96.44 302 VAL B O 1
ATOM 5731 N N . ARG B 1 303 ? 8.359 -17.484 -2.766 1 97.62 303 ARG B N 1
ATOM 5732 C CA . ARG B 1 303 ? 8.695 -17.422 -1.349 1 97.62 303 ARG B CA 1
ATOM 5733 C C . ARG B 1 303 ? 9.008 -18.812 -0.799 1 97.62 303 ARG B C 1
ATOM 5735 O O . ARG B 1 303 ? 9.945 -18.984 -0.023 1 97.62 303 ARG B O 1
ATOM 5742 N N . GLN B 1 304 ? 8.219 -19.781 -1.195 1 98.44 304 GLN B N 1
ATOM 5743 C CA . GLN B 1 304 ? 8.461 -21.141 -0.749 1 98.44 304 GLN B CA 1
ATOM 5744 C C . GLN B 1 304 ? 9.797 -21.656 -1.273 1 98.44 304 GLN B C 1
ATOM 5746 O O . GLN B 1 304 ? 10.516 -22.375 -0.564 1 98.44 304 GLN B O 1
ATOM 5751 N N . GLY B 1 305 ? 10.086 -21.328 -2.545 1 98.5 305 GLY B N 1
ATOM 5752 C CA . GLY B 1 305 ? 11.383 -21.703 -3.09 1 98.5 305 GLY B CA 1
ATOM 5753 C C . GLY B 1 305 ? 12.547 -21.141 -2.295 1 98.5 305 GLY B C 1
ATOM 5754 O O . GLY B 1 305 ? 13.492 -21.859 -1.976 1 98.5 305 GLY B O 1
ATOM 5755 N N . ILE B 1 306 ? 12.438 -19.891 -1.956 1 97.94 306 ILE B N 1
ATOM 5756 C CA . ILE B 1 306 ? 13.469 -19.25 -1.152 1 97.94 306 ILE B CA 1
ATOM 5757 C C . ILE B 1 306 ? 13.594 -19.953 0.194 1 97.94 306 ILE B C 1
ATOM 5759 O O . ILE B 1 306 ? 14.711 -20.234 0.653 1 97.94 306 ILE B O 1
ATOM 5763 N N . LEU B 1 307 ? 12.531 -20.312 0.816 1 98.38 307 LEU B N 1
ATOM 5764 C CA . LEU B 1 307 ? 12.531 -20.953 2.127 1 98.38 307 LEU B CA 1
ATOM 5765 C C . LEU B 1 307 ? 13.156 -22.344 2.053 1 98.38 307 LEU B C 1
ATOM 5767 O O . LEU B 1 307 ? 13.828 -22.766 2.99 1 98.38 307 LEU B O 1
ATOM 5771 N N . VAL B 1 308 ? 12.844 -23.047 0.94 1 98.69 308 VAL B N 1
ATOM 5772 C CA . VAL B 1 308 ? 13.5 -24.344 0.757 1 98.69 308 VAL B CA 1
ATOM 5773 C C . VAL B 1 308 ? 15.016 -24.172 0.816 1 98.69 308 VAL B C 1
ATOM 5775 O O . VAL B 1 308 ? 15.703 -24.922 1.517 1 98.69 308 VAL B O 1
ATOM 5778 N N . GLY B 1 309 ? 15.5 -23.203 0.068 1 98.25 309 GLY B N 1
ATOM 5779 C CA . GLY B 1 309 ? 16.938 -22.969 0.057 1 98.25 309 GLY B CA 1
ATOM 5780 C C . GLY B 1 309 ? 17.5 -22.609 1.422 1 98.25 309 GLY B C 1
ATOM 5781 O O . GLY B 1 309 ? 18.562 -23.094 1.806 1 98.25 309 GLY B O 1
ATOM 5782 N N . LYS B 1 310 ? 16.766 -21.812 2.127 1 97.25 310 LYS B N 1
ATOM 5783 C CA . LYS B 1 310 ? 17.188 -21.375 3.455 1 97.25 310 LYS B CA 1
ATOM 5784 C C . LYS B 1 310 ? 17.203 -22.547 4.438 1 97.25 310 LYS B C 1
ATOM 5786 O O . LYS B 1 310 ? 18 -22.562 5.379 1 97.25 310 LYS B O 1
ATOM 5791 N N . ASN B 1 311 ? 16.391 -23.547 4.238 1 98.31 311 ASN B N 1
ATOM 5792 C CA . ASN B 1 311 ? 16.156 -24.547 5.258 1 98.31 311 ASN B CA 1
ATOM 5793 C C . ASN B 1 311 ? 16.703 -25.922 4.836 1 98.31 311 ASN B C 1
ATOM 5795 O O . ASN B 1 311 ? 16.578 -26.891 5.574 1 98.31 311 ASN B O 1
ATOM 5799 N N . ILE B 1 312 ? 17.312 -26.031 3.656 1 98.56 312 ILE B N 1
ATOM 5800 C CA . ILE B 1 312 ? 17.656 -27.312 3.035 1 98.56 312 ILE B CA 1
ATOM 5801 C C . ILE B 1 312 ? 18.594 -28.094 3.953 1 98.56 312 ILE B C 1
ATOM 5803 O O . ILE B 1 312 ? 18.531 -29.328 4 1 98.56 312 ILE B O 1
ATOM 5807 N N . GLU B 1 313 ? 19.469 -27.422 4.676 1 97.62 313 GLU B N 1
ATOM 5808 C CA . GLU B 1 313 ? 20.422 -28.078 5.562 1 97.62 313 GLU B CA 1
ATOM 5809 C C . GLU B 1 313 ? 19.844 -28.234 6.973 1 97.62 313 GLU B C 1
ATOM 5811 O O . GLU B 1 313 ? 19.906 -29.312 7.559 1 97.62 313 GLU B O 1
ATOM 5816 N N . LYS B 1 314 ? 19.328 -27.219 7.523 1 96.94 314 LYS B N 1
ATOM 5817 C CA . LYS B 1 314 ? 18.703 -27.156 8.844 1 96.94 314 LYS B CA 1
ATOM 5818 C C . LYS B 1 314 ? 17.609 -26.109 8.883 1 96.94 314 LYS B C 1
ATOM 5820 O O . LYS B 1 314 ? 17.625 -25.141 8.117 1 96.94 314 LYS B O 1
ATOM 5825 N N . PRO B 1 315 ? 16.609 -26.359 9.703 1 97 315 PRO B N 1
ATOM 5826 C CA . PRO B 1 315 ? 15.539 -25.359 9.828 1 97 315 PRO B CA 1
ATOM 5827 C C . PRO B 1 315 ? 16.047 -24.016 10.375 1 97 315 PRO B C 1
ATOM 5829 O O . PRO B 1 315 ? 16.531 -23.953 11.508 1 97 315 PRO B O 1
ATOM 5832 N N . THR B 1 316 ? 15.938 -22.969 9.594 1 95.25 316 THR B N 1
ATOM 5833 C CA . THR B 1 316 ? 16.469 -21.688 10.008 1 95.25 316 THR B CA 1
ATOM 5834 C C . THR B 1 316 ? 15.414 -20.594 9.875 1 95.25 316 THR B C 1
ATOM 5836 O O . THR B 1 316 ? 15.391 -19.641 10.656 1 95.25 316 THR B O 1
ATOM 5839 N N . GLU B 1 317 ? 14.617 -20.703 8.844 1 96.31 317 GLU B N 1
ATOM 5840 C CA . GLU B 1 317 ? 13.625 -19.656 8.586 1 96.31 317 GLU B CA 1
ATOM 5841 C C . GLU B 1 317 ? 12.234 -20.266 8.43 1 96.31 317 GLU B C 1
ATOM 5843 O O . GLU B 1 317 ? 12.016 -21.125 7.582 1 96.31 317 GLU B O 1
ATOM 5848 N N . LYS B 1 318 ? 11.359 -19.766 9.211 1 97.56 318 LYS B N 1
ATOM 5849 C CA . LYS B 1 318 ? 9.992 -20.281 9.203 1 97.56 318 LYS B CA 1
ATOM 5850 C C . LYS B 1 318 ? 9.156 -19.609 8.117 1 97.56 318 LYS B C 1
ATOM 5852 O O . LYS B 1 318 ? 9.305 -18.406 7.867 1 97.56 318 LYS B O 1
ATOM 5857 N N . TYR B 1 319 ? 8.266 -20.438 7.57 1 98.06 319 TYR B N 1
ATOM 5858 C CA . TYR B 1 319 ? 7.254 -19.922 6.652 1 98.06 319 TYR B CA 1
ATOM 5859 C C . TYR B 1 319 ? 6.281 -19 7.375 1 98.06 319 TYR B C 1
ATOM 5861 O O . TYR B 1 319 ? 5.688 -19.375 8.383 1 98.06 319 TYR B O 1
ATOM 5869 N N . LEU B 1 320 ? 6.109 -17.828 6.867 1 98.06 320 LEU B N 1
ATOM 5870 C CA . LEU B 1 320 ? 5.219 -16.844 7.484 1 98.06 320 LEU B CA 1
ATOM 5871 C C . LEU B 1 320 ? 3.768 -17.109 7.094 1 98.06 320 LEU B C 1
ATOM 5873 O O . LEU B 1 320 ? 2.854 -16.469 7.621 1 98.06 320 LEU B O 1
ATOM 5877 N N . GLY B 1 321 ? 3.539 -18.062 6.23 1 98.31 321 GLY B N 1
ATOM 5878 C CA . GLY B 1 321 ? 2.221 -18.234 5.637 1 98.31 321 GLY B CA 1
ATOM 5879 C C . GLY B 1 321 ? 1.895 -17.188 4.598 1 98.31 321 GLY B C 1
ATOM 5880 O O . GLY B 1 321 ? 2.783 -16.453 4.137 1 98.31 321 GLY B O 1
ATOM 5881 N N . THR B 1 322 ? 0.625 -17.219 4.148 1 98.44 322 THR B N 1
ATOM 5882 C CA . THR B 1 322 ? 0.19 -16.281 3.117 1 98.44 322 THR B CA 1
ATOM 5883 C C . THR B 1 322 ? -1.254 -15.844 3.355 1 98.44 322 THR B C 1
ATOM 5885 O O . THR B 1 322 ? -2.018 -16.547 4.016 1 98.44 322 THR B O 1
ATOM 5888 N N . GLN B 1 323 ? -1.544 -14.641 2.906 1 98.31 323 GLN B N 1
ATOM 5889 C CA . GLN B 1 323 ? -2.916 -14.141 2.834 1 98.31 323 GLN B CA 1
ATOM 5890 C C . GLN B 1 323 ? -3.5 -14.344 1.438 1 98.31 323 GLN B C 1
ATOM 5892 O O . GLN B 1 323 ? -4.684 -14.086 1.211 1 98.31 323 GLN B O 1
ATOM 5897 N N . SER B 1 324 ? -2.641 -14.797 0.604 1 96.88 324 SER B N 1
ATOM 5898 C CA . SER B 1 324 ? -2.98 -14.992 -0.802 1 96.88 324 SER B CA 1
ATOM 5899 C C . SER B 1 324 ? -3.361 -13.672 -1.469 1 96.88 324 SER B C 1
ATOM 5901 O O . SER B 1 324 ? -4.426 -13.562 -2.078 1 96.88 324 SER B O 1
ATOM 5903 N N . SER B 1 325 ? -2.547 -12.648 -1.271 1 98.62 325 SER B N 1
ATOM 5904 C CA . SER B 1 325 ? -2.752 -11.359 -1.914 1 98.62 325 SER B CA 1
ATOM 5905 C C . SER B 1 325 ? -2.627 -11.469 -3.43 1 98.62 325 SER B C 1
ATOM 5907 O O . SER B 1 325 ? -1.732 -12.148 -3.938 1 98.62 325 SER B O 1
ATOM 5909 N N . SER B 1 326 ? -3.551 -10.875 -4.121 1 97.88 326 SER B N 1
ATOM 5910 C CA . SER B 1 326 ? -3.586 -11.008 -5.574 1 97.88 326 SER B CA 1
ATOM 5911 C C . SER B 1 326 ? -4.23 -9.789 -6.227 1 97.88 326 SER B C 1
ATOM 5913 O O . SER B 1 326 ? -4.848 -8.969 -5.543 1 97.88 326 SER B O 1
ATOM 5915 N N . ALA B 1 327 ? -4.008 -9.664 -7.473 1 98.12 327 ALA B N 1
ATOM 5916 C CA . ALA B 1 327 ? -4.602 -8.586 -8.25 1 98.12 327 ALA B CA 1
ATOM 5917 C C . ALA B 1 327 ? -4.812 -9 -9.703 1 98.12 327 ALA B C 1
ATOM 5919 O O . ALA B 1 327 ? -4.223 -9.984 -10.164 1 98.12 327 ALA B O 1
ATOM 5920 N N . VAL B 1 328 ? -5.691 -8.336 -10.375 1 98 328 VAL B N 1
ATOM 5921 C CA . VAL B 1 328 ? -5.926 -8.477 -11.805 1 98 328 VAL B CA 1
ATOM 5922 C C . VAL B 1 328 ? -6.336 -7.133 -12.398 1 98 328 VAL B C 1
ATOM 5924 O O . VAL B 1 328 ? -6.883 -6.277 -11.703 1 98 328 VAL B O 1
ATOM 5927 N N . GLU B 1 329 ? -5.902 -6.82 -13.531 1 97.88 329 GLU B N 1
ATOM 5928 C CA . GLU B 1 329 ? -6.422 -5.68 -14.273 1 97.88 329 GLU B CA 1
ATOM 5929 C C . GLU B 1 329 ? -7.371 -6.129 -15.383 1 97.88 329 GLU B C 1
ATOM 5931 O O . GLU B 1 329 ? -7.008 -6.953 -16.219 1 97.88 329 GLU B O 1
ATOM 5936 N N . LEU B 1 330 ? -8.586 -5.703 -15.367 1 98.44 330 LEU B N 1
ATOM 5937 C CA . LEU B 1 330 ? -9.57 -5.98 -16.406 1 98.44 330 LEU B CA 1
ATOM 5938 C C . LEU B 1 330 ? -10.188 -4.688 -16.938 1 98.44 330 LEU B C 1
ATOM 5940 O O . LEU B 1 330 ? -10.727 -3.891 -16.156 1 98.44 330 LEU B O 1
ATOM 5944 N N . PHE B 1 331 ? -10.117 -4.469 -18.281 1 98.06 331 PHE B N 1
ATOM 5945 C CA . PHE B 1 331 ? -10.688 -3.303 -18.938 1 98.06 331 PHE B CA 1
ATOM 5946 C C . PHE B 1 331 ? -10.266 -2.02 -18.234 1 98.06 331 PHE B C 1
ATOM 5948 O O . PHE B 1 331 ? -11.102 -1.188 -17.875 1 98.06 331 PHE B O 1
ATOM 5955 N N . GLU B 1 332 ? -9.023 -1.893 -17.906 1 97 332 GLU B N 1
ATOM 5956 C CA . GLU B 1 332 ? -8.359 -0.711 -17.359 1 97 332 GLU B CA 1
ATOM 5957 C C . GLU B 1 332 ? -8.758 -0.465 -15.914 1 97 332 GLU B C 1
ATOM 5959 O O . GLU B 1 332 ? -8.625 0.65 -15.406 1 97 332 GLU B O 1
ATOM 5964 N N . HIS B 1 333 ? -9.328 -1.462 -15.258 1 98.62 333 HIS B N 1
ATOM 5965 C CA . HIS B 1 333 ? -9.648 -1.364 -13.836 1 98.62 333 HIS B CA 1
ATOM 5966 C C . HIS B 1 333 ? -8.711 -2.221 -12.992 1 98.62 333 HIS B C 1
ATOM 5968 O O . HIS B 1 333 ? -8.438 -3.371 -13.344 1 98.62 333 HIS B O 1
ATOM 5974 N N . ALA B 1 334 ? -8.195 -1.604 -11.977 1 98.62 334 ALA B N 1
ATOM 5975 C CA . ALA B 1 334 ? -7.398 -2.328 -10.984 1 98.62 334 ALA B CA 1
ATOM 5976 C C . ALA B 1 334 ? -8.297 -3.039 -9.977 1 98.62 334 ALA B C 1
ATOM 5978 O O . ALA B 1 334 ? -9.141 -2.408 -9.336 1 98.62 334 ALA B O 1
ATOM 5979 N N . ILE B 1 335 ? -8.148 -4.324 -9.836 1 98.88 335 ILE B N 1
ATOM 5980 C CA . ILE B 1 335 ? -8.883 -5.156 -8.891 1 98.88 335 ILE B CA 1
ATOM 5981 C C . ILE B 1 335 ? -7.895 -5.941 -8.031 1 98.88 335 ILE B C 1
ATOM 5983 O O . ILE B 1 335 ? -7.109 -6.742 -8.547 1 98.88 335 ILE B O 1
ATOM 5987 N N . ALA B 1 336 ? -7.859 -5.68 -6.75 1 98.75 336 ALA B N 1
ATOM 5988 C CA . ALA B 1 336 ? -6.863 -6.293 -5.879 1 98.75 336 ALA B CA 1
ATOM 5989 C C . ALA B 1 336 ? -7.488 -6.73 -4.559 1 98.75 336 ALA B C 1
ATOM 5991 O O . ALA B 1 336 ? -8.477 -6.148 -4.105 1 98.75 336 ALA B O 1
ATOM 5992 N N . ALA B 1 337 ? -6.938 -7.758 -3.955 1 98.69 337 ALA B N 1
ATOM 5993 C CA . ALA B 1 337 ? -7.496 -8.273 -2.705 1 98.69 337 ALA B CA 1
ATOM 5994 C C . ALA B 1 337 ? -6.438 -9 -1.886 1 98.69 337 ALA B C 1
ATOM 5996 O O . ALA B 1 337 ? -5.387 -9.375 -2.414 1 98.69 337 ALA B O 1
ATOM 5997 N N . SER B 1 338 ? -6.613 -9.102 -0.651 1 98.81 338 SER B N 1
ATOM 5998 C CA . SER B 1 338 ? -5.871 -9.953 0.268 1 98.81 338 SER B CA 1
ATOM 5999 C C . SER B 1 338 ? -6.801 -10.617 1.282 1 98.81 338 SER B C 1
ATOM 6001 O O . SER B 1 338 ? -7.691 -9.961 1.83 1 98.81 338 SER B O 1
ATOM 6003 N N . GLY B 1 339 ? -6.617 -11.891 1.485 1 98.62 339 GLY B N 1
ATOM 6004 C CA . GLY B 1 339 ? -7.355 -12.586 2.529 1 98.62 339 GLY B CA 1
ATOM 6005 C C . GLY B 1 339 ? -8.703 -13.109 2.062 1 98.62 339 GLY B C 1
ATOM 6006 O O . GLY B 1 339 ? -8.867 -13.461 0.891 1 98.62 339 GLY B O 1
ATOM 6007 N N . MET B 1 340 ? -9.68 -13.203 2.998 1 97.69 340 MET B N 1
ATOM 6008 C CA . MET B 1 340 ? -10.914 -13.961 2.793 1 97.69 340 MET B CA 1
ATOM 6009 C C . MET B 1 340 ? -12.031 -13.062 2.281 1 97.69 340 MET B C 1
ATOM 6011 O O . MET B 1 340 ? -12.219 -11.953 2.791 1 97.69 340 MET B O 1
ATOM 6015 N N . THR B 1 341 ? -12.727 -13.539 1.318 1 98.06 341 THR B N 1
ATOM 6016 C CA . THR B 1 341 ? -14.031 -12.992 0.957 1 98.06 341 THR B CA 1
ATOM 6017 C C . THR B 1 341 ? -15.133 -13.594 1.827 1 98.06 341 THR B C 1
ATOM 6019 O O . THR B 1 341 ? -14.891 -14.547 2.566 1 98.06 341 THR B O 1
ATOM 6022 N N . THR B 1 342 ? -16.328 -12.977 1.742 1 98.12 342 THR B N 1
ATOM 6023 C CA . THR B 1 342 ? -17.469 -13.555 2.465 1 98.12 342 THR B CA 1
ATOM 6024 C C . THR B 1 342 ? -17.781 -14.953 1.946 1 98.12 342 THR B C 1
ATOM 6026 O O . THR B 1 342 ? -18 -15.875 2.732 1 98.12 342 THR B O 1
ATOM 6029 N N . GLU B 1 343 ? -17.781 -15.164 0.664 1 96.44 343 GLU B N 1
ATOM 6030 C CA . GLU B 1 343 ? -18.078 -16.469 0.062 1 96.44 343 GLU B CA 1
ATOM 6031 C C . GLU B 1 343 ? -16.969 -17.469 0.345 1 96.44 343 GLU B C 1
ATOM 6033 O O . GLU B 1 343 ? -17.25 -18.656 0.562 1 96.44 343 GLU B O 1
ATOM 6038 N N . GLY B 1 344 ? -15.758 -17.016 0.285 1 96.31 344 GLY B N 1
ATOM 6039 C CA . GLY B 1 344 ? -14.641 -17.891 0.629 1 96.31 344 GLY B CA 1
ATOM 6040 C C . GLY B 1 344 ? -14.688 -18.375 2.066 1 96.31 344 GLY B C 1
ATOM 6041 O O . GLY B 1 344 ? -14.344 -19.516 2.352 1 96.31 344 GLY B O 1
ATOM 6042 N N . ALA B 1 345 ? -15.078 -17.484 2.961 1 97.88 345 ALA B N 1
ATOM 6043 C CA . ALA B 1 345 ? -15.219 -17.844 4.371 1 97.88 345 ALA B CA 1
ATOM 6044 C C . ALA B 1 345 ? -16.312 -18.891 4.559 1 97.88 345 ALA B C 1
ATOM 6046 O O . ALA B 1 345 ? -16.109 -19.875 5.266 1 97.88 345 ALA B O 1
ATOM 6047 N N . LYS B 1 346 ? -17.406 -18.641 3.922 1 96.62 346 LYS B N 1
ATOM 6048 C CA . LYS B 1 346 ? -18.516 -19.578 3.992 1 96.62 346 LYS B CA 1
ATOM 6049 C C . LYS B 1 346 ? -18.094 -20.969 3.52 1 96.62 346 LYS B C 1
ATOM 6051 O O . LYS B 1 346 ? -18.422 -21.969 4.156 1 96.62 346 LYS B O 1
ATOM 6056 N N . ALA B 1 347 ? -17.391 -21.016 2.418 1 94.81 347 ALA B N 1
ATOM 6057 C CA . ALA B 1 347 ? -16.938 -22.281 1.833 1 94.81 347 ALA B CA 1
ATOM 6058 C C . ALA B 1 347 ? -16 -23.016 2.791 1 94.81 347 ALA B C 1
ATOM 6060 O O . ALA B 1 347 ? -15.898 -24.25 2.725 1 94.81 347 ALA B O 1
ATOM 6061 N N . ARG B 1 348 ? -15.344 -22.297 3.676 1 95.38 348 ARG B N 1
ATOM 6062 C CA . ARG B 1 348 ? -14.383 -22.891 4.605 1 95.38 348 ARG B CA 1
ATOM 6063 C C . ARG B 1 348 ? -15 -23.062 5.988 1 95.38 348 ARG B C 1
ATOM 6065 O O . ARG B 1 348 ? -14.305 -23.438 6.938 1 95.38 348 ARG B O 1
ATOM 6072 N N . GLY B 1 349 ? -16.297 -22.719 6.121 1 95.81 349 GLY B N 1
ATOM 6073 C CA . GLY B 1 349 ? -17.016 -22.859 7.383 1 95.81 349 GLY B CA 1
ATOM 6074 C C . GLY B 1 349 ? -16.609 -21.828 8.414 1 95.81 349 GLY B C 1
ATOM 6075 O O . GLY B 1 349 ? -16.656 -22.078 9.617 1 95.81 349 GLY B O 1
ATOM 6076 N N . ILE B 1 350 ? -16.156 -20.734 7.969 1 96.38 350 ILE B N 1
ATOM 6077 C CA . ILE B 1 350 ? -15.734 -19.656 8.852 1 96.38 350 ILE B CA 1
ATOM 6078 C C . ILE B 1 350 ? -16.734 -18.5 8.758 1 96.38 350 ILE B C 1
ATOM 6080 O O . ILE B 1 350 ? -17.203 -18.156 7.672 1 96.38 350 ILE B O 1
ATOM 6084 N N . GLU B 1 351 ? -17.047 -17.969 9.867 1 95.94 351 GLU B N 1
ATOM 6085 C CA . GLU B 1 351 ? -17.922 -16.797 9.898 1 95.94 351 GLU B CA 1
ATOM 6086 C C . GLU B 1 351 ? -17.125 -15.5 9.836 1 95.94 351 GLU B C 1
ATOM 6088 O O . GLU B 1 351 ? -16.172 -15.32 10.586 1 95.94 351 GLU B O 1
ATOM 6093 N N . VAL B 1 352 ? -17.578 -14.617 8.945 1 98.25 352 VAL B N 1
ATOM 6094 C CA . VAL B 1 352 ? -16.969 -13.289 8.875 1 98.25 352 VAL B CA 1
ATOM 6095 C C . VAL B 1 352 ? -18.062 -12.242 8.688 1 98.25 352 VAL B C 1
ATOM 6097 O O . VAL B 1 352 ? -19.125 -12.539 8.141 1 98.25 352 VAL B O 1
ATOM 6100 N N . ALA B 1 353 ? -17.828 -11.023 9.219 1 98.56 353 ALA B N 1
ATOM 6101 C CA . ALA B 1 353 ? -18.594 -9.836 8.859 1 98.56 353 ALA B CA 1
ATOM 6102 C C . ALA B 1 353 ? -17.922 -9.062 7.73 1 98.56 353 ALA B C 1
ATOM 6104 O O . ALA B 1 353 ? -16.75 -9.281 7.43 1 98.56 353 ALA B O 1
ATOM 6105 N N . SER B 1 354 ? -18.703 -8.297 7.062 1 98.75 354 SER B N 1
ATOM 6106 C CA . SER B 1 354 ? -18.172 -7.551 5.934 1 98.75 354 SER B CA 1
ATOM 6107 C C . SER B 1 354 ? -18.844 -6.191 5.793 1 98.75 354 SER B C 1
ATOM 6109 O O . SER B 1 354 ? -19.953 -5.992 6.266 1 98.75 354 SER B O 1
ATOM 6111 N N . VAL B 1 355 ? -18.141 -5.207 5.234 1 98.81 355 VAL B N 1
ATOM 6112 C CA . VAL B 1 355 ? -18.688 -3.902 4.875 1 98.81 355 VAL B CA 1
ATOM 6113 C C . VAL B 1 355 ? -18.062 -3.422 3.57 1 98.81 355 VAL B C 1
ATOM 6115 O O . VAL B 1 355 ? -16.969 -3.861 3.199 1 98.81 355 VAL B O 1
ATOM 6118 N N . THR B 1 356 ? -18.781 -2.676 2.828 1 98.81 356 THR B N 1
ATOM 6119 C CA . THR B 1 356 ? -18.312 -2.076 1.585 1 98.81 356 THR B CA 1
ATOM 6120 C C . THR B 1 356 ? -18.609 -0.579 1.559 1 98.81 356 THR B C 1
ATOM 6122 O O . THR B 1 356 ? -19.688 -0.147 1.977 1 98.81 356 THR B O 1
ATOM 6125 N N . ILE B 1 357 ? -17.625 0.202 1.167 1 98.75 357 ILE B N 1
ATOM 6126 C CA . ILE B 1 357 ? -17.844 1.626 0.937 1 98.75 357 ILE B CA 1
ATOM 6127 C C . ILE B 1 357 ? -17.344 2.006 -0.456 1 98.75 357 ILE B C 1
ATOM 6129 O O . ILE B 1 357 ? -16.594 1.25 -1.083 1 98.75 357 ILE B O 1
ATOM 6133 N N . GLU B 1 358 ? -17.812 3.045 -0.971 1 98.69 358 GLU B N 1
ATOM 6134 C CA . GLU B 1 358 ? -17.328 3.631 -2.217 1 98.69 358 GLU B CA 1
ATOM 6135 C C . GLU B 1 358 ? -17.109 5.133 -2.072 1 98.69 358 GLU B C 1
ATOM 6137 O O . GLU B 1 358 ? -17.953 5.84 -1.532 1 98.69 358 GLU B O 1
ATOM 6142 N N . GLN B 1 359 ? -15.938 5.602 -2.402 1 98.06 359 GLN B N 1
ATOM 6143 C CA . GLN B 1 359 ? -15.594 7.02 -2.398 1 98.06 359 GLN B CA 1
ATOM 6144 C C . GLN B 1 359 ? -14.555 7.336 -3.473 1 98.06 359 GLN B C 1
ATOM 6146 O O . GLN B 1 359 ? -13.906 6.434 -4 1 98.06 359 GLN B O 1
ATOM 6151 N N . ASP B 1 360 ? -14.461 8.617 -3.801 1 97.31 360 ASP B N 1
ATOM 6152 C CA . ASP B 1 360 ? -13.406 9.008 -4.734 1 97.31 360 ASP B CA 1
ATOM 6153 C C . ASP B 1 360 ? -12.031 8.812 -4.109 1 97.31 360 ASP B C 1
ATOM 6155 O O . ASP B 1 360 ? -11.859 8.977 -2.896 1 97.31 360 ASP B O 1
ATOM 6159 N N . TYR B 1 361 ? -11.008 8.492 -4.945 1 97.25 361 TYR B N 1
ATOM 6160 C CA . TYR B 1 361 ? -9.703 8.195 -4.363 1 97.25 361 TYR B CA 1
ATOM 6161 C C . TYR B 1 361 ? -9.016 9.469 -3.898 1 97.25 361 TYR B C 1
ATOM 6163 O O . TYR B 1 361 ? -8.094 9.422 -3.076 1 97.25 361 TYR B O 1
ATOM 6171 N N . ARG B 1 362 ? -9.453 10.633 -4.414 1 96.5 362 ARG B N 1
ATOM 6172 C CA . ARG B 1 362 ? -8.852 11.898 -4.008 1 96.5 362 ARG B CA 1
ATOM 6173 C C . ARG B 1 362 ? -9.898 13.008 -3.945 1 96.5 362 ARG B C 1
ATOM 6175 O O . ARG B 1 362 ? -11.039 12.82 -4.379 1 96.5 362 ARG B O 1
ATOM 6182 N N . PRO B 1 363 ? -9.57 14.164 -3.365 1 94.69 363 PRO B N 1
ATOM 6183 C CA . PRO B 1 363 ? -10.57 15.195 -3.068 1 94.69 363 PRO B CA 1
ATOM 6184 C C . PRO B 1 363 ? -11.227 15.766 -4.324 1 94.69 363 PRO B C 1
ATOM 6186 O O . PRO B 1 363 ? -10.586 15.836 -5.379 1 94.69 363 PRO B O 1
ATOM 6189 N N . ASP B 1 364 ? -12.375 16.328 -4.145 1 90.44 364 ASP B N 1
ATOM 6190 C CA . ASP B 1 364 ? -13.219 16.812 -5.23 1 90.44 364 ASP B CA 1
ATOM 6191 C C . ASP B 1 364 ? -12.641 18.078 -5.859 1 90.44 364 ASP B C 1
ATOM 6193 O O . ASP B 1 364 ? -12.984 18.438 -6.984 1 90.44 364 ASP B O 1
ATOM 6197 N N . PHE B 1 365 ? -11.773 18.781 -5.113 1 91.81 365 PHE B N 1
ATOM 6198 C CA . PHE B 1 365 ? -11.234 20.016 -5.668 1 91.81 365 PHE B CA 1
ATOM 6199 C C . PHE B 1 365 ? -10.172 19.719 -6.723 1 91.81 365 PHE B C 1
ATOM 6201 O O . PHE B 1 365 ? -9.781 20.609 -7.488 1 91.81 365 PHE B O 1
ATOM 6208 N N . MET B 1 366 ? -9.719 18.484 -6.781 1 94.38 366 MET B N 1
ATOM 6209 C CA . MET B 1 366 ? -8.781 18.094 -7.832 1 94.38 366 MET B CA 1
ATOM 6210 C C . MET B 1 366 ? -9.461 18.078 -9.195 1 94.38 366 MET B C 1
ATOM 6212 O O . MET B 1 366 ? -10.68 17.891 -9.289 1 94.38 366 MET B O 1
ATOM 6216 N N . LEU B 1 367 ? -8.742 18.219 -10.289 1 94.06 367 LEU B N 1
ATOM 6217 C CA . LEU B 1 367 ? -9.289 18.328 -11.641 1 94.06 367 LEU B CA 1
ATOM 6218 C C . LEU B 1 367 ? -9.953 17.016 -12.062 1 94.06 367 LEU B C 1
ATOM 6220 O O . LEU B 1 367 ? -10.906 17.031 -12.852 1 94.06 367 LEU B O 1
ATOM 6224 N N . THR B 1 368 ? -9.375 15.977 -11.664 1 94.75 368 THR B N 1
ATOM 6225 C CA . THR B 1 368 ? -9.938 14.672 -11.984 1 94.75 368 THR B CA 1
ATOM 6226 C C . THR B 1 368 ? -9.961 13.773 -10.75 1 94.75 368 THR B C 1
ATOM 6228 O O . THR B 1 368 ? -9.188 13.977 -9.812 1 94.75 368 THR B O 1
ATOM 6231 N N . THR B 1 369 ? -10.891 12.891 -10.773 1 96.19 369 THR B N 1
ATOM 6232 C CA . THR B 1 369 ? -10.961 11.828 -9.766 1 96.19 369 THR B CA 1
ATOM 6233 C C . THR B 1 369 ? -11.703 10.617 -10.312 1 96.19 369 THR B C 1
ATOM 6235 O O . THR B 1 369 ? -12.156 10.625 -11.461 1 96.19 369 THR B O 1
ATOM 6238 N N . THR B 1 370 ? -11.656 9.469 -9.609 1 97.94 370 THR B N 1
ATOM 6239 C CA . THR B 1 370 ? -12.438 8.273 -9.906 1 97.94 370 THR B CA 1
ATOM 6240 C C . THR B 1 370 ? -12.789 7.527 -8.625 1 97.94 370 THR B C 1
ATOM 6242 O O . THR B 1 370 ? -12.094 7.648 -7.617 1 97.94 370 THR B O 1
ATOM 6245 N N . PRO B 1 371 ? -13.867 6.836 -8.609 1 98.25 371 PRO B N 1
ATOM 6246 C CA . PRO B 1 371 ? -14.273 6.125 -7.391 1 98.25 371 PRO B CA 1
ATOM 6247 C C . PRO B 1 371 ? -13.359 4.941 -7.066 1 98.25 371 PRO B C 1
ATOM 6249 O O . PRO B 1 371 ? -12.789 4.336 -7.977 1 98.25 371 PRO B O 1
ATOM 6252 N N . VAL B 1 372 ? -13.273 4.656 -5.84 1 98.62 372 VAL B N 1
ATOM 6253 C CA . VAL B 1 372 ? -12.672 3.445 -5.297 1 98.62 372 VAL B CA 1
ATOM 6254 C C . VAL B 1 372 ? -13.695 2.684 -4.461 1 98.62 372 VAL B C 1
ATOM 6256 O O . VAL B 1 372 ? -14.266 3.232 -3.518 1 98.62 372 VAL B O 1
ATOM 6259 N N . LEU B 1 373 ? -13.984 1.506 -4.898 1 98.81 373 LEU B N 1
ATOM 6260 C CA . LEU B 1 373 ? -14.781 0.585 -4.094 1 98.81 373 LEU B CA 1
ATOM 6261 C C . LEU B 1 373 ? -13.898 -0.231 -3.16 1 98.81 373 LEU B C 1
ATOM 6263 O O . LEU B 1 373 ? -12.922 -0.846 -3.604 1 98.81 373 LEU B O 1
ATOM 6267 N N . CYS B 1 374 ? -14.211 -0.197 -1.874 1 98.62 374 CYS B N 1
ATOM 6268 C CA . CYS B 1 374 ? -13.422 -0.897 -0.866 1 98.62 374 CYS B CA 1
ATOM 6269 C C . CYS B 1 374 ? -14.305 -1.801 -0.013 1 98.62 374 CYS B C 1
ATOM 6271 O O . CYS B 1 374 ? -15.336 -1.362 0.502 1 98.62 374 CYS B O 1
ATOM 6273 N N . SER B 1 375 ? -13.906 -3.006 0.12 1 98.75 375 SER B N 1
ATOM 6274 C CA . SER B 1 375 ? -14.594 -3.951 0.997 1 98.75 375 SER B CA 1
ATOM 6275 C C . SER B 1 375 ? -13.641 -4.523 2.041 1 98.75 375 SER B C 1
ATOM 6277 O O . SER B 1 375 ? -12.453 -4.727 1.764 1 98.75 375 SER B O 1
ATOM 6279 N N . LEU B 1 376 ? -14.148 -4.762 3.215 1 98.88 376 LEU B N 1
ATOM 6280 C CA . LEU B 1 376 ? -13.383 -5.328 4.32 1 98.88 376 LEU B CA 1
ATOM 6281 C C . LEU B 1 376 ? -14.156 -6.453 5 1 98.88 376 LEU B C 1
ATOM 6283 O O . LEU B 1 376 ? -15.367 -6.348 5.203 1 98.88 376 LEU B O 1
ATOM 6287 N N . THR B 1 377 ? -13.508 -7.559 5.297 1 98.94 377 THR B N 1
ATOM 6288 C CA . THR B 1 377 ? -14.062 -8.633 6.117 1 98.94 377 THR B CA 1
ATOM 6289 C C . THR B 1 377 ? -13.289 -8.766 7.426 1 98.94 377 THR B C 1
ATOM 6291 O O . THR B 1 377 ? -12.086 -8.531 7.465 1 98.94 377 THR B O 1
ATOM 6294 N N . TRP B 1 378 ? -13.961 -9.102 8.477 1 98.88 378 TRP B N 1
ATOM 6295 C CA . TRP B 1 378 ? -13.312 -9.273 9.773 1 98.88 378 TRP B CA 1
ATOM 6296 C C . TRP B 1 378 ? -14.016 -10.352 10.594 1 98.88 378 TRP B C 1
ATOM 6298 O O . TRP B 1 378 ? -15.133 -10.758 10.266 1 98.88 378 TRP B O 1
ATOM 6308 N N . ASP B 1 379 ? -13.32 -10.977 11.562 1 98.62 379 ASP B N 1
ATOM 6309 C CA . ASP B 1 379 ? -13.906 -11.891 12.531 1 98.62 379 ASP B CA 1
ATOM 6310 C C . ASP B 1 379 ? -14.836 -11.156 13.492 1 98.62 379 ASP B C 1
ATOM 6312 O O . ASP B 1 379 ? -14.406 -10.273 14.234 1 98.62 379 ASP B O 1
ATOM 6316 N N . PRO B 1 380 ? -16.125 -11.523 13.508 1 97.81 380 PRO B N 1
ATOM 6317 C CA . PRO B 1 380 ? -17.078 -10.758 14.328 1 97.81 380 PRO B CA 1
ATOM 6318 C C . PRO B 1 380 ? -16.812 -10.898 15.82 1 97.81 380 PRO B C 1
ATOM 6320 O O . PRO B 1 380 ? -17.297 -10.086 16.609 1 97.81 380 PRO B O 1
ATOM 6323 N N . LYS B 1 381 ? -16.078 -11.852 16.25 1 97.06 381 LYS B N 1
ATOM 6324 C CA . LYS B 1 381 ? -15.805 -12.078 17.672 1 97.06 381 LYS B CA 1
ATOM 6325 C C . LYS B 1 381 ? -14.523 -11.367 18.094 1 97.06 381 LYS B C 1
ATOM 6327 O O . LYS B 1 381 ? -14.5 -10.672 19.109 1 97.06 381 LYS B O 1
ATOM 6332 N N . THR B 1 382 ? -13.461 -11.531 17.328 1 97.81 382 THR B N 1
ATOM 6333 C CA . THR B 1 382 ? -12.156 -11.008 17.734 1 97.81 382 THR B CA 1
ATOM 6334 C C . THR B 1 382 ? -11.906 -9.641 17.109 1 97.81 382 THR B C 1
ATOM 6336 O O . THR B 1 382 ? -10.992 -8.922 17.516 1 97.81 382 THR B O 1
ATOM 6339 N N . HIS B 1 383 ? -12.641 -9.297 16 1 98.5 383 HIS B N 1
ATOM 6340 C CA . HIS B 1 383 ? -12.539 -8.062 15.234 1 98.5 383 HIS B CA 1
ATOM 6341 C C . HIS B 1 383 ? -11.266 -8.047 14.398 1 98.5 383 HIS B C 1
ATOM 6343 O O . HIS B 1 383 ? -10.891 -7 13.852 1 98.5 383 HIS B O 1
ATOM 6349 N N . GLU B 1 384 ? -10.555 -9.195 14.32 1 98.75 384 GLU B N 1
ATOM 6350 C CA . GLU B 1 384 ? -9.367 -9.266 13.477 1 98.75 384 GLU B CA 1
ATOM 6351 C C . GLU B 1 384 ? -9.727 -9.148 12 1 98.75 384 GLU B C 1
ATOM 6353 O O . GLU B 1 384 ? -10.719 -9.734 11.547 1 98.75 384 GLU B O 1
ATOM 6358 N N . VAL B 1 385 ? -8.953 -8.375 11.305 1 98.94 385 VAL B N 1
ATOM 6359 C CA . VAL B 1 385 ? -9.109 -8.266 9.859 1 98.94 385 VAL B CA 1
ATOM 6360 C C . VAL B 1 385 ? -8.875 -9.625 9.211 1 98.94 385 VAL B C 1
ATOM 6362 O O . VAL B 1 385 ? -7.891 -10.305 9.508 1 98.94 385 VAL B O 1
ATOM 6365 N N . LYS B 1 386 ? -9.773 -10.055 8.297 1 98.88 386 LYS B N 1
ATOM 6366 C CA . LYS B 1 386 ? -9.641 -11.359 7.656 1 98.88 386 LYS B CA 1
ATOM 6367 C C . LYS B 1 386 ? -9.484 -11.219 6.145 1 98.88 386 LYS B C 1
ATOM 6369 O O . LYS B 1 386 ? -9.062 -12.164 5.469 1 98.88 386 LYS B O 1
ATOM 6374 N N . GLY B 1 387 ? -9.844 -10.062 5.625 1 98.81 387 GLY B N 1
ATOM 6375 C CA . GLY B 1 387 ? -9.688 -9.844 4.195 1 98.81 387 GLY B CA 1
ATOM 6376 C C . GLY B 1 387 ? -10.078 -8.445 3.756 1 98.81 387 GLY B C 1
ATOM 6377 O O . GLY B 1 387 ? -10.672 -7.691 4.527 1 98.81 387 GLY B O 1
ATOM 6378 N N . GLY B 1 388 ? -9.695 -8.023 2.637 1 98.81 388 GLY B N 1
ATOM 6379 C CA . GLY B 1 388 ? -10.055 -6.773 1.977 1 98.81 388 GLY B CA 1
ATOM 6380 C C . GLY B 1 388 ? -9.898 -6.836 0.469 1 98.81 388 GLY B C 1
ATOM 6381 O O . GLY B 1 388 ? -9.117 -7.629 -0.051 1 98.81 388 GLY B O 1
ATOM 6382 N N . ALA B 1 389 ? -10.703 -6.031 -0.243 1 98.88 389 ALA B N 1
ATOM 6383 C CA . ALA B 1 389 ? -10.672 -5.98 -1.702 1 98.88 389 ALA B CA 1
ATOM 6384 C C . ALA B 1 389 ? -10.945 -4.566 -2.207 1 98.88 389 ALA B C 1
ATOM 6386 O O . ALA B 1 389 ? -11.648 -3.791 -1.555 1 98.88 389 ALA B O 1
ATOM 6387 N N . PHE B 1 390 ? -10.406 -4.254 -3.352 1 98.88 390 PHE B N 1
ATOM 6388 C CA . PHE B 1 390 ? -10.461 -2.91 -3.916 1 98.88 390 PHE B CA 1
ATOM 6389 C C . PHE B 1 390 ? -10.742 -2.963 -5.414 1 98.88 390 PHE B C 1
ATOM 6391 O O . PHE B 1 390 ? -10.273 -3.871 -6.105 1 98.88 390 PHE B O 1
ATOM 6398 N N . PHE B 1 391 ? -11.508 -2.037 -5.957 1 98.88 391 PHE B N 1
ATOM 6399 C CA . PHE B 1 391 ? -11.867 -1.895 -7.363 1 98.88 391 PHE B CA 1
ATOM 6400 C C . PHE B 1 391 ? -11.852 -0.43 -7.781 1 98.88 391 PHE B C 1
ATOM 6402 O O . PHE B 1 391 ? -12.539 0.399 -7.188 1 98.88 391 PHE B O 1
ATOM 6409 N N . SER B 1 392 ? -11.016 -0.043 -8.805 1 98.88 392 SER B N 1
ATOM 6410 C CA . SER B 1 392 ? -10.961 1.339 -9.273 1 98.88 392 SER B CA 1
ATOM 6411 C C . SER B 1 392 ? -10.297 1.438 -10.641 1 98.88 392 SER B C 1
ATOM 6413 O O . SER B 1 392 ? -9.516 0.562 -11.023 1 98.88 392 SER B O 1
ATOM 6415 N N . LYS B 1 393 ? -10.586 2.494 -11.391 1 98.31 393 LYS B N 1
ATOM 6416 C CA . LYS B 1 393 ? -9.852 2.816 -12.617 1 98.31 393 LYS B CA 1
ATOM 6417 C C . LYS B 1 393 ? -8.453 3.332 -12.297 1 98.31 393 LYS B C 1
ATOM 6419 O O . LYS B 1 393 ? -7.555 3.271 -13.148 1 98.31 393 LYS B O 1
ATOM 6424 N N . HIS B 1 394 ? -8.289 3.898 -11.078 1 98.06 394 HIS B N 1
ATOM 6425 C CA . HIS B 1 394 ? -6.977 4.312 -10.602 1 98.06 394 HIS B CA 1
ATOM 6426 C C . HIS B 1 394 ? -6.215 3.139 -9.992 1 98.06 394 HIS B C 1
ATOM 6428 O O . HIS B 1 394 ? -6.812 2.262 -9.367 1 98.06 394 HIS B O 1
ATOM 6434 N N . ASP B 1 395 ? -4.898 3.049 -10.203 1 97.94 395 ASP B N 1
ATOM 6435 C CA . ASP B 1 395 ? -4.105 1.971 -9.625 1 97.94 395 ASP B CA 1
ATOM 6436 C C . ASP B 1 395 ? -4.059 2.086 -8.102 1 97.94 395 ASP B C 1
ATOM 6438 O O . ASP B 1 395 ? -3.215 2.801 -7.555 1 97.94 395 ASP B O 1
ATOM 6442 N N . ILE B 1 396 ? -4.883 1.354 -7.414 1 98.12 396 ILE B N 1
ATOM 6443 C CA . ILE B 1 396 ? -4.941 1.299 -5.957 1 98.12 396 ILE B CA 1
ATOM 6444 C C . ILE B 1 396 ? -4.48 -0.075 -5.477 1 98.12 396 ILE B C 1
ATOM 6446 O O . ILE B 1 396 ? -4.832 -0.5 -4.371 1 98.12 396 ILE B O 1
ATOM 6450 N N . SER B 1 397 ? -3.746 -0.83 -6.305 1 98.31 397 SER B N 1
ATOM 6451 C CA . SER B 1 397 ? -3.461 -2.242 -6.074 1 98.31 397 SER B CA 1
ATOM 6452 C C . SER B 1 397 ? -2.629 -2.439 -4.809 1 98.31 397 SER B C 1
ATOM 6454 O O . SER B 1 397 ? -2.82 -3.412 -4.078 1 98.31 397 SER B O 1
ATOM 6456 N N . GLN B 1 398 ? -1.768 -1.484 -4.469 1 98.06 398 GLN B N 1
ATOM 6457 C CA . GLN B 1 398 ? -0.866 -1.622 -3.33 1 98.06 398 GLN B CA 1
ATOM 6458 C C . GLN B 1 398 ? -1.635 -1.594 -2.012 1 98.06 398 GLN B C 1
ATOM 6460 O O . GLN B 1 398 ? -1.103 -1.975 -0.968 1 98.06 398 GLN B O 1
ATOM 6465 N N . SER B 1 399 ? -2.92 -1.153 -2.062 1 98.62 399 SER B N 1
ATOM 6466 C CA . SER B 1 399 ? -3.758 -1.166 -0.869 1 98.62 399 SER B CA 1
ATOM 6467 C C . SER B 1 399 ? -3.986 -2.588 -0.37 1 98.62 399 SER B C 1
ATOM 6469 O O . SER B 1 399 ? -4.16 -2.811 0.831 1 98.62 399 SER B O 1
ATOM 6471 N N . ALA B 1 400 ? -3.949 -3.57 -1.304 1 98.81 400 ALA B N 1
ATOM 6472 C CA . ALA B 1 400 ? -4.102 -4.969 -0.908 1 98.81 400 ALA B CA 1
ATOM 6473 C C . ALA B 1 400 ? -2.932 -5.426 -0.043 1 98.81 400 ALA B C 1
ATOM 6475 O O . ALA B 1 400 ? -3.098 -6.262 0.846 1 98.81 400 ALA B O 1
ATOM 6476 N N . ASN B 1 401 ? -1.725 -4.859 -0.291 1 98.88 401 ASN B N 1
ATOM 6477 C CA . ASN B 1 401 ? -0.552 -5.195 0.509 1 98.88 401 ASN B CA 1
ATOM 6478 C C . ASN B 1 401 ? -0.674 -4.664 1.935 1 98.88 401 ASN B C 1
ATOM 6480 O O . ASN B 1 401 ? -0.146 -5.262 2.873 1 98.88 401 ASN B O 1
ATOM 6484 N N . VAL B 1 402 ? -1.396 -3.516 2.098 1 98.88 402 VAL B N 1
ATOM 6485 C CA . VAL B 1 402 ? -1.683 -3.002 3.434 1 98.88 402 VAL B CA 1
ATOM 6486 C C . VAL B 1 402 ? -2.566 -3.99 4.191 1 98.88 402 VAL B C 1
ATOM 6488 O O . VAL B 1 402 ? -2.295 -4.316 5.348 1 98.88 402 VAL B O 1
ATOM 6491 N N . ILE B 1 403 ? -3.576 -4.5 3.516 1 98.94 403 ILE B N 1
ATOM 6492 C CA . ILE B 1 403 ? -4.469 -5.48 4.117 1 98.94 403 ILE B CA 1
ATOM 6493 C C . ILE B 1 403 ? -3.691 -6.75 4.453 1 98.94 403 ILE B C 1
ATOM 6495 O O . ILE B 1 403 ? -3.934 -7.379 5.488 1 98.94 403 ILE B O 1
ATOM 6499 N N . SER B 1 404 ? -2.795 -7.148 3.545 1 98.88 404 SER B N 1
ATOM 6500 C CA . SER B 1 404 ? -1.955 -8.32 3.789 1 98.88 404 SER B CA 1
ATOM 6501 C C . SER B 1 404 ? -1.224 -8.203 5.121 1 98.88 404 SER B C 1
ATOM 6503 O O . SER B 1 404 ? -1.22 -9.148 5.914 1 98.88 404 SER B O 1
ATOM 6505 N N . LEU B 1 405 ? -0.602 -7.043 5.41 1 98.88 405 LEU B N 1
ATOM 6506 C CA . LEU B 1 405 ? 0.122 -6.855 6.664 1 98.88 405 LEU B CA 1
ATOM 6507 C C . LEU B 1 405 ? -0.835 -6.855 7.852 1 98.88 405 LEU B C 1
ATOM 6509 O O . LEU B 1 405 ? -0.483 -7.32 8.938 1 98.88 405 LEU B O 1
ATOM 6513 N N . ALA B 1 406 ? -2.041 -6.238 7.625 1 98.88 406 ALA B N 1
ATOM 6514 C CA . ALA B 1 406 ? -3.031 -6.242 8.695 1 98.88 406 ALA B CA 1
ATOM 6515 C C . ALA B 1 406 ? -3.377 -7.668 9.117 1 98.88 406 ALA B C 1
ATOM 6517 O O . ALA B 1 406 ? -3.438 -7.973 10.312 1 98.88 406 ALA B O 1
ATOM 6518 N N . ILE B 1 407 ? -3.559 -8.562 8.141 1 98.88 407 ILE B N 1
ATOM 6519 C CA . ILE B 1 407 ? -3.891 -9.953 8.43 1 98.88 407 ILE B CA 1
ATOM 6520 C C . ILE B 1 407 ? -2.691 -10.648 9.07 1 98.88 407 ILE B C 1
ATOM 6522 O O . ILE B 1 407 ? -2.834 -11.344 10.07 1 98.88 407 ILE B O 1
ATOM 6526 N N . GLN B 1 408 ? -1.457 -10.445 8.469 1 98.62 408 GLN B N 1
ATOM 6527 C CA . GLN B 1 408 ? -0.227 -11.078 8.938 1 98.62 408 GLN B CA 1
ATOM 6528 C C . GLN B 1 408 ? 0.004 -10.812 10.422 1 98.62 408 GLN B C 1
ATOM 6530 O O . GLN B 1 408 ? 0.51 -11.68 11.141 1 98.62 408 GLN B O 1
ATOM 6535 N N . THR B 1 409 ? -0.415 -9.625 10.875 1 98.31 409 THR B N 1
ATOM 6536 C CA . THR B 1 409 ? -0.091 -9.188 12.227 1 98.31 409 THR B CA 1
ATOM 6537 C C . THR B 1 409 ? -1.324 -9.242 13.125 1 98.31 409 THR B C 1
ATOM 6539 O O . THR B 1 409 ? -1.346 -8.641 14.195 1 98.31 409 THR B O 1
ATOM 6542 N N . HIS B 1 410 ? -2.428 -9.859 12.703 1 98.31 410 HIS B N 1
ATOM 6543 C CA . HIS B 1 410 ? -3.66 -10.031 13.461 1 98.31 410 HIS B CA 1
ATOM 6544 C C . HIS B 1 410 ? -4.223 -8.688 13.922 1 98.31 410 HIS B C 1
ATOM 6546 O O . HIS B 1 410 ? -4.664 -8.555 15.062 1 98.31 410 HIS B O 1
ATOM 6552 N N . MET B 1 411 ? -4.148 -7.742 13.078 1 98.62 411 MET B N 1
ATOM 6553 C CA . MET B 1 411 ? -4.629 -6.398 13.383 1 98.62 411 MET B CA 1
ATOM 6554 C C . MET B 1 411 ? -6.152 -6.367 13.453 1 98.62 411 MET B C 1
ATOM 6556 O O . MET B 1 411 ? -6.828 -7.016 12.656 1 98.62 411 MET B O 1
ATOM 6560 N N . THR B 1 412 ? -6.746 -5.598 14.352 1 98.69 412 THR B N 1
ATOM 6561 C CA . THR B 1 412 ? -8.195 -5.445 14.461 1 98.69 412 THR B CA 1
ATOM 6562 C C . THR B 1 412 ? -8.688 -4.324 13.555 1 98.69 412 THR B C 1
ATOM 6564 O O . THR B 1 412 ? -7.895 -3.498 13.086 1 98.69 412 THR B O 1
ATOM 6567 N N . ILE B 1 413 ? -9.977 -4.312 13.297 1 98.81 413 ILE B N 1
ATOM 6568 C CA . ILE B 1 413 ? -10.586 -3.264 12.484 1 98.81 413 ILE B CA 1
ATOM 6569 C C . ILE B 1 413 ? -10.438 -1.916 13.188 1 98.81 413 ILE B C 1
ATOM 6571 O O . ILE B 1 413 ? -10.289 -0.88 12.531 1 98.81 413 ILE B O 1
ATOM 6575 N N . GLU B 1 414 ? -10.398 -1.837 14.555 1 98.06 414 GLU B N 1
ATOM 6576 C CA . GLU B 1 414 ? -10.195 -0.595 15.297 1 98.06 414 GLU B CA 1
ATOM 6577 C C . GLU B 1 414 ? -8.805 -0.017 15.039 1 98.06 414 GLU B C 1
ATOM 6579 O O . GLU B 1 414 ? -8.664 1.184 14.797 1 98.06 414 GLU B O 1
ATOM 6584 N N . THR B 1 415 ? -7.809 -0.918 15.078 1 98.31 415 THR B N 1
ATOM 6585 C CA . THR B 1 415 ? -6.445 -0.472 14.82 1 98.31 415 THR B CA 1
ATOM 6586 C C . THR B 1 415 ? -6.293 -0.007 13.375 1 98.31 415 THR B C 1
ATOM 6588 O O . THR B 1 415 ? -5.707 1.045 13.109 1 98.31 415 THR B O 1
ATOM 6591 N N . LEU B 1 416 ? -6.828 -0.789 12.422 1 98.81 416 LEU B N 1
ATOM 6592 C CA . LEU B 1 416 ? -6.73 -0.443 11.008 1 98.81 416 LEU B CA 1
ATOM 6593 C C . LEU B 1 416 ? -7.414 0.891 10.727 1 98.81 416 LEU B C 1
ATOM 6595 O O . LEU B 1 416 ? -6.965 1.652 9.867 1 98.81 416 LEU B O 1
ATOM 6599 N N . ALA B 1 417 ? -8.461 1.23 11.453 1 98.38 417 ALA B N 1
ATOM 6600 C CA . ALA B 1 417 ? -9.227 2.461 11.266 1 98.38 417 ALA B CA 1
ATOM 6601 C C . ALA B 1 417 ? -8.398 3.684 11.656 1 98.38 417 ALA B C 1
ATOM 6603 O O . ALA B 1 417 ? -8.641 4.785 11.148 1 98.38 417 ALA B O 1
ATOM 6604 N N . MET B 1 418 ? -7.352 3.459 12.523 1 98 418 MET B N 1
ATOM 6605 C CA . MET B 1 418 ? -6.719 4.621 13.133 1 98 418 MET B CA 1
ATOM 6606 C C . MET B 1 418 ? -5.215 4.621 12.883 1 98 418 MET B C 1
ATOM 6608 O O . MET B 1 418 ? -4.516 5.555 13.281 1 98 418 MET B O 1
ATOM 6612 N N . VAL B 1 419 ? -4.738 3.588 12.25 1 98.31 419 VAL B N 1
ATOM 6613 C CA . VAL B 1 419 ? -3.305 3.51 11.992 1 98.31 419 VAL B CA 1
ATOM 6614 C C . VAL B 1 419 ? -2.895 4.594 11 1 98.31 419 VAL B C 1
ATOM 6616 O O . VAL B 1 419 ? -3.695 5.008 10.156 1 98.31 419 VAL B O 1
ATOM 6619 N N . ASP B 1 420 ? -1.652 5.039 11.102 1 98.56 420 ASP B N 1
ATOM 6620 C CA . ASP B 1 420 ? -1.104 6.141 10.312 1 98.56 420 ASP B CA 1
ATOM 6621 C C . ASP B 1 420 ? -1.038 5.781 8.836 1 98.56 420 ASP B C 1
ATOM 6623 O O . ASP B 1 420 ? -0.379 4.812 8.453 1 98.56 420 ASP B O 1
ATOM 6627 N N . MET B 1 421 ? -1.725 6.527 8.008 1 98.31 421 MET B N 1
ATOM 6628 C CA . MET B 1 421 ? -1.642 6.484 6.551 1 98.31 421 MET B CA 1
ATOM 6629 C C . MET B 1 421 ? -1.336 7.867 5.98 1 98.31 421 MET B C 1
ATOM 6631 O O . MET B 1 421 ? -1.696 8.883 6.578 1 98.31 421 MET B O 1
ATOM 6635 N N . LEU B 1 422 ? -0.699 7.906 4.816 1 98.25 422 LEU B N 1
ATOM 6636 C CA . LEU B 1 422 ? -0.324 9.18 4.215 1 98.25 422 LEU B CA 1
ATOM 6637 C C . LEU B 1 422 ? -1.551 9.906 3.678 1 98.25 422 LEU B C 1
ATOM 6639 O O . LEU B 1 422 ? -2.598 9.297 3.461 1 98.25 422 LEU B O 1
ATOM 6643 N N . PHE B 1 423 ? -1.366 11.203 3.506 1 97.62 423 PHE B N 1
ATOM 6644 C CA . PHE B 1 423 ? -2.324 12 2.752 1 97.62 423 PHE B CA 1
ATOM 6645 C C . PHE B 1 423 ? -1.608 13 1.856 1 97.62 423 PHE B C 1
ATOM 6647 O O . PHE B 1 423 ? -0.695 13.703 2.305 1 97.62 423 PHE B O 1
ATOM 6654 N N . GLN B 1 424 ? -1.982 13.07 0.648 1 97.25 424 GLN B N 1
ATOM 6655 C CA . GLN B 1 424 ? -1.664 14.086 -0.355 1 97.25 424 GLN B CA 1
ATOM 6656 C C . GLN B 1 424 ? -2.707 14.102 -1.468 1 97.25 424 GLN B C 1
ATOM 6658 O O . GLN B 1 424 ? -3.027 13.062 -2.043 1 97.25 424 GLN B O 1
ATOM 6663 N N . PRO B 1 425 ? -3.23 15.227 -1.774 1 95.62 425 PRO B N 1
ATOM 6664 C CA . PRO B 1 425 ? -4.426 15.289 -2.619 1 95.62 425 PRO B CA 1
ATOM 6665 C C . PRO B 1 425 ? -4.242 14.578 -3.957 1 95.62 425 PRO B C 1
ATOM 6667 O O . PRO B 1 425 ? -5.223 14.125 -4.559 1 95.62 425 PRO B O 1
ATOM 6670 N N . ASN B 1 426 ? -3.062 14.477 -4.449 1 96.38 426 ASN B N 1
ATOM 6671 C CA . ASN B 1 426 ? -2.844 13.789 -5.715 1 96.38 426 ASN B CA 1
ATOM 6672 C C . ASN B 1 426 ? -3.006 12.273 -5.566 1 96.38 426 ASN B C 1
ATOM 6674 O O . ASN B 1 426 ? -3.172 11.562 -6.559 1 96.38 426 ASN B O 1
ATOM 6678 N N . PHE B 1 427 ? -2.971 11.797 -4.309 1 97.69 427 PHE B N 1
ATOM 6679 C CA . PHE B 1 427 ? -2.857 10.352 -4.152 1 97.69 427 PHE B CA 1
ATOM 6680 C C . PHE B 1 427 ? -4.047 9.797 -3.377 1 97.69 427 PHE B C 1
ATOM 6682 O O . PHE B 1 427 ? -4.375 8.617 -3.498 1 97.69 427 PHE B O 1
ATOM 6689 N N . ASP B 1 428 ? -4.617 10.586 -2.49 1 97.31 428 ASP B N 1
ATOM 6690 C CA . ASP B 1 428 ? -5.684 10.031 -1.662 1 97.31 428 ASP B CA 1
ATOM 6691 C C . ASP B 1 428 ? -6.445 11.133 -0.932 1 97.31 428 ASP B C 1
ATOM 6693 O O . ASP B 1 428 ? -6.25 12.32 -1.213 1 97.31 428 ASP B O 1
ATOM 6697 N N . GLN B 1 429 ? -7.398 10.711 -0.058 1 95.31 429 GLN B N 1
ATOM 6698 C CA . GLN B 1 429 ? -8.211 11.578 0.791 1 95.31 429 GLN B CA 1
ATOM 6699 C C . GLN B 1 429 ? -7.578 11.742 2.17 1 95.31 429 GLN B C 1
ATOM 6701 O O . GLN B 1 429 ? -6.723 10.953 2.566 1 95.31 429 GLN B O 1
ATOM 6706 N N . PRO B 1 430 ? -7.992 12.805 2.902 1 93.44 430 PRO B N 1
ATOM 6707 C CA . PRO B 1 430 ? -7.445 12.992 4.246 1 93.44 430 PRO B CA 1
ATOM 6708 C C . PRO B 1 430 ? -7.578 11.742 5.117 1 93.44 430 PRO B C 1
ATOM 6710 O O . PRO B 1 430 ? -6.703 11.461 5.938 1 93.44 430 PRO B O 1
ATOM 6713 N N . ILE B 1 431 ? -8.688 11.109 4.938 1 96.25 431 ILE B N 1
ATOM 6714 C CA . ILE B 1 431 ? -8.836 9.75 5.457 1 96.25 431 ILE B CA 1
ATOM 6715 C C . ILE B 1 431 ? -8.688 8.742 4.316 1 96.25 431 ILE B C 1
ATOM 6717 O O . ILE B 1 431 ? -9.562 8.648 3.453 1 96.25 431 ILE B O 1
ATOM 6721 N N . ASN B 1 432 ? -7.613 8.039 4.32 1 98.25 432 ASN B N 1
ATOM 6722 C CA . ASN B 1 432 ? -7.379 7.043 3.285 1 98.25 432 ASN B CA 1
ATOM 6723 C C . ASN B 1 432 ? -8.531 6.043 3.195 1 98.25 432 ASN B C 1
ATOM 6725 O O . ASN B 1 432 ? -9.117 5.672 4.215 1 98.25 432 ASN B O 1
ATOM 6729 N N . TRP B 1 433 ? -8.82 5.543 2.021 1 98.62 433 TRP B N 1
ATOM 6730 C CA . TRP B 1 433 ? -9.961 4.66 1.824 1 98.62 433 TRP B CA 1
ATOM 6731 C C . TRP B 1 433 ? -9.805 3.373 2.627 1 98.62 433 TRP B C 1
ATOM 6733 O O . TRP B 1 433 ? -10.797 2.717 2.961 1 98.62 433 TRP B O 1
ATOM 6743 N N . VAL B 1 434 ? -8.578 2.895 2.969 1 98.88 434 VAL B N 1
ATOM 6744 C CA . VAL B 1 434 ? -8.375 1.725 3.82 1 98.88 434 VAL B CA 1
ATOM 6745 C C . VAL B 1 434 ? -8.828 2.037 5.246 1 98.88 434 VAL B C 1
ATOM 6747 O O . VAL B 1 434 ? -9.523 1.234 5.871 1 98.88 434 VAL B O 1
ATOM 6750 N N . ASN B 1 435 ? -8.422 3.246 5.762 1 98.69 435 ASN B N 1
ATOM 6751 C CA . ASN B 1 435 ? -8.922 3.682 7.062 1 98.69 435 ASN B CA 1
ATOM 6752 C C . ASN B 1 435 ? -10.438 3.84 7.055 1 98.69 435 ASN B C 1
ATOM 6754 O O . ASN B 1 435 ? -11.117 3.432 8 1 98.69 435 ASN B O 1
ATOM 6758 N N . ALA B 1 436 ? -10.914 4.469 6 1 98.5 436 ALA B N 1
ATOM 6759 C CA . ALA B 1 436 ? -12.336 4.777 5.906 1 98.5 436 ALA B CA 1
ATOM 6760 C C . ALA B 1 436 ? -13.18 3.508 5.961 1 98.5 436 ALA B C 1
ATOM 6762 O O . ALA B 1 436 ? -14.188 3.453 6.668 1 98.5 436 ALA B O 1
ATOM 6763 N N . VAL B 1 437 ? -12.805 2.467 5.18 1 98.88 437 VAL B N 1
ATOM 6764 C CA . VAL B 1 437 ? -13.586 1.232 5.18 1 98.88 437 VAL B CA 1
ATOM 6765 C C . VAL B 1 437 ? -13.461 0.545 6.539 1 98.88 437 VAL B C 1
ATOM 6767 O O . VAL B 1 437 ? -14.414 -0.083 7.012 1 98.88 437 VAL B O 1
ATOM 6770 N N . ALA B 1 438 ? -12.32 0.61 7.164 1 98.88 438 ALA B N 1
ATOM 6771 C CA . ALA B 1 438 ? -12.156 0.061 8.508 1 98.88 438 ALA B CA 1
ATOM 6772 C C . ALA B 1 438 ? -13.031 0.804 9.516 1 98.88 438 ALA B C 1
ATOM 6774 O O . ALA B 1 438 ? -13.594 0.193 10.422 1 98.88 438 ALA B O 1
ATOM 6775 N N . MET B 1 439 ? -13.094 2.133 9.406 1 98 439 MET B N 1
ATOM 6776 C CA . MET B 1 439 ? -13.984 2.91 10.266 1 98 439 MET B CA 1
ATOM 6777 C C . MET B 1 439 ? -15.43 2.457 10.094 1 98 439 MET B C 1
ATOM 6779 O O . MET B 1 439 ? -16.172 2.344 11.07 1 98 439 MET B O 1
ATOM 6783 N N . ALA B 1 440 ? -15.805 2.238 8.828 1 98.62 440 ALA B N 1
ATOM 6784 C CA . ALA B 1 440 ? -17.141 1.712 8.562 1 98.62 440 ALA B CA 1
ATOM 6785 C C . ALA B 1 440 ? -17.328 0.348 9.219 1 98.62 440 ALA B C 1
ATOM 6787 O O . ALA B 1 440 ? -18.422 0.04 9.719 1 98.62 440 ALA B O 1
ATOM 6788 N N . ALA B 1 441 ? -16.328 -0.483 9.164 1 98.88 441 ALA B N 1
ATOM 6789 C CA . ALA B 1 441 ? -16.375 -1.795 9.805 1 98.88 441 ALA B CA 1
ATOM 6790 C C . ALA B 1 441 ? -16.594 -1.663 11.312 1 98.88 441 ALA B C 1
ATOM 6792 O O . ALA B 1 441 ? -17.391 -2.398 11.898 1 98.88 441 ALA B O 1
ATOM 6793 N N . VAL B 1 442 ? -15.883 -0.762 11.961 1 97.62 442 VAL B N 1
ATOM 6794 C CA . VAL B 1 442 ? -16.016 -0.539 13.398 1 97.62 442 VAL B CA 1
ATOM 6795 C C . VAL B 1 442 ? -17.438 -0.114 13.727 1 97.62 442 VAL B C 1
ATOM 6797 O O . VAL B 1 442 ? -18.031 -0.609 14.688 1 97.62 442 VAL B O 1
ATOM 6800 N N . ALA B 1 443 ? -17.953 0.854 12.93 1 96.44 443 ALA B N 1
ATOM 6801 C CA . ALA B 1 443 ? -19.328 1.312 13.141 1 96.44 443 ALA B CA 1
ATOM 6802 C C . ALA B 1 443 ? -20.312 0.153 13.031 1 96.44 443 ALA B C 1
ATOM 6804 O O . ALA B 1 443 ? -21.219 0.025 13.859 1 96.44 443 ALA B O 1
ATOM 6805 N N . LYS B 1 444 ? -20.141 -0.673 12.031 1 97.81 444 LYS B N 1
ATOM 6806 C CA . LYS B 1 444 ? -21.031 -1.814 11.836 1 97.81 444 LYS B CA 1
ATOM 6807 C C . LYS B 1 444 ? -20.906 -2.811 12.984 1 97.81 444 LYS B C 1
ATOM 6809 O O . LYS B 1 444 ? -21.906 -3.379 13.43 1 97.81 444 LYS B O 1
ATOM 6814 N N . ALA B 1 445 ? -19.703 -3.111 13.375 1 97.5 445 ALA B N 1
ATOM 6815 C CA . ALA B 1 445 ? -19.469 -4.035 14.484 1 97.5 445 ALA B CA 1
ATOM 6816 C C . ALA B 1 445 ? -20.188 -3.568 15.75 1 97.5 445 ALA B C 1
ATOM 6818 O O . ALA B 1 445 ? -20.734 -4.383 16.5 1 97.5 445 ALA B O 1
ATOM 6819 N N . GLN B 1 446 ? -20.141 -2.271 16.016 1 93.31 446 GLN B N 1
ATOM 6820 C CA . GLN B 1 446 ? -20.812 -1.702 17.172 1 93.31 446 GLN B CA 1
ATOM 6821 C C . GLN B 1 446 ? -22.328 -1.881 17.078 1 93.31 446 GLN B C 1
ATOM 6823 O O . GLN B 1 446 ? -23 -2.143 18.078 1 93.31 446 GLN B O 1
ATOM 6828 N N . GLU B 1 447 ? -22.859 -1.752 15.875 1 92.94 447 GLU B N 1
ATOM 6829 C CA . GLU B 1 447 ? -24.281 -1.957 15.656 1 92.94 447 GLU B CA 1
ATOM 6830 C C . GLU B 1 447 ? -24.672 -3.418 15.867 1 92.94 447 GLU B C 1
ATOM 6832 O O . GLU B 1 447 ? -25.75 -3.707 16.391 1 92.94 447 GLU B O 1
ATOM 6837 N N . MET B 1 448 ? -23.828 -4.277 15.445 1 90.19 448 MET B N 1
ATOM 6838 C CA . MET B 1 448 ? -24.078 -5.711 15.578 1 90.19 448 MET B CA 1
ATOM 6839 C C . MET B 1 448 ? -24.078 -6.121 17.047 1 90.19 448 MET B C 1
ATOM 6841 O O . MET B 1 448 ? -24.766 -7.07 17.422 1 90.19 448 MET B O 1
ATOM 6845 N N . GLU B 1 449 ? -23.312 -5.484 17.828 1 86.19 449 GLU B N 1
ATOM 6846 C CA . GLU B 1 449 ? -23.219 -5.797 19.25 1 86.19 449 GLU B CA 1
ATOM 6847 C C . GLU B 1 449 ? -24.438 -5.262 20.016 1 86.19 449 GLU B C 1
ATOM 6849 O O . GLU B 1 449 ? -24.797 -5.793 21.062 1 86.19 449 GLU B O 1
ATOM 6854 N N . LYS B 1 450 ? -25 -4.137 19.625 1 78.44 450 LYS B N 1
ATOM 6855 C CA . LYS B 1 450 ? -26.172 -3.566 20.266 1 78.44 450 LYS B CA 1
ATOM 6856 C C . LYS B 1 450 ? -27.438 -4.363 19.938 1 78.44 450 LYS B C 1
ATOM 6858 O O . LYS B 1 450 ? -28.422 -4.316 20.672 1 78.44 450 LYS B O 1
ATOM 6863 N N . THR B 1 451 ? -27.5 -4.965 18.781 1 66.25 451 THR B N 1
ATOM 6864 C CA . THR B 1 451 ? -28.703 -5.723 18.422 1 66.25 451 THR B CA 1
ATOM 6865 C C . THR B 1 451 ? -28.578 -7.176 18.859 1 66.25 451 THR B C 1
ATOM 6867 O O . THR B 1 451 ? -27.797 -7.941 18.297 1 66.25 451 THR B O 1
ATOM 6870 N N . PRO B 1 452 ? -28.969 -7.469 20.109 1 51.81 452 PRO B N 1
ATOM 6871 C CA . PRO B 1 452 ? -28.953 -8.859 20.578 1 51.81 452 PRO B CA 1
ATOM 6872 C C . PRO B 1 452 ? -29.594 -9.82 19.578 1 51.81 452 PRO B C 1
ATOM 6874 O O . PRO B 1 452 ? -30.547 -9.445 18.891 1 51.81 452 PRO B O 1
ATOM 6877 N N . VAL B 1 453 ? -28.812 -10.812 19.094 1 40.78 453 VAL B N 1
ATOM 6878 C CA . VAL B 1 453 ? -29.438 -11.938 18.422 1 40.78 453 VAL B CA 1
ATOM 6879 C C . VAL B 1 453 ? -30.594 -12.469 19.266 1 40.78 453 VAL B C 1
ATOM 6881 O O . VAL B 1 453 ? -30.391 -12.859 20.406 1 40.78 453 VAL B O 1
ATOM 6884 N N . ALA B 1 454 ? -31.812 -12.227 18.828 1 31.06 454 ALA B N 1
ATOM 6885 C CA . ALA B 1 454 ? -32.906 -12.992 19.422 1 31.06 454 ALA B CA 1
ATOM 6886 C C . ALA B 1 454 ? -32.625 -14.492 19.328 1 31.06 454 ALA B C 1
ATOM 6888 O O . ALA B 1 454 ? -32.156 -14.984 18.297 1 31.06 454 ALA B O 1
#

pLDDT: mean 95.63, std 6.22, range [31.06, 98.94]

Sequence (908 aa):
MKILVIGATHAGTFATQQILTEHPDYDVTVYERNHNLSFLSCGIALWVGDHVSDPEKMFYSSPEALAALGANMQMEHDVLAIDPVAKTVEVKDLKTGNVTTDTYDKLVYTTGSTPIVPNIPGIHDTDVHLCKNWHDAKALKALAPTIKSAIVIGAGYIGAELAEQYALTDKQVTLIDGLPRVLAKNFDANITDRVEKLYTDHGVNLALGEMVTGFTQGTDGEMTVTTDKGSYTADIAVLCTGFRPNTELLKDHLETLPNGAVITDAYMQTSDPAIFAAGDTATVHYNPTGKNDYIPLATNAVRQGILVGKNIEKPTEKYLGTQSSSAVELFEHAIAASGMTTEGAKARGIEVASVTIEQDYRPDFMLTTTPVLCSLTWDPKTHEVKGGAFFSKHDISQSANVISLAIQTHMTIETLAMVDMLFQPNFDQPINWVNAVAMAAVAKAQEMEKTPVAMKILVIGATHAGTFATQQILTEHPDYDVTVYERNHNLSFLSCGIALWVGDHVSDPEKMFYSSPEALAALGANMQMEHDVLAIDPVAKTVEVKDLKTGNVTTDTYDKLVYTTGSTPIVPNIPGIHDTDVHLCKNWHDAKALKALAPTIKSAIVIGAGYIGAELAEQYALTDKQVTLIDGLPRVLAKNFDANITDRVEKLYTDHGVNLALGEMVTGFTQGTDGEMTVTTDKGSYTADIAVLCTGFRPNTELLKDHLETLPNGAVITDAYMQTSDPAIFAAGDTATVHYNPTGKNDYIPLATNAVRQGILVGKNIEKPTEKYLGTQSSSAVELFEHAIAASGMTTEGAKARGIEVASVTIEQDYRPDFMLTTTPVLCSLTWDPKTHEVKGGAFFSKHDISQSANVISLAIQTHMTIETLAMVDMLFQPNFDQPINWVNAVAMAAVAKAQEMEKTPVA

Secondary structure (DSSP, 8-state):
-EEEEE--SSHHHHHHHHHHHH-TTSEEEEEESSS---B-TTHHHHHHTT-BS-GGGGBS--HHHHHHHT-EEEETEEEEEEETTTTEEEEEETTT--EEEEE-SEEEE---EEE-----TTGGGS-EEE-SSHHHHHHHHHHGGG-SEEEEE--SHHHHHHHHHHHHTT-EEEEEESSSSTTTTTS-HHHHHHHHHHHHHTT-EEEET--EEEEEE-TTS-EEEEESS-EEEESEEEE---EEE--GGGTTTS-B-TT-PBP--TTSB-SSTTEEE-GGGB-EEETTTTEEE----HHHHHHHHHHHHHHSSS--S----B---EEEEETTEEEEEEE--HHHHHHTT---EEEEEEEESS-TTBS---EEEEEEEE-TTT-BEEEEEEEESS--TTHHHHHHHHHHTT-BHHHHHHS-----TTT--SS-HHHHHHHHHHHHHHHHHHS---/-EEEEE--SSHHHHHHHHHHHH-TTSEEEEEESSS---B-TTHHHHHHTT-BS-GGGGBS--HHHHHHHT-EEEETEEEEEEETTTTEEEEEETTT--EEEEE-SEEEE---EEE-----TTGGGS-EEE-SSHHHHHHHHHHGGG-SEEEEE--SHHHHHHHHHHHHTT-EEEEEESSSSTTTTTS-HHHHHHHHHHHHHTT-EEEET--EEEEEE-TTS-EEEEESS-EEEESEEEE---EEE--GGGTTTS-B-TT-PBP--TTSB-SSTTEEE-GGGB-EEETTTTEEE----HHHHHHHHHHHHHHSSS--S----B---EEEEETTEEEEEEE--HHHHHHTT---EEEEEEEESS-TTBS---EEEEEEEE-TTT-BEEEEEEEESS--TTHHHHHHHHHHTT-BHHHHHHS-----TTT--SS-HHHHHHHHHHHHHHHHHHS---